Protein AF-0000000074027281 (afdb_homodimer)

Radius of gyration: 39.74 Å; Cα contacts (8 Å, |Δi|>4): 1555; chains: 2; bounding box: 111×137×104 Å

Solvent-accessible surface area (backbone atoms only — not comparable to full-atom values): 49560 Å² total; per-residue (Å²): 131,57,72,65,57,51,42,52,50,55,42,61,74,38,45,68,47,46,50,46,38,23,47,30,34,14,54,24,33,18,47,46,44,21,51,52,47,47,52,52,28,50,55,52,29,49,54,57,65,55,53,81,43,47,32,38,34,27,28,68,65,50,57,64,41,48,45,31,20,68,70,31,53,57,41,68,74,78,42,60,22,59,41,64,56,53,55,53,50,38,68,32,88,55,38,57,43,60,34,59,31,32,66,60,36,8,49,60,86,28,42,35,37,12,32,60,68,66,75,79,35,58,91,92,48,68,71,70,72,52,44,68,39,80,45,78,63,87,48,77,32,26,22,31,32,12,28,54,37,42,71,72,60,78,51,50,73,71,42,71,49,56,38,25,48,45,50,76,86,54,88,57,76,70,51,68,39,83,47,59,34,34,30,42,14,29,31,43,80,67,76,36,31,62,16,53,28,36,35,29,38,42,44,28,55,33,46,46,67,76,31,91,62,82,82,74,86,68,77,54,76,79,78,80,78,78,79,85,83,79,82,80,73,81,74,79,63,79,69,72,70,81,73,86,83,83,81,78,78,70,81,72,84,76,72,83,81,71,85,74,81,89,78,82,78,76,76,71,80,74,74,75,72,72,70,70,69,71,76,65,76,64,63,26,30,33,33,44,28,27,53,76,44,68,69,55,42,53,55,50,36,51,52,46,42,32,34,47,92,53,57,34,34,60,39,51,40,67,62,51,47,51,52,51,50,49,54,51,49,54,52,46,51,52,51,49,53,52,30,51,51,28,38,51,41,24,33,44,26,46,34,32,46,48,42,41,49,48,66,62,36,44,64,58,50,26,51,40,40,70,75,61,51,51,65,66,57,54,32,49,48,41,28,48,44,30,36,49,42,37,49,53,9,40,52,51,4,49,55,45,5,32,52,51,24,35,56,52,20,54,50,37,30,73,53,36,15,33,50,43,74,38,85,58,91,56,92,59,54,65,60,49,52,50,49,52,45,49,46,24,39,57,32,15,47,58,48,25,52,58,58,59,69,56,63,50,72,66,65,70,77,106,130,57,72,65,57,53,41,54,50,54,42,60,74,39,44,66,47,47,50,46,37,23,49,30,34,15,54,24,33,19,46,48,43,20,51,51,49,49,53,52,26,50,54,52,28,49,54,57,64,55,53,83,44,50,31,39,33,26,29,68,65,50,57,61,40,48,46,32,20,68,69,31,52,57,42,69,74,76,44,61,23,56,42,65,56,52,56,53,50,37,67,32,87,54,37,55,44,60,34,61,32,32,66,60,36,9,50,60,86,30,42,34,37,12,32,61,67,65,74,78,36,58,91,91,47,67,72,69,72,51,43,68,40,80,45,77,63,86,48,78,32,25,22,29,32,13,27,53,36,42,72,72,61,78,50,51,73,71,40,72,49,57,40,25,48,44,48,76,85,53,88,56,75,70,49,66,40,85,47,60,32,33,29,42,14,29,31,42,80,68,76,35,30,61,16,52,28,34,33,28,38,42,44,28,54,33,43,46,67,76,29,92,63,81,82,75,87,66,77,50,74,78,74,78,75,75,74,82,78,75,72,79,77,74,78,81,68,84,76,72,86,64,88,71,90,76,82,88,89,84,77,81,84,87,75,86,82,74,90,73,84,84,83,86,70,81,74,73,80,73,73,72,72,70,70,70,67,72,75,65,76,64,63,27,29,33,34,44,28,28,53,75,45,70,70,57,44,52,54,49,36,52,53,46,42,30,34,47,91,53,58,33,32,59,41,51,39,66,62,52,48,50,52,52,48,50,54,51,49,53,51,46,52,52,52,49,52,52,30,49,52,28,37,51,41,23,33,44,27,46,32,31,48,47,43,40,49,47,66,60,36,45,66,59,50,26,51,40,41,71,74,64,51,52,62,67,57,53,33,48,49,42,28,48,44,29,37,51,43,35,48,53,8,41,53,52,4,50,53,46,6,32,52,51,25,36,56,51,21,52,52,37,30,73,54,35,14,35,50,43,74,38,86,57,90,56,92,60,52,65,60,50,52,50,51,52,46,49,45,23,38,57,32,16,47,58,48,24,53,59,57,59,70,56,60,51,71,67,67,69,75,110

Sequence (924 aa):
MGILRVIISNLSNRKLSSLLTTLSVSIGVILLIAILIISAALQQGAIYQGGGYDMIVGAKGSSSQLILSTIFHYDVPIGNIDYGIYEGIAADERVVKAIPLALGDSYGNYRIVGTDNTYFVDIDEDITEVLSEGDFYNNIGEVVIGSKLAEEGALRVGDTFKGAHGVEGSNEDDHDHDLSYTVVGVLKPQHSADDYIIFTMIESVWEAHDIHNIHRPYYTYRDEDKDDEEDKQLDAEEYEDEYHYDEDGHHHDHEEDHDHDHEEADHHHDEDDYDHHHDVDPELTAILVKGQDIVALSSLKREIEGDLNHPAQAAFIVVVLRQLLKILGNGAAVANFLAYISIIIAALSILISLMSSMAERRKDVAVMRMLGASKTKILSIVVLEALVVTTIGSMIGFIGGHVVAHWIGKQLQETAGLYVNALQLWPGEMTTLATVLLLGLLSGLIPALTVYRTEPTKFIDNMGILRVIISNLSNRKLSSLLTTLSVSIGVILLIAILIISAALQQGAIYQGGGYDMIVGAKGSSSQLILSTIFHYDVPIGNIDYGIYEGIAADERVVKAIPLALGDSYGNYRIVGTDNTYFVDIDEDITEVLSEGDFYNNIGEVVIGSKLAEEGALRVGDTFKGAHGVEGSNEDDHDHDLSYTVVGVLKPQHSADDYIIFTMIESVWEAHDIHNIHRPYYTYRDEDKDDEEDKQLDAEEYEDEYHYDEDGHHHDHEEDHDHDHEEADHHHDEDDYDHHHDVDPELTAILVKGQDIVALSSLKREIEGDLNHPAQAAFIVVVLRQLLKILGNGAAVANFLAYISIIIAALSILISLMSSMAERRKDVAVMRMLGASKTKILSIVVLEALVVTTIGSMIGFIGGHVVAHWIGKQLQETAGLYVNALQLWPGEMTTLATVLLLGLLSGLIPALTVYRTEPTKFIDN

Organism: NCBI:txid312168

Nearest PDB structures (foldseek):
  5ws4-assembly1_B  TM=6.166E-01  e=7.153E-14  Acinetobacter baumannii
  5xu1-assembly1_M  TM=5.460E-01  e=5.938E-13  Streptococcus pneumoniae R6
  7v8l-assembly1_C  TM=4.452E-01  e=1.551E-13  Escherichia coli K-12
  7arh-assembly1_C  TM=4.288E-01  e=2.050E-12  Escherichia coli K-12
  8tzk-assembly1_C  TM=4.987E-01  e=1.469E-03  Vibrio cholerae

pLDDT: mean 78.69, std 23.73, range [14.92, 98.38]

Structure (mmCIF, N/CA/C/O backbone):
data_AF-0000000074027281-model_v1
#
loop_
_entity.id
_entity.type
_entity.pdbx_description
1 polymer 'Putative hemin transport system permease protein HrtB'
#
loop_
_atom_site.group_PDB
_atom_site.id
_atom_site.type_symbol
_atom_site.label_atom_id
_atom_site.label_alt_id
_atom_site.label_comp_id
_atom_site.label_asym_id
_atom_site.label_entity_id
_atom_site.label_seq_id
_atom_site.pdbx_PDB_ins_code
_atom_site.Cartn_x
_atom_site.Cartn_y
_atom_site.Cartn_z
_atom_site.occupancy
_atom_site.B_iso_or_equiv
_atom_site.auth_seq_id
_atom_site.auth_comp_id
_atom_site.auth_asym_id
_atom_site.auth_atom_id
_atom_site.pdbx_PDB_model_num
ATOM 1 N N . MET A 1 1 ? 21.359 -50 -5.266 1 55.75 1 MET A N 1
ATOM 2 C CA . MET A 1 1 ? 21.375 -48.594 -5.73 1 55.75 1 MET A CA 1
ATOM 3 C C . MET A 1 1 ? 20.672 -47.688 -4.73 1 55.75 1 MET A C 1
ATOM 5 O O . MET A 1 1 ? 19.609 -48.031 -4.211 1 55.75 1 MET A O 1
ATOM 9 N N . GLY A 1 2 ? 21.375 -46.781 -4.113 1 74.81 2 GLY A N 1
ATOM 10 C CA . GLY A 1 2 ? 20.859 -45.938 -3.041 1 74.81 2 GLY A CA 1
ATOM 11 C C . GLY A 1 2 ? 19.688 -45.062 -3.465 1 74.81 2 GLY A C 1
ATOM 12 O O . GLY A 1 2 ? 19.516 -44.781 -4.656 1 74.81 2 GLY A O 1
ATOM 13 N N . ILE A 1 3 ? 18.75 -44.906 -2.684 1 79.81 3 ILE A N 1
ATOM 14 C CA . ILE A 1 3 ? 17.516 -44.156 -2.896 1 79.81 3 ILE A CA 1
ATOM 15 C C . ILE A 1 3 ? 17.812 -42.844 -3.592 1 79.81 3 ILE A C 1
ATOM 17 O O . ILE A 1 3 ? 17.109 -42.438 -4.516 1 79.81 3 ILE A O 1
ATOM 21 N N . LEU A 1 4 ? 18.969 -42.219 -3.336 1 84.44 4 LEU A N 1
ATOM 22 C CA . LEU A 1 4 ? 19.328 -40.938 -3.9 1 84.44 4 LEU A CA 1
ATOM 23 C C . LEU A 1 4 ? 19.703 -41.062 -5.371 1 84.44 4 LEU A C 1
ATOM 25 O O . LEU A 1 4 ? 19.406 -40.188 -6.176 1 84.44 4 LEU A O 1
ATOM 29 N N . ARG A 1 5 ? 20.297 -42.125 -5.664 1 84.88 5 ARG A N 1
ATOM 30 C CA . ARG A 1 5 ? 20.672 -42.375 -7.055 1 84.88 5 ARG A CA 1
ATOM 31 C C . ARG A 1 5 ? 19.438 -42.562 -7.926 1 84.88 5 ARG A C 1
ATOM 33 O O . ARG A 1 5 ? 19.391 -42.094 -9.062 1 84.88 5 ARG A O 1
ATOM 40 N N . VAL A 1 6 ? 18.484 -43.219 -7.359 1 82.38 6 VAL A N 1
ATOM 41 C CA . VAL A 1 6 ? 17.234 -43.469 -8.078 1 82.38 6 VAL A CA 1
ATOM 42 C C . VAL A 1 6 ? 16.516 -42.125 -8.312 1 82.38 6 VAL A C 1
ATOM 44 O O . VAL A 1 6 ? 16.016 -41.875 -9.414 1 82.38 6 VAL A O 1
ATOM 47 N N . ILE A 1 7 ? 16.578 -41.312 -7.348 1 86.88 7 ILE A N 1
ATOM 48 C CA . ILE A 1 7 ? 15.898 -40.031 -7.402 1 86.88 7 ILE A CA 1
ATOM 49 C C . ILE A 1 7 ? 16.547 -39.125 -8.469 1 86.88 7 ILE A C 1
ATOM 51 O O . ILE A 1 7 ? 15.852 -38.531 -9.289 1 86.88 7 ILE A O 1
ATOM 55 N N . ILE A 1 8 ? 17.844 -39.062 -8.516 1 85.5 8 ILE A N 1
ATOM 56 C CA . ILE A 1 8 ? 18.562 -38.25 -9.469 1 85.5 8 ILE A CA 1
ATOM 57 C C . ILE A 1 8 ? 18.344 -38.781 -10.883 1 85.5 8 ILE A C 1
ATOM 59 O O . ILE A 1 8 ? 18.203 -38 -11.836 1 85.5 8 ILE A O 1
ATOM 63 N N . SER A 1 9 ? 18.297 -40.094 -10.945 1 84.5 9 SER A N 1
ATOM 64 C CA . SER A 1 9 ? 18.062 -40.719 -12.242 1 84.5 9 SER A CA 1
ATOM 65 C C . SER A 1 9 ? 16.656 -40.406 -12.75 1 84.5 9 SER A C 1
ATOM 67 O O . SER A 1 9 ? 16.469 -40.094 -13.938 1 84.5 9 SER A O 1
ATOM 69 N N . ASN A 1 10 ? 15.727 -40.438 -11.812 1 81.81 10 ASN A N 1
ATOM 70 C CA . ASN A 1 10 ? 14.344 -40.125 -12.18 1 81.81 10 ASN A CA 1
ATOM 71 C C . ASN A 1 10 ? 14.195 -38.656 -12.648 1 81.81 10 ASN A C 1
ATOM 73 O O . ASN A 1 10 ? 13.531 -38.406 -13.648 1 81.81 10 ASN A O 1
ATOM 77 N N . LEU A 1 11 ? 14.852 -37.844 -12 1 86.25 11 LEU A N 1
ATOM 78 C CA . LEU A 1 11 ? 14.758 -36.406 -12.32 1 86.25 11 LEU A CA 1
ATOM 79 C C . LEU A 1 11 ? 15.484 -36.094 -13.625 1 86.25 11 LEU A C 1
ATOM 81 O O . LEU A 1 11 ? 15.039 -35.25 -14.398 1 86.25 11 LEU A O 1
ATOM 85 N N . SER A 1 12 ? 16.547 -36.781 -13.859 1 86.38 12 SER A N 1
ATOM 86 C CA . SER A 1 12 ? 17.344 -36.562 -15.062 1 86.38 12 SER A CA 1
ATOM 87 C C . SER A 1 12 ? 16.641 -37.125 -16.297 1 86.38 12 SER A C 1
ATOM 89 O O . SER A 1 12 ? 16.891 -36.688 -17.422 1 86.38 12 SER A O 1
ATOM 91 N N . ASN A 1 13 ? 15.742 -38.094 -16.062 1 81.19 13 ASN A N 1
ATOM 92 C CA . ASN A 1 13 ? 14.984 -38.656 -17.172 1 81.19 13 ASN A CA 1
ATOM 93 C C . ASN A 1 13 ? 13.883 -37.719 -17.641 1 81.19 13 ASN A C 1
ATOM 95 O O . ASN A 1 13 ? 13.445 -37.781 -18.797 1 81.19 13 ASN A O 1
ATOM 99 N N . ARG A 1 14 ? 13.5 -36.844 -16.734 1 82.81 14 ARG A N 1
ATOM 100 C CA . ARG A 1 14 ? 12.516 -35.812 -17.047 1 82.81 14 ARG A CA 1
ATOM 101 C C . ARG A 1 14 ? 13.086 -34.406 -16.797 1 82.81 14 ARG A C 1
ATOM 103 O O . ARG A 1 14 ? 12.477 -33.625 -16.094 1 82.81 14 ARG A O 1
ATOM 110 N N . LYS A 1 15 ? 14.109 -34.125 -17.516 1 86.62 15 LYS A N 1
ATOM 111 C CA . LYS A 1 15 ? 14.93 -32.969 -17.234 1 86.62 15 LYS A CA 1
ATOM 112 C C . LYS A 1 15 ? 14.125 -31.672 -17.406 1 86.62 15 LYS A C 1
ATOM 114 O O . LYS A 1 15 ? 14.195 -30.781 -16.562 1 86.62 15 LYS A O 1
ATOM 119 N N . LEU A 1 16 ? 13.336 -31.656 -18.469 1 86.31 16 LEU A N 1
ATOM 120 C CA . LEU A 1 16 ? 12.625 -30.406 -18.766 1 86.31 16 LEU A CA 1
ATOM 121 C C . LEU A 1 16 ? 11.539 -30.156 -17.719 1 86.31 16 LEU A C 1
ATOM 123 O O . LEU A 1 16 ? 11.406 -29.031 -17.219 1 86.31 16 LEU A O 1
ATOM 127 N N . SER A 1 17 ? 10.781 -31.203 -17.344 1 87.81 17 SER A N 1
ATOM 128 C CA . SER A 1 17 ? 9.727 -31.062 -16.359 1 87.81 17 SER A CA 1
ATOM 129 C C . SER A 1 17 ? 10.297 -30.734 -14.984 1 87.81 17 SER A C 1
ATOM 131 O O . SER A 1 17 ? 9.742 -29.891 -14.266 1 87.81 17 SER A O 1
ATOM 133 N N . SER A 1 18 ? 11.391 -31.359 -14.664 1 91.12 18 SER A N 1
ATOM 134 C CA . SER A 1 18 ? 12.039 -31.094 -13.383 1 91.12 18 SER A CA 1
ATOM 135 C C . SER A 1 18 ? 12.562 -29.672 -13.305 1 91.12 18 SER A C 1
ATOM 137 O O . SER A 1 18 ? 12.414 -29 -12.281 1 91.12 18 SER A O 1
ATOM 139 N N . LEU A 1 19 ? 13.141 -29.234 -14.414 1 94 19 LEU A N 1
ATOM 140 C CA . LEU A 1 19 ? 13.664 -27.875 -14.461 1 94 19 LEU A CA 1
ATOM 141 C C . LEU A 1 19 ? 12.539 -26.859 -14.328 1 94 19 LEU A C 1
ATOM 143 O O . LEU A 1 19 ? 12.672 -25.875 -13.594 1 94 19 LEU A O 1
ATOM 147 N N . LEU A 1 20 ? 11.469 -27.094 -14.984 1 94.19 20 LEU A N 1
ATOM 148 C CA . LEU A 1 20 ? 10.336 -26.188 -14.969 1 94.19 20 LEU A CA 1
ATOM 149 C C . LEU A 1 20 ? 9.695 -26.125 -13.586 1 94.19 20 LEU A C 1
ATOM 151 O O . LEU A 1 20 ? 9.289 -25.062 -13.125 1 94.19 20 LEU A O 1
ATOM 155 N N . THR A 1 21 ? 9.602 -27.281 -12.969 1 94.31 21 THR A N 1
ATOM 156 C CA . THR A 1 21 ? 9.047 -27.328 -11.617 1 94.31 21 THR A CA 1
ATOM 157 C C . THR A 1 21 ? 9.945 -26.594 -10.641 1 94.31 21 THR A C 1
ATOM 159 O O . THR A 1 21 ? 9.469 -25.812 -9.805 1 94.31 21 THR A O 1
ATOM 162 N N . THR A 1 22 ? 11.242 -26.828 -10.789 1 96.38 22 THR A N 1
ATOM 163 C CA . THR A 1 22 ? 12.219 -26.141 -9.953 1 96.38 22 THR A CA 1
ATOM 164 C C . THR A 1 22 ? 12.125 -24.641 -10.156 1 96.38 22 THR A C 1
ATOM 166 O O . THR A 1 22 ? 12.188 -23.875 -9.188 1 96.38 22 THR A O 1
ATOM 169 N N . LEU A 1 23 ? 11.945 -24.219 -11.383 1 96.94 23 LEU A N 1
ATOM 170 C CA . LEU A 1 23 ? 11.812 -22.797 -11.703 1 96.94 23 LEU A CA 1
ATOM 171 C C . LEU A 1 23 ? 10.57 -22.203 -11.055 1 96.94 23 LEU A C 1
ATOM 173 O O . LEU A 1 23 ? 10.617 -21.094 -10.523 1 96.94 23 LEU A O 1
ATOM 177 N N . SER A 1 24 ? 9.5 -22.953 -11.133 1 96.19 24 SER A N 1
ATOM 178 C CA . SER A 1 24 ? 8.25 -22.5 -10.523 1 96.19 24 SER A CA 1
ATOM 179 C C . SER A 1 24 ? 8.422 -22.25 -9.023 1 96.19 24 SER A C 1
ATOM 181 O O . SER A 1 24 ? 8.039 -21.203 -8.516 1 96.19 24 SER A O 1
ATOM 183 N N . VAL A 1 25 ? 9.039 -23.172 -8.352 1 96.06 25 VAL A N 1
ATOM 184 C CA . VAL A 1 25 ? 9.273 -23.062 -6.914 1 96.06 25 VAL A CA 1
ATOM 185 C C . VAL A 1 25 ? 10.219 -21.891 -6.633 1 96.06 25 VAL A C 1
ATOM 187 O O . VAL A 1 25 ? 9.984 -21.109 -5.719 1 96.06 25 VAL A O 1
ATOM 190 N N . SER A 1 26 ? 11.234 -21.797 -7.484 1 98 26 SER A N 1
ATOM 191 C CA . SER A 1 26 ? 12.219 -20.734 -7.305 1 98 26 SER A CA 1
ATOM 192 C C . SER A 1 26 ? 11.57 -19.359 -7.387 1 98 26 SER A C 1
ATOM 194 O O . SER A 1 26 ? 11.844 -18.484 -6.566 1 98 26 SER A O 1
ATOM 196 N N . ILE A 1 27 ? 10.719 -19.172 -8.344 1 97.19 27 ILE A N 1
ATOM 197 C CA . ILE A 1 27 ? 10.055 -17.891 -8.531 1 97.19 27 ILE A CA 1
ATOM 198 C C . ILE A 1 27 ? 9.219 -17.562 -7.297 1 97.19 27 ILE A C 1
ATOM 200 O O . ILE A 1 27 ? 9.25 -16.438 -6.805 1 97.19 27 ILE A O 1
ATOM 204 N N . GLY A 1 28 ? 8.523 -18.531 -6.793 1 95.25 28 GLY A N 1
ATOM 205 C CA . GLY A 1 28 ? 7.742 -18.328 -5.586 1 95.25 28 GLY A CA 1
ATOM 206 C C . GLY A 1 28 ? 8.586 -17.938 -4.387 1 95.25 28 GLY A C 1
ATOM 207 O O . GLY A 1 28 ? 8.234 -17.016 -3.65 1 95.25 28 GLY A O 1
ATOM 208 N N . VAL A 1 29 ? 9.695 -18.578 -4.262 1 96.44 29 VAL A N 1
ATOM 209 C CA . VAL A 1 29 ? 10.57 -18.328 -3.119 1 96.44 29 VAL A CA 1
ATOM 210 C C . VAL A 1 29 ? 11.258 -16.969 -3.285 1 96.44 29 VAL A C 1
ATOM 212 O O . VAL A 1 29 ? 11.461 -16.25 -2.309 1 96.44 29 VAL A O 1
ATOM 215 N N . ILE A 1 30 ? 11.656 -16.641 -4.527 1 97.25 30 ILE A N 1
ATOM 216 C CA . ILE A 1 30 ? 12.234 -15.336 -4.801 1 97.25 30 ILE A CA 1
ATOM 217 C C . ILE A 1 30 ? 11.289 -14.242 -4.305 1 97.25 30 ILE A C 1
ATOM 219 O O . ILE A 1 30 ? 11.719 -13.305 -3.629 1 97.25 30 ILE A O 1
ATOM 223 N N . LEU A 1 31 ? 10.023 -14.406 -4.555 1 95.94 31 LEU A N 1
ATOM 224 C CA . LEU A 1 31 ? 9.031 -13.406 -4.164 1 95.94 31 LEU A CA 1
ATOM 225 C C . LEU A 1 31 ? 8.938 -13.297 -2.645 1 95.94 31 LEU A C 1
ATOM 227 O O . LEU A 1 31 ? 8.977 -12.195 -2.096 1 95.94 31 LEU A O 1
ATOM 231 N N . LEU A 1 32 ? 8.875 -14.414 -1.985 1 95.69 32 LEU A N 1
ATOM 232 C CA . LEU A 1 32 ? 8.711 -14.422 -0.536 1 95.69 32 LEU A CA 1
ATOM 233 C C . LEU A 1 32 ? 9.922 -13.805 0.151 1 95.69 32 LEU A C 1
ATOM 235 O O . LEU A 1 32 ? 9.781 -12.961 1.037 1 95.69 32 LEU A O 1
ATOM 239 N N . ILE A 1 33 ? 11.086 -14.172 -0.317 1 96.5 33 ILE A N 1
ATOM 240 C CA . ILE A 1 33 ? 12.32 -13.711 0.303 1 96.5 33 ILE A CA 1
ATOM 241 C C . ILE A 1 33 ? 12.531 -12.227 -0.002 1 96.5 33 ILE A C 1
ATOM 243 O O . ILE A 1 33 ? 12.891 -11.445 0.886 1 96.5 33 ILE A O 1
ATOM 247 N N . ALA A 1 34 ? 12.336 -11.836 -1.226 1 95.5 34 ALA A N 1
ATOM 248 C CA . ALA A 1 34 ? 12.5 -10.438 -1.612 1 95.5 34 ALA A CA 1
ATOM 249 C C . ALA A 1 34 ? 11.57 -9.539 -0.81 1 95.5 34 ALA A C 1
ATOM 251 O O . ALA A 1 34 ? 11.992 -8.5 -0.289 1 95.5 34 ALA A O 1
ATOM 252 N N . ILE A 1 35 ? 10.312 -9.922 -0.677 1 94.19 35 ILE A N 1
ATOM 253 C CA . ILE A 1 35 ? 9.328 -9.133 0.05 1 94.19 35 ILE A CA 1
ATOM 254 C C . ILE A 1 35 ? 9.734 -9.023 1.519 1 94.19 35 ILE A C 1
ATOM 256 O O . ILE A 1 35 ? 9.648 -7.949 2.115 1 94.19 35 ILE A O 1
ATOM 260 N N . LEU A 1 36 ? 10.172 -10.133 2.051 1 94.44 36 LEU A N 1
ATOM 261 C CA . LEU A 1 36 ? 10.594 -10.156 3.445 1 94.44 36 LEU A CA 1
ATOM 262 C C . LEU A 1 36 ? 11.758 -9.195 3.678 1 94.44 36 LEU A C 1
ATOM 264 O O . LEU A 1 36 ? 11.727 -8.391 4.605 1 94.44 36 LEU A O 1
ATOM 268 N N . ILE A 1 37 ? 12.727 -9.234 2.82 1 94.56 37 ILE A N 1
ATOM 269 C CA . ILE A 1 37 ? 13.93 -8.43 2.98 1 94.56 37 ILE A CA 1
ATOM 270 C C . ILE A 1 37 ? 13.586 -6.949 2.805 1 94.56 37 ILE A C 1
ATOM 272 O O . ILE A 1 37 ? 13.961 -6.117 3.631 1 94.56 37 ILE A O 1
ATOM 276 N N . ILE A 1 38 ? 12.883 -6.648 1.771 1 92.5 38 ILE A N 1
ATOM 277 C CA . ILE A 1 38 ? 12.555 -5.262 1.46 1 92.5 38 ILE A CA 1
ATOM 278 C C . ILE A 1 38 ? 11.703 -4.668 2.58 1 92.5 38 ILE A C 1
ATOM 280 O O . ILE A 1 38 ? 11.961 -3.555 3.041 1 92.5 38 ILE A O 1
ATOM 284 N N . SER A 1 39 ? 10.672 -5.375 3.002 1 92.44 39 SER A N 1
ATOM 285 C CA . SER A 1 39 ? 9.805 -4.895 4.07 1 92.44 39 SER A CA 1
ATOM 286 C C . SER A 1 39 ? 10.594 -4.645 5.352 1 92.44 39 SER A C 1
ATOM 288 O O . SER A 1 39 ? 10.453 -3.594 5.98 1 92.44 39 SER A O 1
ATOM 290 N N . ALA A 1 40 ? 11.461 -5.605 5.723 1 90.88 40 ALA A N 1
ATOM 291 C CA . ALA A 1 40 ? 12.258 -5.488 6.938 1 90.88 40 ALA A CA 1
ATOM 292 C C . ALA A 1 40 ? 13.258 -4.34 6.828 1 90.88 40 ALA A C 1
ATOM 294 O O . ALA A 1 40 ? 13.445 -3.574 7.773 1 90.88 40 ALA A O 1
ATOM 295 N N . ALA A 1 41 ? 13.852 -4.211 5.727 1 88.06 41 ALA A N 1
ATOM 296 C CA . ALA A 1 41 ? 14.852 -3.168 5.508 1 88.06 41 ALA A CA 1
ATOM 297 C C . ALA A 1 41 ? 14.211 -1.783 5.52 1 88.06 41 ALA A C 1
ATOM 299 O O . ALA A 1 41 ? 14.781 -0.831 6.055 1 88.06 41 ALA A O 1
ATOM 300 N N . LEU A 1 42 ? 13.055 -1.676 4.918 1 87.5 42 LEU A N 1
ATOM 301 C CA . LEU A 1 42 ? 12.344 -0.399 4.91 1 87.5 42 LEU A CA 1
ATOM 302 C C . LEU A 1 42 ? 11.969 0.024 6.328 1 87.5 42 LEU A C 1
ATOM 304 O O . LEU A 1 42 ? 12.102 1.196 6.684 1 87.5 42 LEU A O 1
ATOM 308 N N . GLN A 1 43 ? 11.492 -0.919 7.047 1 88.38 43 GLN A N 1
ATOM 309 C CA . GLN A 1 43 ? 11.117 -0.621 8.43 1 88.38 43 GLN A CA 1
ATOM 310 C C . GLN A 1 43 ? 12.328 -0.177 9.242 1 88.38 43 GLN A C 1
ATOM 312 O O . GLN A 1 43 ? 12.289 0.852 9.922 1 88.38 43 GLN A O 1
ATOM 317 N N . GLN A 1 44 ? 13.406 -0.866 9.109 1 85 44 GLN A N 1
ATOM 318 C CA . GLN A 1 44 ? 14.641 -0.536 9.828 1 85 44 GLN A CA 1
ATOM 319 C C . GLN A 1 44 ? 15.219 0.789 9.336 1 85 44 GLN A C 1
ATOM 321 O O . GLN A 1 44 ? 15.625 1.629 10.141 1 85 44 GLN A O 1
ATOM 326 N N . GLY A 1 45 ? 15.266 0.938 8.062 1 82.62 45 GLY A N 1
ATOM 327 C CA . GLY A 1 45 ? 15.797 2.164 7.484 1 82.62 45 GLY A CA 1
ATOM 328 C C . GLY A 1 45 ? 15.016 3.398 7.895 1 82.62 45 GLY A C 1
ATOM 329 O O . GLY A 1 45 ? 15.602 4.449 8.164 1 82.62 45 GLY A O 1
ATOM 330 N N . ALA A 1 46 ? 13.719 3.238 7.953 1 83.19 46 ALA A N 1
ATOM 331 C CA . ALA A 1 46 ? 12.867 4.367 8.336 1 83.19 46 ALA A CA 1
ATOM 332 C C . ALA A 1 46 ? 13.125 4.781 9.781 1 83.19 46 ALA A C 1
ATOM 334 O O . ALA A 1 46 ? 13.203 5.973 10.086 1 83.19 46 ALA A O 1
ATOM 335 N N . ILE A 1 47 ? 13.25 3.812 10.602 1 81.81 47 ILE A N 1
ATOM 336 C CA . ILE A 1 47 ? 13.492 4.09 12.008 1 81.81 47 ILE A CA 1
ATOM 337 C C . ILE A 1 47 ? 14.852 4.766 12.172 1 81.81 47 ILE A C 1
ATOM 339 O O . ILE A 1 47 ? 14.984 5.75 12.906 1 81.81 47 ILE A O 1
ATOM 343 N N . TYR A 1 48 ? 15.797 4.379 11.406 1 78.62 48 TYR A N 1
ATOM 344 C CA . TYR A 1 48 ? 17.141 4.93 11.5 1 78.62 48 TYR A CA 1
ATOM 345 C C . TYR A 1 48 ? 17.188 6.352 10.953 1 78.62 48 TYR A C 1
ATOM 347 O O . TYR A 1 48 ? 17.828 7.227 11.539 1 78.62 48 TYR A O 1
ATOM 355 N N . GLN A 1 49 ? 16.531 6.508 9.875 1 75.62 49 GLN A N 1
ATOM 356 C CA . GLN A 1 49 ? 16.562 7.812 9.219 1 75.62 49 GLN A CA 1
ATOM 357 C C . GLN A 1 49 ? 15.812 8.859 10.039 1 75.62 49 GLN A C 1
ATOM 359 O O . GLN A 1 49 ? 16.203 10.023 10.086 1 75.62 49 GLN A O 1
ATOM 364 N N . GLY A 1 50 ? 14.742 8.398 10.594 1 73.06 50 GLY A N 1
ATOM 365 C CA . GLY A 1 50 ? 13.914 9.328 11.344 1 73.06 50 GLY A CA 1
ATOM 366 C C . GLY A 1 50 ? 14.445 9.602 12.742 1 73.06 50 GLY A C 1
ATOM 367 O O . GLY A 1 50 ? 13.938 10.469 13.445 1 73.06 50 GLY A O 1
ATOM 368 N N . GLY A 1 51 ? 15.594 8.805 13.008 1 72.06 51 GLY A N 1
ATOM 369 C CA . GLY A 1 51 ? 16.125 8.844 14.359 1 72.06 51 GLY A CA 1
ATOM 370 C C . GLY A 1 51 ? 17.078 9.992 14.602 1 72.06 51 GLY A C 1
ATOM 371 O O . GLY A 1 51 ? 17.672 10.508 13.656 1 72.06 51 GLY A O 1
ATOM 372 N N . GLY A 1 52 ? 16.734 11.109 15.156 1 80.31 52 GLY A N 1
ATOM 373 C CA . GLY A 1 52 ? 17.672 12.141 15.586 1 80.31 52 GLY A CA 1
ATOM 374 C C . GLY A 1 52 ? 16.969 13.414 16.031 1 80.31 52 GLY A C 1
ATOM 375 O O . GLY A 1 52 ? 17.562 14.234 16.734 1 80.31 52 GLY A O 1
ATOM 376 N N . TYR A 1 53 ? 15.906 13.477 15.438 1 91.56 53 TYR A N 1
ATOM 377 C CA . TYR A 1 53 ? 15.148 14.68 15.773 1 91.56 53 TYR A CA 1
ATOM 378 C C . TYR A 1 53 ? 13.766 14.32 16.297 1 91.56 53 TYR A C 1
ATOM 380 O O . TYR A 1 53 ? 13.25 13.234 16.031 1 91.56 53 TYR A O 1
ATOM 388 N N . ASP A 1 54 ? 13.219 15.227 17.047 1 94.62 54 ASP A N 1
ATOM 389 C CA . ASP A 1 54 ? 11.945 14.938 17.719 1 94.62 54 ASP A CA 1
ATOM 390 C C . ASP A 1 54 ? 10.773 15.516 16.938 1 94.62 54 ASP A C 1
ATOM 392 O O . ASP A 1 54 ? 9.703 14.906 16.875 1 94.62 54 ASP A O 1
ATOM 396 N N . MET A 1 55 ? 11.039 16.688 16.328 1 95.75 55 MET A N 1
ATOM 397 C CA . MET A 1 55 ? 9.953 17.438 15.688 1 95.75 55 MET A CA 1
ATOM 398 C C . MET A 1 55 ? 10.43 18.094 14.406 1 95.75 55 MET A C 1
ATOM 400 O O . MET A 1 55 ? 11.609 18.422 14.266 1 95.75 55 MET A O 1
ATOM 404 N N . ILE A 1 56 ? 9.5 18.219 13.484 1 96.44 56 ILE A N 1
ATOM 405 C CA . ILE A 1 56 ? 9.766 18.938 12.242 1 96.44 56 ILE A CA 1
ATOM 406 C C . ILE A 1 56 ? 8.742 20.047 12.055 1 96.44 56 ILE A C 1
ATOM 408 O O . ILE A 1 56 ? 7.555 19.859 12.328 1 96.44 56 ILE A O 1
ATOM 412 N N . VAL A 1 57 ? 9.234 21.188 11.727 1 96.38 57 VAL A N 1
ATOM 413 C CA . VAL A 1 57 ? 8.375 22.344 11.469 1 96.38 57 VAL A CA 1
ATOM 414 C C . VAL A 1 57 ? 8.453 22.734 9.992 1 96.38 57 VAL A C 1
ATOM 416 O O . VAL A 1 57 ? 9.547 22.812 9.422 1 96.38 57 VAL A O 1
ATOM 419 N N . GLY A 1 58 ? 7.355 22.844 9.359 1 94.88 58 GLY A N 1
ATOM 420 C CA . GLY A 1 58 ? 7.281 23.234 7.957 1 94.88 58 GLY A CA 1
ATOM 421 C C . GLY A 1 58 ? 5.938 23.812 7.57 1 94.88 58 GLY A C 1
ATOM 422 O O . GLY A 1 58 ? 5.145 24.203 8.438 1 94.88 58 GLY A O 1
ATOM 423 N N . ALA A 1 59 ? 5.816 24 6.277 1 86.62 59 ALA A N 1
ATOM 424 C CA . ALA A 1 59 ? 4.57 24.578 5.777 1 86.62 59 ALA A CA 1
ATOM 425 C C . ALA A 1 59 ? 3.375 23.688 6.133 1 86.62 59 ALA A C 1
ATOM 427 O O . ALA A 1 59 ? 3.508 22.469 6.25 1 86.62 59 ALA A O 1
ATOM 428 N N . LYS A 1 60 ? 2.334 24.359 6.277 1 74 60 LYS A N 1
ATOM 429 C CA . LYS A 1 60 ? 1.104 23.625 6.543 1 74 60 LYS A CA 1
ATOM 430 C C . LYS A 1 60 ? 0.766 22.688 5.391 1 74 60 LYS A C 1
ATOM 432 O O . LYS A 1 60 ? 0.977 23.016 4.223 1 74 60 LYS A O 1
ATOM 437 N N . GLY A 1 61 ? 0.352 21.469 5.73 1 71.69 61 GLY A N 1
ATOM 438 C CA . GLY A 1 61 ? 0.036 20.406 4.773 1 71.69 61 GLY A CA 1
ATOM 439 C C . GLY A 1 61 ? 0.114 19.016 5.371 1 71.69 61 GLY A C 1
ATOM 440 O O . GLY A 1 61 ? -0.139 18.844 6.566 1 71.69 61 GLY A O 1
ATOM 441 N N . SER A 1 62 ? 0.355 18.078 4.57 1 73.69 62 SER A N 1
ATOM 442 C CA . SER A 1 62 ? 0.482 16.688 5.016 1 73.69 62 SER A CA 1
ATOM 443 C C . SER A 1 62 ? 1.758 16.484 5.828 1 73.69 62 SER A C 1
ATOM 445 O O . SER A 1 62 ? 2.859 16.719 5.328 1 73.69 62 SER A O 1
ATOM 447 N N . SER A 1 63 ? 1.508 15.984 7.031 1 83.25 63 SER A N 1
ATOM 448 C CA . SER A 1 63 ? 2.68 15.711 7.855 1 83.25 63 SER A CA 1
ATOM 449 C C . SER A 1 63 ? 3.547 14.617 7.242 1 83.25 63 SER A C 1
ATOM 451 O O . SER A 1 63 ? 4.773 14.648 7.363 1 83.25 63 SER A O 1
ATOM 453 N N . SER A 1 64 ? 2.871 13.68 6.59 1 84.31 64 SER A N 1
ATOM 454 C CA . SER A 1 64 ? 3.625 12.633 5.906 1 84.31 64 SER A CA 1
ATOM 455 C C . SER A 1 64 ? 4.473 13.211 4.781 1 84.31 64 SER A C 1
ATOM 457 O O . SER A 1 64 ? 5.637 12.836 4.617 1 84.31 64 SER A O 1
ATOM 459 N N . GLN A 1 65 ? 3.912 14.109 4.051 1 81.19 65 GLN A N 1
ATOM 460 C CA . GLN A 1 65 ? 4.656 14.75 2.973 1 81.19 65 GLN A CA 1
ATOM 461 C C . GLN A 1 65 ? 5.824 15.562 3.521 1 81.19 65 GLN A C 1
ATOM 463 O O . GLN A 1 65 ? 6.902 15.602 2.92 1 81.19 65 GLN A O 1
ATOM 468 N N . LEU A 1 66 ? 5.559 16.219 4.637 1 89.19 66 LEU A N 1
ATOM 469 C CA . LEU A 1 66 ? 6.613 17 5.277 1 89.19 66 LEU A CA 1
ATOM 470 C C . LEU A 1 66 ? 7.797 16.125 5.648 1 89.19 66 LEU A C 1
ATOM 472 O O . LEU A 1 66 ? 8.945 16.453 5.34 1 89.19 66 LEU A O 1
ATOM 476 N N . ILE A 1 67 ? 7.574 15.039 6.223 1 90.81 67 ILE A N 1
ATOM 477 C CA . ILE A 1 67 ? 8.625 14.117 6.652 1 90.81 67 ILE A CA 1
ATOM 478 C C . ILE A 1 67 ? 9.273 13.469 5.434 1 90.81 67 ILE A C 1
ATOM 480 O O . ILE A 1 67 ? 10.5 13.414 5.332 1 90.81 67 ILE A O 1
ATOM 484 N N . LEU A 1 68 ? 8.461 13.023 4.504 1 88.31 68 LEU A N 1
ATOM 485 C CA . LEU A 1 68 ? 8.977 12.312 3.336 1 88.31 68 LEU A CA 1
ATOM 486 C C . LEU A 1 68 ? 9.82 13.234 2.463 1 88.31 68 LEU A C 1
ATOM 488 O O . LEU A 1 68 ? 10.781 12.789 1.836 1 88.31 68 LEU A O 1
ATOM 492 N N . SER A 1 69 ? 9.516 14.461 2.445 1 88.56 69 SER A N 1
ATOM 493 C CA . SER A 1 69 ? 10.289 15.391 1.624 1 88.56 69 SER A CA 1
ATOM 494 C C . SER A 1 69 ? 11.562 15.836 2.336 1 88.56 69 SER A C 1
ATOM 496 O O . SER A 1 69 ? 12.609 15.992 1.705 1 88.56 69 SER A O 1
ATOM 498 N N . THR A 1 70 ? 11.461 16 3.623 1 92 70 THR A N 1
ATOM 499 C CA . THR A 1 70 ? 12.547 16.641 4.363 1 92 70 THR A CA 1
ATOM 500 C C . THR A 1 70 ? 13.555 15.594 4.848 1 92 70 THR A C 1
ATOM 502 O O . THR A 1 70 ? 14.766 15.766 4.668 1 92 70 THR A O 1
ATOM 505 N N . ILE A 1 71 ? 13.102 14.578 5.418 1 89.75 71 ILE A N 1
ATOM 506 C CA . ILE A 1 71 ? 13.969 13.594 6.047 1 89.75 71 ILE A CA 1
ATOM 507 C C . ILE A 1 71 ? 14.359 12.531 5.027 1 89.75 71 ILE A C 1
ATOM 509 O O . ILE A 1 71 ? 15.523 12.125 4.957 1 89.75 71 ILE A O 1
ATOM 513 N N . PHE A 1 72 ? 13.453 12.133 4.164 1 86.88 72 PHE A N 1
ATOM 514 C CA . PHE A 1 72 ? 13.703 11.031 3.252 1 86.88 72 PHE A CA 1
ATOM 515 C C . PHE A 1 72 ? 13.992 11.539 1.846 1 86.88 72 PHE A C 1
ATOM 517 O O . PHE A 1 72 ? 14.453 10.789 0.986 1 86.88 72 PHE A O 1
ATOM 524 N N . HIS A 1 73 ? 13.648 12.82 1.607 1 84.5 73 HIS A N 1
ATOM 525 C CA . HIS A 1 73 ? 13.836 13.445 0.301 1 84.5 73 HIS A CA 1
ATOM 526 C C . HIS A 1 73 ? 13.109 12.664 -0.79 1 84.5 73 HIS A C 1
ATOM 528 O O . HIS A 1 73 ? 13.633 12.492 -1.894 1 84.5 73 HIS A O 1
ATOM 534 N N . TYR A 1 74 ? 12.055 12.055 -0.475 1 81.56 74 TYR A N 1
ATOM 535 C CA . TYR A 1 74 ? 11.297 11.18 -1.37 1 81.56 74 TYR A CA 1
ATOM 536 C C . TYR A 1 74 ? 10.148 11.938 -2.018 1 81.56 74 TYR A C 1
ATOM 538 O O . TYR A 1 74 ? 9.773 11.656 -3.158 1 81.56 74 TYR A O 1
ATOM 546 N N . ASP A 1 75 ? 9.57 12.828 -1.258 1 82.31 75 ASP A N 1
ATOM 547 C CA . ASP A 1 75 ? 8.406 13.578 -1.732 1 82.31 75 ASP A CA 1
ATOM 548 C C . ASP A 1 75 ? 8.781 15.031 -2.029 1 82.31 75 ASP A C 1
ATOM 550 O O . ASP A 1 75 ? 9.883 15.477 -1.703 1 82.31 75 ASP A O 1
ATOM 554 N N . VAL A 1 76 ? 7.93 15.727 -2.711 1 80.81 76 VAL A N 1
ATOM 555 C CA . VAL A 1 76 ? 8.133 17.141 -2.996 1 80.81 76 VAL A CA 1
ATOM 556 C C . VAL A 1 76 ? 7.824 17.969 -1.75 1 80.81 76 VAL A C 1
ATOM 558 O O . VAL A 1 76 ? 6.906 17.641 -0.995 1 80.81 76 VAL A O 1
ATOM 561 N N . PRO A 1 77 ? 8.617 19.031 -1.534 1 86.69 77 PRO A N 1
ATOM 562 C CA . PRO A 1 77 ? 8.305 19.891 -0.393 1 86.69 77 PRO A CA 1
ATOM 563 C C . PRO A 1 77 ? 6.91 20.516 -0.483 1 86.69 77 PRO A C 1
ATOM 565 O O . PRO A 1 77 ? 6.418 20.781 -1.583 1 86.69 77 PRO A O 1
ATOM 568 N N . ILE A 1 78 ? 6.324 20.75 0.691 1 78.94 78 ILE A N 1
ATOM 569 C CA . ILE A 1 78 ? 4.996 21.344 0.746 1 78.94 78 ILE A CA 1
ATOM 570 C C . ILE A 1 78 ? 5.082 22.812 0.356 1 78.94 78 ILE A C 1
ATOM 572 O O . ILE A 1 78 ? 4.289 23.297 -0.454 1 78.94 78 ILE A O 1
ATOM 576 N N . GLY A 1 79 ? 5.965 23.516 0.923 1 86.06 79 GLY A N 1
ATOM 577 C CA . GLY A 1 79 ? 6.188 24.938 0.779 1 86.06 79 GLY A CA 1
ATOM 578 C C . GLY A 1 79 ? 7.203 25.484 1.763 1 86.06 79 GLY A C 1
ATOM 579 O O . GLY A 1 79 ? 7.949 24.734 2.381 1 86.06 79 GLY A O 1
ATOM 580 N N . ASN A 1 80 ? 7.254 26.875 1.798 1 90 80 ASN A N 1
ATOM 581 C CA . ASN A 1 80 ? 8.234 27.5 2.67 1 90 80 ASN A CA 1
ATOM 582 C C . ASN A 1 80 ? 7.57 28.203 3.85 1 90 80 ASN A C 1
ATOM 584 O O . ASN A 1 80 ? 6.355 28.406 3.85 1 90 80 ASN A O 1
ATOM 588 N N . ILE A 1 81 ? 8.359 28.422 4.836 1 92.5 81 ILE A N 1
ATOM 589 C CA . ILE A 1 81 ? 7.918 29.156 6.016 1 92.5 81 ILE A CA 1
ATOM 590 C C . ILE A 1 81 ? 8.844 30.328 6.27 1 92.5 81 ILE A C 1
ATOM 592 O O . ILE A 1 81 ? 9.977 30.359 5.773 1 92.5 81 ILE A O 1
ATOM 596 N N . ASP A 1 82 ? 8.305 31.203 7.078 1 92.12 82 ASP A N 1
ATOM 597 C CA . ASP A 1 82 ? 9.047 32.406 7.402 1 92.12 82 ASP A CA 1
ATOM 598 C C . ASP A 1 82 ? 10.297 32.094 8.227 1 92.12 82 ASP A C 1
ATOM 600 O O . ASP A 1 82 ? 10.242 31.281 9.148 1 92.12 82 ASP A O 1
ATOM 604 N N . TYR A 1 83 ? 11.414 32.812 7.875 1 93.5 83 TYR A N 1
ATOM 605 C CA . TYR A 1 83 ? 12.672 32.594 8.57 1 93.5 83 TYR A CA 1
ATOM 606 C C . TYR A 1 83 ? 12.555 32.969 10.047 1 93.5 83 TYR A C 1
ATOM 608 O O . TYR A 1 83 ? 13.258 32.438 10.891 1 93.5 83 TYR A O 1
ATOM 616 N N . GLY A 1 84 ? 11.68 33.844 10.328 1 91.88 84 GLY A N 1
ATOM 617 C CA . GLY A 1 84 ? 11.469 34.281 11.703 1 91.88 84 GLY A CA 1
ATOM 618 C C . GLY A 1 84 ? 11.055 33.156 12.625 1 91.88 84 GLY A C 1
ATOM 619 O O . GLY A 1 84 ? 11.367 33.156 13.82 1 91.88 84 GLY A O 1
ATOM 620 N N . ILE A 1 85 ? 10.414 32.188 12.07 1 94.12 85 ILE A N 1
ATOM 621 C CA . ILE A 1 85 ? 10.016 31.016 12.859 1 94.12 85 ILE A CA 1
ATOM 622 C C . ILE A 1 85 ? 11.258 30.297 13.367 1 94.12 85 ILE A C 1
ATOM 624 O O . ILE A 1 85 ? 11.312 29.891 14.531 1 94.12 85 ILE A O 1
ATOM 628 N N . TYR A 1 86 ? 12.195 30.172 12.531 1 95.25 86 TYR A N 1
ATOM 629 C CA . TYR A 1 86 ? 13.445 29.531 12.922 1 95.25 86 TYR A CA 1
ATOM 630 C C . TYR A 1 86 ? 14.125 30.297 14.055 1 95.25 86 TYR A C 1
ATOM 632 O O . TYR A 1 86 ? 14.578 29.703 15.031 1 95.25 86 TYR A O 1
ATOM 640 N N . GLU A 1 87 ? 14.195 31.578 13.891 1 92.69 87 GLU A N 1
ATOM 641 C CA . GLU A 1 87 ? 14.844 32.406 14.914 1 92.69 87 GLU A CA 1
ATOM 642 C C . GLU A 1 87 ? 14.172 32.219 16.281 1 92.69 87 GLU A C 1
ATOM 644 O O . GLU A 1 87 ? 14.852 32.094 17.297 1 92.69 87 GLU A O 1
ATOM 649 N N . GLY A 1 88 ? 12.859 32.188 16.219 1 93 88 GLY A N 1
ATOM 650 C CA . GLY A 1 88 ? 12.109 31.969 17.453 1 93 88 GLY A CA 1
ATOM 651 C C . GLY A 1 88 ? 12.367 30.609 18.062 1 93 88 GLY A C 1
ATOM 652 O O . GLY A 1 88 ? 12.539 30.5 19.281 1 93 88 GLY A O 1
ATOM 653 N N . ILE A 1 89 ? 12.43 29.625 17.25 1 95.19 89 ILE A N 1
ATOM 654 C CA . ILE A 1 89 ? 12.625 28.25 17.719 1 95.19 89 ILE A CA 1
ATOM 655 C C . ILE A 1 89 ? 14.047 28.078 18.234 1 95.19 89 ILE A C 1
ATOM 657 O O . ILE A 1 89 ? 14.258 27.484 19.297 1 95.19 89 ILE A O 1
ATOM 661 N N . ALA A 1 90 ? 14.984 28.609 17.562 1 93.44 90 ALA A N 1
ATOM 662 C CA . ALA A 1 90 ? 16.391 28.469 17.922 1 93.44 90 ALA A CA 1
ATOM 663 C C . ALA A 1 90 ? 16.688 29.141 19.25 1 93.44 90 ALA A C 1
ATOM 665 O O . ALA A 1 90 ? 17.578 28.719 19.984 1 93.44 90 ALA A O 1
ATOM 666 N N . ALA A 1 91 ? 15.93 30.156 19.562 1 92 91 ALA A N 1
ATOM 667 C CA . ALA A 1 91 ? 16.156 30.922 20.781 1 92 91 ALA A CA 1
ATOM 668 C C . ALA A 1 91 ? 15.375 30.344 21.953 1 92 91 ALA A C 1
ATOM 670 O O . ALA A 1 91 ? 15.586 30.75 23.109 1 92 91 ALA A O 1
ATOM 671 N N . ASP A 1 92 ? 14.523 29.438 21.672 1 94.12 92 ASP A N 1
ATOM 672 C CA . ASP A 1 92 ? 13.625 28.906 22.703 1 94.12 92 ASP A CA 1
ATOM 673 C C . ASP A 1 92 ? 14.367 27.969 23.656 1 94.12 92 ASP A C 1
ATOM 675 O O . ASP A 1 92 ? 15.078 27.062 23.219 1 94.12 92 ASP A O 1
ATOM 679 N N . GLU A 1 93 ? 14.148 28.141 24.969 1 92.19 93 GLU A N 1
ATOM 680 C CA . GLU A 1 93 ? 14.859 27.391 25.984 1 92.19 93 GLU A CA 1
ATOM 681 C C . GLU A 1 93 ? 14.492 25.906 25.938 1 92.19 93 GLU A C 1
ATOM 683 O O . GLU A 1 93 ? 15.234 25.062 26.438 1 92.19 93 GLU A O 1
ATOM 688 N N . ARG A 1 94 ? 13.398 25.547 25.375 1 94.06 94 ARG A N 1
ATOM 689 C CA . ARG A 1 94 ? 12.922 24.172 25.312 1 94.06 94 ARG A CA 1
ATOM 690 C C . ARG A 1 94 ? 13.617 23.406 24.188 1 94.06 94 ARG A C 1
ATOM 692 O O . ARG A 1 94 ? 13.523 22.172 24.109 1 94.06 94 ARG A O 1
ATOM 699 N N . VAL A 1 95 ? 14.344 24.109 23.422 1 94.62 95 VAL A N 1
ATOM 700 C CA . VAL A 1 95 ? 14.961 23.531 22.219 1 94.62 95 VAL A CA 1
ATOM 701 C C . VAL A 1 95 ? 16.453 23.344 22.453 1 94.62 95 VAL A C 1
ATOM 703 O O . VAL A 1 95 ? 17.141 24.25 22.922 1 94.62 95 VAL A O 1
ATOM 706 N N . VAL A 1 96 ? 16.906 22.156 22.203 1 91.19 96 VAL A N 1
ATOM 707 C CA . VAL A 1 96 ? 18.328 21.828 22.312 1 91.19 96 VAL A CA 1
ATOM 708 C C . VAL A 1 96 ? 19.031 22.172 21 1 91.19 96 VAL A C 1
ATOM 710 O O . VAL A 1 96 ? 20.125 22.75 21 1 91.19 96 VAL A O 1
ATOM 713 N N . LYS A 1 97 ? 18.406 21.812 19.906 1 91.81 97 LYS A N 1
ATOM 714 C CA . LYS A 1 97 ? 18.984 22.047 18.594 1 91.81 97 LYS A CA 1
ATOM 715 C C . LYS A 1 97 ? 17.906 22.328 17.547 1 91.81 97 LYS A C 1
ATOM 717 O O . LYS A 1 97 ? 16.859 21.672 17.562 1 91.81 97 LYS A O 1
ATOM 722 N N . ALA A 1 98 ? 18.109 23.328 16.75 1 94.5 98 ALA A N 1
ATOM 723 C CA . ALA A 1 98 ? 17.25 23.656 15.617 1 94.5 98 ALA A CA 1
ATOM 724 C C . ALA A 1 98 ? 18.047 23.766 14.32 1 94.5 98 ALA A C 1
ATOM 726 O O . ALA A 1 98 ? 19.031 24.516 14.242 1 94.5 98 ALA A O 1
ATOM 727 N N . ILE A 1 99 ? 17.625 23 13.359 1 95.31 99 ILE A N 1
ATOM 728 C CA . ILE A 1 99 ? 18.375 22.953 12.109 1 95.31 99 ILE A CA 1
ATOM 729 C C . ILE A 1 99 ? 17.5 23.469 10.961 1 95.31 99 ILE A C 1
ATOM 731 O O . ILE A 1 99 ? 16.469 22.875 10.641 1 95.31 99 ILE A O 1
ATOM 735 N N . PRO A 1 100 ? 17.906 24.547 10.359 1 96.19 100 PRO A N 1
ATOM 736 C CA . PRO A 1 100 ? 17.156 25.078 9.219 1 96.19 100 PRO A CA 1
ATOM 737 C C . PRO A 1 100 ? 17.453 24.344 7.918 1 96.19 100 PRO A C 1
ATOM 739 O O . PRO A 1 100 ? 18.594 23.969 7.672 1 96.19 100 PRO A O 1
ATOM 742 N N . LEU A 1 101 ? 16.391 24.109 7.137 1 96.88 101 LEU A N 1
ATOM 743 C CA . LEU A 1 101 ? 16.562 23.453 5.848 1 96.88 101 LEU A CA 1
ATOM 744 C C . LEU A 1 101 ? 15.844 24.219 4.742 1 96.88 101 LEU A C 1
ATOM 746 O O . LEU A 1 101 ? 14.719 24.672 4.93 1 96.88 101 LEU A O 1
ATOM 750 N N . ALA A 1 102 ? 16.531 24.438 3.686 1 95.5 102 ALA A N 1
ATOM 751 C CA . ALA A 1 102 ? 15.969 24.969 2.449 1 95.5 102 ALA A CA 1
ATOM 752 C C . ALA A 1 102 ? 16.047 23.938 1.322 1 95.5 102 ALA A C 1
ATOM 754 O O . ALA A 1 102 ? 17.141 23.531 0.923 1 95.5 102 ALA A O 1
ATOM 755 N N . LEU A 1 103 ? 14.891 23.516 0.881 1 92.69 103 LEU A N 1
ATOM 756 C CA . LEU A 1 103 ? 14.766 22.5 -0.156 1 92.69 103 LEU A CA 1
ATOM 757 C C . LEU A 1 103 ? 14.156 23.078 -1.425 1 92.69 103 LEU A C 1
ATOM 759 O O . LEU A 1 103 ? 13.766 24.25 -1.446 1 92.69 103 LEU A O 1
ATOM 763 N N . GLY A 1 104 ? 14.078 22.234 -2.574 1 81.44 104 GLY A N 1
ATOM 764 C CA . GLY A 1 104 ? 13.32 22.641 -3.752 1 81.44 104 GLY A CA 1
ATOM 765 C C . GLY A 1 104 ? 14.148 22.625 -5.023 1 81.44 104 GLY A C 1
ATOM 766 O O . GLY A 1 104 ? 13.602 22.625 -6.125 1 81.44 104 GLY A O 1
ATOM 767 N N . ASP A 1 105 ? 15.406 22.703 -4.871 1 87 105 ASP A N 1
ATOM 768 C CA . ASP A 1 105 ? 16.266 22.703 -6.055 1 87 105 ASP A CA 1
ATOM 769 C C . ASP A 1 105 ? 16.906 21.328 -6.273 1 87 105 ASP A C 1
ATOM 771 O O . ASP A 1 105 ? 16.953 20.516 -5.359 1 87 105 ASP A O 1
ATOM 775 N N . SER A 1 106 ? 17.266 21.203 -7.547 1 90.62 106 SER A N 1
ATOM 776 C CA . SER A 1 106 ? 17.875 19.922 -7.883 1 90.62 106 SER A CA 1
ATOM 777 C C . SER A 1 106 ? 18.875 20.062 -9.023 1 90.62 106 SER A C 1
ATOM 779 O O . SER A 1 106 ? 18.891 21.094 -9.711 1 90.62 106 SER A O 1
ATOM 781 N N . TYR A 1 107 ? 19.812 19.234 -9.078 1 91.06 107 TYR A N 1
ATOM 782 C CA . TYR A 1 107 ? 20.672 18.984 -10.219 1 91.06 107 TYR A CA 1
ATOM 783 C C . TYR A 1 107 ? 20.406 17.594 -10.805 1 91.06 107 TYR A C 1
ATOM 785 O O . TYR A 1 107 ? 20.812 16.578 -10.242 1 91.06 107 TYR A O 1
ATOM 793 N N . GLY A 1 108 ? 19.719 17.641 -12 1 83.19 108 GLY A N 1
ATOM 794 C CA . GLY A 1 108 ? 19.219 16.359 -12.461 1 83.19 108 GLY A CA 1
ATOM 795 C C . GLY A 1 108 ? 18.234 15.719 -11.508 1 83.19 108 GLY A C 1
ATOM 796 O O . GLY A 1 108 ? 17.219 16.328 -11.164 1 83.19 108 GLY A O 1
ATOM 797 N N . ASN A 1 109 ? 18.641 14.531 -11.008 1 81.88 109 ASN A N 1
ATOM 798 C CA . ASN A 1 109 ? 17.766 13.812 -10.07 1 81.88 109 ASN A CA 1
ATOM 799 C C . ASN A 1 109 ? 18.25 13.961 -8.633 1 81.88 109 ASN A C 1
ATOM 801 O O . ASN A 1 109 ? 17.672 13.383 -7.715 1 81.88 109 ASN A O 1
ATOM 805 N N . TYR A 1 110 ? 19.234 14.836 -8.445 1 89.44 110 TYR A N 1
ATOM 806 C CA . TYR A 1 110 ? 19.797 14.992 -7.113 1 89.44 110 TYR A CA 1
ATOM 807 C C . TYR A 1 110 ? 19.328 16.297 -6.469 1 89.44 110 TYR A C 1
ATOM 809 O O . TYR A 1 110 ? 19.469 17.359 -7.059 1 89.44 110 TYR A O 1
ATOM 817 N N . ARG A 1 111 ? 18.844 16.156 -5.336 1 92 111 ARG A N 1
ATOM 818 C CA . ARG A 1 111 ? 18.297 17.312 -4.641 1 92 111 ARG A CA 1
ATOM 819 C C . ARG A 1 111 ? 19.422 18.172 -4.043 1 92 111 ARG A C 1
ATOM 821 O O . ARG A 1 111 ? 20.406 17.641 -3.549 1 92 111 ARG A O 1
ATOM 828 N N . ILE A 1 112 ? 19.188 19.469 -4.047 1 94.94 112 ILE A N 1
ATOM 829 C CA . ILE A 1 112 ? 20.078 20.422 -3.396 1 94.94 112 ILE A CA 1
ATOM 830 C C . ILE A 1 112 ? 19.438 20.906 -2.098 1 94.94 112 ILE A C 1
ATOM 832 O O . ILE A 1 112 ? 18.312 21.406 -2.102 1 94.94 112 ILE A O 1
ATOM 836 N N . VAL A 1 113 ? 20.188 20.719 -1.025 1 96.38 113 VAL A N 1
ATOM 837 C CA . VAL A 1 113 ? 19.672 21.109 0.282 1 96.38 113 VAL A CA 1
ATOM 838 C C . VAL A 1 113 ? 20.547 22.188 0.895 1 96.38 113 VAL A C 1
ATOM 840 O O . VAL A 1 113 ? 21.766 21.984 1.051 1 96.38 113 VAL A O 1
ATOM 843 N N . GLY A 1 114 ? 19.922 23.297 1.159 1 96.5 114 GLY A N 1
ATOM 844 C CA . GLY A 1 114 ? 20.609 24.328 1.921 1 96.5 114 GLY A CA 1
ATOM 845 C C . GLY A 1 114 ? 20.469 24.156 3.422 1 96.5 114 GLY A C 1
ATOM 846 O O . GLY A 1 114 ? 19.344 24.031 3.93 1 96.5 114 GLY A O 1
ATOM 847 N N . THR A 1 115 ? 21.609 24.125 4.113 1 95.81 115 THR A N 1
ATOM 848 C CA . THR A 1 115 ? 21.594 24 5.566 1 95.81 115 THR A CA 1
ATOM 849 C C . THR A 1 115 ? 22.891 24.5 6.168 1 95.81 115 THR A C 1
ATOM 851 O O . THR A 1 115 ? 23.734 25.078 5.465 1 95.81 115 THR A O 1
ATOM 854 N N . ASP A 1 116 ? 23 24.438 7.504 1 92.06 116 ASP A N 1
ATOM 855 C CA . ASP A 1 116 ? 24.219 24.875 8.164 1 92.06 116 ASP A CA 1
ATOM 856 C C . ASP A 1 116 ? 24.922 23.703 8.844 1 92.06 116 ASP A C 1
ATOM 858 O O . ASP A 1 116 ? 24.547 22.547 8.648 1 92.06 116 ASP A O 1
ATOM 862 N N . ASN A 1 117 ? 25.984 23.953 9.562 1 90.25 117 ASN A N 1
ATOM 863 C CA . ASN A 1 117 ? 26.875 22.938 10.109 1 90.25 117 ASN A CA 1
ATOM 864 C C . ASN A 1 117 ? 26.156 22.062 11.141 1 90.25 117 ASN A C 1
ATOM 866 O O . ASN A 1 117 ? 26.531 20.906 11.352 1 90.25 117 ASN A O 1
ATOM 870 N N . THR A 1 118 ? 25.125 22.609 11.68 1 89.31 118 THR A N 1
ATOM 871 C CA . THR A 1 118 ? 24.453 21.906 12.773 1 89.31 118 THR A CA 1
ATOM 872 C C . THR A 1 118 ? 23.766 20.656 12.273 1 89.31 118 THR A C 1
ATOM 874 O O . THR A 1 118 ? 23.422 19.766 13.062 1 89.31 118 THR A O 1
ATOM 877 N N . TYR A 1 119 ? 23.562 20.625 11.023 1 92.5 119 TYR A N 1
ATOM 878 C CA . TYR A 1 119 ? 22.969 19.438 10.43 1 92.5 119 TYR A CA 1
ATOM 879 C C . TYR A 1 119 ? 23.922 18.234 10.531 1 92.5 119 TYR A C 1
ATOM 881 O O . TYR A 1 119 ? 23.469 17.094 10.648 1 92.5 119 TYR A O 1
ATOM 889 N N . PHE A 1 120 ? 25.219 18.562 10.594 1 91.88 120 PHE A N 1
ATOM 890 C CA . PHE A 1 120 ? 26.219 17.516 10.406 1 91.88 120 PHE A CA 1
ATOM 891 C C . PHE A 1 120 ? 26.906 17.188 11.727 1 91.88 120 PHE A C 1
ATOM 893 O O . PHE A 1 120 ? 27.297 16.031 11.953 1 91.88 120 PHE A O 1
ATOM 900 N N . VAL A 1 121 ? 27.094 18.234 12.469 1 88.88 121 VAL A N 1
ATOM 901 C CA . VAL A 1 121 ? 27.875 18.047 13.688 1 88.88 121 VAL A CA 1
ATOM 902 C C . VAL A 1 121 ? 27.25 18.828 14.836 1 88.88 121 VAL A C 1
ATOM 904 O O . VAL A 1 121 ? 26.438 19.734 14.609 1 88.88 121 VAL A O 1
ATOM 907 N N . ASP A 1 122 ? 27.703 18.312 15.969 1 82.69 122 ASP A N 1
ATOM 908 C CA . ASP A 1 122 ? 27.344 19.094 17.141 1 82.69 122 ASP A CA 1
ATOM 909 C C . ASP A 1 122 ? 28.281 20.281 17.312 1 82.69 122 ASP A C 1
ATOM 911 O O . ASP A 1 122 ? 29.312 20.375 16.641 1 82.69 122 ASP A O 1
ATOM 915 N N . ILE A 1 123 ? 28 21.234 18.125 1 71 123 ILE A N 1
ATOM 916 C CA . ILE A 1 123 ? 28.641 22.547 18.266 1 71 123 ILE A CA 1
ATOM 917 C C . ILE A 1 123 ? 30.141 22.359 18.531 1 71 123 ILE A C 1
ATOM 919 O O . ILE A 1 123 ? 30.969 23.109 18 1 71 123 ILE A O 1
ATOM 923 N N . ASP A 1 124 ? 30.547 21.422 19.219 1 76.5 124 ASP A N 1
ATOM 924 C CA . ASP A 1 124 ? 31.938 21.312 19.625 1 76.5 124 ASP A CA 1
ATOM 925 C C . ASP A 1 124 ? 32.688 20.297 18.766 1 76.5 124 ASP A C 1
ATOM 927 O O . ASP A 1 124 ? 33.844 19.969 19.047 1 76.5 124 ASP A O 1
ATOM 931 N N . GLU A 1 125 ? 32.062 20.078 17.688 1 84.81 125 GLU A N 1
ATOM 932 C CA . GLU A 1 125 ? 32.719 19.062 16.859 1 84.81 125 GLU A CA 1
ATOM 933 C C . GLU A 1 125 ? 33.312 19.672 15.594 1 84.81 125 GLU A C 1
ATOM 935 O O . GLU A 1 125 ? 32.812 20.688 15.094 1 84.81 125 GLU A O 1
ATOM 940 N N . ASP A 1 126 ? 34.25 19.062 15.203 1 90.19 126 ASP A N 1
ATOM 941 C CA . ASP A 1 126 ? 34.969 19.5 14 1 90.19 126 ASP A CA 1
ATOM 942 C C . ASP A 1 126 ? 34.219 19.062 12.742 1 90.19 126 ASP A C 1
ATOM 944 O O . ASP A 1 126 ? 34.031 17.875 12.5 1 90.19 126 ASP A O 1
ATOM 948 N N . ILE A 1 127 ? 33.844 20.031 11.891 1 90.69 127 ILE A N 1
ATOM 949 C CA . ILE A 1 127 ? 33.031 19.797 10.703 1 90.69 127 ILE A CA 1
ATOM 950 C C . ILE A 1 127 ? 33.844 19 9.68 1 90.69 127 ILE A C 1
ATOM 952 O O . ILE A 1 127 ? 33.25 18.312 8.828 1 90.69 127 ILE A O 1
ATOM 956 N N . THR A 1 128 ? 35.156 19.062 9.766 1 90.69 128 THR A N 1
ATOM 957 C CA . THR A 1 128 ? 36 18.375 8.789 1 90.69 128 THR A CA 1
ATOM 958 C C . THR A 1 128 ? 35.906 16.859 8.969 1 90.69 128 THR A C 1
ATOM 960 O O . THR A 1 128 ? 36.281 16.109 8.062 1 90.69 128 THR A O 1
ATOM 963 N N . GLU A 1 129 ? 35.406 16.469 10.078 1 92.56 129 GLU A N 1
ATOM 964 C CA . GLU A 1 129 ? 35.375 15.039 10.391 1 92.56 129 GLU A CA 1
ATOM 965 C C . GLU A 1 129 ? 34.312 14.328 9.555 1 92.56 129 GLU A C 1
ATOM 967 O O . GLU A 1 129 ? 34.312 13.102 9.422 1 92.56 129 GLU A O 1
ATOM 972 N N . VAL A 1 130 ? 33.438 15.055 9 1 94.62 130 VAL A N 1
ATOM 973 C CA . VAL A 1 130 ? 32.344 14.43 8.273 1 94.62 130 VAL A CA 1
ATOM 974 C C . VAL A 1 130 ? 32.75 14.234 6.812 1 94.62 130 VAL A C 1
ATOM 976 O O . VAL A 1 130 ? 32.031 13.57 6.055 1 94.62 130 VAL A O 1
ATOM 979 N N . LEU A 1 131 ? 33.906 14.711 6.434 1 96.38 131 LEU A N 1
ATOM 980 C CA . LEU A 1 131 ? 34.312 14.703 5.035 1 96.38 131 LEU A CA 1
ATOM 981 C C . LEU A 1 131 ? 35.188 13.484 4.738 1 96.38 131 LEU A C 1
ATOM 983 O O . LEU A 1 131 ? 36 13.078 5.578 1 96.38 131 LEU A O 1
ATOM 987 N N . SER A 1 132 ? 35 12.945 3.604 1 96.62 132 SER A N 1
ATOM 988 C CA . SER A 1 132 ? 35.906 11.922 3.08 1 96.62 132 SER A CA 1
ATOM 989 C C . SER A 1 132 ? 36.969 12.539 2.178 1 96.62 132 SER A C 1
ATOM 991 O O . SER A 1 132 ? 38.094 12.016 2.07 1 96.62 132 SER A O 1
ATOM 993 N N . GLU A 1 133 ? 36.594 13.602 1.554 1 96.12 133 GLU A N 1
ATOM 994 C CA . GLU A 1 133 ? 37.469 14.289 0.603 1 96.12 133 GLU A CA 1
ATOM 995 C C . GLU A 1 133 ? 37.156 15.781 0.538 1 96.12 133 GLU A C 1
ATOM 997 O O . GLU A 1 133 ? 36 16.172 0.662 1 96.12 133 GLU A O 1
ATOM 1002 N N . GLY A 1 134 ? 38.25 16.547 0.412 1 96.94 134 GLY A N 1
ATOM 1003 C CA . GLY A 1 134 ? 38.062 17.969 0.127 1 96.94 134 GLY A CA 1
ATOM 1004 C C . GLY A 1 134 ? 37.781 18.797 1.365 1 96.94 134 GLY A C 1
ATOM 1005 O O . GLY A 1 134 ? 38.312 18.531 2.438 1 96.94 134 GLY A O 1
ATOM 1006 N N . ASP A 1 135 ? 37.031 19.953 1.117 1 96.5 135 ASP A N 1
ATOM 1007 C CA . ASP A 1 135 ? 36.719 20.891 2.18 1 96.5 135 ASP A CA 1
ATOM 1008 C C . ASP A 1 135 ? 35.219 21.031 2.361 1 96.5 135 ASP A C 1
ATOM 1010 O O . ASP A 1 135 ? 34.438 20.594 1.515 1 96.5 135 ASP A O 1
ATOM 1014 N N . PHE A 1 136 ? 34.875 21.641 3.496 1 96.12 136 PHE A N 1
ATOM 1015 C CA . PHE A 1 136 ? 33.469 21.969 3.729 1 96.12 136 PHE A CA 1
ATOM 1016 C C . PHE A 1 136 ? 33.125 23.328 3.104 1 96.12 136 PHE A C 1
ATOM 1018 O O . PHE A 1 136 ? 34 24.156 2.908 1 96.12 136 PHE A O 1
ATOM 1025 N N . TYR A 1 137 ? 31.859 23.5 2.748 1 95.25 137 TYR A N 1
ATOM 1026 C CA . TYR A 1 137 ? 31.484 24.766 2.113 1 95.25 137 TYR A CA 1
ATOM 1027 C C . TYR A 1 137 ? 31.531 25.906 3.113 1 95.25 137 TYR A C 1
ATOM 1029 O O . TYR A 1 137 ? 31.172 25.734 4.281 1 95.25 137 TYR A O 1
ATOM 1037 N N . ASN A 1 138 ? 32.031 27.109 2.645 1 92.5 138 ASN A N 1
ATOM 1038 C CA . ASN A 1 138 ? 32.125 28.312 3.461 1 92.5 138 ASN A CA 1
ATOM 1039 C C . ASN A 1 138 ? 31.641 29.547 2.697 1 92.5 138 ASN A C 1
ATOM 1041 O O . ASN A 1 138 ? 31.469 30.609 3.285 1 92.5 138 ASN A O 1
ATOM 1045 N N . ASN A 1 139 ? 31.484 29.328 1.412 1 93.25 139 ASN A N 1
ATOM 1046 C CA . ASN A 1 139 ? 31.062 30.438 0.562 1 93.25 139 ASN A CA 1
ATOM 1047 C C . ASN A 1 139 ? 29.812 30.094 -0.238 1 93.25 139 ASN A C 1
ATOM 1049 O O . ASN A 1 139 ? 29.531 28.906 -0.487 1 93.25 139 ASN A O 1
ATOM 1053 N N . ILE A 1 140 ? 29.141 31.141 -0.595 1 94 140 ILE A N 1
ATOM 1054 C CA . ILE A 1 140 ? 27.969 30.984 -1.447 1 94 140 ILE A CA 1
ATOM 1055 C C . ILE A 1 140 ? 28.359 30.281 -2.748 1 94 140 ILE A C 1
ATOM 1057 O O . ILE A 1 140 ? 29.391 30.609 -3.35 1 94 140 ILE A O 1
ATOM 1061 N N . GLY A 1 141 ? 27.656 29.234 -3.082 1 94.69 141 GLY A N 1
ATOM 1062 C CA . GLY A 1 141 ? 27.906 28.531 -4.328 1 94.69 141 GLY A CA 1
ATOM 1063 C C . GLY A 1 141 ? 28.734 27.281 -4.148 1 94.69 141 GLY A C 1
ATOM 1064 O O . GLY A 1 141 ? 28.875 26.484 -5.078 1 94.69 141 GLY A O 1
ATOM 1065 N N . GLU A 1 142 ? 29.281 27.141 -2.988 1 97.06 142 GLU A N 1
ATOM 1066 C CA . GLU A 1 142 ? 30.016 25.906 -2.705 1 97.06 142 GLU A CA 1
ATOM 1067 C C . GLU A 1 142 ? 29.094 24.797 -2.219 1 97.06 142 GLU A C 1
ATOM 1069 O O . GLU A 1 142 ? 28.125 25.062 -1.507 1 97.06 142 GLU A O 1
ATOM 1074 N N . VAL A 1 143 ? 29.375 23.562 -2.664 1 98 143 VAL A N 1
ATOM 1075 C CA . VAL A 1 143 ? 28.531 22.453 -2.244 1 98 143 VAL A CA 1
ATOM 1076 C C . VAL A 1 143 ? 29.406 21.281 -1.788 1 98 143 VAL A C 1
ATOM 1078 O O . VAL A 1 143 ? 30.531 21.141 -2.236 1 98 143 VAL A O 1
ATOM 1081 N N . VAL A 1 144 ? 28.906 20.562 -0.856 1 98.19 144 VAL A N 1
ATOM 1082 C CA . VAL A 1 144 ? 29.422 19.25 -0.49 1 98.19 144 VAL A CA 1
ATOM 1083 C C . VAL A 1 144 ? 28.438 18.172 -0.93 1 98.19 144 VAL A C 1
ATOM 1085 O O . VAL A 1 144 ? 27.219 18.344 -0.788 1 98.19 144 VAL A O 1
ATOM 1088 N N . ILE A 1 145 ? 28.969 17.094 -1.503 1 97.69 145 ILE A N 1
ATOM 1089 C CA . ILE A 1 145 ? 28.078 16.094 -2.068 1 97.69 145 ILE A CA 1
ATOM 1090 C C . ILE A 1 145 ? 28.141 14.812 -1.229 1 97.69 145 ILE A C 1
ATOM 1092 O O . ILE A 1 145 ? 29.141 14.539 -0.576 1 97.69 145 ILE A O 1
ATOM 1096 N N . GLY A 1 146 ? 27.078 14.086 -1.229 1 95.38 146 GLY A N 1
ATOM 1097 C CA . GLY A 1 146 ? 27.031 12.812 -0.539 1 95.38 146 GLY A CA 1
ATOM 1098 C C . GLY A 1 146 ? 27.969 11.773 -1.133 1 95.38 146 GLY A C 1
ATOM 1099 O O . GLY A 1 146 ? 28.344 11.867 -2.303 1 95.38 146 GLY A O 1
ATOM 1100 N N . SER A 1 147 ? 28.234 10.805 -0.385 1 94.81 147 SER A N 1
ATOM 1101 C CA . SER A 1 147 ? 29.234 9.812 -0.732 1 94.81 147 SER A CA 1
ATOM 1102 C C . SER A 1 147 ? 28.828 9.016 -1.966 1 94.81 147 SER A C 1
ATOM 1104 O O . SER A 1 147 ? 29.656 8.711 -2.822 1 94.81 147 SER A O 1
ATOM 1106 N N . LYS A 1 148 ? 27.625 8.688 -2.07 1 90.5 148 LYS A N 1
ATOM 1107 C CA . LYS A 1 148 ? 27.188 7.84 -3.178 1 90.5 148 LYS A CA 1
ATOM 1108 C C . LYS A 1 148 ? 27.156 8.617 -4.488 1 90.5 148 LYS A C 1
ATOM 1110 O O . LYS A 1 148 ? 27.391 8.055 -5.559 1 90.5 148 LYS A O 1
ATOM 1115 N N . LEU A 1 149 ? 26.812 9.898 -4.387 1 91.19 149 LEU A N 1
ATOM 1116 C CA . LEU A 1 149 ? 26.891 10.75 -5.566 1 91.19 149 LEU A CA 1
ATOM 1117 C C . LEU A 1 149 ? 28.297 10.773 -6.145 1 91.19 149 LEU A C 1
ATOM 1119 O O . LEU A 1 149 ? 28.469 10.727 -7.363 1 91.19 149 LEU A O 1
ATOM 1123 N N . ALA A 1 150 ? 29.281 10.828 -5.297 1 93.62 150 ALA A N 1
ATOM 1124 C CA . ALA A 1 150 ? 30.672 10.836 -5.707 1 93.62 150 ALA A CA 1
ATOM 1125 C C . ALA A 1 150 ? 31.094 9.469 -6.254 1 93.62 150 ALA A C 1
ATOM 1127 O O . ALA A 1 150 ? 31.766 9.391 -7.285 1 93.62 150 ALA A O 1
ATOM 1128 N N . GLU A 1 151 ? 30.703 8.5 -5.621 1 91.69 151 GLU A N 1
ATOM 1129 C CA . GLU A 1 151 ? 31.047 7.133 -6.008 1 91.69 151 GLU A CA 1
ATOM 1130 C C . GLU A 1 151 ? 30.516 6.793 -7.391 1 91.69 151 GLU A C 1
ATOM 1132 O O . GLU A 1 151 ? 31.172 6.117 -8.18 1 91.69 151 GLU A O 1
ATOM 1137 N N . GLU A 1 152 ? 29.359 7.246 -7.664 1 88.44 152 GLU A N 1
ATOM 1138 C CA . GLU A 1 152 ? 28.719 6.949 -8.945 1 88.44 152 GLU A CA 1
ATOM 1139 C C . GLU A 1 152 ? 29.281 7.836 -10.055 1 88.44 152 GLU A C 1
ATOM 1141 O O . GLU A 1 152 ? 28.969 7.637 -11.234 1 88.44 152 GLU A O 1
ATOM 1146 N N . GLY A 1 153 ? 30 8.789 -9.711 1 87.75 153 GLY A N 1
ATOM 1147 C CA . GLY A 1 153 ? 30.656 9.641 -10.688 1 87.75 153 GLY A CA 1
ATOM 1148 C C . GLY A 1 153 ? 29.766 10.742 -11.211 1 87.75 153 GLY A C 1
ATOM 1149 O O . GLY A 1 153 ? 30.016 11.305 -12.281 1 87.75 153 GLY A O 1
ATOM 1150 N N . ALA A 1 154 ? 28.688 10.977 -10.539 1 88.75 154 ALA A N 1
ATOM 1151 C CA . ALA A 1 154 ? 27.797 12.039 -10.977 1 88.75 154 ALA A CA 1
ATOM 1152 C C . ALA A 1 154 ? 28.453 13.406 -10.852 1 88.75 154 ALA A C 1
ATOM 1154 O O . ALA A 1 154 ? 28.281 14.266 -11.719 1 88.75 154 ALA A O 1
ATOM 1155 N N . LEU A 1 155 ? 29.203 13.609 -9.719 1 93.94 155 LEU A N 1
ATOM 1156 C CA . LEU A 1 155 ? 29.953 14.828 -9.438 1 93.94 155 LEU A CA 1
ATOM 1157 C C . LEU A 1 155 ? 31.266 14.508 -8.727 1 93.94 155 LEU A C 1
ATOM 1159 O O . LEU A 1 155 ? 31.359 13.516 -8.008 1 93.94 155 LEU A O 1
ATOM 1163 N N . ARG A 1 156 ? 32.281 15.352 -9.023 1 95.06 156 ARG A N 1
ATOM 1164 C CA . ARG A 1 156 ? 33.562 15.25 -8.359 1 95.06 156 ARG A CA 1
ATOM 1165 C C . ARG A 1 156 ? 34 16.609 -7.824 1 95.06 156 ARG A C 1
ATOM 1167 O O . ARG A 1 156 ? 33.531 17.656 -8.281 1 95.06 156 ARG A O 1
ATOM 1174 N N . VAL A 1 157 ? 34.906 16.484 -6.875 1 97.31 157 VAL A N 1
ATOM 1175 C CA . VAL A 1 157 ? 35.438 17.719 -6.328 1 97.31 157 VAL A CA 1
ATOM 1176 C C . VAL A 1 157 ? 36.031 18.562 -7.453 1 97.31 157 VAL A C 1
ATOM 1178 O O . VAL A 1 157 ? 36.781 18.062 -8.289 1 97.31 157 VAL A O 1
ATOM 1181 N N . GLY A 1 158 ? 35.625 19.781 -7.523 1 96.5 158 GLY A N 1
ATOM 1182 C CA . GLY A 1 158 ? 36.094 20.688 -8.562 1 96.5 158 GLY A CA 1
ATOM 1183 C C . GLY A 1 158 ? 35.062 20.922 -9.656 1 96.5 158 GLY A C 1
ATOM 1184 O O . GLY A 1 158 ? 35.156 21.906 -10.398 1 96.5 158 GLY A O 1
ATOM 1185 N N . ASP A 1 159 ? 34.125 20.078 -9.781 1 96.94 159 ASP A N 1
ATOM 1186 C CA . ASP A 1 159 ? 33.094 20.219 -10.805 1 96.94 159 ASP A CA 1
ATOM 1187 C C . ASP A 1 159 ? 32.219 21.422 -10.523 1 96.94 159 ASP A C 1
ATOM 1189 O O . ASP A 1 159 ? 32.031 21.812 -9.367 1 96.94 159 ASP A O 1
ATOM 1193 N N . THR A 1 160 ? 31.703 22.078 -11.625 1 96.31 160 THR A N 1
ATOM 1194 C CA . THR A 1 160 ? 30.734 23.156 -11.516 1 96.31 160 THR A CA 1
ATOM 1195 C C . THR A 1 160 ? 29.422 22.781 -12.219 1 96.31 160 THR A C 1
ATOM 1197 O O . THR A 1 160 ? 29.438 22.047 -13.211 1 96.31 160 THR A O 1
ATOM 1200 N N . PHE A 1 161 ? 28.328 23.188 -11.602 1 94.69 161 PHE A N 1
ATOM 1201 C CA . PHE A 1 161 ? 27.031 22.906 -12.203 1 94.69 161 PHE A CA 1
ATOM 1202 C C . PHE A 1 161 ? 26 23.969 -11.805 1 94.69 161 PHE A C 1
ATOM 1204 O O . PHE A 1 161 ? 26.25 24.781 -10.914 1 94.69 161 PHE A O 1
ATOM 1211 N N . LYS A 1 162 ? 24.875 24 -12.57 1 92.12 162 LYS A N 1
ATOM 1212 C CA . LYS A 1 162 ? 23.75 24.859 -12.242 1 92.12 162 LYS A CA 1
ATOM 1213 C C . LYS A 1 162 ? 22.531 24.047 -11.812 1 92.12 162 LYS A C 1
ATOM 1215 O O . LYS A 1 162 ? 22.25 23 -12.375 1 92.12 162 LYS A O 1
ATOM 1220 N N . GLY A 1 163 ? 21.891 24.516 -10.805 1 89.06 163 GLY A N 1
ATOM 1221 C CA . GLY A 1 163 ? 20.688 23.859 -10.328 1 89.06 163 GLY A CA 1
ATOM 1222 C C . GLY A 1 163 ? 19.438 24.281 -11.07 1 89.06 163 GLY A C 1
ATOM 1223 O O . GLY A 1 163 ? 19.469 25.25 -11.852 1 89.06 163 GLY A O 1
ATOM 1224 N N . ALA A 1 164 ? 18.328 23.5 -10.953 1 83 164 ALA A N 1
ATOM 1225 C CA . ALA A 1 164 ? 17 23.812 -11.477 1 83 164 ALA A CA 1
ATOM 1226 C C . ALA A 1 164 ? 15.922 23.594 -10.414 1 83 164 ALA A C 1
ATOM 1228 O O . ALA A 1 164 ? 16.156 22.953 -9.398 1 83 164 ALA A O 1
ATOM 1229 N N . HIS A 1 165 ? 14.75 24.391 -10.648 1 75.88 165 HIS A N 1
ATOM 1230 C CA . HIS A 1 165 ? 13.633 24.109 -9.758 1 75.88 165 HIS A CA 1
ATOM 1231 C C . HIS A 1 165 ? 13.047 22.734 -10.008 1 75.88 165 HIS A C 1
ATOM 1233 O O . HIS A 1 165 ? 12.891 22.312 -11.156 1 75.88 165 HIS A O 1
ATOM 1239 N N . GLY A 1 166 ? 12.758 22.109 -8.969 1 62.94 166 GLY A N 1
ATOM 1240 C CA . GLY A 1 166 ? 12.086 20.812 -9.07 1 62.94 166 GLY A CA 1
ATOM 1241 C C . GLY A 1 166 ? 13 19.703 -9.547 1 62.94 166 GLY A C 1
ATOM 1242 O O . GLY A 1 166 ? 14.195 19.922 -9.742 1 62.94 166 GLY A O 1
ATOM 1243 N N . VAL A 1 167 ? 12.672 18.438 -9.375 1 56.06 167 VAL A N 1
ATOM 1244 C CA . VAL A 1 167 ? 13.43 17.297 -9.883 1 56.06 167 VAL A CA 1
ATOM 1245 C C . VAL A 1 167 ? 13.062 17.047 -11.344 1 56.06 167 VAL A C 1
ATOM 1247 O O . VAL A 1 167 ? 11.961 17.375 -11.781 1 56.06 167 VAL A O 1
ATOM 1250 N N . GLU A 1 168 ? 14.062 16.688 -12.164 1 48.91 168 GLU A N 1
ATOM 1251 C CA . GLU A 1 168 ? 13.852 16.344 -13.57 1 48.91 168 GLU A CA 1
ATOM 1252 C C . GLU A 1 168 ? 12.711 15.344 -13.719 1 48.91 168 GLU A C 1
ATOM 1254 O O . GLU A 1 168 ? 12.641 14.352 -12.992 1 48.91 168 GLU A O 1
ATOM 1259 N N . GLY A 1 169 ? 11.531 15.695 -14.492 1 46.78 169 GLY A N 1
ATOM 1260 C CA . GLY A 1 169 ? 10.305 14.969 -14.781 1 46.78 169 GLY A CA 1
ATOM 1261 C C . GLY A 1 169 ? 9.07 15.625 -14.188 1 46.78 169 GLY A C 1
ATOM 1262 O O . GLY A 1 169 ? 7.945 15.195 -14.445 1 46.78 169 GLY A O 1
ATOM 1263 N N . SER A 1 170 ? 9.281 16.484 -13.258 1 45.56 170 SER A N 1
ATOM 1264 C CA . SER A 1 170 ? 8.133 17.25 -12.789 1 45.56 170 SER A CA 1
ATOM 1265 C C . SER A 1 170 ? 7.84 18.422 -13.719 1 45.56 170 SER A C 1
ATOM 1267 O O . SER A 1 170 ? 8.734 18.906 -14.406 1 45.56 170 SER A O 1
ATOM 1269 N N . ASN A 1 171 ? 6.793 18.391 -14.398 1 43.03 171 ASN A N 1
ATOM 1270 C CA . ASN A 1 171 ? 6.332 19.406 -15.336 1 43.03 171 ASN A CA 1
ATOM 1271 C C . ASN A 1 171 ? 6.629 20.812 -14.828 1 43.03 171 ASN A C 1
ATOM 1273 O O . ASN A 1 171 ? 6.062 21.797 -15.328 1 43.03 171 ASN A O 1
ATOM 1277 N N . GLU A 1 172 ? 7.266 20.969 -13.852 1 45.53 172 GLU A N 1
ATOM 1278 C CA . GLU A 1 172 ? 7.41 22.359 -13.445 1 45.53 172 GLU A CA 1
ATOM 1279 C C . GLU A 1 172 ? 8.469 23.078 -14.281 1 45.53 172 GLU A C 1
ATOM 1281 O O . GLU A 1 172 ? 9.367 22.438 -14.836 1 45.53 172 GLU A O 1
ATOM 1286 N N . ASP A 1 173 ? 8.227 24.312 -14.641 1 45.66 173 ASP A N 1
ATOM 1287 C CA . ASP A 1 173 ? 9.039 25.219 -15.445 1 45.66 173 ASP A CA 1
ATOM 1288 C C . ASP A 1 173 ? 10.508 25.141 -15.039 1 45.66 173 ASP A C 1
ATOM 1290 O O . ASP A 1 173 ? 10.859 25.391 -13.883 1 45.66 173 ASP A O 1
ATOM 1294 N N . ASP A 1 174 ? 11.281 24.359 -15.734 1 50.09 174 ASP A N 1
ATOM 1295 C CA . ASP A 1 174 ? 12.734 24.172 -15.68 1 50.09 174 ASP A CA 1
ATOM 1296 C C . ASP A 1 174 ? 13.453 25.531 -15.734 1 50.09 174 ASP A C 1
ATOM 1298 O O . ASP A 1 174 ? 13.805 26 -16.812 1 50.09 174 ASP A O 1
ATOM 1302 N N . HIS A 1 175 ? 13.188 26.438 -14.953 1 55.88 175 HIS A N 1
ATOM 1303 C CA . HIS A 1 175 ? 14.07 27.609 -15.023 1 55.88 175 HIS A CA 1
ATOM 1304 C C . HIS A 1 175 ? 15.391 27.344 -14.305 1 55.88 175 HIS A C 1
ATOM 1306 O O . HIS A 1 175 ? 15.398 26.938 -13.141 1 55.88 175 HIS A O 1
ATOM 1312 N N . ASP A 1 176 ? 16.438 27.234 -15.094 1 63.75 176 ASP A N 1
ATOM 1313 C CA . ASP A 1 176 ? 17.812 27.188 -14.594 1 63.75 176 ASP A CA 1
ATOM 1314 C C . ASP A 1 176 ? 18.141 28.422 -13.75 1 63.75 176 ASP A C 1
ATOM 1316 O O . ASP A 1 176 ? 17.781 29.531 -14.117 1 63.75 176 ASP A O 1
ATOM 1320 N N . HIS A 1 177 ? 18.625 28.062 -12.562 1 72.75 177 HIS A N 1
ATOM 1321 C CA . HIS A 1 177 ? 19.078 29.172 -11.719 1 72.75 177 HIS A CA 1
ATOM 1322 C C . HIS A 1 177 ? 20.375 29.781 -12.266 1 72.75 177 HIS A C 1
ATOM 1324 O O . HIS A 1 177 ? 21.109 29.141 -13.008 1 72.75 177 HIS A O 1
ATOM 1330 N N . ASP A 1 178 ? 20.625 31.016 -11.992 1 77.88 178 ASP A N 1
ATOM 1331 C CA . ASP A 1 178 ? 21.828 31.719 -12.453 1 77.88 178 ASP A CA 1
ATOM 1332 C C . ASP A 1 178 ? 23.031 31.375 -11.594 1 77.88 178 ASP A C 1
ATOM 1334 O O . ASP A 1 178 ? 24.172 31.469 -12.047 1 77.88 178 ASP A O 1
ATOM 1338 N N . LEU A 1 179 ? 22.812 30.938 -10.453 1 87.38 179 LEU A N 1
ATOM 1339 C CA . LEU A 1 179 ? 23.906 30.625 -9.555 1 87.38 179 LEU A CA 1
ATOM 1340 C C . LEU A 1 179 ? 24.609 29.328 -9.969 1 87.38 179 LEU A C 1
ATOM 1342 O O . LEU A 1 179 ? 23.938 28.312 -10.195 1 87.38 179 LEU A O 1
ATOM 1346 N N . SER A 1 180 ? 25.938 29.453 -10.109 1 93.06 180 SER A N 1
ATOM 1347 C CA . SER A 1 180 ? 26.75 28.281 -10.383 1 93.06 180 SER A CA 1
ATOM 1348 C C . SER A 1 180 ? 27.312 27.688 -9.102 1 93.06 180 SER A C 1
ATOM 1350 O O . SER A 1 180 ? 27.859 28.406 -8.258 1 93.06 180 SER A O 1
ATOM 1352 N N . TYR A 1 181 ? 27.156 26.391 -9.016 1 96.38 181 TYR A N 1
ATOM 1353 C CA . TYR A 1 181 ? 27.656 25.672 -7.848 1 96.38 181 TYR A CA 1
ATOM 1354 C C . TYR A 1 181 ? 29.016 25.031 -8.148 1 96.38 181 TYR A C 1
ATOM 1356 O O . TYR A 1 181 ? 29.266 24.594 -9.273 1 96.38 181 TYR A O 1
ATOM 1364 N N . THR A 1 182 ? 29.875 24.984 -7.094 1 97.81 182 THR A N 1
ATOM 1365 C CA . THR A 1 182 ? 31.156 24.297 -7.176 1 97.81 182 THR A CA 1
ATOM 1366 C C . THR A 1 182 ? 31.266 23.234 -6.086 1 97.81 182 THR A C 1
ATOM 1368 O O . THR A 1 182 ? 31.047 23.516 -4.906 1 97.81 182 THR A O 1
ATOM 1371 N N . VAL A 1 183 ? 31.641 22.078 -6.508 1 98.38 183 VAL A N 1
ATOM 1372 C CA . VAL A 1 183 ? 31.797 20.984 -5.551 1 98.38 183 VAL A CA 1
ATOM 1373 C C . VAL A 1 183 ? 33.156 21.125 -4.832 1 98.38 183 VAL A C 1
ATOM 1375 O O . VAL A 1 183 ? 34.188 21.094 -5.469 1 98.38 183 VAL A O 1
ATOM 1378 N N . VAL A 1 184 ? 33.094 21.203 -3.498 1 98.25 184 VAL A N 1
ATOM 1379 C CA . VAL A 1 184 ? 34.344 21.453 -2.781 1 98.25 184 VAL A CA 1
ATOM 1380 C C . VAL A 1 184 ? 34.688 20.266 -1.895 1 98.25 184 VAL A C 1
ATOM 1382 O O . VAL A 1 184 ? 35.812 20.156 -1.399 1 98.25 184 VAL A O 1
ATOM 1385 N N . GLY A 1 185 ? 33.719 19.375 -1.698 1 98.19 185 GLY A N 1
ATOM 1386 C CA . GLY A 1 185 ? 34 18.234 -0.828 1 98.19 185 GLY A CA 1
ATOM 1387 C C . GLY A 1 185 ? 33 17.109 -0.984 1 98.19 185 GLY A C 1
ATOM 1388 O O . GLY A 1 185 ? 31.984 17.25 -1.675 1 98.19 185 GLY A O 1
ATOM 1389 N N . VAL A 1 186 ? 33.406 15.938 -0.403 1 98.25 186 VAL A N 1
ATOM 1390 C CA . VAL A 1 186 ? 32.562 14.742 -0.396 1 98.25 186 VAL A CA 1
ATOM 1391 C C . VAL A 1 186 ? 32.375 14.25 1.037 1 98.25 186 VAL A C 1
ATOM 1393 O O . VAL A 1 186 ? 33.344 14.141 1.788 1 98.25 186 VAL A O 1
ATOM 1396 N N . LEU A 1 187 ? 31.156 13.992 1.421 1 97.31 187 LEU A N 1
ATOM 1397 C CA . LEU A 1 187 ? 30.859 13.484 2.756 1 97.31 187 LEU A CA 1
ATOM 1398 C C . LEU A 1 187 ? 31.25 12.016 2.883 1 97.31 187 LEU A C 1
ATOM 1400 O O . LEU A 1 187 ? 31.25 11.281 1.894 1 97.31 187 LEU A O 1
ATOM 1404 N N . LYS A 1 188 ? 31.594 11.664 4.133 1 96.62 188 LYS A N 1
ATOM 1405 C CA . LYS A 1 188 ? 31.719 10.242 4.434 1 96.62 188 LYS A CA 1
ATOM 1406 C C . LYS A 1 188 ? 30.375 9.531 4.266 1 96.62 188 LYS A C 1
ATOM 1408 O O . LYS A 1 188 ? 29.312 10.164 4.363 1 96.62 188 LYS A O 1
ATOM 1413 N N . PRO A 1 189 ? 30.406 8.234 3.984 1 92.62 189 PRO A N 1
ATOM 1414 C CA . PRO A 1 189 ? 29.141 7.504 3.877 1 92.62 189 PRO A CA 1
ATOM 1415 C C . PRO A 1 189 ? 28.281 7.609 5.141 1 92.62 189 PRO A C 1
ATOM 1417 O O . PRO A 1 189 ? 28.766 7.328 6.238 1 92.62 189 PRO A O 1
ATOM 1420 N N . GLN A 1 190 ? 27.078 8.039 4.906 1 86.56 190 GLN A N 1
ATOM 1421 C CA . GLN A 1 190 ? 26.141 8.18 6.023 1 86.56 190 GLN A CA 1
ATOM 1422 C C . GLN A 1 190 ? 25.156 7.012 6.07 1 86.56 190 GLN A C 1
ATOM 1424 O O . GLN A 1 190 ? 24.469 6.82 7.07 1 86.56 190 GLN A O 1
ATOM 1429 N N . HIS A 1 191 ? 25.047 6.266 5.035 1 81.69 191 HIS A N 1
ATOM 1430 C CA . HIS A 1 191 ? 24.109 5.152 4.902 1 81.69 191 HIS A CA 1
ATOM 1431 C C . HIS A 1 191 ? 22.672 5.613 5.074 1 81.69 191 HIS A C 1
ATOM 1433 O O . HIS A 1 191 ? 21.891 4.98 5.793 1 81.69 191 HIS A O 1
ATOM 1439 N N . SER A 1 192 ? 22.422 6.734 4.516 1 81.88 192 SER A N 1
ATOM 1440 C CA . SER A 1 192 ? 21.094 7.348 4.504 1 81.88 192 SER A CA 1
ATOM 1441 C C . SER A 1 192 ? 20.844 8.094 3.195 1 81.88 192 SER A C 1
ATOM 1443 O O . SER A 1 192 ? 21.672 8.055 2.285 1 81.88 192 SER A O 1
ATOM 1445 N N . ALA A 1 193 ? 19.703 8.711 3.172 1 83 193 ALA A N 1
ATOM 1446 C CA . ALA A 1 193 ? 19.359 9.477 1.982 1 83 193 ALA A CA 1
ATOM 1447 C C . ALA A 1 193 ? 20.359 10.586 1.723 1 83 193 ALA A C 1
ATOM 1449 O O . ALA A 1 193 ? 20.531 11.031 0.583 1 83 193 ALA A O 1
ATOM 1450 N N . ASP A 1 194 ? 21.016 10.961 2.734 1 88.69 194 ASP A N 1
ATOM 1451 C CA . ASP A 1 194 ? 21.984 12.055 2.645 1 88.69 194 ASP A CA 1
ATOM 1452 C C . ASP A 1 194 ? 23.109 11.719 1.678 1 88.69 194 ASP A C 1
ATOM 1454 O O . ASP A 1 194 ? 23.781 12.617 1.153 1 88.69 194 ASP A O 1
ATOM 1458 N N . ASP A 1 195 ? 23.359 10.477 1.435 1 90.81 195 ASP A N 1
ATOM 1459 C CA . ASP A 1 195 ? 24.438 10.047 0.561 1 90.81 195 ASP A CA 1
ATOM 1460 C C . ASP A 1 195 ? 24.156 10.414 -0.894 1 90.81 195 ASP A C 1
ATOM 1462 O O . ASP A 1 195 ? 25.062 10.375 -1.737 1 90.81 195 ASP A O 1
ATOM 1466 N N . TYR A 1 196 ? 22.953 10.844 -1.177 1 90.12 196 TYR A N 1
ATOM 1467 C CA . TYR A 1 196 ? 22.578 11.18 -2.543 1 90.12 196 TYR A CA 1
ATOM 1468 C C . TYR A 1 196 ? 22.188 12.656 -2.648 1 90.12 196 TYR A C 1
ATOM 1470 O O . TYR A 1 196 ? 21.516 13.055 -3.6 1 90.12 196 TYR A O 1
ATOM 1478 N N . ILE A 1 197 ? 22.609 13.391 -1.714 1 93.75 197 ILE A N 1
ATOM 1479 C CA . ILE A 1 197 ? 22.172 14.781 -1.653 1 93.75 197 ILE A CA 1
ATOM 1480 C C . ILE A 1 197 ? 23.359 15.703 -1.92 1 93.75 197 ILE A C 1
ATOM 1482 O O . ILE A 1 197 ? 24.516 15.344 -1.656 1 93.75 197 ILE A O 1
ATOM 1486 N N . ILE A 1 198 ? 23.047 16.859 -2.5 1 96.5 198 ILE A N 1
ATOM 1487 C CA . ILE A 1 198 ? 23.984 17.969 -2.623 1 96.5 198 ILE A CA 1
ATOM 1488 C C . ILE A 1 198 ? 23.672 19.016 -1.546 1 96.5 198 ILE A C 1
ATOM 1490 O O . ILE A 1 198 ? 22.594 19.609 -1.529 1 96.5 198 ILE A O 1
ATOM 1494 N N . PHE A 1 199 ? 24.656 19.234 -0.666 1 97.25 199 PHE A N 1
ATOM 1495 C CA . PHE A 1 199 ? 24.438 20.172 0.427 1 97.25 199 PHE A CA 1
ATOM 1496 C C . PHE A 1 199 ? 25.156 21.484 0.162 1 97.25 199 PHE A C 1
ATOM 1498 O O . PHE A 1 199 ? 26.25 21.5 -0.401 1 97.25 199 PHE A O 1
ATOM 1505 N N . THR A 1 200 ? 24.547 22.531 0.597 1 97 200 THR A N 1
ATOM 1506 C CA . THR A 1 200 ? 25.125 23.859 0.479 1 97 200 THR A CA 1
ATOM 1507 C C . THR A 1 200 ? 24.641 24.766 1.614 1 97 200 THR A C 1
ATOM 1509 O O . THR A 1 200 ? 23.891 24.328 2.49 1 97 200 THR A O 1
ATOM 1512 N N . MET A 1 201 ? 25.172 26 1.542 1 94.81 201 MET A N 1
ATOM 1513 C CA . MET A 1 201 ? 24.703 27 2.504 1 94.81 201 MET A CA 1
ATOM 1514 C C . MET A 1 201 ? 23.266 27.406 2.201 1 94.81 201 MET A C 1
ATOM 1516 O O . MET A 1 201 ? 22.891 27.516 1.036 1 94.81 201 MET A O 1
ATOM 1520 N N . ILE A 1 202 ? 22.594 27.656 3.27 1 94.62 202 ILE A N 1
ATOM 1521 C CA . ILE A 1 202 ? 21.234 28.172 3.092 1 94.62 202 ILE A CA 1
ATOM 1522 C C . ILE A 1 202 ? 21.266 29.422 2.211 1 94.62 202 ILE A C 1
ATOM 1524 O O . ILE A 1 202 ? 20.406 29.609 1.353 1 94.62 202 ILE A O 1
ATOM 1528 N N . GLU A 1 203 ? 22.266 30.234 2.398 1 92.5 203 GLU A N 1
ATOM 1529 C CA . GLU A 1 203 ? 22.422 31.484 1.661 1 92.5 203 GLU A CA 1
ATOM 1530 C C . GLU A 1 203 ? 22.578 31.234 0.165 1 92.5 203 GLU A C 1
ATOM 1532 O O . GLU A 1 203 ? 22.141 32.031 -0.659 1 92.5 203 GLU A O 1
ATOM 1537 N N . SER A 1 204 ? 23.172 30.125 -0.119 1 93.38 204 SER A N 1
ATOM 1538 C CA . SER A 1 204 ? 23.312 29.766 -1.527 1 93.38 204 SER A CA 1
ATOM 1539 C C . SER A 1 204 ? 21.953 29.531 -2.172 1 93.38 204 SER A C 1
ATOM 1541 O O . SER A 1 204 ? 21.703 30 -3.287 1 93.38 204 SER A O 1
ATOM 1543 N N . VAL A 1 205 ? 21.141 28.844 -1.474 1 92.12 205 VAL A N 1
ATOM 1544 C CA . VAL A 1 205 ? 19.797 28.578 -1.983 1 92.12 205 VAL A CA 1
ATOM 1545 C C . VAL A 1 205 ? 19.016 29.891 -2.102 1 92.12 205 VAL A C 1
ATOM 1547 O O . VAL A 1 205 ? 18.297 30.109 -3.08 1 92.12 205 VAL A O 1
ATOM 1550 N N . TRP A 1 206 ? 19.203 30.766 -1.135 1 90.19 206 TRP A N 1
ATOM 1551 C CA . TRP A 1 206 ? 18.547 32.062 -1.163 1 90.19 206 TRP A CA 1
ATOM 1552 C C . TRP A 1 206 ? 19.062 32.906 -2.33 1 90.19 206 TRP A C 1
ATOM 1554 O O . TRP A 1 206 ? 18.266 33.531 -3.055 1 90.19 206 TRP A O 1
ATOM 1564 N N . GLU A 1 207 ? 20.281 32.875 -2.5 1 86.44 207 GLU A N 1
ATOM 1565 C CA . GLU A 1 207 ? 20.891 33.625 -3.592 1 86.44 207 GLU A CA 1
ATOM 1566 C C . GLU A 1 207 ? 20.406 33.125 -4.949 1 86.44 207 GLU A C 1
ATOM 1568 O O . GLU A 1 207 ? 20.141 33.938 -5.852 1 86.44 207 GLU A O 1
ATOM 1573 N N . ALA A 1 208 ? 20.312 31.891 -5.055 1 85.94 208 ALA A N 1
ATOM 1574 C CA . ALA A 1 208 ? 19.812 31.312 -6.293 1 85.94 208 ALA A CA 1
ATOM 1575 C C . ALA A 1 208 ? 18.391 31.797 -6.59 1 85.94 208 ALA A C 1
ATOM 1577 O O . ALA A 1 208 ? 17.938 31.734 -7.734 1 85.94 208 ALA A O 1
ATOM 1578 N N . HIS A 1 209 ? 17.688 32.219 -5.633 1 82.5 209 HIS A N 1
ATOM 1579 C CA . HIS A 1 209 ? 16.312 32.688 -5.781 1 82.5 209 HIS A CA 1
ATOM 1580 C C . HIS A 1 209 ? 16.234 34.219 -5.621 1 82.5 209 HIS A C 1
ATOM 1582 O O . HIS A 1 209 ? 15.172 34.75 -5.297 1 82.5 209 HIS A O 1
ATOM 1588 N N . ASP A 1 210 ? 17.344 34.875 -5.668 1 77.94 210 ASP A N 1
ATOM 1589 C CA . ASP A 1 210 ? 17.484 36.312 -5.668 1 77.94 210 ASP A CA 1
ATOM 1590 C C . ASP A 1 210 ? 17.078 36.906 -4.316 1 77.94 210 ASP A C 1
ATOM 1592 O O . ASP A 1 210 ? 16.438 37.969 -4.258 1 77.94 210 ASP A O 1
ATOM 1596 N N . ILE A 1 211 ? 17.312 36.094 -3.348 1 79.31 211 ILE A N 1
ATOM 1597 C CA . ILE A 1 211 ? 17.156 36.562 -1.973 1 79.31 211 ILE A CA 1
ATOM 1598 C C . ILE A 1 211 ? 18.547 36.781 -1.347 1 79.31 211 ILE A C 1
ATOM 1600 O O . ILE A 1 211 ? 19.312 35.812 -1.204 1 79.31 211 ILE A O 1
ATOM 1604 N N . HIS A 1 212 ? 18.812 38.062 -1.042 1 76.38 212 HIS A N 1
ATOM 1605 C CA . HIS A 1 212 ? 20.109 38.375 -0.457 1 76.38 212 HIS A CA 1
ATOM 1606 C C . HIS A 1 212 ? 20 38.562 1.053 1 76.38 212 HIS A C 1
ATOM 1608 O O . HIS A 1 212 ? 19.531 39.594 1.522 1 76.38 212 HIS A O 1
ATOM 1614 N N . ASN A 1 213 ? 20.219 37.5 1.729 1 79.88 213 ASN A N 1
ATOM 1615 C CA . ASN A 1 213 ? 20.172 37.5 3.188 1 79.88 213 ASN A CA 1
ATOM 1616 C C . ASN A 1 213 ? 21.25 36.594 3.791 1 79.88 213 ASN A C 1
ATOM 1618 O O . ASN A 1 213 ? 21.875 35.844 3.076 1 79.88 213 ASN A O 1
ATOM 1622 N N . ILE A 1 214 ? 21.547 36.906 5.016 1 76.12 214 ILE A N 1
ATOM 1623 C CA . ILE A 1 214 ? 22.562 36.125 5.703 1 76.12 214 ILE A CA 1
ATOM 1624 C C . ILE A 1 214 ? 21.922 35.344 6.852 1 76.12 214 ILE A C 1
ATOM 1626 O O . ILE A 1 214 ? 21.109 35.875 7.602 1 76.12 214 ILE A O 1
ATOM 1630 N N . HIS A 1 215 ? 22.156 34.031 6.793 1 80.31 215 HIS A N 1
ATOM 1631 C CA . HIS A 1 215 ? 21.75 33.156 7.887 1 80.31 215 HIS A CA 1
ATOM 1632 C C . HIS A 1 215 ? 22.812 33.125 8.984 1 80.31 215 HIS A C 1
ATOM 1634 O O . HIS A 1 215 ? 24 33.062 8.695 1 80.31 215 HIS A O 1
ATOM 1640 N N . ARG A 1 216 ? 22.484 33.469 10.266 1 62.75 216 ARG A N 1
ATOM 1641 C CA . ARG A 1 216 ? 23.359 33.281 11.414 1 62.75 216 ARG A CA 1
ATOM 1642 C C . ARG A 1 216 ? 22.922 32.094 12.25 1 62.75 216 ARG A C 1
ATOM 1644 O O . ARG A 1 216 ? 21.797 32.062 12.773 1 62.75 216 ARG A O 1
ATOM 1651 N N . PRO A 1 217 ? 23.719 31.016 12.234 1 61.62 217 PRO A N 1
ATOM 1652 C CA . PRO A 1 217 ? 23.344 29.859 13.047 1 61.62 217 PRO A CA 1
ATOM 1653 C C . PRO A 1 217 ? 23.172 30.203 14.531 1 61.62 217 PRO A C 1
ATOM 1655 O O . PRO A 1 217 ? 23.891 31.062 15.047 1 61.62 217 PRO A O 1
ATOM 1658 N N . TYR A 1 218 ? 22.031 30.047 15.203 1 53.81 218 TYR A N 1
ATOM 1659 C CA . TYR A 1 218 ? 21.844 30.203 16.641 1 53.81 218 TYR A CA 1
ATOM 1660 C C . TYR A 1 218 ? 22.375 28.984 17.391 1 53.81 218 TYR A C 1
ATOM 1662 O O . TYR A 1 218 ? 21.938 27.859 17.172 1 53.81 218 TYR A O 1
ATOM 1670 N N . TYR A 1 219 ? 23.703 28.922 17.734 1 47.41 219 TYR A N 1
ATOM 1671 C CA . TYR A 1 219 ? 24.203 27.812 18.547 1 47.41 219 TYR A CA 1
ATOM 1672 C C . TYR A 1 219 ? 23.781 27.984 20 1 47.41 219 TYR A C 1
ATOM 1674 O O . TYR A 1 219 ? 24.25 28.891 20.688 1 47.41 219 TYR A O 1
ATOM 1682 N N . THR A 1 220 ? 22.734 28.094 20.641 1 42.44 220 THR A N 1
ATOM 1683 C CA . THR A 1 220 ? 22.688 28.094 22.094 1 42.44 220 THR A CA 1
ATOM 1684 C C . THR A 1 220 ? 22.906 26.688 22.641 1 42.44 220 THR A C 1
ATOM 1686 O O . THR A 1 220 ? 22.047 25.812 22.516 1 42.44 220 THR A O 1
ATOM 1689 N N . TYR A 1 221 ? 24.078 26.125 22.625 1 38.25 221 TYR A N 1
ATOM 1690 C CA . TYR A 1 221 ? 24.297 24.906 23.406 1 38.25 221 TYR A CA 1
ATOM 1691 C C . TYR A 1 221 ? 23.953 25.141 24.875 1 38.25 221 TYR A C 1
ATOM 1693 O O . TYR A 1 221 ? 24.516 26.031 25.516 1 38.25 221 TYR A O 1
ATOM 1701 N N . ARG A 1 222 ? 22.859 25.016 25.547 1 38.56 222 ARG A N 1
ATOM 1702 C CA . ARG A 1 222 ? 22.766 25 27 1 38.56 222 ARG A CA 1
ATOM 1703 C C . ARG A 1 222 ? 23.453 23.781 27.578 1 38.56 222 ARG A C 1
ATOM 1705 O O . ARG A 1 222 ? 23.109 22.641 27.25 1 38.56 222 ARG A O 1
ATOM 1712 N N . ASP A 1 223 ? 24.781 23.734 28.047 1 36.44 223 ASP A N 1
ATOM 1713 C CA . ASP A 1 223 ? 25.547 22.781 28.844 1 36.44 223 ASP A CA 1
ATOM 1714 C C . ASP A 1 223 ? 24.703 22.219 29.984 1 36.44 223 ASP A C 1
ATOM 1716 O O . ASP A 1 223 ? 24.141 22.969 30.781 1 36.44 223 ASP A O 1
ATOM 1720 N N . GLU A 1 224 ? 24.281 21.062 30.016 1 37.91 224 GLU A N 1
ATOM 1721 C CA . GLU A 1 224 ? 23.719 20.406 31.188 1 37.91 224 GLU A CA 1
ATOM 1722 C C . GLU A 1 224 ? 24.672 20.5 32.375 1 37.91 224 GLU A C 1
ATOM 1724 O O . GLU A 1 224 ? 24.297 20.219 33.5 1 37.91 224 GLU A O 1
ATOM 1729 N N . ASP A 1 225 ? 26.047 20.328 32.406 1 32.34 225 ASP A N 1
ATOM 1730 C CA . ASP A 1 225 ? 26.781 19.938 33.594 1 32.34 225 ASP A CA 1
ATOM 1731 C C . ASP A 1 225 ? 26.984 21.141 34.531 1 32.34 225 ASP A C 1
ATOM 1733 O O . ASP A 1 225 ? 28.109 21.641 34.688 1 32.34 225 ASP A O 1
ATOM 1737 N N . LYS A 1 226 ? 26.391 22.203 34.75 1 32.22 226 LYS A N 1
ATOM 1738 C CA . LYS A 1 226 ? 26.797 23.078 35.844 1 32.22 226 LYS A CA 1
ATOM 1739 C C . LYS A 1 226 ? 26.672 22.359 37.188 1 32.22 226 LYS A C 1
ATOM 1741 O O . LYS A 1 226 ? 25.578 22.156 37.688 1 32.22 226 LYS A O 1
ATOM 1746 N N . ASP A 1 227 ? 27.734 21.516 37.75 1 30.83 227 ASP A N 1
ATOM 1747 C CA . ASP A 1 227 ? 28.078 21.375 39.156 1 30.83 227 ASP A CA 1
ATOM 1748 C C . ASP A 1 227 ? 28.328 22.734 39.781 1 30.83 227 ASP A C 1
ATOM 1750 O O . ASP A 1 227 ? 29 23.594 39.219 1 30.83 227 ASP A O 1
ATOM 1754 N N . ASP A 1 228 ? 27.688 23.188 40.875 1 28.56 228 ASP A N 1
ATOM 1755 C CA . ASP A 1 228 ? 27.766 24.25 41.875 1 28.56 228 ASP A CA 1
ATOM 1756 C C . ASP A 1 228 ? 29.062 24.172 42.688 1 28.56 228 ASP A C 1
ATOM 1758 O O . ASP A 1 228 ? 29.078 23.688 43.812 1 28.56 228 ASP A O 1
ATOM 1762 N N . GLU A 1 229 ? 30.359 23.797 42.469 1 27.16 229 GLU A N 1
ATOM 1763 C CA . GLU A 1 229 ? 31.453 24.094 43.406 1 27.16 229 GLU A CA 1
ATOM 1764 C C . GLU A 1 229 ? 31.656 25.594 43.531 1 27.16 229 GLU A C 1
ATOM 1766 O O . GLU A 1 229 ? 32.219 26.25 42.656 1 27.16 229 GLU A O 1
ATOM 1771 N N . GLU A 1 230 ? 30.875 26.422 44.281 1 27.06 230 GLU A N 1
ATOM 1772 C CA . GLU A 1 230 ? 31.094 27.719 44.875 1 27.06 230 GLU A CA 1
ATOM 1773 C C . GLU A 1 230 ? 32.281 27.672 45.875 1 27.06 230 GLU A C 1
ATOM 1775 O O . GLU A 1 230 ? 32.125 27.266 47 1 27.06 230 GLU A O 1
ATOM 1780 N N . ASP A 1 231 ? 33.531 27.109 45.844 1 25.19 231 ASP A N 1
ATOM 1781 C CA . ASP A 1 231 ? 34.625 27.672 46.656 1 25.19 231 ASP A CA 1
ATOM 1782 C C . ASP A 1 231 ? 34.688 29.188 46.5 1 25.19 231 ASP A C 1
ATOM 1784 O O . ASP A 1 231 ? 34.438 29.719 45.406 1 25.19 231 ASP A O 1
ATOM 1788 N N . LYS A 1 232 ? 34.844 30.016 47.688 1 26.31 232 LYS A N 1
ATOM 1789 C CA . LYS A 1 232 ? 34.906 31.359 48.219 1 26.31 232 LYS A CA 1
ATOM 1790 C C . LYS A 1 232 ? 36 32.188 47.594 1 26.31 232 LYS A C 1
ATOM 1792 O O . LYS A 1 232 ? 35.875 33.406 47.438 1 26.31 232 LYS A O 1
ATOM 1797 N N . GLN A 1 233 ? 37.281 31.859 47.594 1 22.94 233 GLN A N 1
ATOM 1798 C CA . GLN A 1 233 ? 38.281 32.875 47.969 1 22.94 233 GLN A CA 1
ATOM 1799 C C . GLN A 1 233 ? 38.344 33.969 46.906 1 22.94 233 GLN A C 1
ATOM 1801 O O . GLN A 1 233 ? 38.875 35.062 47.188 1 22.94 233 GLN A O 1
ATOM 1806 N N . LEU A 1 234 ? 38.094 33.719 45.656 1 21.36 234 LEU A N 1
ATOM 1807 C CA . LEU A 1 234 ? 39.031 34.438 44.781 1 21.36 234 LEU A CA 1
ATOM 1808 C C . LEU A 1 234 ? 38.812 35.938 44.844 1 21.36 234 LEU A C 1
ATOM 1810 O O . LEU A 1 234 ? 37.75 36.438 44.469 1 21.36 234 LEU A O 1
ATOM 1814 N N . ASP A 1 235 ? 39.406 36.594 45.875 1 21.22 235 ASP A N 1
ATOM 1815 C CA . ASP A 1 235 ? 39.5 38.062 45.969 1 21.22 235 ASP A CA 1
ATOM 1816 C C . ASP A 1 235 ? 39.875 38.688 44.625 1 21.22 235 ASP A C 1
ATOM 1818 O O . ASP A 1 235 ? 40.844 38.219 43.969 1 21.22 235 ASP A O 1
ATOM 1822 N N . ALA A 1 236 ? 39 39.375 44.031 1 20.53 236 ALA A N 1
ATOM 1823 C CA . ALA A 1 236 ? 38.875 40.062 42.75 1 20.53 236 ALA A CA 1
ATOM 1824 C C . ALA A 1 236 ? 39.844 41.25 42.688 1 20.53 236 ALA A C 1
ATOM 1826 O O . ALA A 1 236 ? 39.562 42.312 43.219 1 20.53 236 ALA A O 1
ATOM 1827 N N . GLU A 1 237 ? 41 41.125 43.219 1 19.17 237 GLU A N 1
ATOM 1828 C CA . GLU A 1 237 ? 41.719 42.406 43.25 1 19.17 237 GLU A CA 1
ATOM 1829 C C . GLU A 1 237 ? 41.781 43.031 41.875 1 19.17 237 GLU A C 1
ATOM 1831 O O . GLU A 1 237 ? 42.25 44.156 41.688 1 19.17 237 GLU A O 1
ATOM 1836 N N . GLU A 1 238 ? 41.531 42.312 40.781 1 18.34 238 GLU A N 1
ATOM 1837 C CA . GLU A 1 238 ? 42.375 42.938 39.75 1 18.34 238 GLU A CA 1
ATOM 1838 C C . GLU A 1 238 ? 41.875 44.312 39.406 1 18.34 238 GLU A C 1
ATOM 1840 O O . GLU A 1 238 ? 40.781 44.5 38.875 1 18.34 238 GLU A O 1
ATOM 1845 N N . TYR A 1 239 ? 42.031 45.312 40.188 1 18.72 239 TYR A N 1
ATOM 1846 C CA . TYR A 1 239 ? 41.531 46.656 39.875 1 18.72 239 TYR A CA 1
ATOM 1847 C C . TYR A 1 239 ? 42.156 47.156 38.562 1 18.72 239 TYR A C 1
ATOM 1849 O O . TYR A 1 239 ? 43.312 47.625 38.562 1 18.72 239 TYR A O 1
ATOM 1857 N N . GLU A 1 240 ? 42.438 46.281 37.594 1 16.17 240 GLU A N 1
ATOM 1858 C CA . GLU A 1 240 ? 43.312 47.031 36.688 1 16.17 240 GLU A CA 1
ATOM 1859 C C . GLU A 1 240 ? 42.781 48.438 36.438 1 16.17 240 GLU A C 1
ATOM 1861 O O . GLU A 1 240 ? 41.625 48.75 36.781 1 16.17 240 GLU A O 1
ATOM 1866 N N . ASP A 1 241 ? 42.812 48.781 35.156 1 16.25 241 ASP A N 1
ATOM 1867 C CA . ASP A 1 241 ? 43.594 49.719 34.344 1 16.25 241 ASP A CA 1
ATOM 1868 C C . ASP A 1 241 ? 42.688 50.875 33.844 1 16.25 241 ASP A C 1
ATOM 1870 O O . ASP A 1 241 ? 43.156 51.719 33.094 1 16.25 241 ASP A O 1
ATOM 1874 N N . GLU A 1 242 ? 41.469 50.906 33.906 1 18.05 242 GLU A N 1
ATOM 1875 C CA . GLU A 1 242 ? 40.969 51.531 32.688 1 18.05 242 GLU A CA 1
ATOM 1876 C C . GLU A 1 242 ? 41.188 53.031 32.719 1 18.05 242 GLU A C 1
ATOM 1878 O O . GLU A 1 242 ? 40.469 53.781 33.438 1 18.05 242 GLU A O 1
ATOM 1883 N N . TYR A 1 243 ? 42.469 53.344 32.781 1 16.75 243 TYR A N 1
ATOM 1884 C CA . TYR A 1 243 ? 42.5 54.781 32.906 1 16.75 243 TYR A CA 1
ATOM 1885 C C . TYR A 1 243 ? 41.594 55.438 31.891 1 16.75 243 TYR A C 1
ATOM 1887 O O . TYR A 1 243 ? 41.219 54.812 30.891 1 16.75 243 TYR A O 1
ATOM 1895 N N . HIS A 1 244 ? 41.844 56.719 31.766 1 16.06 244 HIS A N 1
ATOM 1896 C CA . HIS A 1 244 ? 41.219 58.031 31.766 1 16.06 244 HIS A CA 1
ATOM 1897 C C . HIS A 1 244 ? 40.844 58.469 30.359 1 16.06 244 HIS A C 1
ATOM 1899 O O . HIS A 1 244 ? 41.344 57.906 29.375 1 16.06 244 HIS A O 1
ATOM 1905 N N . TYR A 1 245 ? 40.562 59.75 30.156 1 16.28 245 TYR A N 1
ATOM 1906 C CA . TYR A 1 245 ? 39.5 60.625 29.656 1 16.28 245 TYR A CA 1
ATOM 1907 C C . TYR A 1 245 ? 39.781 61 28.203 1 16.28 245 TYR A C 1
ATOM 1909 O O . TYR A 1 245 ? 38.906 60.844 27.344 1 16.28 245 TYR A O 1
ATOM 1917 N N . ASP A 1 246 ? 40.75 61.906 27.797 1 16.06 246 ASP A N 1
ATOM 1918 C CA . ASP A 1 246 ? 40.188 63.219 27.484 1 16.06 246 ASP A CA 1
ATOM 1919 C C . ASP A 1 246 ? 40 63.375 25.969 1 16.06 246 ASP A C 1
ATOM 1921 O O . ASP A 1 246 ? 40.531 62.594 25.188 1 16.06 246 ASP A O 1
ATOM 1925 N N . GLU A 1 247 ? 39.812 64.75 25.5 1 17.52 247 GLU A N 1
ATOM 1926 C CA . GLU A 1 247 ? 39 65.562 24.641 1 17.52 247 GLU A CA 1
ATOM 1927 C C . GLU A 1 247 ? 39.656 65.75 23.266 1 17.52 247 GLU A C 1
ATOM 1929 O O . GLU A 1 247 ? 40.375 66.75 23.031 1 17.52 247 GLU A O 1
ATOM 1934 N N . ASP A 1 248 ? 40.094 64.625 22.734 1 17.31 248 ASP A N 1
ATOM 1935 C CA . ASP A 1 248 ? 41.031 65.125 21.703 1 17.31 248 ASP A CA 1
ATOM 1936 C C . ASP A 1 248 ? 40.344 66 20.703 1 17.31 248 ASP A C 1
ATOM 1938 O O . ASP A 1 248 ? 39.125 65.875 20.453 1 17.31 248 ASP A O 1
ATOM 1942 N N . GLY A 1 249 ? 41.156 67.062 20.375 1 17.61 249 GLY A N 1
ATOM 1943 C CA . GLY A 1 249 ? 41.156 68.25 19.609 1 17.61 249 GLY A CA 1
ATOM 1944 C C . GLY A 1 249 ? 40.812 68.062 18.141 1 17.61 249 GLY A C 1
ATOM 1945 O O . GLY A 1 249 ? 41.562 67.438 17.422 1 17.61 249 GLY A O 1
ATOM 1946 N N . HIS A 1 250 ? 39.531 68 17.891 1 20.27 250 HIS A N 1
ATOM 1947 C CA . HIS A 1 250 ? 38.969 67.688 16.594 1 20.27 250 HIS A CA 1
ATOM 1948 C C . HIS A 1 250 ? 39.344 68.688 15.523 1 20.27 250 HIS A C 1
ATOM 1950 O O . HIS A 1 250 ? 38.844 68.625 14.406 1 20.27 250 HIS A O 1
ATOM 1956 N N . HIS A 1 251 ? 40.438 69.375 15.719 1 17.69 251 HIS A N 1
ATOM 1957 C CA . HIS A 1 251 ? 40.188 70.562 14.891 1 17.69 251 HIS A CA 1
ATOM 1958 C C . HIS A 1 251 ? 39.906 70.188 13.445 1 17.69 251 HIS A C 1
ATOM 1960 O O . HIS A 1 251 ? 40.312 69.125 13 1 17.69 251 HIS A O 1
ATOM 1966 N N . HIS A 1 252 ? 39.188 71.125 12.836 1 17.22 252 HIS A N 1
ATOM 1967 C CA . HIS A 1 252 ? 38.25 71.438 11.766 1 17.22 252 HIS A CA 1
ATOM 1968 C C . HIS A 1 252 ? 38.938 71.375 10.406 1 17.22 252 HIS A C 1
ATOM 1970 O O . HIS A 1 252 ? 38.469 70.75 9.469 1 17.22 252 HIS A O 1
ATOM 1976 N N . ASP A 1 253 ? 39.906 72.25 10.117 1 17.58 253 ASP A N 1
ATOM 1977 C CA . ASP A 1 253 ? 39.469 73.188 9.078 1 17.58 253 ASP A CA 1
ATOM 1978 C C . ASP A 1 253 ? 39.938 72.688 7.695 1 17.58 253 ASP A C 1
ATOM 1980 O O . ASP A 1 253 ? 41.125 72.5 7.457 1 17.58 253 ASP A O 1
ATOM 1984 N N . HIS A 1 254 ? 39.344 71.75 7.242 1 17.98 254 HIS A N 1
ATOM 1985 C CA . HIS A 1 254 ? 39.625 71.188 5.91 1 17.98 254 HIS A CA 1
ATOM 1986 C C . HIS A 1 254 ? 39.625 72.312 4.867 1 17.98 254 HIS A C 1
ATOM 1988 O O . HIS A 1 254 ? 38.781 73.25 4.91 1 17.98 254 HIS A O 1
ATOM 1994 N N . GLU A 1 255 ? 40.688 72.688 4.223 1 17.62 255 GLU A N 1
ATOM 1995 C CA . GLU A 1 255 ? 41.188 73.688 3.279 1 17.62 255 GLU A CA 1
ATOM 1996 C C . GLU A 1 255 ? 40.438 73.625 1.947 1 17.62 255 GLU A C 1
ATOM 1998 O O . GLU A 1 255 ? 40.688 74.438 1.042 1 17.62 255 GLU A O 1
ATOM 2003 N N . GLU A 1 256 ? 39.656 72.562 1.776 1 17.84 256 GLU A N 1
ATOM 2004 C CA . GLU A 1 256 ? 39.812 72.312 0.346 1 17.84 256 GLU A CA 1
ATOM 2005 C C . GLU A 1 256 ? 39.312 73.5 -0.476 1 17.84 256 GLU A C 1
ATOM 2007 O O . GLU A 1 256 ? 38.438 74.25 -0.039 1 17.84 256 GLU A O 1
ATOM 2012 N N . ASP A 1 257 ? 40.031 73.875 -1.488 1 18.31 257 ASP A N 1
ATOM 2013 C CA . ASP A 1 257 ? 40.188 74.875 -2.557 1 18.31 257 ASP A CA 1
ATOM 2014 C C . ASP A 1 257 ? 38.906 74.938 -3.398 1 18.31 257 ASP A C 1
ATOM 2016 O O . ASP A 1 257 ? 38.125 74 -3.461 1 18.31 257 ASP A O 1
ATOM 2020 N N . HIS A 1 258 ? 38.438 76.062 -3.836 1 17.56 258 HIS A N 1
ATOM 2021 C CA . HIS A 1 258 ? 37.406 77 -4.324 1 17.56 258 HIS A CA 1
ATOM 2022 C C . HIS A 1 258 ? 36.906 76.562 -5.707 1 17.56 258 HIS A C 1
ATOM 2024 O O . HIS A 1 258 ? 35.906 77.062 -6.207 1 17.56 258 HIS A O 1
ATOM 2030 N N . ASP A 1 259 ? 37.406 75.625 -6.473 1 19.41 259 ASP A N 1
ATOM 2031 C CA . ASP A 1 259 ? 37.312 76.188 -7.801 1 19.41 259 ASP A CA 1
ATOM 2032 C C . ASP A 1 259 ? 35.844 76.312 -8.234 1 19.41 259 ASP A C 1
ATOM 2034 O O . ASP A 1 259 ? 35 75.5 -7.836 1 19.41 259 ASP A O 1
ATOM 2038 N N . HIS A 1 260 ? 35.219 77.375 -8.797 1 17.88 260 HIS A N 1
ATOM 2039 C CA . HIS A 1 260 ? 34.031 78.125 -9.133 1 17.88 260 HIS A CA 1
ATOM 2040 C C . HIS A 1 260 ? 33.219 77.438 -10.188 1 17.88 260 HIS A C 1
ATOM 2042 O O . HIS A 1 260 ? 32.094 77.875 -10.523 1 17.88 260 HIS A O 1
ATOM 2048 N N . ASP A 1 261 ? 33.5 76.312 -10.852 1 19.5 261 ASP A N 1
ATOM 2049 C CA . ASP A 1 261 ? 33 76.562 -12.188 1 19.5 261 ASP A CA 1
ATOM 2050 C C . ASP A 1 261 ? 31.469 76.625 -12.195 1 19.5 261 ASP A C 1
ATOM 2052 O O . ASP A 1 261 ? 30.812 76.125 -11.281 1 19.5 261 ASP A O 1
ATOM 2056 N N . HIS A 1 262 ? 30.797 76.875 -13.352 1 21.19 262 HIS A N 1
ATOM 2057 C CA . HIS A 1 262 ? 29.578 77.5 -13.867 1 21.19 262 HIS A CA 1
ATOM 2058 C C . HIS A 1 262 ? 28.359 76.625 -13.594 1 21.19 262 HIS A C 1
ATOM 2060 O O . HIS A 1 262 ? 28.484 75.375 -13.367 1 21.19 262 HIS A O 1
ATOM 2066 N N . GLU A 1 263 ? 27.016 77.062 -13.594 1 19.31 263 GLU A N 1
ATOM 2067 C CA . GLU A 1 263 ? 25.703 77.25 -12.977 1 19.31 263 GLU A CA 1
ATOM 2068 C C . GLU A 1 263 ? 24.734 76.188 -13.469 1 19.31 263 GLU A C 1
ATOM 2070 O O . GLU A 1 263 ? 23.797 75.812 -12.758 1 19.31 263 GLU A O 1
ATOM 2075 N N . GLU A 1 264 ? 24.688 75.562 -14.664 1 24.89 264 GLU A N 1
ATOM 2076 C CA . GLU A 1 264 ? 23.375 75.625 -15.312 1 24.89 264 GLU A CA 1
ATOM 2077 C C . GLU A 1 264 ? 22.406 74.625 -14.688 1 24.89 264 GLU A C 1
ATOM 2079 O O . GLU A 1 264 ? 22.797 73.562 -14.289 1 24.89 264 GLU A O 1
ATOM 2084 N N . ALA A 1 265 ? 21.078 75 -14.18 1 21.2 265 ALA A N 1
ATOM 2085 C CA . ALA A 1 265 ? 20.078 74.438 -13.305 1 21.2 265 ALA A CA 1
ATOM 2086 C C . ALA A 1 265 ? 19.359 73.25 -13.984 1 21.2 265 ALA A C 1
ATOM 2088 O O . ALA A 1 265 ? 18.438 73.438 -14.773 1 21.2 265 ALA A O 1
ATOM 2089 N N . ASP A 1 266 ? 19.984 72.375 -14.781 1 22.62 266 ASP A N 1
ATOM 2090 C CA . ASP A 1 266 ? 18.984 71.562 -15.477 1 22.62 266 ASP A CA 1
ATOM 2091 C C . ASP A 1 266 ? 18.141 70.75 -14.484 1 22.62 266 ASP A C 1
ATOM 2093 O O . ASP A 1 266 ? 18.672 70.188 -13.555 1 22.62 266 ASP A O 1
ATOM 2097 N N . HIS A 1 267 ? 16.906 71.125 -14.148 1 23.64 267 HIS A N 1
ATOM 2098 C CA . HIS A 1 267 ? 15.883 70.625 -13.227 1 23.64 267 HIS A CA 1
ATOM 2099 C C . HIS A 1 267 ? 15.586 69.188 -13.445 1 23.64 267 HIS A C 1
ATOM 2101 O O . HIS A 1 267 ? 14.953 68.812 -14.438 1 23.64 267 HIS A O 1
ATOM 2107 N N . HIS A 1 268 ? 16.562 68.312 -13.641 1 23.25 268 HIS A N 1
ATOM 2108 C CA . HIS A 1 268 ? 16.016 67 -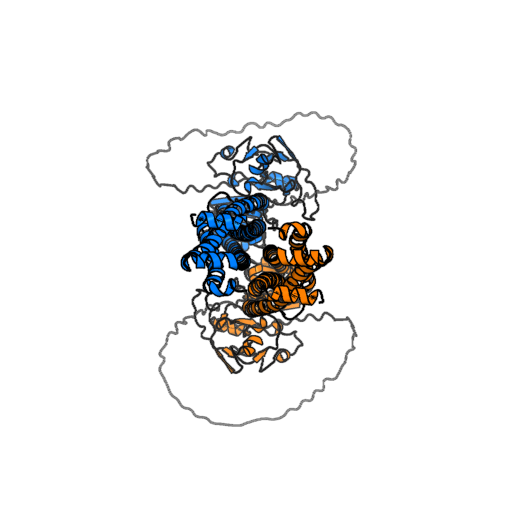13.914 1 23.25 268 HIS A CA 1
ATOM 2109 C C . HIS A 1 268 ? 15.211 66.5 -12.727 1 23.25 268 HIS A C 1
ATOM 2111 O O . HIS A 1 268 ? 15.641 66.625 -11.578 1 23.25 268 HIS A O 1
ATOM 2117 N N . HIS A 1 269 ? 13.891 66.562 -12.727 1 25.33 269 HIS A N 1
ATOM 2118 C CA . HIS A 1 269 ? 12.992 65.875 -11.781 1 25.33 269 HIS A CA 1
ATOM 2119 C C . HIS A 1 269 ? 13.352 64.438 -11.602 1 25.33 269 HIS A C 1
ATOM 2121 O O . HIS A 1 269 ? 13.398 63.656 -12.57 1 25.33 269 HIS A O 1
ATOM 2127 N N . ASP A 1 270 ? 14.281 64.062 -10.836 1 24.19 270 ASP A N 1
ATOM 2128 C CA . ASP A 1 270 ? 14.602 62.688 -10.523 1 24.19 270 ASP A CA 1
ATOM 2129 C C . ASP A 1 270 ? 13.422 62 -9.852 1 24.19 270 ASP A C 1
ATOM 2131 O O . ASP A 1 270 ? 12.984 62.406 -8.773 1 24.19 270 ASP A O 1
ATOM 2135 N N . GLU A 1 271 ? 12.391 61.688 -10.578 1 29.7 271 GLU A N 1
ATOM 2136 C CA . GLU A 1 271 ? 11.453 60.719 -10 1 29.7 271 GLU A CA 1
ATOM 2137 C C . GLU A 1 271 ? 12.188 59.531 -9.398 1 29.7 271 GLU A C 1
ATOM 2139 O O . GLU A 1 271 ? 12.992 58.875 -10.078 1 29.7 271 GLU A O 1
ATOM 2144 N N . ASP A 1 272 ? 12.609 59.656 -8.203 1 28.52 272 ASP A N 1
ATOM 2145 C CA . ASP A 1 272 ? 13.141 58.562 -7.387 1 28.52 272 ASP A CA 1
ATOM 2146 C C . ASP A 1 272 ? 12.312 57.281 -7.559 1 28.52 272 ASP A C 1
ATOM 2148 O O . ASP A 1 272 ? 11.125 57.25 -7.23 1 28.52 272 ASP A O 1
ATOM 2152 N N . ASP A 1 273 ? 12.477 56.688 -8.68 1 29.38 273 ASP A N 1
ATOM 2153 C CA . ASP A 1 273 ? 12.023 55.281 -8.695 1 29.38 273 ASP A CA 1
ATOM 2154 C C . ASP A 1 273 ? 12.516 54.531 -7.469 1 29.38 273 ASP A C 1
ATOM 2156 O O . ASP A 1 273 ? 13.719 54.281 -7.328 1 29.38 273 ASP A O 1
ATOM 2160 N N . TYR A 1 274 ? 12.078 54.875 -6.273 1 31.2 274 TYR A N 1
ATOM 2161 C CA . TYR A 1 274 ? 12.148 53.906 -5.176 1 31.2 274 TYR A CA 1
ATOM 2162 C C . TYR A 1 274 ? 11.984 52.5 -5.684 1 31.2 274 TYR A C 1
ATOM 2164 O O . TYR A 1 274 ? 10.891 52.094 -6.094 1 31.2 274 TYR A O 1
ATOM 2172 N N . ASP A 1 275 ? 12.891 52.062 -6.449 1 31.34 275 ASP A N 1
ATOM 2173 C CA . ASP A 1 275 ? 12.984 50.625 -6.602 1 31.34 275 ASP A CA 1
ATOM 2174 C C . ASP A 1 275 ? 12.773 49.906 -5.262 1 31.34 275 ASP A C 1
ATOM 2176 O O . ASP A 1 275 ? 13.648 49.938 -4.395 1 31.34 275 ASP A O 1
ATOM 2180 N N . HIS A 1 276 ? 11.711 50.062 -4.574 1 32.69 276 HIS A N 1
ATOM 2181 C CA . HIS A 1 276 ? 11.281 49.094 -3.594 1 32.69 276 HIS A CA 1
ATOM 2182 C C . HIS A 1 276 ? 11.711 47.688 -3.994 1 32.69 276 HIS A C 1
ATOM 2184 O O . HIS A 1 276 ? 11.031 47 -4.781 1 32.69 276 HIS A O 1
ATOM 2190 N N . HIS A 1 277 ? 12.961 47.5 -4.273 1 36.09 277 HIS A N 1
ATOM 2191 C CA . HIS A 1 277 ? 13.328 46.094 -4.137 1 36.09 277 HIS A CA 1
ATOM 2192 C C . HIS A 1 277 ? 12.602 45.469 -2.963 1 36.09 277 HIS A C 1
ATOM 2194 O O . HIS A 1 277 ? 12.789 45.844 -1.812 1 36.09 277 HIS A O 1
ATOM 2200 N N . HIS A 1 278 ? 11.453 45.25 -2.943 1 38.59 278 HIS A N 1
ATOM 2201 C CA . HIS A 1 278 ? 10.734 44.375 -2.02 1 38.59 278 HIS A CA 1
ATOM 2202 C C . HIS A 1 278 ? 11.648 43.281 -1.472 1 38.59 278 HIS A C 1
ATOM 2204 O O . HIS A 1 278 ? 12.031 42.375 -2.203 1 38.59 278 HIS A O 1
ATOM 2210 N N . ASP A 1 279 ? 12.68 43.531 -0.667 1 46.22 279 ASP A N 1
ATOM 2211 C CA . ASP A 1 279 ? 13.438 42.594 0.137 1 46.22 279 ASP A CA 1
ATOM 2212 C C . ASP A 1 279 ? 12.586 41.375 0.509 1 46.22 279 ASP A C 1
ATOM 2214 O O . ASP A 1 279 ? 11.633 41.5 1.282 1 46.22 279 ASP A O 1
ATOM 2218 N N . VAL A 1 280 ? 12.352 40.531 -0.316 1 60.28 280 VAL A N 1
ATOM 2219 C CA . VAL A 1 280 ? 11.633 39.312 -0.05 1 60.28 280 VAL A CA 1
ATOM 2220 C C . VAL A 1 280 ? 12.219 38.625 1.191 1 60.28 280 VAL A C 1
ATOM 2222 O O . VAL A 1 280 ? 13.438 38.531 1.335 1 60.28 280 VAL A O 1
ATOM 2225 N N . ASP A 1 281 ? 11.523 38.531 2.305 1 75.06 281 ASP A N 1
ATOM 2226 C CA . ASP A 1 281 ? 11.859 37.875 3.559 1 75.06 281 ASP A CA 1
ATOM 2227 C C . ASP A 1 281 ? 12.336 36.438 3.309 1 75.06 281 ASP A C 1
ATOM 2229 O O . ASP A 1 281 ? 11.773 35.719 2.479 1 75.06 281 ASP A O 1
ATOM 2233 N N . PRO A 1 282 ? 13.609 36.188 3.945 1 88.06 282 PRO A N 1
ATOM 2234 C CA . PRO A 1 282 ? 14.109 34.812 3.752 1 88.06 282 PRO A CA 1
ATOM 2235 C C . PRO A 1 282 ? 13.148 33.75 4.266 1 88.06 282 PRO A C 1
ATOM 2237 O O . PRO A 1 282 ? 12.398 34 5.215 1 88.06 282 PRO A O 1
ATOM 2240 N N . GLU A 1 283 ? 13.102 32.719 3.537 1 92.5 283 GLU A N 1
ATOM 2241 C CA . GLU A 1 283 ? 12.203 31.609 3.877 1 92.5 283 GLU A CA 1
ATOM 2242 C C . GLU A 1 283 ? 12.969 30.297 4.008 1 92.5 283 GLU A C 1
ATOM 2244 O O . GLU A 1 283 ? 14.102 30.188 3.535 1 92.5 283 GLU A O 1
ATOM 2249 N N . LEU A 1 284 ? 12.398 29.438 4.762 1 95.81 284 LEU A N 1
ATOM 2250 C CA . LEU A 1 284 ? 12.891 28.078 4.922 1 95.81 284 LEU A CA 1
ATOM 2251 C C . LEU A 1 284 ? 11.82 27.062 4.547 1 95.81 284 LEU A C 1
ATOM 2253 O O . LEU A 1 284 ? 10.625 27.391 4.555 1 95.81 284 LEU A O 1
ATOM 2257 N N . THR A 1 285 ? 12.305 25.922 4.203 1 95.31 285 THR A N 1
ATOM 2258 C CA . THR A 1 285 ? 11.352 24.859 3.879 1 95.31 285 THR A CA 1
ATOM 2259 C C . THR A 1 285 ? 10.961 24.078 5.133 1 95.31 285 THR A C 1
ATOM 2261 O O . THR A 1 285 ? 9.797 23.703 5.293 1 95.31 285 THR A O 1
ATOM 2264 N N . ALA A 1 286 ? 11.953 23.875 5.969 1 97.19 286 ALA A N 1
ATOM 2265 C CA . ALA A 1 286 ? 11.672 23.109 7.18 1 97.19 286 ALA A CA 1
ATOM 2266 C C . ALA A 1 286 ? 12.703 23.406 8.266 1 97.19 286 ALA A C 1
ATOM 2268 O O . ALA A 1 286 ? 13.773 23.953 7.98 1 97.19 286 ALA A O 1
ATOM 2269 N N . ILE A 1 287 ? 12.32 23.078 9.484 1 97.06 287 ILE A N 1
ATOM 2270 C CA . ILE A 1 287 ? 13.211 23.141 10.641 1 97.06 287 ILE A CA 1
ATOM 2271 C C . ILE A 1 287 ? 13.164 21.812 11.398 1 97.06 287 ILE A C 1
ATOM 2273 O O . ILE A 1 287 ? 12.102 21.375 11.828 1 97.06 287 ILE A O 1
ATOM 2277 N N . LEU A 1 288 ? 14.281 21.203 11.484 1 96.25 288 LEU A N 1
ATOM 2278 C CA . LEU A 1 288 ? 14.391 20.031 12.352 1 96.25 288 LEU A CA 1
ATOM 2279 C C . LEU A 1 288 ? 14.688 20.453 13.789 1 96.25 288 LEU A C 1
ATOM 2281 O O . LEU A 1 288 ? 15.57 21.281 14.031 1 96.25 288 LEU A O 1
ATOM 2285 N N . VAL A 1 289 ? 13.977 19.828 14.758 1 96.19 289 VAL A N 1
ATOM 2286 C CA . VAL A 1 289 ? 14.078 20.312 16.125 1 96.19 289 VAL A CA 1
ATOM 2287 C C . VAL A 1 289 ? 14.375 19.141 17.062 1 96.19 289 VAL A C 1
ATOM 2289 O O . VAL A 1 289 ? 13.727 18.078 16.969 1 96.19 289 VAL A O 1
ATOM 2292 N N . LYS A 1 290 ? 15.352 19.281 17.812 1 93.44 290 LYS A N 1
ATOM 2293 C CA . LYS A 1 290 ? 15.594 18.438 18.984 1 93.44 290 LYS A CA 1
ATOM 2294 C C . LYS A 1 290 ? 15.281 19.172 20.281 1 93.44 290 LYS A C 1
ATOM 2296 O O . LYS A 1 290 ? 15.797 20.266 20.5 1 93.44 290 LYS A O 1
ATOM 2301 N N . GLY A 1 291 ? 14.422 18.594 21.094 1 92.69 291 GLY A N 1
ATOM 2302 C CA . GLY A 1 291 ? 14.016 19.266 22.312 1 92.69 291 GLY A CA 1
ATOM 2303 C C . GLY A 1 291 ? 14.523 18.594 23.578 1 92.69 291 GLY A C 1
ATOM 2304 O O . GLY A 1 291 ? 15.188 17.562 23.5 1 92.69 291 GLY A O 1
ATOM 2305 N N . GLN A 1 292 ? 14.219 19.312 24.672 1 90.75 292 GLN A N 1
ATOM 2306 C CA . GLN A 1 292 ? 14.594 18.797 25.984 1 90.75 292 GLN A CA 1
ATOM 2307 C C . GLN A 1 292 ? 13.727 17.594 26.375 1 90.75 292 GLN A C 1
ATOM 2309 O O . GLN A 1 292 ? 14.234 16.578 26.844 1 90.75 292 GLN A O 1
ATOM 2314 N N . ASP A 1 293 ? 12.453 17.781 26.203 1 89.94 293 ASP A N 1
ATOM 2315 C CA . ASP A 1 293 ? 11.508 16.688 26.422 1 89.94 293 ASP A CA 1
ATOM 2316 C C . ASP A 1 293 ? 10.242 16.875 25.594 1 89.94 293 ASP A C 1
ATOM 2318 O O . ASP A 1 293 ? 9.992 17.969 25.062 1 89.94 293 ASP A O 1
ATOM 2322 N N . ILE A 1 294 ? 9.547 15.867 25.516 1 86.69 294 ILE A N 1
ATOM 2323 C CA . ILE A 1 294 ? 8.414 15.805 24.594 1 86.69 294 ILE A CA 1
ATOM 2324 C C . ILE A 1 294 ? 7.301 16.719 25.094 1 86.69 294 ILE A C 1
ATOM 2326 O O . ILE A 1 294 ? 6.57 17.312 24.297 1 86.69 294 ILE A O 1
ATOM 2330 N N . VAL A 1 295 ? 7.137 16.828 26.391 1 85.38 295 VAL A N 1
ATOM 2331 C CA . VAL A 1 295 ? 6.09 17.672 26.953 1 85.38 295 VAL A CA 1
ATOM 2332 C C . VAL A 1 295 ? 6.371 19.141 26.625 1 85.38 295 VAL A C 1
ATOM 2334 O O . VAL A 1 295 ? 5.477 19.859 26.172 1 85.38 295 VAL A O 1
ATOM 2337 N N . ALA A 1 296 ? 7.586 19.547 26.781 1 89.88 296 ALA A N 1
ATOM 2338 C CA . ALA A 1 296 ? 8.016 20.891 26.422 1 89.88 296 ALA A CA 1
ATOM 2339 C C . ALA A 1 296 ? 7.777 21.172 24.938 1 89.88 296 ALA A C 1
ATOM 2341 O O . ALA A 1 296 ? 7.281 22.234 24.562 1 89.88 296 ALA A O 1
ATOM 2342 N N . LEU A 1 297 ? 8.008 20.219 24.141 1 93.31 297 LEU A N 1
ATOM 2343 C CA . LEU A 1 297 ? 7.863 20.391 22.688 1 93.31 297 LEU A CA 1
ATOM 2344 C C . LEU A 1 297 ? 6.395 20.438 22.297 1 93.31 297 LEU A C 1
ATOM 2346 O O . LEU A 1 297 ? 6.035 21.094 21.312 1 93.31 297 LEU A O 1
ATOM 2350 N N . SER A 1 298 ? 5.598 19.766 23.078 1 88.88 298 SER A N 1
ATOM 2351 C CA . SER A 1 298 ? 4.168 19.812 22.781 1 88.88 298 SER A CA 1
ATOM 2352 C C . SER A 1 298 ? 3.611 21.219 22.953 1 88.88 298 SER A C 1
ATOM 2354 O O . SER A 1 298 ? 2.775 21.672 22.156 1 88.88 298 SER A O 1
ATOM 2356 N N . SER A 1 299 ? 4.086 21.906 23.953 1 89.94 299 SER A N 1
ATOM 2357 C CA . SER A 1 299 ? 3.684 23.297 24.156 1 89.94 299 SER A CA 1
ATOM 2358 C C . SER A 1 299 ? 4.203 24.188 23.047 1 89.94 299 SER A C 1
ATOM 23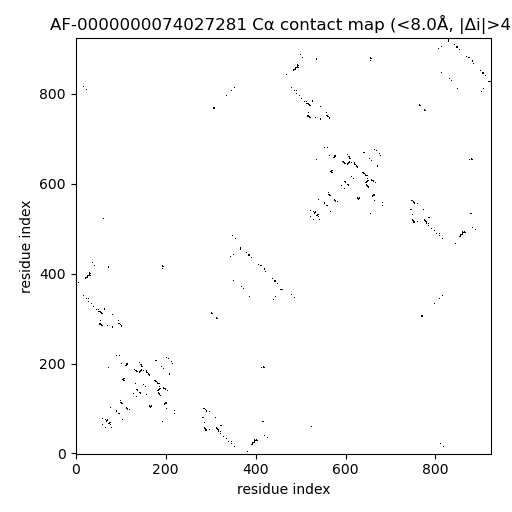60 O O . SER A 1 299 ? 3.484 25.062 22.547 1 89.94 299 SER A O 1
ATOM 2362 N N . LEU A 1 300 ? 5.387 23.938 22.688 1 93.44 300 LEU A N 1
ATOM 2363 C CA . LEU A 1 300 ? 5.98 24.719 21.609 1 93.44 300 LEU A CA 1
ATOM 2364 C C . LEU A 1 300 ? 5.223 24.484 20.297 1 93.44 300 LEU A C 1
ATOM 2366 O O . LEU A 1 300 ? 5 25.422 19.531 1 93.44 300 LEU A O 1
ATOM 2370 N N . LYS A 1 301 ? 4.91 23.25 20.062 1 90.75 301 LYS A N 1
ATOM 2371 C CA . LYS A 1 301 ? 4.137 22.906 18.875 1 90.75 301 LYS A CA 1
ATOM 2372 C C . LYS A 1 301 ? 2.846 23.719 18.797 1 90.75 301 LYS A C 1
ATOM 2374 O O . LYS A 1 301 ? 2.506 24.266 17.75 1 90.75 301 LYS A O 1
ATOM 2379 N N . ARG A 1 302 ? 2.209 23.828 19.875 1 83.12 302 ARG A N 1
ATOM 2380 C CA . ARG A 1 302 ? 0.955 24.562 19.922 1 83.12 302 ARG A CA 1
ATOM 2381 C C . ARG A 1 302 ? 1.186 26.047 19.625 1 83.12 302 ARG A C 1
ATOM 2383 O O . ARG A 1 302 ? 0.396 26.672 18.922 1 83.12 302 ARG A O 1
ATOM 2390 N N . GLU A 1 303 ? 2.197 26.547 20.141 1 87.94 303 GLU A N 1
ATOM 2391 C CA . GLU A 1 303 ? 2.539 27.938 19.938 1 87.94 303 GLU A CA 1
ATOM 2392 C C . GLU A 1 303 ? 2.869 28.219 18.484 1 87.94 303 GLU A C 1
ATOM 2394 O O . GLU A 1 303 ? 2.43 29.234 17.922 1 87.94 303 GLU A O 1
ATOM 2399 N N . ILE A 1 304 ? 3.574 27.344 17.875 1 91 304 ILE A N 1
ATOM 2400 C CA . ILE A 1 304 ? 3.975 27.5 16.469 1 91 304 ILE A CA 1
ATOM 2401 C C . ILE A 1 304 ? 2.744 27.438 15.578 1 91 304 ILE A C 1
ATOM 2403 O O . ILE A 1 304 ? 2.568 28.266 14.688 1 91 304 ILE A O 1
ATOM 2407 N N . GLU A 1 305 ? 1.987 26.5 15.828 1 83.12 305 GLU A N 1
ATOM 2408 C CA . GLU A 1 305 ? 0.817 26.281 14.984 1 83.12 305 GLU A CA 1
ATOM 2409 C C . GLU A 1 305 ? -0.24 27.359 15.211 1 83.12 305 GLU A C 1
ATOM 2411 O O . GLU A 1 305 ? -1.073 27.609 14.336 1 83.12 305 GLU A O 1
ATOM 2416 N N . GLY A 1 306 ? -0.13 27.984 16.328 1 76.44 306 GLY A N 1
ATOM 2417 C CA . GLY A 1 306 ? -1.107 28.984 16.703 1 76.44 306 GLY A CA 1
ATOM 2418 C C . GLY A 1 306 ? -0.766 30.375 16.172 1 76.44 306 GLY A C 1
ATOM 2419 O O . GLY A 1 306 ? -1.609 31.266 16.172 1 76.44 306 GLY A O 1
ATOM 2420 N N . ASP A 1 307 ? 0.479 30.547 15.734 1 80.75 307 ASP A N 1
ATOM 2421 C CA . ASP A 1 307 ? 0.896 31.844 15.211 1 80.75 307 ASP A CA 1
ATOM 2422 C C . ASP A 1 307 ? 0.308 32.094 13.82 1 80.75 307 ASP A C 1
ATOM 2424 O O . ASP A 1 307 ? 0.784 31.516 12.836 1 80.75 307 ASP A O 1
ATOM 2428 N N . LEU A 1 308 ? -0.572 33 13.68 1 67.88 308 LEU A N 1
ATOM 2429 C CA . LEU A 1 308 ? -1.289 33.25 12.43 1 67.88 308 LEU A CA 1
ATOM 2430 C C . LEU A 1 308 ? -0.48 34.156 11.508 1 67.88 308 LEU A C 1
ATOM 2432 O O . LEU A 1 308 ? -0.736 34.188 10.305 1 67.88 308 LEU A O 1
ATOM 2436 N N . ASN A 1 309 ? 0.351 34.906 12.109 1 78.25 309 ASN A N 1
ATOM 2437 C CA . ASN A 1 309 ? 1.17 35.812 11.312 1 78.25 309 ASN A CA 1
ATOM 2438 C C . ASN A 1 309 ? 2.234 35.031 10.516 1 78.25 309 ASN A C 1
ATOM 2440 O O . ASN A 1 309 ? 2.658 35.5 9.453 1 78.25 309 ASN A O 1
ATOM 2444 N N . HIS A 1 310 ? 2.551 33.938 11.078 1 85.94 310 HIS A N 1
ATOM 2445 C CA . HIS A 1 310 ? 3.541 33.062 10.438 1 85.94 310 HIS A CA 1
ATOM 2446 C C . HIS A 1 310 ? 3.076 31.625 10.398 1 85.94 310 HIS A C 1
ATOM 2448 O O . HIS A 1 310 ? 3.561 30.797 11.164 1 85.94 310 HIS A O 1
ATOM 2454 N N . PRO A 1 311 ? 2.311 31.312 9.43 1 81.56 311 PRO A N 1
ATOM 2455 C CA . PRO A 1 311 ? 1.696 29.984 9.398 1 81.56 311 PRO A CA 1
ATOM 2456 C C . PRO A 1 311 ? 2.719 28.875 9.188 1 81.56 311 PRO A C 1
ATOM 2458 O O . PRO A 1 311 ? 3.58 28.969 8.312 1 81.56 311 PRO A O 1
ATOM 2461 N N . ALA A 1 312 ? 2.621 27.844 10.062 1 88.31 312 ALA A N 1
ATOM 2462 C CA . ALA A 1 312 ? 3.492 26.672 9.992 1 88.31 312 ALA A CA 1
ATOM 2463 C C . ALA A 1 312 ? 2.873 25.484 10.711 1 88.31 312 ALA A C 1
ATOM 2465 O O . ALA A 1 312 ? 1.897 25.641 11.453 1 88.31 312 ALA A O 1
ATOM 2466 N N . GLN A 1 313 ? 3.316 24.344 10.375 1 86.06 313 GLN A N 1
ATOM 2467 C CA . GLN A 1 313 ? 2.955 23.141 11.117 1 86.06 313 GLN A CA 1
ATOM 2468 C C . GLN A 1 313 ? 4.168 22.547 11.828 1 86.06 313 GLN A C 1
ATOM 2470 O O . GLN A 1 313 ? 5.305 22.734 11.391 1 86.06 313 GLN A O 1
ATOM 2475 N N . ALA A 1 314 ? 3.846 21.953 12.922 1 91.62 314 ALA A N 1
ATOM 2476 C CA . ALA A 1 314 ? 4.84 21.172 13.656 1 91.62 314 ALA A CA 1
ATOM 2477 C C . ALA A 1 314 ? 4.371 19.734 13.844 1 91.62 314 ALA A C 1
ATOM 2479 O O . ALA A 1 314 ? 3.242 19.484 14.281 1 91.62 314 ALA A O 1
ATOM 2480 N N . ALA A 1 315 ? 5.246 18.797 13.484 1 90.06 315 ALA A N 1
ATOM 2481 C CA . ALA A 1 315 ? 4.879 17.391 13.586 1 90.06 315 ALA A CA 1
ATOM 2482 C C . ALA A 1 315 ? 5.953 16.594 14.32 1 90.06 315 ALA A C 1
ATOM 2484 O O . ALA A 1 315 ? 7.148 16.781 14.078 1 90.06 315 ALA A O 1
ATOM 2485 N N . PHE A 1 316 ? 5.453 15.758 15.227 1 90.62 316 PHE A N 1
ATOM 2486 C CA . PHE A 1 316 ? 6.383 14.836 15.867 1 90.62 316 PHE A CA 1
ATOM 2487 C C . PHE A 1 316 ? 6.809 13.734 14.906 1 90.62 316 PHE A C 1
ATOM 2489 O O . PHE A 1 316 ? 5.969 13 14.391 1 90.62 316 PHE A O 1
ATOM 2496 N N . ILE A 1 317 ? 8.039 13.57 14.789 1 92.81 317 ILE A N 1
ATOM 2497 C CA . ILE A 1 317 ? 8.578 12.703 13.742 1 92.81 317 ILE A CA 1
ATOM 2498 C C . ILE A 1 317 ? 8.219 11.25 14.031 1 92.81 317 ILE A C 1
ATOM 2500 O O . ILE A 1 317 ? 7.75 10.531 13.148 1 92.81 317 ILE A O 1
ATOM 2504 N N . VAL A 1 318 ? 8.352 10.828 15.258 1 89.5 318 VAL A N 1
ATOM 2505 C CA . VAL A 1 318 ? 8.117 9.438 15.633 1 89.5 318 VAL A CA 1
ATOM 2506 C C . VAL A 1 318 ? 6.656 9.07 15.375 1 89.5 318 VAL A C 1
ATOM 2508 O O . VAL A 1 318 ? 6.355 7.961 14.938 1 89.5 318 VAL A O 1
ATOM 2511 N N . VAL A 1 319 ? 5.746 9.969 15.625 1 83.69 319 VAL A N 1
ATOM 2512 C CA . VAL A 1 319 ? 4.32 9.719 15.461 1 83.69 319 VAL A CA 1
ATOM 2513 C C . VAL A 1 319 ? 3.994 9.539 13.977 1 83.69 319 VAL A C 1
ATOM 2515 O O . VAL A 1 319 ? 3.314 8.586 13.594 1 83.69 319 VAL A O 1
ATOM 2518 N N . VAL A 1 320 ? 4.504 10.438 13.18 1 85.56 320 VAL A N 1
ATOM 2519 C CA . VAL A 1 320 ? 4.23 10.391 11.742 1 85.56 320 VAL A CA 1
ATOM 2520 C C . VAL A 1 320 ? 4.891 9.156 11.133 1 85.56 320 VAL A C 1
ATOM 2522 O O . VAL A 1 320 ? 4.293 8.477 10.297 1 85.56 320 VAL A O 1
ATOM 2525 N N . LEU A 1 321 ? 6.047 8.859 11.617 1 89.5 321 LEU A N 1
ATOM 2526 C CA . LEU A 1 321 ? 6.77 7.699 11.102 1 89.5 321 LEU A CA 1
ATOM 2527 C C . LEU A 1 321 ? 6.031 6.406 11.438 1 89.5 321 LEU A C 1
ATOM 2529 O O . LEU A 1 321 ? 5.949 5.5 10.609 1 89.5 321 LEU A O 1
ATOM 2533 N N . ARG A 1 322 ? 5.555 6.328 12.602 1 84.38 322 ARG A N 1
ATOM 2534 C CA . ARG A 1 322 ? 4.801 5.145 13 1 84.38 322 ARG A CA 1
ATOM 2535 C C . ARG A 1 322 ? 3.582 4.945 12.109 1 84.38 322 ARG A C 1
ATOM 2537 O O . ARG A 1 322 ? 3.256 3.814 11.734 1 84.38 322 ARG A O 1
ATOM 2544 N N . GLN A 1 323 ? 3 5.98 11.812 1 80.06 323 GLN A N 1
ATOM 2545 C CA . GLN A 1 323 ? 1.849 5.906 10.914 1 80.06 323 GLN A CA 1
ATOM 2546 C C . GLN A 1 323 ? 2.256 5.41 9.531 1 80.06 323 GLN A C 1
ATOM 2548 O O . GLN A 1 323 ? 1.58 4.562 8.945 1 80.06 323 GLN A O 1
ATOM 2553 N N . LEU A 1 324 ? 3.285 5.969 9.07 1 84.94 324 LEU A N 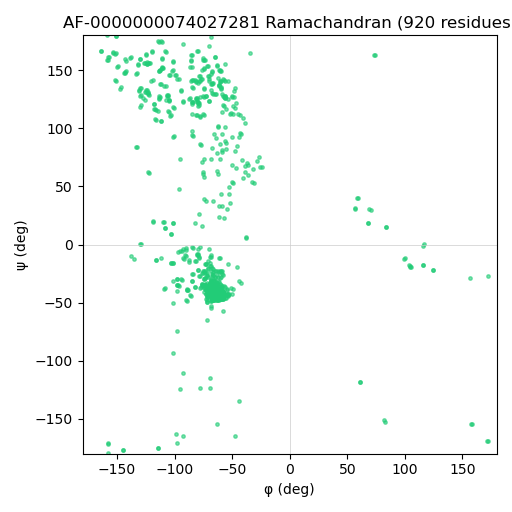1
ATOM 2554 C CA . LEU A 1 324 ? 3.789 5.566 7.762 1 84.94 324 LEU A CA 1
ATOM 2555 C C . LEU A 1 324 ? 4.195 4.094 7.762 1 84.94 324 LEU A C 1
ATOM 2557 O O . LEU A 1 324 ? 3.902 3.365 6.812 1 84.94 324 LEU A O 1
ATOM 2561 N N . LEU A 1 325 ? 4.824 3.668 8.844 1 88 325 LEU A N 1
ATOM 2562 C CA . LEU A 1 325 ? 5.289 2.291 8.953 1 88 325 LEU A CA 1
ATOM 2563 C C . LEU A 1 325 ? 4.113 1.328 9.078 1 88 325 LEU A C 1
ATOM 2565 O O . LEU A 1 325 ? 4.18 0.195 8.594 1 88 325 LEU A O 1
ATOM 2569 N N . LYS A 1 326 ? 3.098 1.787 9.711 1 83.56 326 LYS A N 1
ATOM 2570 C CA . LYS A 1 326 ? 1.887 0.975 9.758 1 83.56 326 LYS A CA 1
ATOM 2571 C C . LYS A 1 326 ? 1.312 0.754 8.359 1 83.56 326 LYS A C 1
ATOM 2573 O O . LYS A 1 326 ? 0.936 -0.365 8.008 1 83.56 326 LYS A O 1
ATOM 2578 N N . ILE A 1 327 ? 1.22 1.767 7.594 1 79.81 327 ILE A N 1
ATOM 2579 C CA . ILE A 1 327 ? 0.738 1.665 6.219 1 79.81 327 ILE A CA 1
ATOM 2580 C C . ILE A 1 327 ? 1.63 0.71 5.43 1 79.81 327 ILE A C 1
ATOM 2582 O O . ILE A 1 327 ? 1.134 -0.165 4.715 1 79.81 327 ILE A O 1
ATOM 2586 N N . LEU A 1 328 ? 2.908 0.894 5.582 1 85.81 328 LEU A N 1
ATOM 2587 C CA . LEU A 1 328 ? 3.873 0.019 4.922 1 85.81 328 LEU A CA 1
ATOM 2588 C C . LEU A 1 328 ? 3.672 -1.431 5.352 1 85.81 328 LEU A C 1
ATOM 2590 O O . LEU A 1 328 ? 3.721 -2.34 4.52 1 85.81 328 LEU A O 1
ATOM 2594 N N . GLY A 1 329 ? 3.525 -1.62 6.637 1 87 329 GLY A N 1
ATOM 2595 C CA . GLY A 1 329 ? 3.289 -2.957 7.156 1 87 329 GLY A CA 1
ATOM 2596 C C . GLY A 1 329 ? 2.047 -3.609 6.578 1 87 329 GLY A C 1
ATOM 2597 O O . GLY A 1 329 ? 2.064 -4.793 6.23 1 87 329 GLY A O 1
ATOM 2598 N N . ASN A 1 330 ? 0.983 -2.9 6.504 1 83.81 330 ASN A N 1
ATOM 2599 C CA . ASN A 1 330 ? -0.237 -3.404 5.883 1 83.81 330 ASN A CA 1
ATOM 2600 C C . ASN A 1 330 ? -0.006 -3.787 4.426 1 83.81 330 ASN A C 1
ATOM 2602 O O . ASN A 1 330 ? -0.489 -4.824 3.965 1 83.81 330 ASN A O 1
ATOM 2606 N N . GLY A 1 331 ? 0.693 -2.939 3.717 1 86.44 331 GLY A N 1
ATOM 2607 C CA . GLY A 1 331 ? 1.046 -3.256 2.342 1 86.44 331 GLY A CA 1
ATOM 2608 C C . GLY A 1 331 ? 1.878 -4.516 2.215 1 86.44 331 GLY A C 1
ATOM 2609 O O . GLY A 1 331 ? 1.638 -5.34 1.327 1 86.44 331 GLY A O 1
ATOM 2610 N N . ALA A 1 332 ? 2.799 -4.621 3.107 1 89.31 332 ALA A N 1
ATOM 2611 C CA . ALA A 1 332 ? 3.641 -5.816 3.115 1 89.31 332 ALA A CA 1
ATOM 2612 C C . ALA A 1 332 ? 2.812 -7.07 3.391 1 89.31 332 ALA A C 1
ATOM 2614 O O . ALA A 1 332 ? 3.08 -8.133 2.828 1 89.31 332 ALA A O 1
ATOM 2615 N N . ALA A 1 333 ? 1.844 -6.973 4.246 1 89.5 333 ALA A N 1
ATOM 2616 C CA . ALA A 1 333 ? 0.977 -8.109 4.562 1 89.5 333 ALA A CA 1
ATOM 2617 C C . ALA A 1 333 ? 0.206 -8.57 3.326 1 89.5 333 ALA A C 1
ATOM 2619 O O . ALA A 1 333 ? 0.073 -9.766 3.084 1 89.5 333 ALA A O 1
ATOM 2620 N N . VAL A 1 334 ? -0.247 -7.633 2.586 1 87.62 334 VAL A N 1
ATOM 2621 C CA . VAL A 1 334 ? -0.963 -7.957 1.356 1 87.62 334 VAL A CA 1
ATOM 2622 C C . VAL A 1 334 ? -0.014 -8.633 0.37 1 87.62 334 VAL A C 1
ATOM 2624 O O . VAL A 1 334 ? -0.352 -9.664 -0.216 1 87.62 334 VAL A O 1
ATOM 2627 N N . ALA A 1 335 ? 1.141 -8.031 0.214 1 91.5 335 ALA A N 1
ATOM 2628 C CA . ALA A 1 335 ? 2.133 -8.602 -0.691 1 91.5 335 ALA A CA 1
ATOM 2629 C C . ALA A 1 335 ? 2.494 -10.031 -0.279 1 91.5 335 ALA A C 1
ATOM 2631 O O . ALA A 1 335 ? 2.594 -10.922 -1.125 1 91.5 335 ALA A O 1
ATOM 2632 N N . ASN A 1 336 ? 2.678 -10.227 0.997 1 90.88 336 ASN A N 1
ATOM 2633 C CA . ASN A 1 336 ? 2.998 -11.555 1.518 1 90.88 336 ASN A CA 1
ATOM 2634 C C . ASN A 1 336 ? 1.871 -12.547 1.25 1 90.88 336 ASN A C 1
ATOM 2636 O O . ASN A 1 336 ? 2.125 -13.695 0.892 1 90.88 336 ASN A O 1
ATOM 2640 N N . PHE A 1 337 ? 0.692 -12.164 1.463 1 92.12 337 PHE A N 1
ATOM 2641 C CA . PHE A 1 337 ? -0.46 -13.016 1.179 1 92.12 337 PHE A CA 1
ATOM 2642 C C . PHE A 1 337 ? -0.454 -13.469 -0.277 1 92.12 337 PHE A C 1
ATOM 2644 O O . PHE A 1 337 ? -0.63 -14.648 -0.565 1 92.12 337 PHE A O 1
ATOM 2651 N N . LEU A 1 338 ? -0.217 -12.523 -1.131 1 92 338 LEU A N 1
ATOM 2652 C CA . LEU A 1 338 ? -0.175 -12.828 -2.557 1 92 338 LEU A CA 1
ATOM 2653 C C . LEU A 1 338 ? 0.996 -13.75 -2.879 1 92 338 LEU A C 1
ATOM 2655 O O . LEU A 1 338 ? 0.871 -14.648 -3.709 1 92 338 LEU A O 1
ATOM 2659 N N . ALA A 1 339 ? 2.109 -13.469 -2.266 1 92.81 339 ALA A N 1
ATOM 2660 C CA . ALA A 1 339 ? 3.277 -14.328 -2.467 1 92.81 339 ALA A CA 1
ATOM 2661 C C . ALA A 1 339 ? 2.994 -15.758 -2.008 1 92.81 339 ALA A C 1
ATOM 2663 O O . ALA A 1 339 ? 3.422 -16.719 -2.65 1 92.81 339 ALA A O 1
ATOM 2664 N N . TYR A 1 340 ? 2.264 -15.961 -0.925 1 93.06 340 TYR A N 1
ATOM 2665 C CA . TYR A 1 340 ? 1.909 -17.297 -0.451 1 93.06 340 TYR A CA 1
ATOM 2666 C C . TYR A 1 340 ? 1.001 -18 -1.448 1 93.06 340 TYR A C 1
ATOM 2668 O O . TYR A 1 340 ? 1.1 -19.219 -1.631 1 93.06 340 TYR A O 1
ATOM 2676 N N . ILE A 1 341 ? 0.115 -17.266 -2.025 1 93.94 341 ILE A N 1
ATOM 2677 C CA . ILE A 1 341 ? -0.72 -17.859 -3.064 1 93.94 341 ILE A CA 1
ATOM 2678 C C . ILE A 1 341 ? 0.159 -18.359 -4.203 1 93.94 341 ILE A C 1
ATOM 2680 O O . ILE A 1 341 ? -0.08 -19.453 -4.742 1 93.94 341 ILE A O 1
ATOM 2684 N N . SER A 1 342 ? 1.163 -17.594 -4.574 1 93.5 342 SER A N 1
ATOM 2685 C CA . SER A 1 342 ? 2.09 -18 -5.621 1 93.5 342 SER A CA 1
ATOM 2686 C C . SER A 1 342 ? 2.797 -19.312 -5.254 1 93.5 342 SER A C 1
ATOM 2688 O O . SER A 1 342 ? 3.002 -20.172 -6.109 1 93.5 342 SER A O 1
ATOM 2690 N N . ILE A 1 343 ? 3.123 -19.422 -3.973 1 93.06 343 ILE A N 1
ATOM 2691 C CA . ILE A 1 343 ? 3.793 -20.641 -3.537 1 93.06 343 ILE A CA 1
ATOM 2692 C C . ILE A 1 343 ? 2.82 -21.812 -3.602 1 93.06 343 ILE A C 1
ATOM 2694 O O . ILE A 1 343 ? 3.221 -22.953 -3.887 1 93.06 343 ILE A O 1
ATOM 2698 N N . ILE A 1 344 ? 1.607 -21.594 -3.334 1 95 344 ILE A N 1
ATOM 2699 C CA . ILE A 1 344 ? 0.593 -22.641 -3.461 1 95 344 ILE A CA 1
ATOM 2700 C C . ILE A 1 344 ? 0.502 -23.094 -4.914 1 95 344 ILE A C 1
ATOM 2702 O O . ILE A 1 344 ? 0.44 -24.297 -5.191 1 95 344 ILE A O 1
ATOM 2706 N N . ILE A 1 345 ? 0.529 -22.156 -5.824 1 94.38 345 ILE A N 1
ATOM 2707 C CA . ILE A 1 345 ? 0.514 -22.5 -7.242 1 94.38 345 ILE A CA 1
ATOM 2708 C C . ILE A 1 345 ? 1.764 -23.297 -7.594 1 94.38 345 ILE A C 1
ATOM 2710 O O . ILE A 1 345 ? 1.691 -24.281 -8.336 1 94.38 345 ILE A O 1
ATOM 2714 N N . ALA A 1 346 ? 2.871 -22.891 -7.027 1 94 346 ALA A N 1
ATOM 2715 C CA . ALA A 1 346 ? 4.109 -23.625 -7.238 1 94 346 ALA A CA 1
ATOM 2716 C C . ALA A 1 346 ? 4 -25.047 -6.688 1 94 346 ALA A C 1
ATOM 2718 O O . ALA A 1 346 ? 4.488 -26 -7.301 1 94 346 ALA A O 1
ATOM 2719 N N . ALA A 1 347 ? 3.391 -25.156 -5.555 1 94.44 347 ALA A N 1
ATOM 2720 C CA . ALA A 1 347 ? 3.166 -26.469 -4.961 1 94.44 347 ALA A CA 1
ATOM 2721 C C . ALA A 1 347 ? 2.303 -27.344 -5.875 1 94.44 347 ALA A C 1
ATOM 2723 O O . ALA A 1 347 ? 2.541 -28.547 -6 1 94.44 347 ALA A O 1
ATOM 2724 N N . LEU A 1 348 ? 1.361 -26.75 -6.48 1 94.94 348 LEU A N 1
ATOM 2725 C CA . LEU A 1 348 ? 0.538 -27.469 -7.445 1 94.94 348 LEU A CA 1
ATOM 2726 C C . LEU A 1 348 ? 1.38 -27.953 -8.617 1 94.94 348 LEU A C 1
ATOM 2728 O O . LEU A 1 348 ? 1.134 -29.031 -9.156 1 94.94 348 LEU A O 1
ATOM 2732 N N . SER A 1 349 ? 2.354 -27.156 -8.992 1 93.88 349 SER A N 1
ATOM 2733 C CA . SER A 1 349 ? 3.248 -27.562 -10.07 1 93.88 349 SER A CA 1
ATOM 2734 C C . SER A 1 349 ? 4.043 -28.812 -9.703 1 93.88 349 SER A C 1
ATOM 2736 O O . SER A 1 349 ? 4.277 -29.672 -10.547 1 93.88 349 SER A O 1
ATOM 2738 N N . ILE A 1 350 ? 4.398 -28.891 -8.477 1 92.69 350 ILE A N 1
ATOM 2739 C CA . ILE A 1 350 ? 5.094 -30.078 -7.988 1 92.69 350 ILE A CA 1
ATOM 2740 C C . ILE A 1 350 ? 4.168 -31.281 -8.07 1 92.69 350 ILE A C 1
ATOM 2742 O O . ILE A 1 350 ? 4.562 -32.344 -8.578 1 92.69 350 ILE A O 1
ATOM 2746 N N . LEU A 1 351 ? 3 -31.094 -7.625 1 93.31 351 LEU A N 1
ATOM 2747 C CA . LEU A 1 351 ? 1.998 -32.156 -7.656 1 93.31 351 LEU A CA 1
ATOM 2748 C C . LEU A 1 351 ? 1.771 -32.656 -9.078 1 93.31 351 LEU A C 1
ATOM 2750 O O . LEU A 1 351 ? 1.762 -33.875 -9.328 1 93.31 351 LEU A O 1
ATOM 2754 N N . ILE A 1 352 ? 1.657 -31.719 -9.977 1 92.19 352 ILE A N 1
ATOM 2755 C CA . ILE A 1 352 ? 1.416 -32.031 -11.375 1 92.19 352 ILE A CA 1
ATOM 2756 C C . ILE A 1 352 ? 2.6 -32.812 -11.938 1 92.19 352 ILE A C 1
ATOM 2758 O O . ILE A 1 352 ? 2.416 -33.875 -12.586 1 92.19 352 ILE A O 1
ATOM 2762 N N . SER A 1 353 ? 3.752 -32.375 -11.656 1 90.81 353 SER A N 1
ATOM 2763 C CA . SER A 1 353 ? 4.973 -33 -12.148 1 90.81 353 SER A CA 1
ATOM 2764 C C . SER A 1 353 ? 5.105 -34.438 -11.633 1 90.81 353 SER A C 1
ATOM 2766 O O . SER A 1 353 ? 5.387 -35.375 -12.398 1 90.81 353 SER A O 1
ATOM 2768 N N . LEU A 1 354 ? 4.793 -34.625 -10.391 1 88.94 354 LEU A N 1
ATOM 2769 C CA . LEU A 1 354 ? 4.969 -35.938 -9.766 1 88.94 354 LEU A CA 1
ATOM 2770 C C . LEU A 1 354 ? 3.854 -36.906 -10.172 1 88.94 354 LEU A C 1
ATOM 2772 O O . LEU A 1 354 ? 4.094 -38.094 -10.391 1 88.94 354 LEU A O 1
ATOM 2776 N N . MET A 1 355 ? 2.695 -36.375 -10.297 1 87.19 355 MET A N 1
ATOM 2777 C CA . MET A 1 355 ? 1.581 -37.219 -10.75 1 87.19 355 MET A CA 1
ATOM 2778 C C . MET A 1 355 ? 1.819 -37.719 -12.164 1 87.19 355 MET A C 1
ATOM 2780 O O . MET A 1 355 ? 1.578 -38.906 -12.461 1 87.19 355 MET A O 1
ATOM 2784 N N . SER A 1 356 ? 2.32 -36.844 -12.93 1 82.75 356 SER A N 1
ATOM 2785 C CA . SER A 1 356 ? 2.594 -37.219 -14.312 1 82.75 356 SER A CA 1
ATOM 2786 C C . SER A 1 356 ? 3.766 -38.188 -14.406 1 82.75 356 SER A C 1
ATOM 2788 O O . SER A 1 356 ? 3.742 -39.125 -15.211 1 82.75 356 SER A O 1
ATOM 2790 N N . SER A 1 357 ? 4.738 -37.969 -13.586 1 81.62 357 SER A N 1
ATOM 2791 C CA . SER A 1 357 ? 5.895 -38.875 -13.555 1 81.62 357 SER A CA 1
ATOM 2792 C C . SER A 1 357 ? 5.496 -40.281 -13.109 1 81.62 357 SER A C 1
ATOM 2794 O O . SER A 1 357 ? 5.992 -41.25 -13.648 1 81.62 357 SER A O 1
ATOM 2796 N N . MET A 1 358 ? 4.641 -40.344 -12.227 1 80.94 358 MET A N 1
ATOM 2797 C CA . MET A 1 358 ? 4.184 -41.625 -11.719 1 80.94 358 MET A CA 1
ATOM 2798 C C . MET A 1 358 ? 3.379 -42.375 -12.781 1 80.94 358 MET A C 1
ATOM 2800 O O . MET A 1 358 ? 3.461 -43.594 -12.883 1 80.94 358 MET A O 1
ATOM 2804 N N . ALA A 1 359 ? 2.643 -41.625 -13.523 1 77.38 359 ALA A N 1
ATOM 2805 C CA . ALA A 1 359 ? 1.879 -42.25 -14.602 1 77.38 359 ALA A CA 1
ATOM 2806 C C . ALA A 1 359 ? 2.805 -42.812 -15.664 1 77.38 359 ALA A C 1
ATOM 2808 O O . ALA A 1 359 ? 2.516 -43.875 -16.234 1 77.38 359 ALA A O 1
ATOM 2809 N N . GLU A 1 360 ? 3.922 -42.188 -15.836 1 75.31 360 GLU A N 1
ATOM 2810 C CA . GLU A 1 360 ? 4.902 -42.656 -16.828 1 75.31 360 GLU A CA 1
ATOM 2811 C C . GLU A 1 360 ? 5.641 -43.906 -16.344 1 75.31 360 GLU A C 1
ATOM 2813 O O . GLU A 1 360 ? 6.043 -44.719 -17.156 1 75.31 360 GLU A O 1
ATOM 2818 N N . ARG A 1 361 ? 5.734 -43.938 -15.023 1 77.19 361 ARG A N 1
ATOM 2819 C CA . ARG A 1 361 ? 6.578 -45.031 -14.523 1 77.19 361 ARG A CA 1
ATOM 2820 C C . ARG A 1 361 ? 5.742 -46.094 -13.844 1 77.19 361 ARG A C 1
ATOM 2822 O O . ARG A 1 361 ? 6.254 -46.875 -13.016 1 77.19 361 ARG A O 1
ATOM 2829 N N . ARG A 1 362 ? 4.578 -46.094 -14.117 1 77.44 362 ARG A N 1
ATOM 2830 C CA . ARG A 1 362 ? 3.678 -47.062 -13.484 1 77.44 362 ARG A CA 1
ATOM 2831 C C . ARG A 1 362 ? 4.168 -48.5 -13.68 1 77.44 362 ARG A C 1
ATOM 2833 O O . ARG A 1 362 ? 4.141 -49.281 -12.742 1 77.44 362 ARG A O 1
ATOM 2840 N N . LYS A 1 363 ? 4.617 -48.781 -14.891 1 76.06 363 LYS A N 1
ATOM 2841 C CA . LYS A 1 363 ? 5.102 -50.125 -15.18 1 76.06 363 LYS A CA 1
ATOM 2842 C C . LYS A 1 363 ? 6.395 -50.406 -14.43 1 76.06 363 LYS A C 1
ATOM 2844 O O . LYS A 1 363 ? 6.582 -51.5 -13.914 1 76.06 363 LYS A O 1
ATOM 2849 N N . ASP A 1 364 ? 7.18 -49.406 -14.375 1 78.19 364 ASP A N 1
ATOM 2850 C CA . ASP A 1 364 ? 8.438 -49.562 -13.648 1 78.19 364 ASP A CA 1
ATOM 2851 C C . ASP A 1 364 ? 8.188 -49.812 -12.172 1 78.19 364 ASP A C 1
ATOM 2853 O O . ASP A 1 364 ? 8.867 -50.656 -11.562 1 78.19 364 ASP A O 1
ATOM 2857 N N . VAL A 1 365 ? 7.227 -49.188 -11.617 1 79.56 365 VAL A N 1
ATOM 2858 C CA . VAL A 1 365 ? 6.887 -49.312 -10.203 1 79.56 365 VAL A CA 1
ATOM 2859 C C . VAL A 1 365 ? 6.305 -50.719 -9.953 1 79.56 365 VAL A C 1
ATOM 2861 O O . VAL A 1 365 ? 6.625 -51.344 -8.953 1 79.56 365 VAL A O 1
ATOM 2864 N N . ALA A 1 366 ? 5.516 -51.125 -10.922 1 79.44 366 ALA A N 1
ATOM 2865 C CA . ALA A 1 366 ? 4.949 -52.469 -10.812 1 79.44 366 ALA A CA 1
ATOM 2866 C C . ALA A 1 366 ? 6.043 -53.531 -10.812 1 79.44 366 ALA A C 1
ATOM 2868 O O . ALA A 1 366 ? 5.996 -54.469 -10.023 1 79.44 366 ALA A O 1
ATOM 2869 N N . VAL A 1 367 ? 6.977 -53.281 -11.711 1 82.5 367 VAL A N 1
ATOM 2870 C CA . VAL A 1 367 ? 8.094 -54.219 -11.797 1 82.5 367 VAL A CA 1
ATOM 2871 C C . VAL A 1 367 ? 8.898 -54.188 -10.5 1 82.5 367 VAL A C 1
ATOM 2873 O O . VAL A 1 367 ? 9.289 -55.219 -9.984 1 82.5 367 VAL A O 1
ATOM 2876 N N . MET A 1 368 ? 9.109 -53.062 -9.922 1 83 368 MET A N 1
ATOM 2877 C CA . MET A 1 368 ? 9.844 -52.938 -8.672 1 83 368 MET A CA 1
ATOM 2878 C C . MET A 1 368 ? 9.109 -53.625 -7.531 1 83 368 MET A C 1
ATOM 2880 O O . MET A 1 368 ? 9.734 -54.281 -6.684 1 83 368 MET A O 1
ATOM 2884 N N . ARG A 1 369 ? 7.828 -53.469 -7.559 1 84.19 369 ARG A N 1
ATOM 2885 C CA . ARG A 1 369 ? 7.016 -54.125 -6.527 1 84.19 369 ARG A CA 1
ATOM 2886 C C . ARG A 1 369 ? 7.051 -55.625 -6.664 1 84.19 369 ARG A C 1
ATOM 2888 O O . ARG A 1 369 ? 7.094 -56.344 -5.664 1 84.19 369 ARG A O 1
ATOM 2895 N N . MET A 1 370 ? 7.074 -56.031 -7.879 1 85.12 370 MET A N 1
ATOM 2896 C CA . MET A 1 370 ? 7.148 -57.469 -8.133 1 85.12 370 MET A CA 1
ATOM 2897 C C . MET A 1 370 ? 8.5 -58.031 -7.715 1 85.12 370 MET A C 1
ATOM 2899 O O . MET A 1 370 ? 8.594 -59.156 -7.289 1 85.12 370 MET A O 1
ATOM 2903 N N . LEU A 1 371 ? 9.492 -57.219 -7.793 1 87.31 371 LEU A N 1
ATOM 2904 C CA . LEU A 1 371 ? 10.852 -57.625 -7.434 1 87.31 371 LEU A CA 1
ATOM 2905 C C . LEU A 1 371 ? 11.078 -57.469 -5.934 1 87.31 371 LEU A C 1
ATOM 2907 O O . LEU A 1 371 ? 12.172 -57.75 -5.438 1 87.31 371 LEU A O 1
ATOM 2911 N N . GLY A 1 372 ? 10.078 -56.969 -5.164 1 84.31 372 GLY A N 1
ATOM 2912 C CA . GLY A 1 372 ? 10.164 -57 -3.711 1 84.31 372 GLY A CA 1
ATOM 2913 C C . GLY A 1 372 ? 10.211 -55.625 -3.078 1 84.31 372 GLY A C 1
ATOM 2914 O O . GLY A 1 372 ? 10.367 -55.5 -1.86 1 84.31 372 GLY A O 1
ATOM 2915 N N . ALA A 1 373 ? 10.188 -54.656 -3.914 1 84.94 373 ALA A N 1
ATOM 2916 C CA . ALA A 1 373 ? 10.188 -53.312 -3.332 1 84.94 373 ALA A CA 1
ATOM 2917 C C . ALA A 1 373 ? 8.922 -53.062 -2.508 1 84.94 373 ALA A C 1
ATOM 2919 O O . ALA A 1 373 ? 7.812 -53.375 -2.961 1 84.94 373 ALA A O 1
ATOM 2920 N N . SER A 1 374 ? 9.094 -52.562 -1.182 1 86.81 374 SER A N 1
ATOM 2921 C CA . SER A 1 374 ? 7.953 -52.312 -0.31 1 86.81 374 SER A CA 1
ATOM 2922 C C . SER A 1 374 ? 7.215 -51.031 -0.729 1 86.81 374 SER A C 1
ATOM 2924 O O . SER A 1 374 ? 7.777 -50.188 -1.422 1 86.81 374 SER A O 1
ATOM 2926 N N . LYS A 1 375 ? 6.027 -50.969 -0.334 1 85.69 375 LYS A N 1
ATOM 2927 C CA . LYS A 1 375 ? 5.219 -49.75 -0.579 1 85.69 375 LYS A CA 1
ATOM 2928 C C . LYS A 1 375 ? 5.863 -48.531 0.043 1 85.69 375 LYS A C 1
ATOM 2930 O O . LYS A 1 375 ? 5.832 -47.438 -0.544 1 85.69 375 LYS A O 1
ATOM 2935 N N . THR A 1 376 ? 6.477 -48.75 1.199 1 87.44 376 THR A N 1
ATOM 2936 C CA . THR A 1 376 ? 7.105 -47.656 1.918 1 87.44 376 THR A CA 1
ATOM 2937 C C . THR A 1 376 ? 8.312 -47.125 1.146 1 87.44 376 THR A C 1
ATOM 2939 O O . THR A 1 376 ? 8.594 -45.906 1.176 1 87.44 376 THR A O 1
ATOM 2942 N N . LYS A 1 377 ? 8.969 -47.969 0.518 1 87.06 377 LYS A N 1
ATOM 2943 C CA . LYS A 1 377 ? 10.133 -47.562 -0.266 1 87.06 377 LYS A CA 1
ATOM 2944 C C . LYS A 1 377 ? 9.711 -46.688 -1.446 1 87.06 377 LYS A C 1
ATOM 2946 O O . LYS A 1 377 ? 10.352 -45.688 -1.735 1 87.06 377 LYS A O 1
ATOM 2951 N N . ILE A 1 378 ? 8.656 -47.094 -2.084 1 84.25 378 ILE A N 1
ATOM 2952 C CA . ILE A 1 378 ? 8.156 -46.312 -3.223 1 84.25 378 ILE A CA 1
ATOM 2953 C C . ILE A 1 378 ? 7.668 -44.969 -2.756 1 84.25 378 ILE A C 1
ATOM 2955 O O . ILE A 1 378 ? 7.965 -43.938 -3.383 1 84.25 378 ILE A O 1
ATOM 2959 N N . LEU A 1 379 ? 6.953 -45 -1.642 1 88 379 LEU A N 1
ATOM 2960 C CA . LEU A 1 379 ? 6.473 -43.75 -1.051 1 88 379 LEU A CA 1
ATOM 2961 C C . LEU A 1 379 ? 7.633 -42.812 -0.724 1 88 379 LEU A C 1
ATOM 2963 O O . LEU A 1 379 ? 7.566 -41.625 -0.996 1 88 379 LEU A O 1
ATOM 2967 N N . SER A 1 380 ? 8.633 -43.344 -0.191 1 89.19 380 SER A N 1
ATOM 2968 C CA . SER A 1 380 ? 9.797 -42.562 0.201 1 89.19 380 SER A CA 1
ATOM 2969 C C . SER A 1 380 ? 10.484 -41.938 -1.016 1 89.19 380 SER A C 1
ATOM 2971 O O . SER A 1 380 ? 10.977 -40.812 -0.957 1 89.19 380 SER A O 1
ATOM 2973 N N . ILE A 1 381 ? 10.508 -42.656 -2.068 1 87.81 381 ILE A N 1
ATOM 2974 C CA . ILE A 1 381 ? 11.156 -42.156 -3.285 1 87.81 381 ILE A CA 1
ATOM 2975 C C . ILE A 1 381 ? 10.406 -40.938 -3.818 1 87.81 381 ILE A C 1
ATOM 2977 O O . ILE A 1 381 ? 11.016 -39.938 -4.145 1 87.81 381 ILE A O 1
ATOM 2981 N N . VAL A 1 382 ? 9.102 -41.031 -3.865 1 88.31 382 VAL A N 1
ATOM 2982 C CA . VAL A 1 382 ? 8.273 -39.969 -4.414 1 88.31 382 VAL A CA 1
ATOM 2983 C C . VAL A 1 382 ? 8.375 -38.719 -3.521 1 88.31 382 VAL A C 1
ATOM 2985 O O . VAL A 1 382 ? 8.562 -37.625 -4.012 1 88.31 382 VAL A O 1
ATOM 2988 N N . VAL A 1 383 ? 8.312 -38.938 -2.256 1 91.25 383 VAL A N 1
ATOM 2989 C CA . VAL A 1 383 ? 8.359 -37.844 -1.295 1 91.25 383 VAL A CA 1
ATOM 2990 C C . VAL A 1 383 ? 9.734 -37.188 -1.326 1 91.25 383 VAL A C 1
ATOM 2992 O O . VAL A 1 383 ? 9.844 -35.938 -1.276 1 91.25 383 VAL A O 1
ATOM 2995 N N . LEU A 1 384 ? 10.734 -37.969 -1.397 1 91.94 384 LEU A N 1
ATOM 2996 C CA . LEU A 1 384 ? 12.094 -37.438 -1.433 1 91.94 384 LEU A CA 1
ATOM 2997 C C . LEU A 1 384 ? 12.352 -36.688 -2.738 1 91.94 384 LEU A C 1
ATOM 2999 O O . LEU A 1 384 ? 13.109 -35.719 -2.762 1 91.94 384 LEU A O 1
ATOM 3003 N N . GLU A 1 385 ? 11.773 -37.125 -3.811 1 92.31 385 GLU A N 1
ATOM 3004 C CA . GLU A 1 385 ? 11.875 -36.406 -5.074 1 92.31 385 GLU A CA 1
ATOM 3005 C C . GLU A 1 385 ? 11.281 -35 -4.949 1 92.31 385 GLU A C 1
ATOM 3007 O O . GLU A 1 385 ? 11.875 -34.031 -5.426 1 92.31 385 GLU A O 1
ATOM 3012 N N . ALA A 1 386 ? 10.133 -35 -4.344 1 93.75 386 ALA A N 1
ATOM 3013 C CA . ALA A 1 386 ? 9.5 -33.688 -4.102 1 93.75 386 ALA A CA 1
ATOM 3014 C C . ALA A 1 386 ? 10.391 -32.812 -3.248 1 93.75 386 ALA A C 1
ATOM 3016 O O . ALA A 1 386 ? 10.531 -31.609 -3.523 1 93.75 386 ALA A O 1
ATOM 3017 N N . LEU A 1 387 ? 10.984 -33.375 -2.264 1 94.19 387 LEU A N 1
ATOM 3018 C CA . LEU A 1 387 ? 11.836 -32.625 -1.348 1 94.19 387 LEU A CA 1
ATOM 3019 C C . LEU A 1 387 ? 13.086 -32.125 -2.064 1 94.19 387 LEU A C 1
ATOM 3021 O O . LEU A 1 387 ? 13.531 -31 -1.811 1 94.19 387 LEU A O 1
ATOM 3025 N N . VAL A 1 388 ? 13.648 -32.938 -2.908 1 94.5 388 VAL A N 1
ATOM 3026 C CA . VAL A 1 388 ? 14.852 -32.531 -3.633 1 94.5 388 VAL A CA 1
ATOM 3027 C C . VAL A 1 388 ? 14.539 -31.359 -4.559 1 94.5 388 VAL A C 1
ATOM 3029 O O . VAL A 1 388 ? 15.258 -30.359 -4.566 1 94.5 388 VAL A O 1
ATOM 3032 N N . VAL A 1 389 ? 13.469 -31.453 -5.289 1 94.88 389 VAL A N 1
ATOM 3033 C CA . VAL A 1 389 ? 13.086 -30.406 -6.219 1 94.88 389 VAL A CA 1
ATOM 3034 C C . VAL A 1 389 ? 12.789 -29.109 -5.449 1 94.88 389 VAL A C 1
ATOM 3036 O O . VAL A 1 389 ? 13.227 -28.031 -5.848 1 94.88 389 VAL A O 1
ATOM 3039 N N . THR A 1 390 ? 12.078 -29.266 -4.367 1 96.56 390 THR A N 1
ATOM 3040 C CA . THR A 1 390 ? 11.727 -28.109 -3.557 1 96.56 390 THR A CA 1
ATOM 3041 C C . THR A 1 390 ? 12.969 -27.5 -2.922 1 96.56 390 THR A C 1
ATOM 3043 O O . THR A 1 390 ? 13.094 -26.266 -2.836 1 96.56 390 THR A O 1
ATOM 3046 N N . THR A 1 391 ? 13.891 -28.328 -2.461 1 96.94 391 THR A N 1
ATOM 3047 C CA . THR A 1 391 ? 15.117 -27.844 -1.842 1 96.94 391 THR A CA 1
ATOM 3048 C C . THR A 1 391 ? 15.961 -27.078 -2.852 1 96.94 391 THR A C 1
ATOM 3050 O O . THR A 1 391 ? 16.438 -25.969 -2.566 1 96.94 391 THR A O 1
ATOM 3053 N N . ILE A 1 392 ? 16.125 -27.625 -4.016 1 96.94 392 ILE A N 1
ATOM 3054 C CA . ILE A 1 392 ? 16.891 -26.953 -5.055 1 96.94 392 ILE A CA 1
ATOM 3055 C C . ILE A 1 392 ? 16.203 -25.656 -5.449 1 96.94 392 ILE A C 1
ATOM 3057 O O . ILE A 1 392 ? 16.859 -24.609 -5.551 1 96.94 392 ILE A O 1
ATOM 3061 N N . GLY A 1 393 ? 14.883 -25.719 -5.676 1 97.5 393 GLY A N 1
ATOM 3062 C CA . GLY A 1 393 ? 14.133 -24.516 -6 1 97.5 393 GLY A CA 1
ATOM 3063 C C . GLY A 1 393 ? 14.219 -23.453 -4.922 1 97.5 393 GLY A C 1
ATOM 3064 O O . GLY A 1 393 ? 14.336 -22.266 -5.223 1 97.5 393 GLY A O 1
ATOM 3065 N N . SER A 1 394 ? 14.18 -23.922 -3.678 1 97.81 394 SER A N 1
ATOM 3066 C CA . SER A 1 394 ? 14.242 -22.984 -2.553 1 97.81 394 SER A CA 1
ATOM 3067 C C . SER A 1 394 ? 15.625 -22.344 -2.441 1 97.81 394 SER A C 1
ATOM 3069 O O . SER A 1 394 ? 15.734 -21.156 -2.113 1 97.81 394 SER A O 1
ATOM 3071 N N . MET A 1 395 ? 16.672 -23.094 -2.701 1 97.75 395 MET A N 1
ATOM 3072 C CA . MET A 1 395 ? 18.016 -22.547 -2.648 1 97.75 395 MET A CA 1
ATOM 3073 C C . MET A 1 395 ? 18.234 -21.516 -3.744 1 97.75 395 MET A C 1
ATOM 3075 O O . MET A 1 395 ? 18.766 -20.422 -3.484 1 97.75 395 MET A O 1
ATOM 3079 N N . ILE A 1 396 ? 17.797 -21.828 -4.906 1 97.94 396 ILE A N 1
ATOM 3080 C CA . ILE A 1 396 ? 17.875 -20.891 -6.016 1 97.94 396 ILE A CA 1
ATOM 3081 C C . ILE A 1 396 ? 17.031 -19.656 -5.703 1 97.94 396 ILE A C 1
ATOM 3083 O O . ILE A 1 396 ? 17.453 -18.531 -5.941 1 97.94 396 ILE A O 1
ATOM 3087 N N . GLY A 1 397 ? 15.852 -19.906 -5.207 1 97.94 397 GLY A N 1
ATOM 3088 C CA . GLY A 1 397 ? 14.977 -18.812 -4.828 1 97.94 397 GLY A CA 1
ATOM 3089 C C . GLY A 1 397 ? 15.555 -17.938 -3.732 1 97.94 397 GLY A C 1
ATOM 3090 O O . GLY A 1 397 ? 15.383 -16.719 -3.75 1 97.94 397 GLY A O 1
ATOM 3091 N N . PHE A 1 398 ? 16.219 -18.625 -2.783 1 97.44 398 PHE A N 1
ATOM 3092 C CA . PHE A 1 398 ? 16.844 -17.891 -1.688 1 97.44 398 PHE A CA 1
ATOM 3093 C C . PHE A 1 398 ? 17.922 -16.953 -2.215 1 97.44 398 PHE A C 1
ATOM 3095 O O . PHE A 1 398 ? 17.922 -15.758 -1.886 1 97.44 398 PHE A O 1
ATOM 3102 N N . ILE A 1 399 ? 18.75 -17.438 -3.072 1 97.44 399 ILE A N 1
ATOM 3103 C CA . ILE A 1 399 ? 19.812 -16.625 -3.67 1 97.44 399 ILE A CA 1
ATOM 3104 C C . ILE A 1 399 ? 19.188 -15.562 -4.586 1 97.44 399 ILE A C 1
ATOM 3106 O O . ILE A 1 399 ? 19.562 -14.391 -4.523 1 97.44 399 ILE A O 1
ATOM 3110 N N . GLY A 1 400 ? 18.266 -15.945 -5.387 1 97.62 400 GLY A N 1
ATOM 3111 C CA . GLY A 1 400 ? 17.578 -15.016 -6.27 1 97.62 400 GLY A CA 1
ATOM 3112 C C . GLY A 1 400 ? 16.844 -13.914 -5.527 1 97.62 400 GLY A C 1
ATOM 3113 O O . GLY A 1 400 ? 16.828 -12.766 -5.973 1 97.62 400 GLY A O 1
ATOM 3114 N N . GLY A 1 401 ? 16.172 -14.312 -4.406 1 97.25 401 GLY A N 1
ATOM 3115 C CA . GLY A 1 401 ? 15.5 -13.328 -3.582 1 97.25 401 GLY A CA 1
ATOM 3116 C C . GLY A 1 401 ? 16.422 -12.242 -3.062 1 97.25 401 GLY A C 1
ATOM 3117 O O . GLY A 1 401 ? 16.078 -11.062 -3.082 1 97.25 401 GLY A O 1
ATOM 3118 N N . HIS A 1 402 ? 17.609 -12.641 -2.666 1 96.94 402 HIS A N 1
ATOM 3119 C CA . HIS A 1 402 ? 18.594 -11.68 -2.203 1 96.94 402 HIS A CA 1
ATOM 3120 C C . HIS A 1 402 ? 19.094 -10.797 -3.35 1 96.94 402 HIS A C 1
ATOM 3122 O O . HIS A 1 402 ? 19.297 -9.602 -3.166 1 96.94 402 HIS A O 1
ATOM 3128 N N . VAL A 1 403 ? 19.234 -11.398 -4.496 1 96.56 403 VAL A N 1
ATOM 3129 C CA . VAL A 1 403 ? 19.703 -10.648 -5.66 1 96.56 403 VAL A CA 1
ATOM 3130 C C . VAL A 1 403 ? 18.641 -9.609 -6.051 1 96.56 403 VAL A C 1
ATOM 3132 O O . VAL A 1 403 ? 18.969 -8.438 -6.277 1 96.56 403 VAL A O 1
ATOM 3135 N N . VAL A 1 404 ? 17.438 -10.055 -6.086 1 95.62 404 VAL A N 1
ATOM 3136 C CA . VAL A 1 404 ? 16.359 -9.148 -6.43 1 95.62 404 VAL A CA 1
ATOM 3137 C C . VAL A 1 404 ? 16.25 -8.047 -5.375 1 95.62 404 VAL A C 1
ATOM 3139 O O . VAL A 1 404 ? 16.109 -6.867 -5.711 1 95.62 404 VAL A O 1
ATOM 3142 N N . ALA A 1 405 ? 16.328 -8.398 -4.117 1 95 405 ALA A N 1
ATOM 3143 C CA . ALA A 1 405 ? 16.266 -7.43 -3.023 1 95 405 ALA A CA 1
ATOM 3144 C C . ALA A 1 405 ? 17.406 -6.422 -3.119 1 95 405 ALA A C 1
ATOM 3146 O O . ALA A 1 405 ? 17.219 -5.238 -2.812 1 95 405 ALA A O 1
ATOM 3147 N N . HIS A 1 406 ? 18.547 -6.883 -3.516 1 92.94 406 HIS A N 1
ATOM 3148 C CA . HIS A 1 406 ? 19.703 -6 -3.676 1 92.94 406 HIS A CA 1
ATOM 3149 C C . HIS A 1 406 ? 19.438 -4.953 -4.754 1 92.94 406 HIS A C 1
ATOM 3151 O O . HIS A 1 406 ? 19.703 -3.766 -4.551 1 92.94 406 HIS A O 1
ATOM 3157 N N . TRP A 1 407 ? 18.906 -5.41 -5.812 1 92.12 407 TRP A N 1
ATOM 3158 C CA . TRP A 1 407 ? 18.641 -4.488 -6.914 1 92.12 407 TRP A CA 1
ATOM 3159 C C . TRP A 1 407 ? 17.547 -3.498 -6.543 1 92.12 407 TRP A C 1
ATOM 3161 O O . TRP A 1 407 ? 17.672 -2.301 -6.809 1 92.12 407 TRP A O 1
ATOM 3171 N N . ILE A 1 408 ? 16.516 -3.979 -5.898 1 90.44 408 ILE A N 1
ATOM 3172 C CA . ILE A 1 408 ? 15.445 -3.092 -5.449 1 90.44 408 ILE A CA 1
ATOM 3173 C C . ILE A 1 408 ? 15.977 -2.143 -4.379 1 90.44 408 ILE A C 1
ATOM 3175 O O . ILE A 1 408 ? 15.617 -0.963 -4.352 1 90.44 408 ILE A O 1
ATOM 3179 N N . GLY A 1 409 ? 16.75 -2.654 -3.52 1 87.25 409 GLY A N 1
ATOM 3180 C CA . GLY A 1 409 ? 17.375 -1.845 -2.486 1 87.25 409 GLY A CA 1
ATOM 3181 C C . GLY A 1 409 ? 18.203 -0.694 -3.041 1 87.25 409 GLY A C 1
ATOM 3182 O O . GLY A 1 409 ? 18.156 0.416 -2.506 1 87.25 409 GLY A O 1
ATOM 3183 N N . LYS A 1 410 ? 18.938 -0.958 -4.086 1 83.88 410 LYS A N 1
ATOM 3184 C CA . LYS A 1 410 ? 19.719 0.092 -4.73 1 83.88 410 LYS A CA 1
ATOM 3185 C C . LYS A 1 410 ? 18.828 1.207 -5.254 1 83.88 410 LYS A C 1
ATOM 3187 O O . LYS A 1 410 ? 19.141 2.389 -5.102 1 83.88 410 LYS A O 1
ATOM 3192 N N . GLN A 1 411 ? 17.766 0.774 -5.812 1 83.5 411 GLN A N 1
ATOM 3193 C CA . GLN A 1 411 ? 16.828 1.765 -6.32 1 83.5 411 GLN A CA 1
ATOM 3194 C C . GLN A 1 411 ? 16.219 2.58 -5.184 1 83.5 411 GLN A C 1
ATOM 3196 O O . GLN A 1 411 ? 16.031 3.793 -5.309 1 83.5 411 GLN A O 1
ATOM 3201 N N . LEU A 1 412 ? 15.875 1.945 -4.109 1 83.44 412 LEU A N 1
ATOM 3202 C CA . LEU A 1 412 ? 15.289 2.615 -2.951 1 83.44 412 LEU A CA 1
ATOM 3203 C C . LEU A 1 412 ? 16.297 3.586 -2.328 1 83.44 412 LEU A C 1
ATOM 3205 O O . LEU A 1 412 ? 15.906 4.656 -1.851 1 83.44 412 LEU A O 1
ATOM 3209 N N . GLN A 1 413 ? 17.484 3.18 -2.287 1 79.5 413 GLN A N 1
ATOM 3210 C CA . GLN A 1 413 ? 18.516 4.06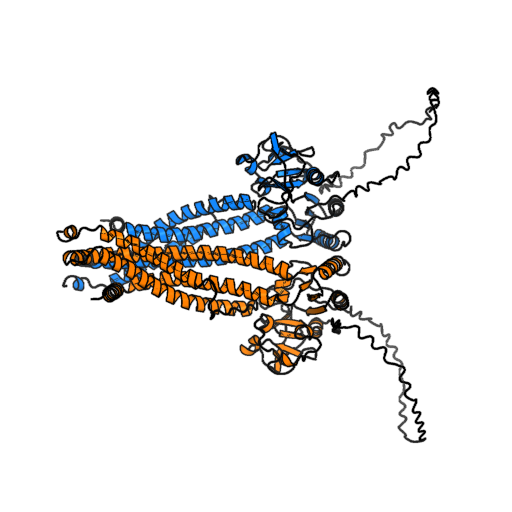6 -1.769 1 79.5 413 GLN A CA 1
ATOM 3211 C C . GLN A 1 413 ? 18.641 5.324 -2.623 1 79.5 413 GLN A C 1
ATOM 3213 O O . GLN A 1 413 ? 18.75 6.434 -2.094 1 79.5 413 GLN A O 1
ATOM 3218 N N . GLU A 1 414 ? 18.562 5.145 -3.865 1 75.69 414 GLU A N 1
ATOM 3219 C CA . GLU A 1 414 ? 18.703 6.25 -4.805 1 75.69 414 GLU A CA 1
ATOM 3220 C C . GLU A 1 414 ? 17.5 7.184 -4.75 1 75.69 414 GLU A C 1
ATOM 3222 O O . GLU A 1 414 ? 17.656 8.406 -4.828 1 75.69 414 GLU A O 1
ATOM 3227 N N . THR A 1 415 ? 16.359 6.559 -4.547 1 75.31 415 THR A N 1
ATOM 3228 C CA . THR A 1 415 ? 15.141 7.352 -4.684 1 75.31 415 THR A CA 1
ATOM 3229 C C . THR A 1 415 ? 14.648 7.824 -3.32 1 75.31 415 THR A C 1
ATOM 3231 O O . THR A 1 415 ? 14.039 8.891 -3.211 1 75.31 415 THR A O 1
ATOM 3234 N N . ALA A 1 416 ? 14.898 7.074 -2.264 1 74.75 416 ALA A N 1
ATOM 3235 C CA . ALA A 1 416 ? 14.32 7.398 -0.963 1 74.75 416 ALA A CA 1
ATOM 3236 C C . ALA A 1 416 ? 15.391 7.422 0.125 1 74.75 416 ALA A C 1
ATOM 3238 O O . ALA A 1 416 ? 15.086 7.641 1.3 1 74.75 416 ALA A O 1
ATOM 3239 N N . GLY A 1 417 ? 16.609 7.172 -0.256 1 73.19 417 GLY A N 1
ATOM 3240 C CA . GLY A 1 417 ? 17.703 7.211 0.702 1 73.19 417 GLY A CA 1
ATOM 3241 C C . GLY A 1 417 ? 17.641 6.098 1.728 1 73.19 417 GLY A C 1
ATOM 3242 O O . GLY A 1 417 ? 18.188 6.223 2.824 1 73.19 417 GLY A O 1
ATOM 3243 N N . LEU A 1 418 ? 16.922 5.117 1.439 1 78.56 418 LEU A N 1
ATOM 3244 C CA . LEU A 1 418 ? 16.797 4.012 2.381 1 78.56 418 LEU A CA 1
ATOM 3245 C C . LEU A 1 418 ? 17.828 2.928 2.094 1 78.56 418 LEU A C 1
ATOM 3247 O O . LEU A 1 418 ? 17.953 2.471 0.955 1 78.56 418 LEU A O 1
ATOM 3251 N N . TYR A 1 419 ? 18.578 2.656 3.102 1 77.31 419 TYR A N 1
ATOM 3252 C CA . TYR A 1 419 ? 19.625 1.645 2.949 1 77.31 419 TYR A CA 1
ATOM 3253 C C . TYR A 1 419 ? 19.062 0.247 3.174 1 77.31 419 TYR A C 1
ATOM 3255 O O . TYR A 1 419 ? 18.453 -0.026 4.215 1 77.31 419 TYR A O 1
ATOM 3263 N N . VAL A 1 420 ? 19.219 -0.562 2.191 1 80.88 420 VAL A N 1
ATOM 3264 C CA . VAL A 1 420 ? 18.797 -1.958 2.25 1 80.88 420 VAL A CA 1
ATOM 3265 C C . VAL A 1 420 ? 20.016 -2.871 2.125 1 80.88 420 VAL A C 1
ATOM 3267 O O . VAL A 1 420 ? 20.656 -2.924 1.071 1 80.88 420 VAL A O 1
ATOM 3270 N N . ASN A 1 421 ? 20.391 -3.506 3.232 1 84.75 421 ASN A N 1
ATOM 3271 C CA . ASN A 1 421 ? 21.422 -4.535 3.139 1 84.75 421 ASN A CA 1
ATOM 3272 C C . ASN A 1 421 ? 20.828 -5.891 2.764 1 84.75 421 ASN A C 1
ATOM 3274 O O . ASN A 1 421 ? 20.438 -6.668 3.639 1 84.75 421 ASN A O 1
ATOM 3278 N N . ALA A 1 422 ? 20.844 -6.148 1.537 1 88.31 422 ALA A N 1
ATOM 3279 C CA . ALA A 1 422 ? 20.188 -7.348 1.029 1 88.31 422 ALA A CA 1
ATOM 3280 C C . ALA A 1 422 ? 21.078 -8.578 1.22 1 88.31 422 ALA A C 1
ATOM 3282 O O . ALA A 1 422 ? 20.625 -9.711 1.015 1 88.31 422 ALA A O 1
ATOM 3283 N N . LEU A 1 423 ? 22.328 -8.422 1.613 1 87.25 423 LEU A N 1
ATOM 3284 C CA . LEU A 1 423 ? 23.266 -9.531 1.712 1 87.25 423 LEU A CA 1
ATOM 3285 C C . LEU A 1 423 ? 23.266 -10.125 3.113 1 87.25 423 LEU A C 1
ATOM 3287 O O . LEU A 1 423 ? 23.797 -11.219 3.332 1 87.25 423 LEU A O 1
ATOM 3291 N N . GLN A 1 424 ? 22.641 -9.414 4.008 1 88.25 424 GLN A N 1
ATOM 3292 C CA . GLN A 1 424 ? 22.531 -9.953 5.359 1 88.25 424 GLN A CA 1
ATOM 3293 C C . GLN A 1 424 ? 21.312 -10.867 5.488 1 88.25 424 GLN A C 1
ATOM 3295 O O . GLN A 1 424 ? 20.375 -10.789 4.688 1 88.25 424 GLN A O 1
ATOM 3300 N N . LEU A 1 425 ? 21.359 -11.766 6.527 1 91.5 425 LEU A N 1
ATOM 3301 C CA . LEU A 1 425 ? 20.203 -12.594 6.84 1 91.5 425 LEU A CA 1
ATOM 3302 C C . LEU A 1 425 ? 19.203 -11.82 7.676 1 91.5 425 LEU A C 1
ATOM 3304 O O . LEU A 1 425 ? 19.562 -11.164 8.656 1 91.5 425 LEU A O 1
ATOM 3308 N N . TRP A 1 426 ? 18.062 -11.82 7.188 1 90.81 426 TRP A N 1
ATOM 3309 C CA . TRP A 1 426 ? 16.984 -11.125 7.895 1 90.81 426 TRP A CA 1
ATOM 3310 C C . TRP A 1 426 ? 16.094 -12.109 8.648 1 90.81 426 TRP A C 1
ATOM 3312 O O . TRP A 1 426 ? 15.969 -13.273 8.242 1 90.81 426 TRP A O 1
ATOM 3322 N N . PRO A 1 427 ? 15.523 -11.641 9.758 1 89.88 427 PRO A N 1
ATOM 3323 C CA . PRO A 1 427 ? 14.633 -12.523 10.516 1 89.88 427 PRO A CA 1
ATOM 3324 C C . PRO A 1 427 ? 13.438 -13 9.695 1 89.88 427 PRO A C 1
ATOM 3326 O O . PRO A 1 427 ? 12.852 -12.219 8.945 1 89.88 427 PRO A O 1
ATOM 3329 N N . GLY A 1 428 ? 13.125 -14.281 9.766 1 93.12 428 GLY A N 1
ATOM 3330 C CA . GLY A 1 428 ? 11.977 -14.852 9.078 1 93.12 428 GLY A CA 1
ATOM 3331 C C . GLY A 1 428 ? 12.344 -15.633 7.836 1 93.12 428 GLY A C 1
ATOM 3332 O O . GLY A 1 428 ? 11.539 -16.406 7.32 1 93.12 428 GLY A O 1
ATOM 3333 N N . GLU A 1 429 ? 13.586 -15.391 7.34 1 95.06 429 GLU A N 1
ATOM 3334 C CA . GLU A 1 429 ? 14 -16.062 6.113 1 95.06 429 GLU A CA 1
ATOM 3335 C C . GLU A 1 429 ? 14 -17.578 6.297 1 95.06 429 GLU A C 1
ATOM 3337 O O . GLU A 1 429 ? 13.5 -18.312 5.441 1 95.06 429 GLU A O 1
ATOM 3342 N N . MET A 1 430 ? 14.508 -18.031 7.422 1 94.94 430 MET A N 1
ATOM 3343 C CA . MET A 1 430 ? 14.594 -19.469 7.672 1 94.94 430 MET A CA 1
ATOM 3344 C C . MET A 1 430 ? 13.203 -20.078 7.855 1 94.94 430 MET A C 1
ATOM 3346 O O . MET A 1 430 ? 12.945 -21.188 7.398 1 94.94 430 MET A O 1
ATOM 3350 N N . THR A 1 431 ? 12.391 -19.391 8.562 1 94.62 431 THR A N 1
ATOM 3351 C CA . THR A 1 431 ? 11.023 -19.859 8.734 1 94.62 431 THR A CA 1
ATOM 3352 C C . THR A 1 431 ? 10.305 -19.938 7.387 1 94.62 431 THR A C 1
ATOM 3354 O O . THR A 1 431 ? 9.516 -20.859 7.152 1 94.62 431 THR A O 1
ATOM 3357 N N . THR A 1 432 ? 10.562 -18.938 6.574 1 94.62 432 THR A N 1
ATOM 3358 C CA . THR A 1 432 ? 9.977 -18.938 5.238 1 94.62 432 THR A CA 1
ATOM 3359 C C . THR A 1 432 ? 10.445 -20.156 4.445 1 94.62 432 THR A C 1
ATOM 3361 O O . THR A 1 432 ? 9.633 -20.859 3.844 1 94.62 432 THR A O 1
ATOM 3364 N N . LEU A 1 433 ? 11.695 -20.469 4.445 1 96.06 433 LEU A N 1
ATOM 3365 C CA . LEU A 1 433 ? 12.25 -21.625 3.748 1 96.06 433 LEU A CA 1
ATOM 3366 C C . LEU A 1 433 ? 11.672 -22.922 4.305 1 96.06 433 LEU A C 1
ATOM 3368 O O . LEU A 1 433 ? 11.328 -23.828 3.547 1 96.06 433 LEU A O 1
ATOM 3372 N N . ALA A 1 434 ? 11.547 -22.969 5.605 1 96.38 434 ALA A N 1
ATOM 3373 C CA . ALA A 1 434 ? 10.977 -24.156 6.246 1 96.38 434 ALA A CA 1
ATOM 3374 C C . ALA A 1 434 ? 9.539 -24.375 5.805 1 96.38 434 ALA A C 1
ATOM 3376 O O . ALA A 1 434 ? 9.125 -25.516 5.562 1 96.38 434 ALA A O 1
ATOM 3377 N N . THR A 1 435 ? 8.82 -23.359 5.711 1 94.94 435 THR A N 1
ATOM 3378 C CA . THR A 1 435 ? 7.426 -23.438 5.297 1 94.94 435 THR A CA 1
ATOM 3379 C C . THR A 1 435 ? 7.316 -23.953 3.859 1 94.94 435 THR A C 1
ATOM 3381 O O . THR A 1 435 ? 6.465 -24.781 3.553 1 94.94 435 THR A O 1
ATOM 3384 N N . VAL A 1 436 ? 8.148 -23.422 2.975 1 95.88 436 VAL A N 1
ATOM 3385 C CA . VAL A 1 436 ? 8.141 -23.844 1.58 1 95.88 436 VAL A CA 1
ATOM 3386 C C . VAL A 1 436 ? 8.516 -25.328 1.489 1 95.88 436 VAL A C 1
ATOM 3388 O O . VAL A 1 436 ? 7.887 -26.078 0.746 1 95.88 436 VAL A O 1
ATOM 3391 N N . LEU A 1 437 ? 9.484 -25.75 2.236 1 96.06 437 LEU A N 1
ATOM 3392 C CA . LEU A 1 437 ? 9.898 -27.141 2.238 1 96.06 437 LEU A CA 1
ATOM 3393 C C . LEU A 1 437 ? 8.789 -28.047 2.76 1 96.06 437 LEU A C 1
ATOM 3395 O O . LEU A 1 437 ? 8.57 -29.141 2.232 1 96.06 437 LEU A O 1
ATOM 3399 N N . LEU A 1 438 ? 8.109 -27.562 3.75 1 95.31 438 LEU A N 1
ATOM 3400 C CA . LEU A 1 438 ? 6.977 -28.312 4.277 1 95.31 438 LEU A CA 1
ATOM 3401 C C . LEU A 1 438 ? 5.883 -28.453 3.223 1 95.31 438 LEU A C 1
ATOM 3403 O O . LEU A 1 438 ? 5.289 -29.531 3.076 1 95.31 438 LEU A O 1
ATOM 3407 N N . LEU A 1 439 ? 5.648 -27.422 2.502 1 93.19 439 LEU A N 1
ATOM 3408 C CA . LEU A 1 439 ? 4.648 -27.469 1.438 1 93.19 439 LEU A CA 1
ATOM 3409 C C . LEU A 1 439 ? 5.082 -28.406 0.326 1 93.19 439 LEU A C 1
ATOM 3411 O O . LEU A 1 439 ? 4.254 -29.125 -0.253 1 93.19 439 LEU A O 1
ATOM 3415 N N . GLY A 1 440 ? 6.348 -28.328 0.031 1 92.25 440 GLY A N 1
ATOM 3416 C CA . GLY A 1 440 ? 6.883 -29.281 -0.927 1 92.25 440 GLY A CA 1
ATOM 3417 C C . GLY A 1 440 ? 6.711 -30.719 -0.492 1 92.25 440 GLY A C 1
ATOM 3418 O O . GLY A 1 440 ? 6.312 -31.578 -1.291 1 92.25 440 GLY A O 1
ATOM 3419 N N . LEU A 1 441 ? 6.934 -30.984 0.759 1 92.25 441 LEU A N 1
ATOM 3420 C CA . LEU A 1 441 ? 6.762 -32.312 1.322 1 92.25 441 LEU A CA 1
ATOM 3421 C C . LEU A 1 441 ? 5.305 -32.75 1.237 1 92.25 441 LEU A C 1
ATOM 3423 O O . LEU A 1 441 ? 5.016 -33.875 0.848 1 92.25 441 LEU A O 1
ATOM 3427 N N . LEU A 1 442 ? 4.441 -31.891 1.533 1 92.62 442 LEU A N 1
ATOM 3428 C CA . LEU A 1 442 ? 3.016 -32.188 1.491 1 92.62 442 LEU A CA 1
ATOM 3429 C C . LEU A 1 442 ? 2.555 -32.438 0.06 1 92.62 442 LEU A C 1
ATOM 3431 O O . LEU A 1 442 ? 1.698 -33.312 -0.179 1 92.62 442 LEU A O 1
ATOM 3435 N N . SER A 1 443 ? 3.152 -31.703 -0.85 1 92.44 443 SER A N 1
ATOM 3436 C CA . SER A 1 443 ? 2.803 -31.859 -2.258 1 92.44 443 SER A CA 1
ATOM 3437 C C . SER A 1 443 ? 3.234 -33.219 -2.785 1 92.44 443 SER A C 1
ATOM 3439 O O . SER A 1 443 ? 2.621 -33.75 -3.711 1 92.44 443 SER A O 1
ATOM 3441 N N . GLY A 1 444 ? 4.234 -33.781 -2.197 1 90.44 444 GLY A N 1
ATOM 3442 C CA . GLY A 1 444 ? 4.719 -35.094 -2.613 1 90.44 444 GLY A CA 1
ATOM 3443 C C . GLY A 1 444 ? 3.908 -36.25 -2.037 1 90.44 444 GLY A C 1
ATOM 3444 O O . GLY A 1 444 ? 3.943 -37.344 -2.561 1 90.44 444 GLY A O 1
ATOM 3445 N N . LEU A 1 445 ? 3.08 -35.969 -1.043 1 89.56 445 LEU A N 1
ATOM 3446 C CA . LEU A 1 445 ? 2.344 -37.031 -0.35 1 89.56 445 LEU A CA 1
ATOM 3447 C C . LEU A 1 445 ? 1.172 -37.531 -1.193 1 89.56 445 LEU A C 1
ATOM 3449 O O . LEU A 1 445 ? 0.888 -38.719 -1.231 1 89.56 445 LEU A O 1
ATOM 3453 N N . ILE A 1 446 ? 0.56 -36.719 -1.915 1 85.81 446 ILE A N 1
ATOM 3454 C CA . ILE A 1 446 ? -0.633 -37.094 -2.674 1 85.81 446 ILE A CA 1
ATOM 3455 C C . ILE A 1 446 ? -0.258 -38.062 -3.799 1 85.81 446 ILE A C 1
ATOM 3457 O O . ILE A 1 446 ? -0.792 -39.156 -3.879 1 85.81 446 ILE A O 1
ATOM 3461 N N . PRO A 1 447 ? 0.701 -37.688 -4.617 1 85.88 447 PRO A N 1
ATOM 3462 C CA . PRO A 1 447 ? 1.111 -38.656 -5.645 1 85.88 447 PRO A CA 1
ATOM 3463 C C . PRO A 1 447 ? 1.646 -39.938 -5.059 1 85.88 447 PRO A C 1
ATOM 3465 O O . PRO A 1 447 ? 1.437 -41.031 -5.633 1 85.88 447 PRO A O 1
ATOM 3468 N N . ALA A 1 448 ? 2.311 -39.875 -3.955 1 83.5 448 ALA A N 1
ATOM 3469 C CA . ALA A 1 448 ? 2.859 -41.062 -3.311 1 83.5 448 ALA A CA 1
ATOM 3470 C C . ALA A 1 448 ? 1.748 -42.031 -2.883 1 83.5 448 ALA A C 1
ATOM 3472 O O . ALA A 1 448 ? 1.879 -43.25 -3.02 1 83.5 448 ALA A O 1
ATOM 3473 N N . LEU A 1 449 ? 0.646 -41.5 -2.523 1 83.06 449 LEU A N 1
ATOM 3474 C CA . LEU A 1 449 ? -0.469 -42.312 -2.049 1 83.06 449 LEU A CA 1
ATOM 3475 C C . LEU A 1 449 ? -1.208 -42.969 -3.217 1 83.06 449 LEU A C 1
ATOM 3477 O O . LEU A 1 449 ? -1.789 -44.031 -3.068 1 83.06 449 LEU A O 1
ATOM 3481 N N . THR A 1 450 ? -1.164 -42.375 -4.375 1 77.94 450 THR A N 1
ATOM 3482 C CA . THR A 1 450 ? -1.826 -42.938 -5.547 1 77.94 450 THR A CA 1
ATOM 3483 C C . THR A 1 450 ? -1.104 -44.188 -6.027 1 77.94 450 THR A C 1
ATOM 3485 O O . THR A 1 450 ? -1.736 -45.125 -6.52 1 77.94 450 THR A O 1
ATOM 3488 N N . VAL A 1 451 ? 0.159 -44.219 -5.926 1 71.94 451 VAL A N 1
ATOM 3489 C CA . VAL A 1 451 ? 0.956 -45.375 -6.352 1 71.94 451 VAL A CA 1
ATOM 3490 C C . VAL A 1 451 ? 0.842 -46.5 -5.32 1 71.94 451 VAL A C 1
ATOM 3492 O O . VAL A 1 451 ? 0.865 -47.688 -5.672 1 71.94 451 VAL A O 1
ATOM 3495 N N . TYR A 1 452 ? 0.734 -46 -4.141 1 71.56 452 TYR A N 1
ATOM 3496 C CA . TYR A 1 452 ? 0.632 -46.969 -3.041 1 71.56 452 TYR A CA 1
ATOM 3497 C C . TYR A 1 452 ? -0.571 -47.875 -3.225 1 71.56 452 TYR A C 1
ATOM 3499 O O . TYR A 1 452 ? -0.517 -49.062 -2.879 1 71.56 452 TYR A O 1
ATOM 3507 N N . ARG A 1 453 ? -1.527 -47.375 -3.918 1 69.5 453 ARG A N 1
ATOM 3508 C CA . ARG A 1 453 ? -2.775 -48.125 -4.047 1 69.5 453 ARG A CA 1
ATOM 3509 C C . ARG A 1 453 ? -2.771 -49 -5.301 1 69.5 453 ARG A C 1
ATOM 3511 O O . ARG A 1 453 ? -3.672 -49.812 -5.504 1 69.5 453 ARG A O 1
ATOM 3518 N N . THR A 1 454 ? -1.741 -48.906 -6.094 1 64 454 THR A N 1
ATOM 3519 C CA . THR A 1 454 ? -1.711 -49.656 -7.34 1 64 454 THR A CA 1
ATOM 3520 C C . THR A 1 454 ? -1.273 -51.094 -7.086 1 64 454 THR A C 1
ATOM 3522 O O . THR A 1 454 ? -0.309 -51.344 -6.355 1 64 454 THR A O 1
ATOM 3525 N N . GLU A 1 455 ? -2.121 -52.062 -7.535 1 64.44 455 GLU A N 1
ATOM 3526 C CA . GLU A 1 455 ? -1.825 -53.469 -7.426 1 64.44 455 GLU A CA 1
ATOM 3527 C C . GLU A 1 455 ? -0.865 -53.938 -8.523 1 64.44 455 GLU A C 1
ATOM 3529 O O . GLU A 1 455 ? -1.098 -53.656 -9.703 1 64.44 455 GLU A O 1
ATOM 3534 N N . PRO A 1 456 ? 0.344 -54.469 -8.148 1 62.91 456 PRO A N 1
ATOM 3535 C CA . PRO A 1 456 ? 1.38 -54.844 -9.109 1 62.91 456 PRO A CA 1
ATOM 3536 C C . PRO A 1 456 ? 0.841 -55.75 -10.227 1 62.91 456 PRO A C 1
ATOM 3538 O O . PRO A 1 456 ? 1.311 -55.656 -11.367 1 62.91 456 PRO A O 1
ATOM 3541 N N . THR A 1 457 ? -0.087 -56.688 -9.984 1 58.66 457 THR A N 1
ATOM 3542 C CA . THR A 1 457 ? -0.494 -57.688 -10.953 1 58.66 457 THR A CA 1
ATOM 3543 C C . THR A 1 457 ? -1.397 -57.062 -12.023 1 58.66 457 THR A C 1
ATOM 3545 O O . THR A 1 457 ? -1.546 -57.625 -13.109 1 58.66 457 THR A O 1
ATOM 3548 N N . LYS A 1 458 ? -1.98 -56.094 -11.742 1 55.19 458 LYS A N 1
ATOM 3549 C CA . LYS A 1 458 ? -2.979 -55.562 -12.672 1 55.19 458 LYS A CA 1
ATOM 3550 C C . LYS A 1 458 ? -2.316 -54.969 -13.922 1 55.19 458 LYS A C 1
ATOM 3552 O O . LYS A 1 458 ? -2.898 -55.031 -15.008 1 55.19 458 LYS A O 1
ATOM 3557 N N . PHE A 1 459 ? -1.146 -54.5 -13.844 1 53.62 459 PHE A N 1
ATOM 3558 C CA . PHE A 1 459 ? -0.595 -53.781 -14.977 1 53.62 459 PHE A CA 1
ATOM 3559 C C . PHE A 1 459 ? 0.273 -54.688 -15.836 1 53.62 459 PHE A C 1
ATOM 3561 O O . PHE A 1 459 ? 0.687 -54.312 -16.938 1 53.62 459 PHE A O 1
ATOM 3568 N N . ILE A 1 460 ? 0.534 -55.938 -15.422 1 52.38 460 ILE A N 1
ATOM 3569 C CA . ILE A 1 460 ? 1.323 -56.844 -16.266 1 52.38 460 ILE A CA 1
ATOM 3570 C C . ILE A 1 460 ? 0.412 -57.531 -17.266 1 52.38 460 ILE A C 1
ATOM 3572 O O . ILE A 1 460 ? 0.859 -57.969 -18.328 1 52.38 460 ILE A O 1
ATOM 3576 N N . ASP A 1 461 ? -0.788 -57.781 -16.969 1 46.34 461 ASP A N 1
ATOM 3577 C CA . ASP A 1 461 ? -1.572 -58.625 -17.891 1 46.34 461 ASP A CA 1
ATOM 3578 C C . ASP A 1 461 ? -1.912 -57.844 -19.172 1 46.34 461 ASP A C 1
ATOM 3580 O O . ASP A 1 461 ? -2.238 -58.438 -20.203 1 46.34 461 ASP A O 1
ATOM 3584 N N . ASN A 1 462 ? -2.211 -56.594 -19.047 1 40.97 462 ASN A N 1
ATOM 3585 C CA . ASN A 1 462 ? -2.727 -56 -20.281 1 40.97 462 ASN A CA 1
ATOM 3586 C C . ASN A 1 462 ? -1.612 -55.375 -21.109 1 40.97 462 ASN A C 1
ATOM 3588 O O . ASN A 1 462 ? -0.716 -54.719 -20.562 1 40.97 462 ASN A O 1
ATOM 3592 N N . MET B 1 1 ? -12.227 -39.188 -36.062 1 55.81 1 MET B N 1
ATOM 3593 C CA . MET B 1 1 ? -12.414 -38.656 -34.719 1 55.81 1 MET B CA 1
ATOM 3594 C C . MET B 1 1 ? -11.953 -37.188 -34.625 1 55.81 1 MET B C 1
ATOM 3596 O O . MET B 1 1 ? -10.883 -36.844 -35.125 1 55.81 1 MET B O 1
ATOM 3600 N N . GLY B 1 2 ? -12.844 -36.281 -34.406 1 74.62 2 GLY B N 1
ATOM 3601 C CA . GLY B 1 2 ? -12.562 -34.844 -34.438 1 74.62 2 GLY B CA 1
ATOM 3602 C C . GLY B 1 2 ? -11.523 -34.406 -33.406 1 74.62 2 GLY B C 1
ATOM 3603 O O . GLY B 1 2 ? -11.297 -35.125 -32.406 1 74.62 2 GLY B O 1
ATOM 3604 N N . ILE B 1 3 ? -10.695 -33.562 -33.719 1 79.75 3 ILE B N 1
ATOM 3605 C CA . ILE B 1 3 ? -9.586 -33.062 -32.938 1 79.75 3 ILE B CA 1
ATOM 3606 C C . ILE B 1 3 ? -10.047 -32.781 -31.5 1 79.75 3 ILE B C 1
ATOM 3608 O O . ILE B 1 3 ? -9.344 -33.125 -30.547 1 79.75 3 ILE B O 1
ATOM 3612 N N . LEU B 1 4 ? -11.297 -32.406 -31.297 1 84.31 4 LEU B N 1
ATOM 3613 C CA . LEU B 1 4 ? -11.82 -32.062 -29.984 1 84.31 4 LEU B CA 1
ATOM 3614 C C . LEU B 1 4 ? -12.047 -33.312 -29.156 1 84.31 4 LEU B C 1
ATOM 3616 O O . LEU B 1 4 ? -11.852 -33.312 -27.938 1 84.31 4 LEU B O 1
ATOM 3620 N N . ARG B 1 5 ? -12.43 -34.312 -29.812 1 84.75 5 ARG B N 1
ATOM 3621 C CA . ARG B 1 5 ? -12.656 -35.562 -29.109 1 84.75 5 ARG B CA 1
ATOM 3622 C C . ARG B 1 5 ? -11.336 -36.156 -28.594 1 84.75 5 ARG B C 1
ATOM 3624 O O . ARG B 1 5 ? -11.281 -36.688 -27.484 1 84.75 5 ARG B O 1
ATOM 3631 N N . VAL B 1 6 ? -10.336 -36 -29.391 1 82.44 6 VAL B N 1
ATOM 3632 C CA . VAL B 1 6 ? -9.016 -36.469 -29 1 82.44 6 VAL B CA 1
ATOM 3633 C C . VAL B 1 6 ? -8.508 -35.688 -27.797 1 82.44 6 VAL B C 1
ATOM 3635 O O . VAL B 1 6 ? -7.973 -36.25 -26.844 1 82.44 6 VAL B O 1
ATOM 3638 N N . ILE B 1 7 ? -8.789 -34.438 -27.812 1 86.94 7 ILE B N 1
ATOM 3639 C CA . ILE B 1 7 ? -8.328 -33.562 -26.75 1 86.94 7 ILE B CA 1
ATOM 3640 C C . ILE B 1 7 ? -9.023 -33.906 -25.438 1 86.94 7 ILE B C 1
ATOM 3642 O O . ILE B 1 7 ? -8.383 -34.031 -24.391 1 86.94 7 ILE B O 1
ATOM 3646 N N . ILE B 1 8 ? -10.305 -34.094 -25.453 1 85.5 8 ILE B N 1
ATOM 3647 C CA . ILE B 1 8 ? -11.078 -34.406 -24.266 1 85.5 8 ILE B CA 1
ATOM 3648 C C . ILE B 1 8 ? -10.664 -35.781 -23.719 1 85.5 8 ILE B C 1
ATOM 3650 O O . ILE B 1 8 ? -10.586 -36 -22.516 1 85.5 8 ILE B O 1
ATOM 3654 N N . SER B 1 9 ? -10.406 -36.656 -24.672 1 84.69 9 SER B N 1
ATOM 3655 C CA . SER B 1 9 ? -9.961 -38 -24.281 1 84.69 9 SER B CA 1
ATOM 3656 C C . SER B 1 9 ? -8.594 -37.938 -23.609 1 84.69 9 SER B C 1
ATOM 3658 O O . SER B 1 9 ? -8.375 -38.625 -22.594 1 84.69 9 SER B O 1
ATOM 3660 N N . ASN B 1 10 ? -7.742 -37.094 -24.172 1 81.94 10 ASN B N 1
ATOM 3661 C CA . ASN B 1 10 ? -6.41 -36.969 -23.594 1 81.94 10 ASN B CA 1
ATOM 3662 C C . ASN B 1 10 ? -6.465 -36.375 -22.188 1 81.94 10 ASN B C 1
ATOM 3664 O O . ASN B 1 10 ? -5.781 -36.844 -21.281 1 81.94 10 ASN B O 1
ATOM 3668 N N . LEU B 1 11 ? -7.293 -35.438 -22.016 1 86.38 11 LEU B N 1
ATOM 3669 C CA . LEU B 1 11 ? -7.414 -34.781 -20.734 1 86.38 11 LEU B CA 1
ATOM 3670 C C . LEU B 1 11 ? -8.078 -35.656 -19.703 1 86.38 11 LEU B C 1
ATOM 3672 O O . LEU B 1 11 ? -7.719 -35.625 -18.516 1 86.38 11 LEU B O 1
ATOM 3676 N N . SER B 1 12 ? -8.992 -36.469 -20.156 1 86.62 12 SER B N 1
ATOM 3677 C CA . SER B 1 12 ? -9.719 -37.375 -19.266 1 86.62 12 SER B CA 1
ATOM 3678 C C . SER B 1 12 ? -8.836 -38.531 -18.828 1 86.62 12 SER B C 1
ATOM 3680 O O . SER B 1 12 ? -9.078 -39.156 -17.781 1 86.62 12 SER B O 1
ATOM 3682 N N . ASN B 1 13 ? -7.824 -38.844 -19.641 1 81.38 13 ASN B N 1
ATOM 3683 C CA . ASN B 1 13 ? -6.898 -39.906 -19.297 1 81.38 13 ASN B CA 1
ATOM 3684 C C . ASN B 1 13 ? -5.941 -39.469 -18.188 1 81.38 13 ASN B C 1
ATOM 3686 O O . ASN B 1 13 ? -5.406 -40.312 -17.453 1 81.38 13 ASN B O 1
ATOM 3690 N N . ARG B 1 14 ? -5.777 -38.156 -18.078 1 83.19 14 ARG B N 1
ATOM 3691 C CA . ARG B 1 14 ? -4.961 -37.594 -17.016 1 83.19 14 ARG B CA 1
ATOM 3692 C C . ARG B 1 14 ? -5.766 -36.594 -16.172 1 83.19 14 ARG B C 1
ATOM 3694 O O . ARG B 1 14 ? -5.359 -35.438 -15.992 1 83.19 14 ARG B O 1
ATOM 3701 N N . LYS B 1 15 ? -6.762 -37.125 -15.57 1 86.75 15 LYS B N 1
ATOM 3702 C CA . LYS B 1 15 ? -7.781 -36.312 -14.93 1 86.75 15 LYS B CA 1
ATOM 3703 C C . LYS B 1 15 ? -7.191 -35.5 -13.797 1 86.75 15 LYS B C 1
ATOM 3705 O O . LYS B 1 15 ? -7.473 -34.281 -13.672 1 86.75 15 LYS B O 1
ATOM 3710 N N . LEU B 1 16 ? -6.34 -36.125 -13.016 1 86.38 16 LEU B N 1
ATOM 3711 C CA . LEU B 1 16 ? -5.824 -35.438 -11.836 1 86.38 16 LEU B CA 1
ATOM 3712 C C . LEU B 1 16 ? -4.879 -34.312 -12.242 1 86.38 16 LEU B C 1
ATOM 3714 O O . LEU B 1 16 ? -4.969 -33.219 -11.711 1 86.38 16 LEU B O 1
ATOM 3718 N N . SER B 1 17 ? -3.988 -34.594 -13.219 1 87.88 17 SER B N 1
ATOM 3719 C CA . SER B 1 17 ? -3.047 -33.594 -13.68 1 87.88 17 SER B CA 1
ATOM 3720 C C . SER B 1 17 ? -3.771 -32.438 -14.359 1 87.88 17 SER B C 1
ATOM 3722 O O . SER B 1 17 ? -3.422 -31.266 -14.164 1 87.88 17 SER B O 1
ATOM 3724 N N . SER B 1 18 ? -4.766 -32.75 -15.133 1 91.19 18 SER B N 1
ATOM 3725 C CA . SER B 1 18 ? -5.543 -31.75 -15.828 1 91.19 18 SER B CA 1
ATOM 3726 C C . SER B 1 18 ? -6.305 -30.859 -14.844 1 91.19 18 SER B C 1
ATOM 3728 O O . SER B 1 18 ? -6.348 -29.641 -15 1 91.19 18 SER B O 1
ATOM 3730 N N . LEU B 1 19 ? -6.859 -31.516 -13.836 1 94.06 19 LEU B N 1
ATOM 3731 C CA . LEU B 1 19 ? -7.598 -30.781 -12.812 1 94.06 19 LEU B CA 1
ATOM 3732 C C . LEU B 1 19 ? -6.668 -29.844 -12.047 1 94.06 19 LEU B C 1
ATOM 3734 O O . LEU B 1 19 ? -7.016 -28.688 -11.797 1 94.06 19 LEU B O 1
ATOM 3738 N N . LEU B 1 20 ? -5.523 -30.312 -11.711 1 94.25 20 LEU B N 1
ATOM 3739 C CA . LEU B 1 20 ? -4.566 -29.531 -10.945 1 94.25 20 LEU B CA 1
ATOM 3740 C C . LEU B 1 20 ? -4.051 -28.359 -11.758 1 94.25 20 LEU B C 1
ATOM 3742 O O . LEU B 1 20 ? -3.867 -27.25 -11.227 1 94.25 20 LEU B O 1
ATOM 3746 N N . THR B 1 21 ? -3.811 -28.609 -13.023 1 94.44 21 THR B N 1
ATOM 3747 C CA . THR B 1 21 ? -3.359 -27.531 -13.906 1 94.44 21 THR B CA 1
ATOM 3748 C C . THR B 1 21 ? -4.441 -26.469 -14.062 1 94.44 21 THR B C 1
ATOM 3750 O O . THR B 1 21 ? -4.16 -25.266 -13.992 1 94.44 21 THR B O 1
ATOM 3753 N N . THR B 1 22 ? -5.664 -26.953 -14.242 1 96.44 22 THR B N 1
ATOM 3754 C CA . THR B 1 22 ? -6.801 -26.047 -14.344 1 96.44 22 THR B CA 1
ATOM 3755 C C . THR B 1 22 ? -6.945 -25.219 -13.07 1 96.44 22 THR B C 1
ATOM 3757 O O . THR B 1 22 ? -7.203 -24.016 -13.125 1 96.44 22 THR B O 1
ATOM 3760 N N . LEU B 1 23 ? -6.742 -25.844 -11.922 1 97 23 LEU B N 1
ATOM 3761 C CA . LEU B 1 23 ? -6.824 -25.156 -10.633 1 97 23 LEU B CA 1
ATOM 3762 C C . LEU B 1 23 ? -5.75 -24.078 -10.523 1 97 23 LEU B C 1
ATOM 3764 O O . LEU B 1 23 ? -6.02 -22.984 -10.031 1 97 23 LEU B O 1
ATOM 3768 N N . SER B 1 24 ? -4.562 -24.453 -10.953 1 96.25 24 SER B N 1
ATOM 3769 C CA . SER B 1 24 ? -3.461 -23.5 -10.914 1 96.25 24 SER B CA 1
ATOM 3770 C C . SER B 1 24 ? -3.787 -22.234 -11.727 1 96.25 24 SER B C 1
ATOM 3772 O O . SER B 1 24 ? -3.615 -21.125 -11.242 1 96.25 24 SER B O 1
ATOM 3774 N N . VAL B 1 25 ? -4.293 -22.422 -12.906 1 96.12 25 VAL B N 1
ATOM 3775 C CA . VAL B 1 25 ? -4.652 -21.297 -13.781 1 96.12 25 VAL B CA 1
ATOM 3776 C C . VAL B 1 25 ? -5.797 -20.5 -13.156 1 96.12 25 VAL B C 1
ATOM 3778 O O . VAL B 1 25 ? -5.77 -19.266 -13.133 1 96.12 25 VAL B O 1
ATOM 3781 N N . SER B 1 26 ? -6.746 -21.25 -12.602 1 98.06 26 SER B N 1
ATOM 3782 C CA . SER B 1 26 ? -7.906 -20.609 -11.984 1 98.06 26 SER B CA 1
ATOM 3783 C C . SER B 1 26 ? -7.484 -19.688 -10.844 1 98.06 26 SER B C 1
ATOM 3785 O O . SER B 1 26 ? -7.965 -18.562 -10.75 1 98.06 26 SER B O 1
ATOM 3787 N N . ILE B 1 27 ? -6.605 -20.156 -10.023 1 97.19 27 ILE B N 1
ATOM 3788 C CA . ILE B 1 27 ? -6.152 -19.359 -8.875 1 97.19 27 ILE B CA 1
ATOM 3789 C C . ILE B 1 27 ? -5.477 -18.078 -9.367 1 97.19 27 ILE B C 1
ATOM 3791 O O . ILE B 1 27 ? -5.73 -17 -8.844 1 97.19 27 ILE B O 1
ATOM 3795 N N . GLY B 1 28 ? -4.668 -18.219 -10.375 1 95.31 28 GLY B N 1
ATOM 3796 C CA . GLY B 1 28 ? -4.027 -17.047 -10.953 1 95.31 28 GLY B CA 1
ATOM 3797 C C . GLY B 1 28 ? -5.012 -16.031 -11.5 1 95.31 28 GLY B C 1
ATOM 3798 O O . GLY B 1 28 ? -4.879 -14.828 -11.258 1 95.31 28 GLY B O 1
ATOM 3799 N N . VAL B 1 29 ? -6.016 -16.531 -12.156 1 96.5 29 VAL B N 1
ATOM 3800 C CA . VAL B 1 29 ? -7 -15.648 -12.773 1 96.5 29 VAL B CA 1
ATOM 3801 C C . VAL B 1 29 ? -7.891 -15.023 -11.703 1 96.5 29 VAL B C 1
ATOM 3803 O O . VAL B 1 29 ? -8.281 -13.859 -11.805 1 96.5 29 VAL B O 1
ATOM 3806 N N . ILE B 1 30 ? -8.242 -15.82 -10.672 1 97.31 30 ILE B N 1
ATOM 3807 C CA . ILE B 1 30 ? -9.008 -15.289 -9.547 1 97.31 30 ILE B CA 1
ATOM 3808 C C . ILE B 1 30 ? -8.305 -14.062 -8.977 1 97.31 30 ILE B C 1
ATOM 3810 O O . ILE B 1 30 ? -8.93 -13.023 -8.742 1 97.31 30 ILE B O 1
ATOM 3814 N N . LEU B 1 31 ? -7.004 -14.141 -8.844 1 95.94 31 LEU B N 1
ATOM 3815 C CA . LEU B 1 31 ? -6.227 -13.039 -8.273 1 95.94 31 LEU B CA 1
ATOM 3816 C C . LEU B 1 31 ? -6.273 -11.812 -9.172 1 95.94 31 LEU B C 1
ATOM 3818 O O . LEU B 1 31 ? -6.535 -10.703 -8.703 1 95.94 31 LEU B O 1
ATOM 3822 N N . LEU B 1 32 ? -6.074 -12.016 -10.438 1 95.75 32 LEU B N 1
ATOM 3823 C CA . LEU B 1 32 ? -6.023 -10.906 -11.383 1 95.75 32 LEU B CA 1
ATOM 3824 C C . LEU B 1 32 ? -7.375 -10.203 -11.461 1 95.75 32 LEU B C 1
ATOM 3826 O O . LEU B 1 32 ? -7.441 -8.969 -11.391 1 95.75 32 LEU B O 1
ATOM 3830 N N . ILE B 1 33 ? -8.422 -10.977 -11.516 1 96.5 33 ILE B N 1
ATOM 3831 C CA . ILE B 1 33 ? -9.758 -10.422 -11.664 1 96.5 33 ILE B CA 1
ATOM 3832 C C . ILE B 1 33 ? -10.188 -9.75 -10.367 1 96.5 33 ILE B C 1
ATOM 3834 O O . ILE B 1 33 ? -10.734 -8.641 -10.383 1 96.5 33 ILE B O 1
ATOM 3838 N N . ALA B 1 34 ? -9.961 -10.383 -9.258 1 95.5 34 ALA B N 1
ATOM 3839 C CA . ALA B 1 34 ? -10.328 -9.812 -7.961 1 95.5 34 ALA B CA 1
ATOM 3840 C C . ALA B 1 34 ? -9.617 -8.477 -7.734 1 95.5 34 ALA B C 1
ATOM 3842 O O . ALA B 1 34 ? -10.25 -7.496 -7.324 1 95.5 34 ALA B O 1
ATOM 3843 N N . ILE B 1 35 ? -8.336 -8.414 -8.016 1 94.25 35 ILE B N 1
ATOM 3844 C CA . ILE B 1 35 ? -7.547 -7.199 -7.82 1 94.25 35 ILE B CA 1
ATOM 3845 C C . ILE B 1 35 ? -8.078 -6.09 -8.727 1 94.25 35 ILE B C 1
ATOM 3847 O O . ILE B 1 35 ? -8.219 -4.945 -8.297 1 94.25 35 ILE B O 1
ATOM 3851 N N . LEU B 1 36 ? -8.375 -6.469 -9.953 1 94.44 36 LEU B N 1
ATOM 3852 C CA . LEU B 1 36 ? -8.891 -5.5 -10.914 1 94.44 36 LEU B CA 1
ATOM 3853 C C . LEU B 1 36 ? -10.211 -4.91 -10.43 1 94.44 36 LEU B C 1
ATOM 3855 O O . LEU B 1 36 ? -10.383 -3.689 -10.422 1 94.44 36 LEU B O 1
ATOM 3859 N N . ILE B 1 37 ? -11.094 -5.746 -9.969 1 94.56 37 ILE B N 1
ATOM 3860 C CA . ILE B 1 37 ? -12.422 -5.309 -9.555 1 94.56 37 ILE B CA 1
ATOM 3861 C C . ILE B 1 37 ? -12.312 -4.449 -8.297 1 94.56 37 ILE B C 1
ATOM 3863 O O . ILE B 1 37 ? -12.883 -3.355 -8.234 1 94.56 37 ILE B O 1
ATOM 3867 N N . ILE B 1 38 ? -11.594 -4.918 -7.336 1 92.56 38 ILE B N 1
ATOM 3868 C CA . ILE B 1 38 ? -11.484 -4.219 -6.062 1 92.56 38 ILE B CA 1
ATOM 3869 C C . ILE B 1 38 ? -10.828 -2.854 -6.277 1 92.56 38 ILE B C 1
ATOM 3871 O O . ILE B 1 38 ? -11.305 -1.841 -5.762 1 92.56 38 ILE B O 1
ATOM 3875 N N . SER B 1 39 ? -9.727 -2.812 -7 1 92.44 39 SER B N 1
ATOM 3876 C CA . SER B 1 39 ? -9.039 -1.556 -7.273 1 92.44 39 SER B CA 1
ATOM 3877 C C . SER B 1 39 ? -9.953 -0.561 -7.977 1 92.44 39 SER B C 1
ATOM 3879 O O . SER B 1 39 ? -10.039 0.604 -7.582 1 92.44 39 SER B O 1
ATOM 3881 N N . ALA B 1 40 ? -10.672 -1.03 -9.016 1 90.75 40 ALA B N 1
ATOM 3882 C CA . ALA B 1 40 ? -11.578 -0.172 -9.781 1 90.75 40 ALA B CA 1
ATOM 3883 C C . ALA B 1 40 ? -12.742 0.306 -8.914 1 90.75 40 ALA B C 1
ATOM 3885 O O . ALA B 1 40 ? -13.117 1.479 -8.961 1 90.75 40 ALA B O 1
ATOM 3886 N N . ALA B 1 41 ? -13.25 -0.541 -8.148 1 88 41 ALA B N 1
ATOM 3887 C CA . ALA B 1 41 ? -14.391 -0.211 -7.293 1 88 41 ALA B CA 1
ATOM 3888 C C . ALA B 1 41 ? -13.992 0.784 -6.207 1 88 41 ALA B C 1
ATOM 3890 O O . ALA B 1 41 ? -14.758 1.697 -5.883 1 88 41 ALA B O 1
ATOM 3891 N N . LEU B 1 42 ? -12.828 0.594 -5.648 1 87.5 42 LEU B N 1
ATOM 3892 C CA . LEU B 1 42 ? -12.344 1.517 -4.625 1 87.5 42 LEU B CA 1
ATOM 3893 C C . LEU B 1 42 ? -12.148 2.914 -5.203 1 87.5 42 LEU B C 1
ATOM 3895 O O . LEU B 1 42 ? -12.5 3.908 -4.562 1 87.5 42 LEU B O 1
ATOM 3899 N N . GLN B 1 43 ? -11.586 2.934 -6.352 1 88.25 43 GLN B N 1
ATOM 3900 C CA . GLN B 1 43 ? -11.375 4.227 -6.996 1 88.25 43 GLN B CA 1
ATOM 3901 C C . GLN B 1 43 ? -12.695 4.922 -7.285 1 88.25 43 GLN B C 1
ATOM 3903 O O . GLN B 1 43 ? -12.875 6.094 -6.945 1 88.25 43 GLN B O 1
ATOM 3908 N N . GLN B 1 44 ? -13.641 4.207 -7.801 1 84.88 44 GLN B N 1
ATOM 3909 C CA . GLN B 1 44 ? -14.961 4.754 -8.109 1 84.88 44 GLN B CA 1
ATOM 3910 C C . GLN B 1 44 ? -15.711 5.129 -6.84 1 84.88 44 GLN B C 1
ATOM 3912 O O . GLN B 1 44 ? -16.312 6.203 -6.762 1 84.88 44 GLN B O 1
ATOM 3917 N N . GLY B 1 45 ? -15.68 4.258 -5.902 1 82.5 45 GLY B N 1
ATOM 3918 C CA . GLY B 1 45 ? -16.344 4.508 -4.641 1 82.5 45 GLY B CA 1
ATOM 3919 C C . GLY B 1 45 ? -15.82 5.734 -3.916 1 82.5 45 GLY B C 1
ATOM 3920 O O . GLY B 1 45 ? -16.594 6.508 -3.35 1 82.5 45 GLY B O 1
ATOM 3921 N N . ALA B 1 46 ? -14.531 5.887 -3.973 1 83.12 46 ALA B N 1
ATOM 3922 C CA . ALA B 1 46 ? -13.914 7.031 -3.305 1 83.12 46 ALA B CA 1
ATOM 3923 C C . ALA B 1 46 ? -14.344 8.344 -3.955 1 83.12 46 ALA B C 1
ATOM 3925 O O . ALA B 1 46 ? -14.641 9.32 -3.26 1 83.12 46 ALA B O 1
ATOM 3926 N N . ILE B 1 47 ? -14.359 8.328 -5.23 1 81.75 47 ILE B N 1
ATOM 3927 C CA . ILE B 1 47 ? -14.758 9.523 -5.957 1 81.75 47 ILE B CA 1
ATOM 3928 C C . ILE B 1 47 ? -16.219 9.852 -5.66 1 81.75 47 ILE B C 1
ATOM 3930 O O . ILE B 1 47 ? -16.562 11.008 -5.406 1 81.75 47 ILE B O 1
ATOM 3934 N N . TYR B 1 48 ? -17.016 8.883 -5.527 1 78.69 48 TYR B N 1
ATOM 3935 C CA . TYR B 1 48 ? -18.438 9.078 -5.277 1 78.69 48 TYR B CA 1
ATOM 3936 C C . TYR B 1 48 ? -18.672 9.562 -3.854 1 78.69 48 TYR B C 1
ATOM 3938 O O . TYR B 1 48 ? -19.5 10.461 -3.625 1 78.69 48 TYR B O 1
ATOM 3946 N N . GLN B 1 49 ? -17.969 8.953 -2.971 1 75.5 49 GLN B N 1
ATOM 3947 C CA . GLN B 1 49 ? -18.172 9.281 -1.562 1 75.5 49 GLN B CA 1
ATOM 3948 C C . GLN B 1 49 ? -17.672 10.688 -1.249 1 75.5 49 GLN B C 1
ATOM 3950 O O . GLN B 1 49 ? -18.25 11.398 -0.428 1 75.5 49 GLN B O 1
ATOM 3955 N N . GLY B 1 50 ? -16.562 10.977 -1.849 1 72.69 50 GLY B N 1
ATOM 3956 C CA . GLY B 1 50 ? -15.969 12.273 -1.579 1 72.69 50 GLY B CA 1
ATOM 3957 C C . GLY B 1 50 ? -16.641 13.414 -2.322 1 72.69 50 GLY B C 1
ATOM 3958 O O . GLY B 1 50 ? -16.328 14.586 -2.09 1 72.69 50 GLY B O 1
ATOM 3959 N N . GLY B 1 51 ? -17.656 12.914 -3.145 1 71.62 51 GLY B N 1
ATOM 3960 C CA . GLY B 1 51 ? -18.297 13.883 -4.02 1 71.62 51 GLY B CA 1
ATOM 3961 C C . GLY B 1 51 ? -19.422 14.641 -3.348 1 71.62 51 GLY B C 1
ATOM 3962 O O . GLY B 1 51 ? -20.016 14.156 -2.383 1 71.62 51 GLY B O 1
ATOM 3963 N N . GLY B 1 52 ? -19.344 15.906 -3.094 1 80.56 52 GLY B N 1
ATOM 3964 C CA . GLY B 1 52 ? -20.453 16.734 -2.646 1 80.56 52 GLY B CA 1
ATOM 3965 C C . GLY B 1 52 ? -20.016 17.969 -1.897 1 80.56 52 GLY B C 1
ATOM 3966 O O . GLY B 1 52 ? -20.781 18.938 -1.774 1 80.56 52 GLY B O 1
ATOM 3967 N N . TYR B 1 53 ? -18.922 17.703 -1.349 1 91.62 53 TYR B N 1
ATOM 3968 C CA . TYR B 1 53 ? -18.406 18.844 -0.602 1 91.62 53 TYR B CA 1
ATOM 3969 C C . TYR B 1 53 ? -17.031 19.25 -1.103 1 91.62 53 TYR B C 1
ATOM 3971 O O . TYR B 1 53 ? -16.328 18.438 -1.714 1 91.62 53 TYR B O 1
ATOM 3979 N N . ASP B 1 54 ? -16.703 20.469 -0.865 1 94.62 54 ASP B N 1
ATOM 3980 C CA . ASP B 1 54 ? -15.453 20.984 -1.419 1 94.62 54 ASP B CA 1
ATOM 3981 C C . ASP B 1 54 ? -14.328 20.953 -0.381 1 94.62 54 ASP B C 1
ATOM 3983 O O . ASP B 1 54 ? -13.172 20.703 -0.718 1 94.62 54 ASP B O 1
ATOM 3987 N N . MET B 1 55 ? -14.742 21.203 0.883 1 95.81 55 MET B N 1
ATOM 3988 C CA . MET B 1 55 ? -13.75 21.375 1.938 1 95.81 55 MET B CA 1
ATOM 3989 C C . MET B 1 55 ? -14.227 20.766 3.248 1 95.81 55 MET B C 1
ATOM 3991 O O . MET B 1 55 ? -15.438 20.672 3.49 1 95.81 55 MET B O 1
ATOM 3995 N N . ILE B 1 56 ? -13.266 20.297 4.012 1 96.5 56 ILE B N 1
ATOM 3996 C CA . ILE B 1 56 ? -13.555 19.766 5.34 1 96.5 56 ILE B CA 1
ATOM 3997 C C . ILE B 1 56 ? -12.719 20.516 6.383 1 96.5 56 ILE B C 1
ATOM 3999 O O . ILE B 1 56 ? -11.539 20.781 6.152 1 96.5 56 ILE B O 1
ATOM 4003 N N . VAL B 1 57 ? -13.359 20.906 7.414 1 96.5 57 VAL B N 1
ATOM 4004 C CA . VAL B 1 57 ? -12.688 21.594 8.516 1 96.5 57 VAL B CA 1
ATOM 4005 C C . VAL B 1 57 ? -12.727 20.719 9.766 1 96.5 57 VAL B C 1
ATOM 4007 O O . VAL B 1 57 ? -13.766 20.156 10.109 1 96.5 57 VAL B O 1
ATOM 4010 N N . GLY B 1 58 ? -11.602 20.5 10.359 1 94.88 58 GLY B N 1
ATOM 4011 C CA . GLY B 1 58 ? -11.492 19.703 11.57 1 94.88 58 GLY B CA 1
ATOM 4012 C C . GLY B 1 58 ? -10.234 20 12.367 1 94.88 58 GLY B C 1
ATOM 4013 O O . GLY B 1 58 ? -9.586 21.016 12.141 1 94.88 58 GLY B O 1
ATOM 4014 N N . ALA B 1 59 ? -10.039 19.141 13.352 1 86.69 59 ALA B N 1
ATOM 4015 C CA . ALA B 1 59 ? -8.875 19.344 14.211 1 86.69 59 ALA B CA 1
ATOM 4016 C C . ALA B 1 59 ? -7.582 19.25 13.406 1 86.69 59 ALA B C 1
ATOM 4018 O O . ALA B 1 59 ? -7.52 18.531 12.398 1 86.69 59 ALA B O 1
ATOM 4019 N N . LYS B 1 60 ? -6.68 19.953 13.891 1 74.06 60 LYS B N 1
ATOM 4020 C CA . LYS B 1 60 ? -5.367 19.875 13.258 1 74.06 60 LYS B CA 1
ATOM 4021 C C . LYS B 1 60 ? -4.793 18.469 13.328 1 74.06 60 LYS B C 1
ATOM 4023 O O . LYS B 1 60 ? -4.965 17.781 14.336 1 74.06 60 LYS B O 1
ATOM 4028 N N . GLY B 1 61 ? -4.219 18.016 12.219 1 71.81 61 GLY B N 1
ATOM 4029 C CA . GLY B 1 61 ? -3.668 16.672 12.078 1 71.81 61 GLY B CA 1
ATOM 4030 C C . GLY B 1 61 ? -3.559 16.234 10.633 1 71.81 61 GLY B C 1
ATOM 4031 O O . GLY B 1 61 ? -3.367 17.047 9.734 1 71.81 61 GLY B O 1
ATOM 4032 N N . SER B 1 62 ? -3.582 14.984 10.43 1 73.69 62 SER B N 1
ATOM 4033 C CA . SER B 1 62 ? -3.512 14.414 9.086 1 73.69 62 SER B CA 1
ATOM 4034 C C . SER B 1 62 ? -4.793 14.688 8.297 1 73.69 62 SER B C 1
ATOM 4036 O O . SER B 1 62 ? -5.879 14.281 8.719 1 73.69 62 SER B O 1
ATOM 4038 N N . SER B 1 63 ? -4.551 15.32 7.16 1 83.31 63 SER B N 1
ATOM 4039 C CA . SER B 1 63 ? -5.719 15.578 6.324 1 83.31 63 SER B CA 1
ATOM 4040 C C . SER B 1 63 ? -6.348 14.281 5.84 1 83.31 63 SER B C 1
ATOM 4042 O O . SER B 1 63 ? -7.566 14.188 5.684 1 83.31 63 SER B O 1
ATOM 4044 N N . SER B 1 64 ? -5.488 13.297 5.605 1 84.38 64 SER B N 1
ATOM 4045 C CA . SER B 1 64 ? -6.008 11.992 5.211 1 84.38 64 SER B CA 1
ATOM 4046 C C . SER B 1 64 ? -6.855 11.375 6.316 1 84.38 64 SER B C 1
ATOM 4048 O O . SER B 1 64 ? -7.926 10.82 6.055 1 84.38 64 SER B O 1
ATOM 4050 N N . GLN B 1 65 ? -6.398 11.484 7.512 1 81.12 65 GLN B N 1
ATOM 4051 C CA . GLN B 1 65 ? -7.156 10.961 8.641 1 81.12 65 GLN B CA 1
ATOM 4052 C C . GLN B 1 65 ? -8.477 11.703 8.805 1 81.12 65 GLN B C 1
ATOM 4054 O O . GLN B 1 65 ? -9.5 11.102 9.148 1 81.12 65 GLN B O 1
ATOM 4059 N N . LEU B 1 66 ? -8.414 13.008 8.594 1 89.25 66 LEU B N 1
ATOM 4060 C CA . LEU B 1 66 ? -9.625 13.82 8.68 1 89.25 66 LEU B CA 1
ATOM 4061 C C . LEU B 1 66 ? -10.672 13.336 7.68 1 89.25 66 LEU B C 1
ATOM 4063 O O . LEU B 1 66 ? -11.828 13.125 8.039 1 89.25 66 LEU B O 1
ATOM 4067 N N . ILE B 1 67 ? -10.312 13.109 6.504 1 90.81 67 ILE B N 1
ATOM 4068 C CA . ILE B 1 67 ? -11.227 12.68 5.453 1 90.81 67 ILE B CA 1
ATOM 4069 C C . ILE B 1 67 ? -11.664 11.242 5.711 1 90.81 67 ILE B C 1
ATOM 4071 O O . ILE B 1 67 ? -12.852 10.922 5.637 1 90.81 67 ILE B O 1
ATOM 4075 N N . LEU B 1 68 ? -10.719 10.383 6.043 1 88.31 68 LEU B N 1
ATOM 4076 C CA . LEU B 1 68 ? -11.016 8.969 6.234 1 88.31 68 LEU B CA 1
ATOM 4077 C C . LEU B 1 68 ? -11.938 8.766 7.434 1 88.31 68 LEU B C 1
ATOM 4079 O O . LEU B 1 68 ? -12.766 7.848 7.441 1 88.31 68 LEU B O 1
ATOM 4083 N N . SER B 1 69 ? -11.844 9.586 8.398 1 88.56 69 SER B N 1
ATOM 4084 C CA . SER B 1 69 ? -12.695 9.43 9.578 1 88.56 69 SER B CA 1
ATOM 4085 C C . SER B 1 69 ? -14.07 10.039 9.344 1 88.56 69 SER B C 1
ATOM 4087 O O . SER B 1 69 ? -15.078 9.492 9.797 1 88.56 69 SER B O 1
ATOM 4089 N N . THR B 1 70 ? -14.102 11.133 8.633 1 92.12 70 THR B N 1
ATOM 4090 C CA . THR B 1 70 ? -15.328 11.922 8.539 1 92.12 70 THR B CA 1
ATOM 4091 C C . THR B 1 70 ? -16.188 11.453 7.367 1 92.12 70 THR B C 1
ATOM 4093 O O . THR B 1 70 ? -17.391 11.234 7.52 1 92.12 70 THR B O 1
ATOM 4096 N N . ILE B 1 71 ? -15.609 11.305 6.266 1 89.81 71 ILE B N 1
ATOM 4097 C CA . ILE B 1 71 ? -16.344 11 5.043 1 89.81 71 ILE B CA 1
ATOM 4098 C C . ILE B 1 71 ? -16.484 9.484 4.883 1 89.81 71 ILE B C 1
ATOM 4100 O O . ILE B 1 71 ? -17.547 8.984 4.543 1 89.81 71 ILE B O 1
ATOM 4104 N N . PHE B 1 72 ? -15.445 8.75 5.215 1 86.88 72 PHE B N 1
ATOM 4105 C CA . PHE B 1 72 ? -15.445 7.316 4.957 1 86.88 72 PHE B CA 1
ATOM 4106 C C . PHE B 1 72 ? -15.703 6.535 6.238 1 86.88 72 PHE B C 1
ATOM 4108 O O . PHE B 1 72 ? -15.961 5.332 6.199 1 86.88 72 PHE B O 1
ATOM 4115 N N . HIS B 1 73 ? -15.555 7.23 7.387 1 84.75 73 HIS B N 1
ATOM 4116 C CA . HIS B 1 73 ? -15.742 6.609 8.695 1 84.75 73 HIS B CA 1
ATOM 4117 C C . HIS B 1 73 ? -14.828 5.41 8.875 1 84.75 73 HIS B C 1
ATOM 4119 O O . HIS B 1 73 ? -15.234 4.387 9.43 1 84.75 73 HIS B O 1
ATOM 4125 N N . TYR B 1 74 ? -13.711 5.441 8.297 1 81.88 74 TYR B N 1
ATOM 4126 C CA . TYR B 1 74 ? -12.766 4.336 8.281 1 81.88 74 TYR B CA 1
ATOM 4127 C C . TYR B 1 74 ? -11.703 4.512 9.359 1 81.88 74 TYR B C 1
ATOM 4129 O O . TYR B 1 74 ? -11.203 3.531 9.914 1 81.88 74 TYR B O 1
ATOM 4137 N N . ASP B 1 75 ? -11.344 5.75 9.586 1 82.38 75 ASP B N 1
ATOM 4138 C CA . ASP B 1 75 ? -10.289 6.055 10.547 1 82.38 75 ASP B CA 1
ATOM 4139 C C . ASP B 1 75 ? -10.875 6.695 11.805 1 82.38 75 ASP B C 1
ATOM 4141 O O . ASP B 1 75 ? -12.055 7.043 11.844 1 82.38 75 ASP B O 1
ATOM 4145 N N . VAL B 1 76 ? -10.102 6.77 12.836 1 80.94 76 VAL B N 1
ATOM 4146 C CA . VAL B 1 76 ? -10.508 7.426 14.078 1 80.94 76 VAL B CA 1
ATOM 4147 C C . VAL B 1 76 ? -10.43 8.945 13.906 1 80.94 76 VAL B C 1
ATOM 4149 O O . VAL B 1 76 ? -9.523 9.453 13.242 1 80.94 76 VAL B O 1
ATOM 4152 N N . PRO B 1 77 ? -11.398 9.641 14.5 1 86.69 77 PRO B N 1
ATOM 4153 C CA . PRO B 1 77 ? -11.32 11.102 14.43 1 86.69 77 PRO B CA 1
ATOM 4154 C C . PRO B 1 77 ? -10.047 11.664 15.062 1 86.69 77 PRO B C 1
ATOM 4156 O O . PRO B 1 77 ? -9.523 11.078 16.016 1 86.69 77 PRO B O 1
ATOM 4159 N N . ILE B 1 78 ? -9.594 12.789 14.516 1 78.81 78 ILE B N 1
ATOM 4160 C CA . ILE B 1 78 ? -8.391 13.43 15.031 1 78.81 78 ILE B CA 1
ATOM 4161 C C . ILE B 1 78 ? -8.688 14.062 16.391 1 78.81 78 ILE B C 1
ATOM 4163 O O . ILE B 1 78 ? -7.93 13.891 17.344 1 78.81 78 ILE B O 1
ATOM 4167 N N . GLY B 1 79 ? -9.719 14.797 16.469 1 86 79 GLY B N 1
ATOM 4168 C CA . GLY B 1 79 ? -10.156 15.562 17.625 1 86 79 GLY B CA 1
ATOM 4169 C C . GLY B 1 79 ? -11.328 16.484 17.312 1 86 79 GLY B C 1
ATOM 4170 O O . GLY B 1 79 ? -11.977 16.344 16.281 1 86 79 GLY B O 1
ATOM 4171 N N . ASN B 1 80 ? -11.602 17.391 18.328 1 89.94 80 ASN B N 1
ATOM 4172 C CA . ASN B 1 80 ? -12.742 18.281 18.172 1 89.94 80 ASN B CA 1
ATOM 4173 C C . ASN B 1 80 ? -12.289 19.734 17.969 1 89.94 80 ASN B C 1
ATOM 4175 O O . ASN B 1 80 ? -11.125 20.062 18.219 1 89.94 80 ASN B O 1
ATOM 4179 N N . ILE B 1 81 ? -13.18 20.469 17.422 1 92.62 81 ILE B N 1
ATOM 4180 C CA . ILE B 1 81 ? -12.953 21.906 17.25 1 92.62 81 ILE B CA 1
ATOM 4181 C C . ILE B 1 81 ? -14.086 22.688 17.891 1 92.62 81 ILE B C 1
ATOM 4183 O O . ILE B 1 81 ? -15.164 22.156 18.156 1 92.62 81 ILE B O 1
ATOM 4187 N N . ASP B 1 82 ? -13.766 23.938 18.062 1 92.31 82 ASP B N 1
ATOM 4188 C CA . ASP B 1 82 ? -14.727 24.828 18.703 1 92.31 82 ASP B CA 1
ATOM 4189 C C . ASP B 1 82 ? -15.953 25.047 17.828 1 92.31 82 ASP B C 1
ATOM 4191 O O . ASP B 1 82 ? -15.836 25.219 16.609 1 92.31 82 ASP B O 1
ATOM 4195 N N . TYR B 1 83 ? -17.125 25.047 18.5 1 93.56 83 TYR B N 1
ATOM 4196 C CA . TYR B 1 83 ? -18.391 25.234 17.797 1 93.56 83 TYR B CA 1
ATOM 4197 C C . TYR B 1 83 ? -18.453 26.594 17.125 1 93.56 83 TYR B C 1
ATOM 4199 O O . TYR B 1 83 ? -19.109 26.766 16.094 1 93.56 83 TYR B O 1
ATOM 4207 N N . GLY B 1 84 ? -17.766 27.516 17.672 1 92 84 GLY B N 1
ATOM 4208 C CA . GLY B 1 84 ? -17.734 28.859 17.109 1 92 84 GLY B CA 1
ATOM 4209 C C . GLY B 1 84 ? -17.203 28.906 15.688 1 92 84 GLY B C 1
ATOM 4210 O O . GLY B 1 84 ? -17.609 29.766 14.898 1 92 84 GLY B O 1
ATOM 4211 N N . ILE B 1 85 ? -16.375 27.969 15.375 1 94.19 85 ILE B N 1
ATOM 4212 C CA . ILE B 1 85 ? -15.852 27.891 14.016 1 94.19 85 ILE B CA 1
ATOM 4213 C C . ILE B 1 85 ? -16.984 27.609 13.039 1 94.19 85 ILE B C 1
ATOM 4215 O O . ILE B 1 85 ? -17.062 28.219 11.969 1 94.19 85 ILE B O 1
ATOM 4219 N N . TYR B 1 86 ? -17.828 26.75 13.414 1 95.31 86 TYR B N 1
ATOM 4220 C CA . TYR B 1 86 ? -18.984 26.422 12.578 1 95.31 86 TYR B CA 1
ATOM 4221 C C . TYR B 1 86 ? -19.859 27.656 12.367 1 95.31 86 TYR B C 1
ATOM 4223 O O . TYR B 1 86 ? -20.281 27.938 11.242 1 95.31 86 TYR B O 1
ATOM 4231 N N . GLU B 1 87 ? -20.125 28.344 13.43 1 92.75 87 GLU B N 1
ATOM 4232 C CA . GLU B 1 87 ? -20.984 29.531 13.32 1 92.75 87 GLU B CA 1
ATOM 4233 C C . GLU B 1 87 ? -20.391 30.547 12.352 1 92.75 87 GLU B C 1
ATOM 4235 O O . GLU B 1 87 ? -21.109 31.125 11.539 1 92.75 87 GLU B O 1
ATOM 4240 N N . GLY B 1 88 ? -19.094 30.703 12.469 1 93.12 88 GLY B N 1
ATOM 4241 C CA . GLY B 1 88 ? -18.406 31.609 11.555 1 93.12 88 GLY B CA 1
ATOM 4242 C C . GLY B 1 88 ? -18.484 31.172 10.109 1 93.12 88 GLY B C 1
ATOM 4243 O O . GLY B 1 88 ? -18.719 31.984 9.219 1 93.12 88 GLY B O 1
ATOM 4244 N N . ILE B 1 89 ? -18.328 29.906 9.898 1 95.25 89 ILE B N 1
ATOM 4245 C CA . ILE B 1 89 ? -18.312 29.344 8.547 1 95.25 89 ILE B CA 1
ATOM 4246 C C . ILE B 1 89 ? -19.734 29.406 7.969 1 95.25 89 ILE B C 1
ATOM 4248 O O . ILE B 1 89 ? -19.922 29.781 6.809 1 95.25 89 ILE B O 1
ATOM 4252 N N . ALA B 1 90 ? -20.688 29.078 8.727 1 93.5 90 ALA B N 1
ATOM 4253 C CA . ALA B 1 90 ? -22.078 29.031 8.281 1 93.5 90 ALA B CA 1
ATOM 4254 C C . ALA B 1 90 ? -22.578 30.422 7.895 1 93.5 90 ALA B C 1
ATOM 4256 O O . ALA B 1 90 ? -23.438 30.547 7.027 1 93.5 90 ALA B O 1
ATOM 4257 N N . ALA B 1 91 ? -22.016 31.422 8.508 1 92.12 91 ALA B N 1
ATOM 4258 C CA . ALA B 1 91 ? -22.469 32.781 8.273 1 92.12 91 ALA B CA 1
ATOM 4259 C C . ALA B 1 91 ? -21.688 33.438 7.133 1 92.12 91 ALA B C 1
ATOM 4261 O O . ALA B 1 91 ? -22.047 34.531 6.656 1 92.12 91 ALA B O 1
ATOM 4262 N N . ASP B 1 92 ? -20.672 32.781 6.703 1 94.12 92 ASP B N 1
ATOM 4263 C CA . ASP B 1 92 ? -19.781 33.375 5.703 1 94.12 92 ASP B CA 1
ATOM 4264 C C . ASP B 1 92 ? -20.422 33.375 4.32 1 94.12 92 ASP B C 1
ATOM 4266 O O . ASP B 1 92 ? -20.953 32.344 3.871 1 94.12 92 ASP B O 1
ATOM 4270 N N . GLU B 1 93 ? -20.328 34.5 3.6 1 92.19 93 GLU B N 1
ATOM 4271 C CA . GLU B 1 93 ? -20.984 34.656 2.303 1 92.19 93 GLU B CA 1
ATOM 4272 C C . GLU B 1 93 ? -20.375 33.75 1.252 1 92.19 93 GLU B C 1
ATOM 4274 O O . GLU B 1 93 ? -21 33.469 0.232 1 92.19 93 GLU B O 1
ATOM 4279 N N . ARG B 1 94 ? -19.203 33.281 1.438 1 94.06 94 ARG B N 1
ATOM 4280 C CA . ARG B 1 94 ? -18.5 32.406 0.482 1 94.06 94 ARG B CA 1
ATOM 4281 C C . ARG B 1 94 ? -18.969 30.969 0.585 1 94.06 94 ARG B C 1
ATOM 4283 O O . ARG B 1 94 ? -18.672 30.156 -0.284 1 94.06 94 ARG B O 1
ATOM 4290 N N . VAL B 1 95 ? -19.75 30.734 1.571 1 94.62 95 VAL B N 1
ATOM 4291 C CA . VAL B 1 95 ? -20.172 29.359 1.87 1 94.62 95 VAL B CA 1
ATOM 4292 C C . VAL B 1 95 ? -21.625 29.172 1.457 1 94.62 95 VAL B C 1
ATOM 4294 O O . VAL B 1 95 ? -22.484 29.984 1.784 1 94.62 95 VAL B O 1
ATOM 4297 N N . VAL B 1 96 ? -21.844 28.141 0.695 1 91.19 96 VAL B N 1
ATOM 4298 C CA . VAL B 1 96 ? -23.203 27.781 0.276 1 91.19 96 VAL B CA 1
ATOM 4299 C C . VAL B 1 96 ? -23.844 26.891 1.339 1 91.19 96 VAL B C 1
ATOM 4301 O O . VAL B 1 96 ? -25.016 27.094 1.691 1 91.19 96 VAL B O 1
ATOM 4304 N N . LYS B 1 97 ? -23.094 25.953 1.823 1 91.81 97 LYS B N 1
ATOM 4305 C CA . LYS B 1 97 ? -23.594 25.016 2.811 1 91.81 97 LYS B CA 1
ATOM 4306 C C . LYS B 1 97 ? -22.5 24.594 3.781 1 91.81 97 LYS B C 1
ATOM 4308 O O . LYS B 1 97 ? -21.359 24.359 3.373 1 91.81 97 LYS B O 1
ATOM 4313 N N . ALA B 1 98 ? -22.828 24.578 5.051 1 94.5 98 ALA B N 1
ATOM 4314 C CA . ALA B 1 98 ? -21.938 24.078 6.105 1 94.5 98 ALA B CA 1
ATOM 4315 C C . ALA B 1 98 ? -22.656 23.047 6.965 1 94.5 98 ALA B C 1
ATOM 4317 O O . ALA B 1 98 ? -23.719 23.297 7.508 1 94.5 98 ALA B O 1
ATOM 4318 N N . ILE B 1 99 ? -22.031 21.906 7.062 1 95.31 99 ILE B N 1
ATOM 4319 C CA . ILE B 1 99 ? -22.656 20.812 7.777 1 95.31 99 ILE B CA 1
ATOM 4320 C C . ILE B 1 99 ? -21.812 20.422 8.984 1 95.31 99 ILE B C 1
ATOM 4322 O O . ILE B 1 99 ? -20.672 19.969 8.828 1 95.31 99 ILE B O 1
ATOM 4326 N N . PRO B 1 100 ? -22.344 20.578 10.164 1 96.19 100 PRO B N 1
ATOM 4327 C CA . PRO B 1 100 ? -21.594 20.188 11.359 1 96.19 100 PRO B CA 1
ATOM 4328 C C . PRO B 1 100 ? -21.688 18.688 11.641 1 96.19 100 PRO B C 1
ATOM 4330 O O . PRO B 1 100 ? -22.734 18.078 11.43 1 96.19 100 PRO B O 1
ATOM 4333 N N . LEU B 1 101 ? -20.547 18.125 12.062 1 96.88 101 LEU B N 1
ATOM 4334 C CA . LEU B 1 101 ? -20.5 16.719 12.398 1 96.88 101 LEU B CA 1
ATOM 4335 C C . LEU B 1 101 ? -19.844 16.5 13.758 1 96.88 101 LEU B C 1
ATOM 4337 O O . LEU B 1 101 ? -18.828 17.109 14.062 1 96.88 101 LEU B O 1
ATOM 4341 N N . ALA B 1 102 ? -20.469 15.703 14.547 1 95.5 102 ALA B N 1
ATOM 4342 C CA . ALA B 1 102 ? -19.906 15.211 15.805 1 95.5 102 ALA B CA 1
ATOM 4343 C C . ALA B 1 102 ? -19.734 13.695 15.758 1 95.5 102 ALA B C 1
ATOM 4345 O O . ALA B 1 102 ? -20.703 12.953 15.625 1 95.5 102 ALA B O 1
ATOM 4346 N N . LEU B 1 103 ? -18.484 13.289 15.828 1 92.81 103 LEU B N 1
ATOM 4347 C CA . LEU B 1 103 ? -18.125 11.875 15.742 1 92.81 103 LEU B CA 1
ATOM 4348 C C . LEU B 1 103 ? -17.531 11.391 17.062 1 92.81 103 LEU B C 1
ATOM 4350 O O . LEU B 1 103 ? -17.328 12.188 17.984 1 92.81 103 LEU B O 1
ATOM 4354 N N . GLY B 1 104 ? -17.219 9.992 17.188 1 81.38 104 GLY B N 1
ATOM 4355 C CA . GLY B 1 104 ? -16.453 9.484 18.312 1 81.38 104 GLY B CA 1
ATOM 4356 C C . GLY B 1 104 ? -17.188 8.383 19.062 1 81.38 104 GLY B C 1
ATOM 4357 O O . GLY B 1 104 ? -16.562 7.645 19.828 1 81.38 104 GLY B O 1
ATOM 4358 N N . ASP B 1 105 ? -18.438 8.344 18.922 1 86.94 105 ASP B N 1
ATOM 4359 C CA . ASP B 1 105 ? -19.203 7.312 19.625 1 86.94 105 ASP B CA 1
ATOM 4360 C C . ASP B 1 105 ? -19.578 6.168 18.688 1 86.94 105 ASP B C 1
ATOM 4362 O O . ASP B 1 105 ? -19.547 6.324 17.469 1 86.94 105 ASP B O 1
ATOM 4366 N N . SER B 1 106 ? -19.812 5.062 19.391 1 90.56 106 SER B N 1
ATOM 4367 C CA . SER B 1 106 ? -20.188 3.895 18.609 1 90.56 106 SER B CA 1
ATOM 4368 C C . SER B 1 106 ? -21.109 2.965 19.375 1 90.56 106 SER B C 1
ATOM 4370 O O . SER B 1 106 ? -21.25 3.094 20.594 1 90.56 106 SER B O 1
ATOM 4372 N N . TYR B 1 107 ? -21.875 2.252 18.719 1 91 107 TYR B N 1
ATOM 4373 C CA . TYR B 1 107 ? -22.609 1.084 19.203 1 91 107 TYR B CA 1
ATOM 4374 C C . TYR B 1 107 ? -22.062 -0.193 18.562 1 91 107 TYR B C 1
ATOM 4376 O O . TYR B 1 107 ? -22.359 -0.481 17.406 1 91 107 TYR B O 1
ATOM 4384 N N . GLY B 1 108 ? -21.312 -0.951 19.438 1 83.19 108 GLY B N 1
ATOM 4385 C CA . GLY B 1 108 ? -20.578 -2.041 18.812 1 83.19 108 GLY B CA 1
ATOM 4386 C C . GLY B 1 108 ? -19.562 -1.567 17.781 1 83.19 108 GLY B C 1
ATOM 4387 O O . GLY B 1 108 ? -18.688 -0.764 18.094 1 83.19 108 GLY B O 1
ATOM 4388 N N . ASN B 1 109 ? -19.812 -2.018 16.531 1 81.75 109 ASN B N 1
ATOM 4389 C CA . ASN B 1 109 ? -18.906 -1.63 15.445 1 81.75 109 ASN B CA 1
ATOM 4390 C C . ASN B 1 109 ? -19.516 -0.528 14.578 1 81.75 109 ASN B C 1
ATOM 4392 O O . ASN B 1 109 ? -18.906 -0.115 13.586 1 81.75 109 ASN B O 1
ATOM 4396 N N . TYR B 1 110 ? -20.641 0.014 15.039 1 89.44 110 TYR B N 1
ATOM 4397 C CA . TYR B 1 110 ? -21.312 1.027 14.242 1 89.44 110 TYR B CA 1
ATOM 4398 C C . TYR B 1 110 ? -21.109 2.416 14.836 1 89.44 110 TYR B C 1
ATOM 4400 O O . TYR B 1 110 ? -21.375 2.631 16.016 1 89.44 110 TYR B O 1
ATOM 4408 N N . ARG B 1 111 ? -20.703 3.27 14.031 1 92 111 ARG B N 1
ATOM 4409 C CA . ARG B 1 111 ? -20.406 4.621 14.492 1 92 111 ARG B CA 1
ATOM 4410 C C . ARG B 1 111 ? -21.688 5.43 14.664 1 92 111 ARG B C 1
ATOM 4412 O O . ARG B 1 111 ? -22.625 5.301 13.859 1 92 111 ARG B O 1
ATOM 4419 N N . ILE B 1 112 ? -21.688 6.289 15.648 1 94.88 112 ILE B N 1
ATOM 4420 C CA . ILE B 1 112 ? -22.766 7.242 15.875 1 94.88 112 ILE B CA 1
ATOM 4421 C C . ILE B 1 112 ? -22.312 8.641 15.445 1 94.88 112 ILE B C 1
ATOM 4423 O O . ILE B 1 112 ? -21.281 9.141 15.906 1 94.88 112 ILE B O 1
ATOM 4427 N N . VAL B 1 113 ? -23.094 9.203 14.539 1 96.38 113 VAL B N 1
ATOM 4428 C CA . VAL B 1 113 ? -22.75 10.523 14.016 1 96.38 113 VAL B CA 1
ATOM 4429 C C . VAL B 1 113 ? -23.844 11.523 14.367 1 96.38 113 VAL B C 1
ATOM 4431 O O . VAL B 1 113 ? -25 11.32 14.023 1 96.38 113 VAL B O 1
ATOM 4434 N N . GLY B 1 114 ? -23.422 12.531 15.078 1 96.44 114 GLY B N 1
ATOM 4435 C CA . GLY B 1 114 ? -24.328 13.656 15.305 1 96.44 114 GLY B CA 1
ATOM 4436 C C . GLY B 1 114 ? -24.266 14.703 14.203 1 96.44 114 GLY B C 1
ATOM 4437 O O . GLY B 1 114 ? -23.188 15.18 13.859 1 96.44 114 GLY B O 1
ATOM 4438 N N . THR B 1 115 ? -25.438 15 13.641 1 95.81 115 THR B N 1
ATOM 4439 C CA . THR B 1 115 ? -25.516 16.031 12.602 1 95.81 115 THR B CA 1
ATOM 4440 C C . THR B 1 115 ? -26.922 16.578 12.492 1 95.81 115 THR B C 1
ATOM 4442 O O . THR B 1 115 ? -27.797 16.281 13.32 1 95.81 115 THR B O 1
ATOM 4445 N N . ASP B 1 116 ? -27.109 17.531 11.562 1 92.06 116 ASP B N 1
ATOM 4446 C CA . ASP B 1 116 ? -28.438 18.109 11.367 1 92.06 116 ASP B CA 1
ATOM 4447 C C . ASP B 1 116 ? -28.984 17.75 9.984 1 92.06 116 ASP B C 1
ATOM 4449 O O . ASP B 1 116 ? -28.406 16.938 9.266 1 92.06 116 ASP B O 1
ATOM 4453 N N . ASN B 1 117 ? -30.125 18.281 9.625 1 90.25 117 ASN B N 1
ATOM 4454 C CA . ASN B 1 117 ? -30.859 17.906 8.422 1 90.25 117 ASN B CA 1
ATOM 4455 C C . ASN B 1 117 ? -30.094 18.234 7.156 1 90.25 117 ASN B C 1
ATOM 4457 O O . ASN B 1 117 ? -30.281 17.609 6.117 1 90.25 117 ASN B O 1
ATOM 4461 N N . THR B 1 118 ? -29.203 19.156 7.289 1 89.38 118 THR B N 1
ATOM 4462 C CA . THR B 1 118 ? -28.516 19.656 6.105 1 89.38 118 THR B CA 1
ATOM 4463 C C . THR B 1 118 ? -27.578 18.578 5.535 1 89.38 118 THR B C 1
ATOM 4465 O O . THR B 1 118 ? -27.172 18.656 4.379 1 89.38 118 THR B O 1
ATOM 4468 N N . TYR B 1 119 ? -27.297 17.656 6.352 1 92.56 119 TYR B N 1
ATOM 4469 C CA . TYR B 1 119 ? -26.469 16.547 5.887 1 92.56 119 TYR B CA 1
ATOM 4470 C C . TYR B 1 119 ? -27.203 15.711 4.848 1 92.56 119 TYR B C 1
ATOM 4472 O O . TYR B 1 119 ? -26.594 15.141 3.947 1 92.56 119 TYR B O 1
ATOM 4480 N N . PHE B 1 120 ? -28.531 15.758 4.93 1 91.81 120 PHE B N 1
ATOM 4481 C CA . PHE B 1 120 ? -29.328 14.789 4.184 1 91.81 120 PHE B CA 1
ATOM 4482 C C . PHE B 1 120 ? -30.047 15.461 3.023 1 91.81 120 PHE B C 1
ATOM 4484 O O . PHE B 1 120 ? -30.266 14.844 1.979 1 91.81 120 PHE B O 1
ATOM 4491 N N . VAL B 1 121 ? -30.484 16.656 3.322 1 88.75 121 VAL B N 1
ATOM 4492 C CA . VAL B 1 121 ? -31.297 17.328 2.316 1 88.75 121 VAL B CA 1
ATOM 4493 C C . VAL B 1 121 ? -30.906 18.797 2.213 1 88.75 121 VAL B C 1
ATOM 4495 O O . VAL B 1 121 ? -30.25 19.344 3.111 1 88.75 121 VAL B O 1
ATOM 4498 N N . ASP B 1 122 ? -31.359 19.25 1.06 1 82.75 122 ASP B N 1
ATOM 4499 C CA . ASP B 1 122 ? -31.234 20.688 0.92 1 82.75 122 ASP B CA 1
ATOM 4500 C C . ASP B 1 122 ? -32.344 21.422 1.646 1 82.75 122 ASP B C 1
ATOM 4502 O O . ASP B 1 122 ? -33.344 20.797 2.072 1 82.75 122 ASP B O 1
ATOM 4506 N N . ILE B 1 123 ? -32.312 22.672 1.874 1 71.25 123 ILE B N 1
ATOM 4507 C CA . ILE B 1 123 ? -33.156 23.484 2.732 1 71.25 123 ILE B CA 1
ATOM 4508 C C . ILE B 1 123 ? -34.625 23.328 2.307 1 71.25 123 ILE B C 1
ATOM 4510 O O . ILE B 1 123 ? -35.5 23.25 3.152 1 71.25 123 ILE B O 1
ATOM 4514 N N . ASP B 1 124 ? -34.906 23.203 1.116 1 76.81 124 ASP B N 1
ATOM 4515 C CA . ASP B 1 124 ? -36.312 23.219 0.667 1 76.81 124 ASP B CA 1
ATOM 4516 C C . ASP B 1 124 ? -36.812 21.797 0.385 1 76.81 124 ASP B C 1
ATOM 4518 O O . ASP B 1 124 ? -37.906 21.625 -0.129 1 76.81 124 ASP B O 1
ATOM 4522 N N . GLU B 1 125 ? -36.062 20.953 0.956 1 85 125 GLU B N 1
ATOM 4523 C CA . GLU B 1 125 ? -36.469 19.594 0.668 1 85 125 GLU B CA 1
ATOM 4524 C C . GLU B 1 125 ? -37.062 18.922 1.906 1 85 125 GLU B C 1
ATOM 4526 O O . GLU B 1 125 ? -36.719 19.266 3.035 1 85 125 GLU B O 1
ATOM 4531 N N . ASP B 1 126 ? -37.875 18.062 1.623 1 90.25 126 ASP B N 1
ATOM 4532 C CA . ASP B 1 126 ? -38.531 17.312 2.684 1 90.25 126 ASP B CA 1
ATOM 4533 C C . ASP B 1 126 ? -37.625 16.219 3.229 1 90.25 126 ASP B C 1
ATOM 4535 O O . ASP B 1 126 ? -37.25 15.297 2.498 1 90.25 126 ASP B O 1
ATOM 4539 N N . ILE B 1 127 ? -37.344 16.266 4.539 1 90.81 127 ILE B N 1
ATOM 4540 C CA . ILE B 1 127 ? -36.438 15.352 5.195 1 90.81 127 ILE B CA 1
ATOM 4541 C C . ILE B 1 127 ? -37 13.938 5.203 1 90.81 127 ILE B C 1
ATOM 4543 O O . ILE B 1 127 ? -36.281 12.953 5.289 1 90.81 127 ILE B O 1
ATOM 4547 N N . THR B 1 128 ? -38.312 13.82 5.102 1 90.94 128 THR B N 1
ATOM 4548 C CA . THR B 1 128 ? -38.938 12.508 5.168 1 90.94 128 THR B CA 1
ATOM 4549 C C . THR B 1 128 ? -38.656 11.695 3.914 1 90.94 128 THR B C 1
ATOM 4551 O O . THR B 1 128 ? -38.812 10.469 3.908 1 90.94 128 THR B O 1
ATOM 4554 N N . GLU B 1 129 ? -38.188 12.359 2.922 1 92.62 129 GLU B N 1
ATOM 4555 C CA . GLU B 1 129 ? -37.938 11.688 1.648 1 92.62 129 GLU B CA 1
ATOM 4556 C C . GLU B 1 129 ? -36.719 10.781 1.738 1 92.62 129 GLU B C 1
ATOM 4558 O O . GLU B 1 129 ? -36.531 9.898 0.9 1 92.62 129 GLU B O 1
ATOM 4563 N N . VAL B 1 130 ? -35.938 10.977 2.715 1 94.69 130 VAL B N 1
ATOM 4564 C CA . VAL B 1 130 ? -34.719 10.203 2.799 1 94.69 130 VAL B CA 1
ATOM 4565 C C . VAL B 1 130 ? -34.938 8.914 3.578 1 94.69 130 VAL B C 1
ATOM 4567 O O . VAL B 1 130 ? -34.094 8.031 3.619 1 94.69 130 VAL B O 1
ATOM 4570 N N . LEU B 1 131 ? -36.156 8.75 4.09 1 96.44 131 LEU B N 1
ATOM 4571 C CA . LEU B 1 131 ? -36.438 7.621 4.965 1 96.44 131 LEU B CA 1
ATOM 4572 C C . LEU B 1 131 ? -37.094 6.477 4.176 1 96.44 131 LEU B C 1
ATOM 4574 O O . LEU B 1 131 ? -37.875 6.715 3.256 1 96.44 131 LEU B O 1
ATOM 4578 N N . SER B 1 132 ? -36.719 5.312 4.527 1 96.62 132 SER B N 1
ATOM 4579 C CA . SER B 1 132 ? -37.406 4.121 4.031 1 96.62 132 SER B CA 1
ATOM 4580 C C . SER B 1 132 ? -38.5 3.66 5 1 96.62 132 SER B C 1
ATOM 4582 O O . SER B 1 132 ? -39.469 3.061 4.586 1 96.62 132 SER B O 1
ATOM 4584 N N . GLU B 1 133 ? -38.25 3.932 6.23 1 96.19 133 GLU B N 1
ATOM 4585 C CA . GLU B 1 133 ? -39.125 3.508 7.301 1 96.19 133 GLU B CA 1
ATOM 4586 C C . GLU B 1 133 ? -39.062 4.461 8.492 1 96.19 133 GLU B C 1
ATOM 4588 O O . GLU B 1 133 ? -38 4.996 8.797 1 96.19 133 GLU B O 1
ATOM 4593 N N . GLY B 1 134 ? -40.25 4.676 9.07 1 97 134 GLY B N 1
ATOM 4594 C CA . GLY B 1 134 ? -40.312 5.391 10.336 1 97 134 GLY B CA 1
ATOM 4595 C C . GLY B 1 134 ? -40.25 6.898 10.172 1 97 134 GLY B C 1
ATOM 4596 O O . GLY B 1 134 ? -40.812 7.449 9.234 1 97 134 GLY B O 1
ATOM 4597 N N . ASP B 1 135 ? -39.688 7.566 11.266 1 96.5 135 ASP B N 1
ATOM 4598 C CA . ASP B 1 135 ? -39.625 9.023 11.312 1 96.5 135 ASP B CA 1
ATOM 4599 C C . ASP B 1 135 ? -38.156 9.5 11.414 1 96.5 135 ASP B C 1
ATOM 4601 O O . ASP B 1 135 ? -37.25 8.703 11.688 1 96.5 135 ASP B O 1
ATOM 4605 N N . PHE B 1 136 ? -38.031 10.781 11.148 1 96.06 136 PHE B N 1
ATOM 4606 C CA . PHE B 1 136 ? -36.719 11.406 11.359 1 96.06 136 PHE B CA 1
ATOM 4607 C C . PHE B 1 136 ? -36.562 11.844 12.805 1 96.06 136 PHE B C 1
ATOM 4609 O O . PHE B 1 136 ? -37.562 12.094 13.5 1 96.06 136 PHE B O 1
ATOM 4616 N N . TYR B 1 137 ? -35.312 11.898 13.273 1 95.25 137 TYR B N 1
ATOM 4617 C CA . TYR B 1 137 ? -35.125 12.289 14.664 1 95.25 137 TYR B CA 1
ATOM 4618 C C . TYR B 1 137 ? -35.438 13.766 14.875 1 95.25 137 TYR B C 1
ATOM 4620 O O . TYR B 1 137 ? -35.125 14.594 14.008 1 95.25 137 TYR B O 1
ATOM 4628 N N . ASN B 1 138 ? -36.062 14.086 16.047 1 92.44 138 ASN B N 1
ATOM 4629 C CA . ASN B 1 138 ? -36.406 15.453 16.406 1 92.44 138 ASN B CA 1
ATOM 4630 C C . ASN B 1 138 ? -36.094 15.742 17.875 1 92.44 138 ASN B C 1
ATOM 4632 O O . ASN B 1 138 ? -36.125 16.891 18.312 1 92.44 138 ASN B O 1
ATOM 4636 N N . ASN B 1 139 ? -35.781 14.664 18.562 1 93.12 139 ASN B N 1
ATOM 4637 C CA . ASN B 1 139 ? -35.5 14.797 19.984 1 93.12 139 ASN B CA 1
ATOM 4638 C C . ASN B 1 139 ? -34.156 14.18 20.344 1 93.12 139 ASN B C 1
ATOM 4640 O O . ASN B 1 139 ? -33.656 13.289 19.641 1 93.12 139 ASN B O 1
ATOM 4644 N N . ILE B 1 140 ? -33.656 14.688 21.422 1 93.94 140 ILE B N 1
ATOM 4645 C CA . ILE B 1 140 ? -32.406 14.133 21.938 1 93.94 140 ILE B CA 1
ATOM 4646 C C . ILE B 1 140 ? -32.594 12.648 22.234 1 93.94 140 ILE B C 1
ATOM 4648 O O . ILE B 1 140 ? -33.594 12.234 22.797 1 93.94 140 ILE B O 1
ATOM 4652 N N . GLY B 1 141 ? -31.688 11.852 21.719 1 94.62 141 GLY B N 1
ATOM 4653 C CA . GLY B 1 141 ? -31.719 10.422 21.984 1 94.62 141 GLY B CA 1
ATOM 4654 C C . GLY B 1 141 ? -32.344 9.625 20.859 1 94.62 141 GLY B C 1
ATOM 4655 O O . GLY B 1 141 ? -32.281 8.391 20.859 1 94.62 141 GLY B O 1
ATOM 4656 N N . GLU B 1 142 ? -32.969 10.312 19.969 1 97 142 GLU B N 1
ATOM 4657 C CA . GLU B 1 142 ? -33.5 9.625 18.797 1 97 142 GLU B CA 1
ATOM 4658 C C . GLU B 1 142 ? -32.438 9.445 17.719 1 97 142 GLU B C 1
ATOM 4660 O O . GLU B 1 142 ? -31.578 10.312 17.531 1 97 142 GLU B O 1
ATOM 4665 N N . VAL B 1 143 ? -32.5 8.266 17.062 1 98 143 VAL B N 1
ATOM 4666 C CA . VAL B 1 143 ? -31.5 8.016 16.016 1 98 143 VAL B CA 1
ATOM 4667 C C . VAL B 1 143 ? -32.188 7.469 14.766 1 98 143 VAL B C 1
ATOM 4669 O O . VAL B 1 143 ? -33.25 6.852 14.859 1 98 143 VAL B O 1
ATOM 4672 N N . VAL B 1 144 ? -31.672 7.801 13.648 1 98.19 144 VAL B N 1
ATOM 4673 C CA . VAL B 1 144 ? -31.984 7.152 12.383 1 98.19 144 VAL B CA 1
ATOM 4674 C C . VAL B 1 144 ? -30.797 6.297 11.93 1 98.19 144 VAL B C 1
ATOM 4676 O O . VAL B 1 144 ? -29.641 6.707 12.055 1 98.19 144 VAL B O 1
ATOM 4679 N N . ILE B 1 145 ? -31.094 5.09 11.453 1 97.69 145 ILE B N 1
ATOM 4680 C CA . ILE B 1 145 ? -30 4.172 11.141 1 97.69 145 ILE B CA 1
ATOM 4681 C C . ILE B 1 145 ? -29.906 3.98 9.625 1 97.69 145 ILE B C 1
ATOM 4683 O O . ILE B 1 145 ? -30.906 4.133 8.914 1 97.69 145 ILE B O 1
ATOM 4687 N N . GLY B 1 146 ? -28.766 3.691 9.156 1 95.38 146 GLY B N 1
ATOM 4688 C CA . GLY B 1 146 ? -28.547 3.402 7.746 1 95.38 146 GLY B CA 1
ATOM 4689 C C . GLY B 1 146 ? -29.266 2.145 7.281 1 95.38 146 GLY B C 1
ATOM 4690 O O . GLY B 1 146 ? -29.547 1.259 8.086 1 95.38 146 GLY B O 1
ATOM 4691 N N . SER B 1 147 ? -29.422 2.049 6.043 1 94.75 147 SER B N 1
ATOM 4692 C CA . SER B 1 147 ? -30.219 0.99 5.441 1 94.75 147 SER B CA 1
ATOM 4693 C C . SER B 1 147 ? -29.594 -0.38 5.676 1 94.75 147 SER B C 1
ATOM 4695 O O . SER B 1 147 ? -30.297 -1.354 5.945 1 94.75 147 SER B O 1
ATOM 4697 N N . LYS B 1 148 ? -28.344 -0.47 5.602 1 90.44 148 LYS B N 1
ATOM 4698 C CA . LYS B 1 148 ? -27.688 -1.771 5.723 1 90.44 148 LYS B CA 1
ATOM 4699 C C . LYS B 1 148 ? -27.703 -2.256 7.168 1 90.44 148 LYS B C 1
ATOM 4701 O O . LYS B 1 148 ? -27.766 -3.461 7.426 1 90.44 148 LYS B O 1
ATOM 4706 N N . LEU B 1 149 ? -27.578 -1.311 8.094 1 91.19 149 LEU B N 1
ATOM 4707 C CA . LEU B 1 149 ? -27.703 -1.668 9.5 1 91.19 149 LEU B CA 1
ATOM 4708 C C . LEU B 1 149 ? -29.047 -2.322 9.789 1 91.19 149 LEU B C 1
ATOM 4710 O O . LEU B 1 149 ? -29.125 -3.299 10.531 1 91.19 149 LEU B O 1
ATOM 4714 N N . ALA B 1 150 ? -30.078 -1.81 9.195 1 93.5 150 ALA B N 1
ATOM 4715 C CA . ALA B 1 150 ? -31.438 -2.344 9.359 1 93.5 150 ALA B CA 1
ATOM 4716 C C . ALA B 1 150 ? -31.578 -3.691 8.656 1 93.5 150 ALA B C 1
ATOM 4718 O O . ALA B 1 150 ? -32.156 -4.633 9.219 1 93.5 150 ALA B O 1
ATOM 4719 N N . GLU B 1 151 ? -31.078 -3.771 7.531 1 91.56 151 GLU B N 1
ATOM 4720 C CA . GLU B 1 151 ? -31.172 -4.988 6.727 1 91.56 151 GLU B CA 1
ATOM 4721 C C . GLU B 1 151 ? -30.484 -6.16 7.418 1 91.56 151 GLU B C 1
ATOM 4723 O O . GLU B 1 151 ? -30.969 -7.289 7.375 1 91.56 151 GLU B O 1
ATOM 4728 N N . GLU B 1 152 ? -29.391 -5.879 8.031 1 88.38 152 GLU B N 1
ATOM 4729 C CA . GLU B 1 152 ? -28.625 -6.926 8.688 1 88.38 152 GLU B CA 1
ATOM 4730 C C . GLU B 1 152 ? -29.234 -7.289 10.039 1 88.38 152 GLU B C 1
ATOM 4732 O O . GLU B 1 152 ? -28.797 -8.25 10.688 1 88.38 152 GLU B O 1
ATOM 4737 N N . GLY B 1 153 ? -30.125 -6.551 10.477 1 87.5 153 GLY B N 1
ATOM 4738 C CA . GLY B 1 153 ? -30.844 -6.852 11.711 1 87.5 153 GLY B CA 1
ATOM 4739 C C . GLY B 1 153 ? -30.109 -6.398 12.953 1 87.5 153 GLY B C 1
ATOM 4740 O O . GLY B 1 153 ? -30.375 -6.891 14.055 1 87.5 153 GLY B O 1
ATOM 4741 N N . ALA B 1 154 ? -29.141 -5.562 12.773 1 88.5 154 ALA B N 1
ATOM 4742 C CA . ALA B 1 154 ? -28.406 -5.07 13.93 1 88.5 154 ALA B CA 1
ATOM 4743 C C . ALA B 1 154 ? -29.297 -4.215 14.828 1 88.5 154 ALA B C 1
ATOM 4745 O O . ALA B 1 154 ? -29.203 -4.293 16.047 1 88.5 154 ALA B O 1
ATOM 4746 N N . LEU B 1 155 ? -30.141 -3.354 14.188 1 93.88 155 LEU B N 1
ATOM 4747 C CA . LEU B 1 155 ? -31.109 -2.482 14.859 1 93.88 155 LEU B CA 1
ATOM 4748 C C . LEU B 1 155 ? -32.406 -2.367 14.055 1 93.88 155 LEU B C 1
ATOM 4750 O O . LEU B 1 155 ? -32.375 -2.479 12.828 1 93.88 155 LEU B O 1
ATOM 4754 N N . ARG B 1 156 ? -33.5 -2.213 14.789 1 95.12 156 ARG B N 1
ATOM 4755 C CA . ARG B 1 156 ? -34.812 -1.985 14.188 1 95.12 156 ARG B CA 1
ATOM 4756 C C . ARG B 1 156 ? -35.5 -0.792 14.828 1 95.12 156 ARG B C 1
ATOM 4758 O O . ARG B 1 156 ? -35.156 -0.396 15.945 1 95.12 156 ARG B O 1
ATOM 4765 N N . VAL B 1 157 ? -36.438 -0.31 14.055 1 97.31 157 VAL B N 1
ATOM 4766 C CA . VAL B 1 157 ? -37.219 0.804 14.594 1 97.31 157 VAL B CA 1
ATOM 4767 C C . VAL B 1 157 ? -37.844 0.397 15.922 1 97.31 157 VAL B C 1
ATOM 4769 O O . VAL B 1 157 ? -38.438 -0.68 16.031 1 97.31 157 VAL B O 1
ATOM 4772 N N . GLY B 1 158 ? -37.625 1.173 16.891 1 96.5 158 GLY B N 1
ATOM 4773 C CA . GLY B 1 158 ? -38.188 0.887 18.219 1 96.5 158 GLY B CA 1
ATOM 4774 C C . GLY B 1 158 ? -37.125 0.379 19.188 1 96.5 158 GLY B C 1
ATOM 4775 O O . GLY B 1 158 ? -37.312 0.428 20.406 1 96.5 158 GLY B O 1
ATOM 4776 N N . ASP B 1 159 ? -36.062 -0.088 18.703 1 96.88 159 ASP B N 1
ATOM 4777 C CA . ASP B 1 159 ? -35 -0.597 19.562 1 96.88 159 ASP B CA 1
ATOM 4778 C C . ASP B 1 159 ? -34.344 0.531 20.359 1 96.88 159 ASP B C 1
ATOM 4780 O O . ASP B 1 159 ? -34.312 1.678 19.906 1 96.88 159 ASP B O 1
ATOM 4784 N N . THR B 1 160 ? -33.844 0.191 21.594 1 96.31 160 THR B N 1
ATOM 4785 C CA . THR B 1 160 ? -33.094 1.119 22.422 1 96.31 160 THR B CA 1
ATOM 4786 C C . THR B 1 160 ? -31.688 0.568 22.703 1 96.31 160 THR B C 1
ATOM 4788 O O . THR B 1 160 ? -31.5 -0.646 22.797 1 96.31 160 THR B O 1
ATOM 4791 N N . PHE B 1 161 ? -30.719 1.468 22.688 1 94.56 161 PHE B N 1
ATOM 4792 C CA . PHE B 1 161 ? -29.359 1.049 22.969 1 94.56 161 PHE B CA 1
ATOM 4793 C C . PHE B 1 161 ? -28.547 2.189 23.594 1 94.56 161 PHE B C 1
ATOM 4795 O O . PHE B 1 161 ? -29 3.338 23.594 1 94.56 161 PHE B O 1
ATOM 4802 N N . LYS B 1 162 ? -27.391 1.823 24.188 1 92.06 162 LYS B N 1
ATOM 4803 C CA . LYS B 1 162 ? -26.453 2.812 24.719 1 92.06 162 LYS B CA 1
ATOM 4804 C C . LYS B 1 162 ? -25.156 2.82 23.922 1 92.06 162 LYS B C 1
ATOM 4806 O O . LYS B 1 162 ? -24.656 1.766 23.531 1 92.06 162 LYS B O 1
ATOM 4811 N N . GLY B 1 163 ? -24.672 3.979 23.672 1 89 163 GLY B N 1
ATOM 4812 C CA . GLY B 1 163 ? -23.406 4.113 22.953 1 89 163 GLY B CA 1
ATOM 4813 C C . GLY B 1 163 ? -22.188 4.035 23.859 1 89 163 GLY B C 1
ATOM 4814 O O . GLY B 1 163 ? -22.328 4.062 25.094 1 89 163 GLY B O 1
ATOM 4815 N N . ALA B 1 164 ? -20.984 3.803 23.281 1 82.75 164 ALA B N 1
ATOM 4816 C CA . ALA B 1 164 ? -19.688 3.826 23.969 1 82.75 164 ALA B CA 1
ATOM 4817 C C . ALA B 1 164 ? -18.672 4.668 23.188 1 82.75 164 ALA B C 1
ATOM 4819 O O . ALA B 1 164 ? -18.891 4.973 22.016 1 82.75 164 ALA B O 1
ATOM 4820 N N . HIS B 1 165 ? -17.641 5.195 24.016 1 75.5 165 HIS B N 1
ATOM 4821 C CA . HIS B 1 165 ? -16.562 5.879 23.312 1 75.5 165 HIS B CA 1
ATOM 4822 C C . HIS B 1 165 ? -15.734 4.898 22.484 1 75.5 165 HIS B C 1
ATOM 4824 O O . HIS B 1 165 ? -15.438 3.791 22.938 1 75.5 165 HIS B O 1
ATOM 4830 N N . GLY B 1 166 ? -15.43 5.312 21.359 1 62.72 166 GLY B N 1
ATOM 4831 C CA . GLY B 1 166 ? -14.547 4.531 20.5 1 62.72 166 GLY B CA 1
ATOM 4832 C C . GLY B 1 166 ? -15.219 3.312 19.906 1 62.72 166 GLY B C 1
ATOM 4833 O O . GLY B 1 166 ? -16.422 3.102 20.094 1 62.72 166 GLY B O 1
ATOM 4834 N N . VAL B 1 167 ? -14.695 2.688 18.859 1 55.69 167 VAL B N 1
ATOM 4835 C CA . VAL B 1 167 ? -15.211 1.454 18.281 1 55.69 167 VAL B CA 1
ATOM 4836 C C . VAL B 1 167 ? -14.719 0.254 19.078 1 55.69 167 VAL B C 1
ATOM 4838 O O . VAL B 1 167 ? -13.656 0.315 19.703 1 55.69 167 VAL B O 1
ATOM 4841 N N . GLU B 1 168 ? -15.578 -0.752 19.281 1 48.62 168 GLU B N 1
ATOM 4842 C CA . GLU B 1 168 ? -15.219 -1.995 19.953 1 48.62 168 GLU B CA 1
ATOM 4843 C C . GLU B 1 168 ? -13.922 -2.568 19.406 1 48.62 168 GLU B C 1
ATOM 4845 O O . GLU B 1 168 ? -13.734 -2.645 18.188 1 48.62 168 GLU B O 1
ATOM 4850 N N . GLY B 1 169 ? -12.758 -2.715 20.281 1 46.84 169 GLY B N 1
ATOM 4851 C CA . GLY B 1 169 ? -11.406 -3.197 20.031 1 46.84 169 GLY B CA 1
ATOM 4852 C C . GLY B 1 169 ? -10.344 -2.131 20.219 1 46.84 169 GLY B C 1
ATOM 4853 O O . GLY B 1 169 ? -9.148 -2.42 20.172 1 46.84 169 GLY B O 1
ATOM 4854 N N . SER B 1 170 ? -10.766 -0.913 20.219 1 45.28 170 SER B N 1
ATOM 4855 C CA . SER B 1 170 ? -9.789 0.115 20.578 1 45.28 170 SER B CA 1
ATOM 4856 C C . SER B 1 170 ? -9.625 0.22 22.078 1 45.28 170 SER B C 1
ATOM 4858 O O . SER B 1 170 ? -10.539 -0.121 22.844 1 45.28 170 SER B O 1
ATOM 4860 N N . ASN B 1 171 ? -8.547 -0.145 22.594 1 42.81 171 ASN B N 1
ATOM 4861 C CA . ASN B 1 171 ? -8.203 -0.125 24.016 1 42.81 171 ASN B CA 1
ATOM 4862 C C . ASN B 1 171 ? -8.766 1.111 24.703 1 42.81 171 ASN B C 1
ATOM 4864 O O . ASN B 1 171 ? -8.32 1.469 25.797 1 42.81 171 ASN B O 1
ATOM 4868 N N . GLU B 1 172 ? -9.477 1.844 24.109 1 45.66 172 GLU B N 1
ATOM 4869 C CA . GLU B 1 172 ? -9.883 3.02 24.891 1 45.66 172 GLU B CA 1
ATOM 4870 C C . GLU B 1 172 ? -10.984 2.678 25.875 1 45.66 172 GLU B C 1
ATOM 4872 O O . GLU B 1 172 ? -11.719 1.706 25.688 1 45.66 172 GLU B O 1
ATOM 4877 N N . ASP B 1 173 ? -10.93 3.23 27.062 1 45.62 173 ASP B N 1
ATOM 4878 C CA . ASP B 1 173 ? -11.828 3.076 28.203 1 45.62 173 ASP B CA 1
ATOM 4879 C C . ASP B 1 173 ? -13.289 3.09 27.766 1 45.62 173 ASP B C 1
ATOM 4881 O O . ASP B 1 173 ? -13.75 4.059 27.172 1 45.62 173 ASP B O 1
ATOM 4885 N N . ASP B 1 174 ? -13.852 1.949 27.562 1 49.81 174 ASP B N 1
ATOM 4886 C CA . ASP B 1 174 ? -15.25 1.639 27.281 1 49.81 174 ASP B CA 1
ATOM 4887 C C . ASP B 1 174 ? -16.172 2.324 28.281 1 49.81 174 ASP B C 1
ATOM 4889 O O . ASP B 1 174 ? -16.531 1.74 29.312 1 49.81 174 ASP B O 1
ATOM 4893 N N . HIS B 1 175 ? -16.125 3.537 28.5 1 55.78 175 HIS B N 1
ATOM 4894 C CA . HIS B 1 175 ? -17.188 4.074 29.359 1 55.78 175 HIS B CA 1
ATOM 4895 C C . HIS B 1 175 ? -18.484 4.23 28.594 1 55.78 175 HIS B C 1
ATOM 4897 O O . HIS B 1 175 ? -18.531 4.871 27.547 1 55.78 175 HIS B O 1
ATOM 4903 N N . ASP B 1 176 ? -19.453 3.395 28.938 1 63.56 176 ASP B N 1
ATOM 4904 C CA . ASP B 1 176 ? -20.828 3.516 28.469 1 63.56 176 ASP B CA 1
ATOM 4905 C C . ASP B 1 176 ? -21.406 4.883 28.812 1 63.56 176 ASP B C 1
ATOM 4907 O O . ASP B 1 176 ? -21.219 5.379 29.922 1 63.56 176 ASP B O 1
ATOM 4911 N N . HIS B 1 177 ? -21.922 5.465 27.75 1 72.31 177 HIS B N 1
ATOM 4912 C CA . HIS B 1 177 ? -22.609 6.727 27.984 1 72.31 177 HIS B CA 1
ATOM 4913 C C . HIS B 1 177 ? -23.938 6.5 28.719 1 72.31 177 HIS B C 1
ATOM 4915 O O . HIS B 1 177 ? -24.5 5.406 28.656 1 72.31 177 HIS B O 1
ATOM 4921 N N . ASP B 1 178 ? -24.422 7.438 29.438 1 77.75 178 ASP B N 1
ATOM 4922 C CA . ASP B 1 178 ? -25.688 7.348 30.172 1 77.75 178 ASP B CA 1
ATOM 4923 C C . ASP B 1 178 ? -26.875 7.578 29.25 1 77.75 178 ASP B C 1
ATOM 4925 O O . ASP B 1 178 ? -27.984 7.113 29.531 1 77.75 178 ASP B O 1
ATOM 4929 N N . LEU B 1 179 ? -26.672 8.188 28.188 1 87.44 179 LEU B N 1
ATOM 4930 C CA . LEU B 1 179 ? -27.766 8.484 27.281 1 87.44 179 LEU B CA 1
ATOM 4931 C C . LEU B 1 179 ? -28.203 7.238 26.516 1 87.44 179 LEU B C 1
ATOM 4933 O O . LEU B 1 179 ? -27.375 6.523 25.969 1 87.44 179 LEU B O 1
ATOM 4937 N N . SER B 1 180 ? -29.516 6.992 26.594 1 93 180 SER B N 1
ATOM 4938 C CA . SER B 1 180 ? -30.109 5.902 25.828 1 93 180 SER B CA 1
ATOM 4939 C C . SER B 1 180 ? -30.656 6.398 24.5 1 93 180 SER B C 1
ATOM 4941 O O . SER B 1 180 ? -31.375 7.402 24.453 1 93 180 SER B O 1
ATOM 4943 N N . TYR B 1 181 ? -30.312 5.652 23.484 1 96.38 181 TYR B N 1
ATOM 4944 C CA . TYR B 1 181 ? -30.766 5.996 22.156 1 96.38 181 TYR B CA 1
ATOM 4945 C C . TYR B 1 181 ? -31.969 5.141 21.75 1 96.38 181 TYR B C 1
ATOM 4947 O O . TYR B 1 181 ? -32.062 3.973 22.141 1 96.38 181 TYR B O 1
ATOM 4955 N N . THR B 1 182 ? -32.875 5.762 20.969 1 97.81 182 THR B N 1
ATOM 4956 C CA . THR B 1 182 ? -34.031 5.051 20.406 1 97.81 182 THR B CA 1
ATOM 4957 C C . THR B 1 182 ? -34.031 5.172 18.891 1 97.81 182 THR B C 1
ATOM 4959 O O . THR B 1 182 ? -33.969 6.281 18.344 1 97.81 182 THR B O 1
ATOM 4962 N N . VAL B 1 183 ? -34.188 4.062 18.25 1 98.38 183 VAL B N 1
ATOM 4963 C CA . VAL B 1 183 ? -34.25 4.062 16.797 1 98.38 183 VAL B CA 1
ATOM 4964 C C . VAL B 1 183 ? -35.625 4.473 16.328 1 98.38 183 VAL B C 1
ATOM 4966 O O . VAL B 1 183 ? -36.625 3.799 16.625 1 98.38 183 VAL B O 1
ATOM 4969 N N . VAL B 1 184 ? -35.688 5.535 15.523 1 98.25 184 VAL B N 1
ATOM 4970 C CA . VAL B 1 184 ? -37 6.035 15.156 1 98.25 184 VAL B CA 1
ATOM 4971 C C . VAL B 1 184 ? -37.188 5.887 13.648 1 98.25 184 VAL B C 1
ATOM 4973 O O . VAL B 1 184 ? -38.312 6.008 13.156 1 98.25 184 VAL B O 1
ATOM 4976 N N . GLY B 1 185 ? -36.125 5.629 12.922 1 98.19 185 GLY B N 1
ATOM 4977 C CA . GLY B 1 185 ? -36.281 5.516 11.477 1 98.19 185 GLY B CA 1
ATOM 4978 C C . GLY B 1 185 ? -35.094 4.84 10.805 1 98.19 185 GLY B C 1
ATOM 4979 O O . GLY B 1 185 ? -34.062 4.582 11.445 1 98.19 185 GLY B O 1
ATOM 4980 N N . VAL B 1 186 ? -35.344 4.473 9.531 1 98.25 186 VAL B N 1
ATOM 4981 C CA . VAL B 1 186 ? -34.312 3.855 8.688 1 98.25 186 VAL B CA 1
ATOM 4982 C C . VAL B 1 186 ? -34.156 4.645 7.391 1 98.25 186 VAL B C 1
ATOM 4984 O O . VAL B 1 186 ? -35.156 4.98 6.742 1 98.25 186 VAL B O 1
ATOM 4987 N N . LEU B 1 187 ? -32.969 4.961 7.035 1 97.31 187 LEU B N 1
ATOM 4988 C CA . LEU B 1 187 ? -32.688 5.695 5.809 1 97.31 187 LEU B CA 1
ATOM 4989 C C . LEU B 1 187 ? -32.812 4.789 4.586 1 97.31 187 LEU B C 1
ATOM 4991 O O . LEU B 1 187 ? -32.625 3.576 4.68 1 97.31 187 LEU B O 1
ATOM 4995 N N . LYS B 1 188 ? -33.188 5.449 3.475 1 96.56 188 LYS B N 1
ATOM 4996 C CA . LYS B 1 188 ? -33.094 4.75 2.197 1 96.56 188 LYS B CA 1
ATOM 4997 C C . LYS B 1 188 ? -31.656 4.395 1.874 1 96.56 188 LYS B C 1
ATOM 4999 O O . LYS B 1 188 ? -30.719 5.043 2.365 1 96.56 188 LYS B O 1
ATOM 5004 N N . PRO B 1 189 ? -31.453 3.35 1.083 1 92.56 189 PRO B N 1
ATOM 5005 C CA . PRO B 1 189 ? -30.078 3.01 0.698 1 92.56 189 PRO B CA 1
ATOM 5006 C C . PRO B 1 189 ? -29.359 4.168 0.018 1 92.56 189 PRO B C 1
ATOM 5008 O O . PRO B 1 189 ? -29.859 4.738 -0.95 1 92.56 189 PRO B O 1
ATOM 5011 N N . GLN B 1 190 ? -28.203 4.477 0.582 1 86.38 190 GLN B N 1
ATOM 5012 C CA . GLN B 1 190 ? -27.391 5.559 0.027 1 86.38 190 GLN B CA 1
ATOM 5013 C C . GLN B 1 190 ? -26.234 5.012 -0.806 1 86.38 190 GLN B C 1
ATOM 5015 O O . GLN B 1 190 ? -25.594 5.754 -1.548 1 86.38 190 GLN B O 1
ATOM 5020 N N . HIS B 1 191 ? -25.922 3.771 -0.671 1 81.69 191 HIS B N 1
ATOM 5021 C CA . HIS B 1 191 ? -24.812 3.113 -1.352 1 81.69 191 HIS B CA 1
ATOM 5022 C C . HIS B 1 191 ? -23.484 3.773 -1.004 1 81.69 191 HIS B C 1
ATOM 5024 O O . HIS B 1 191 ? -22.672 4.039 -1.889 1 81.69 191 HIS B O 1
ATOM 5030 N N . SER B 1 192 ? -23.391 4.105 0.226 1 81.69 192 SER B N 1
ATOM 5031 C CA . SER B 1 192 ? -22.188 4.707 0.797 1 81.69 192 SER B CA 1
ATOM 5032 C C . SER B 1 192 ? -21.969 4.238 2.232 1 81.69 192 SER B C 1
ATOM 5034 O O . SER B 1 192 ? -22.703 3.391 2.736 1 81.69 192 SER B O 1
ATOM 5036 N N . ALA B 1 193 ? -20.953 4.789 2.797 1 82.88 193 ALA B N 1
ATOM 5037 C CA . ALA B 1 193 ? -20.641 4.445 4.184 1 82.88 193 ALA B CA 1
ATOM 5038 C C . ALA B 1 193 ? -21.797 4.789 5.109 1 82.88 193 ALA B C 1
ATOM 5040 O O . ALA B 1 193 ? -21.953 4.18 6.172 1 82.88 193 ALA B O 1
ATOM 5041 N N . ASP B 1 194 ? -22.578 5.676 4.688 1 88.62 194 ASP B N 1
ATOM 5042 C CA . ASP B 1 194 ? -23.688 6.152 5.5 1 88.62 194 ASP B CA 1
ATOM 5043 C C . ASP B 1 194 ? -24.688 5.023 5.789 1 88.62 194 ASP B C 1
ATOM 5045 O O . ASP B 1 194 ? -25.438 5.09 6.762 1 88.62 194 ASP B O 1
ATOM 5049 N N . ASP B 1 195 ? -24.703 4.016 4.988 1 90.75 195 ASP B N 1
ATOM 5050 C CA . ASP B 1 195 ? -25.641 2.904 5.145 1 90.75 195 ASP B CA 1
ATOM 5051 C C . ASP B 1 195 ? -25.312 2.088 6.395 1 90.75 195 ASP B C 1
ATOM 5053 O O . ASP B 1 195 ? -26.125 1.282 6.848 1 90.75 195 ASP B O 1
ATOM 5057 N N . TYR B 1 196 ? -24.172 2.342 6.992 1 90 196 TYR B N 1
ATOM 5058 C CA . TYR B 1 196 ? -23.766 1.593 8.172 1 90 196 TYR B CA 1
ATOM 5059 C C . TYR B 1 196 ? -23.609 2.514 9.383 1 90 196 TYR B C 1
ATOM 5061 O O . TYR B 1 196 ? -22.953 2.162 10.359 1 90 196 TYR B O 1
ATOM 5069 N N . ILE B 1 197 ? -24.219 3.619 9.289 1 93.69 197 ILE B N 1
ATOM 5070 C CA . ILE B 1 197 ? -24.016 4.621 10.328 1 93.69 197 ILE B CA 1
ATOM 5071 C C . ILE B 1 197 ? -25.328 4.812 11.109 1 93.69 197 ILE B C 1
ATOM 5073 O O . ILE B 1 197 ? -26.406 4.594 10.57 1 93.69 197 ILE B O 1
ATOM 5077 N N . ILE B 1 198 ? -25.156 5.16 12.375 1 96.44 198 ILE B N 1
ATOM 5078 C CA . ILE B 1 198 ? -26.234 5.629 13.227 1 96.44 198 ILE B CA 1
ATOM 5079 C C . ILE B 1 198 ? -26.203 7.152 13.336 1 96.44 198 ILE B C 1
ATOM 5081 O O . ILE B 1 198 ? -25.234 7.719 13.852 1 96.44 198 ILE B O 1
ATOM 5085 N N . PHE B 1 199 ? -27.266 7.793 12.859 1 97.25 199 PHE B N 1
ATOM 5086 C CA . PHE B 1 199 ? -27.281 9.25 12.867 1 97.25 199 PHE B CA 1
ATOM 5087 C C . PHE B 1 199 ? -28.188 9.773 13.977 1 97.25 199 PHE B C 1
ATOM 5089 O O . PHE B 1 199 ? -29.219 9.172 14.273 1 97.25 199 PHE B O 1
ATOM 5096 N N . THR B 1 200 ? -27.797 10.867 14.516 1 96.94 200 THR B N 1
ATOM 5097 C CA . THR B 1 200 ? -28.578 11.539 15.555 1 96.94 200 THR B CA 1
ATOM 5098 C C . THR B 1 200 ? -28.344 13.039 15.523 1 96.94 200 THR B C 1
ATOM 5100 O O . THR B 1 200 ? -27.594 13.547 14.688 1 96.94 200 THR B O 1
ATOM 5103 N N . MET B 1 201 ? -29.062 13.688 16.469 1 94.81 201 MET B N 1
ATOM 5104 C CA . MET B 1 201 ? -28.844 15.117 16.625 1 94.81 201 MET B CA 1
ATOM 5105 C C . MET B 1 201 ? -27.469 15.391 17.25 1 94.81 201 MET B C 1
ATOM 5107 O O . MET B 1 201 ? -27.016 14.648 18.125 1 94.81 201 MET B O 1
ATOM 5111 N N . ILE B 1 202 ? -26.922 16.453 16.797 1 94.56 202 ILE B N 1
ATOM 5112 C CA . ILE B 1 202 ? -25.656 16.875 17.391 1 94.56 202 ILE B CA 1
ATOM 5113 C C . ILE B 1 202 ? -25.828 17 18.906 1 94.56 202 ILE B C 1
ATOM 5115 O O . ILE B 1 202 ? -24.953 16.609 19.672 1 94.56 202 ILE B O 1
ATOM 5119 N N . GLU B 1 203 ? -26.953 17.5 19.328 1 92.44 203 GLU B N 1
ATOM 5120 C CA . GLU B 1 203 ? -27.266 17.719 20.734 1 92.44 203 GLU B CA 1
ATOM 5121 C C . GLU B 1 203 ? -27.266 16.406 21.5 1 92.44 203 GLU B C 1
ATOM 5123 O O . GLU B 1 203 ? -26.906 16.359 22.688 1 92.44 203 GLU B O 1
ATOM 5128 N N . SER B 1 204 ? -27.641 15.383 20.812 1 93.19 204 SER B N 1
ATOM 5129 C CA . SER B 1 204 ? -27.625 14.07 21.453 1 93.19 204 SER B CA 1
ATOM 5130 C C . SER B 1 204 ? -26.188 13.664 21.797 1 93.19 204 SER B C 1
ATOM 5132 O O . SER B 1 204 ? -25.938 13.156 22.891 1 93.19 204 SER B O 1
ATOM 5134 N N . VAL B 1 205 ? -25.328 13.883 20.891 1 92.06 205 VAL B N 1
ATOM 5135 C CA . VAL B 1 205 ? -23.938 13.547 21.125 1 92.06 205 VAL B CA 1
ATOM 5136 C C . VAL B 1 205 ? -23.375 14.422 22.25 1 92.06 205 VAL B C 1
ATOM 5138 O O . VAL B 1 205 ? -22.641 13.938 23.109 1 92.06 205 VAL B O 1
ATOM 5141 N N . TRP B 1 206 ? -23.766 15.672 22.266 1 90.06 206 TRP B N 1
ATOM 5142 C CA . TRP B 1 206 ? -23.344 16.594 23.312 1 90.06 206 TRP B CA 1
ATOM 5143 C C . TRP B 1 206 ? -23.891 16.156 24.672 1 90.06 206 TRP B C 1
ATOM 5145 O O . TRP B 1 206 ? -23.156 16.125 25.656 1 90.06 206 TRP B O 1
ATOM 5155 N N . GLU B 1 207 ? -25.078 15.805 24.656 1 86.25 207 GLU B N 1
ATOM 5156 C CA . GLU B 1 207 ? -25.719 15.359 25.891 1 86.25 207 GLU B CA 1
ATOM 5157 C C . GLU B 1 207 ? -25.062 14.102 26.438 1 86.25 207 GLU B C 1
ATOM 5159 O O . GLU B 1 207 ? -24.875 13.969 27.656 1 86.25 207 GLU B O 1
ATOM 5164 N N . ALA B 1 208 ? -24.766 13.258 25.594 1 85.94 208 ALA B N 1
ATOM 5165 C CA . ALA B 1 208 ? -24.078 12.031 26 1 85.94 208 ALA B CA 1
ATOM 5166 C C . ALA B 1 208 ? -22.75 12.344 26.672 1 85.94 208 ALA B C 1
ATOM 5168 O O . ALA B 1 208 ? -22.203 11.523 27.406 1 85.94 208 ALA B O 1
ATOM 5169 N N . HIS B 1 209 ? -22.188 13.461 26.422 1 82.19 209 HIS B N 1
ATOM 5170 C CA . HIS B 1 209 ? -20.906 13.867 26.984 1 82.19 209 HIS B CA 1
ATOM 5171 C C . HIS B 1 209 ? -21.094 14.969 28.016 1 82.19 209 HIS B C 1
ATOM 5173 O O . HIS B 1 209 ? -20.156 15.727 28.297 1 82.19 209 HIS B O 1
ATOM 5179 N N . ASP B 1 210 ? -22.281 15.188 28.453 1 77.94 210 ASP B N 1
ATOM 5180 C CA . ASP B 1 210 ? -22.656 16.094 29.547 1 77.94 210 ASP B CA 1
ATOM 5181 C C . ASP B 1 210 ? -22.469 17.547 29.125 1 77.94 210 ASP B C 1
ATOM 5183 O O . ASP B 1 210 ? -22.031 18.375 29.938 1 77.94 210 ASP B O 1
ATOM 5187 N N . ILE B 1 211 ? -22.625 17.719 27.859 1 79.25 211 ILE B N 1
ATOM 5188 C CA . ILE B 1 211 ? -22.656 19.062 27.328 1 79.25 211 ILE B CA 1
ATOM 5189 C C . ILE B 1 211 ? -24.094 19.453 26.969 1 79.25 211 ILE B C 1
ATOM 5191 O O . ILE B 1 211 ? -24.703 18.828 26.094 1 79.25 211 ILE B O 1
ATOM 5195 N N . HIS B 1 212 ? -24.594 20.438 27.703 1 76.38 212 HIS B N 1
ATOM 5196 C CA . HIS B 1 212 ? -25.969 20.875 27.453 1 76.38 212 HIS B CA 1
ATOM 5197 C C . HIS B 1 212 ? -26 22.141 26.625 1 76.38 212 HIS B C 1
ATOM 5199 O O . HIS B 1 212 ? -25.734 23.234 27.141 1 76.38 212 HIS B O 1
ATOM 5205 N N . ASN B 1 213 ? -26.094 21.969 25.391 1 80.81 213 ASN B N 1
ATOM 5206 C CA . ASN B 1 213 ? -26.172 23.078 24.453 1 80.81 213 ASN B CA 1
ATOM 5207 C C . ASN B 1 213 ? -27.109 22.781 23.297 1 80.81 213 ASN B C 1
ATOM 5209 O O . ASN B 1 213 ? -27.562 21.641 23.125 1 80.81 213 ASN B O 1
ATOM 5213 N N . ILE B 1 214 ? -27.531 23.859 22.688 1 76.12 214 ILE B N 1
ATOM 5214 C CA . ILE B 1 214 ? -28.453 23.703 21.562 1 76.12 214 ILE B CA 1
ATOM 5215 C C . ILE B 1 214 ? -27.766 24.156 20.281 1 76.12 214 ILE B C 1
ATOM 5217 O O . ILE B 1 214 ? -27.109 25.203 20.25 1 76.12 214 ILE B O 1
ATOM 5221 N N . HIS B 1 215 ? -27.797 23.25 19.328 1 80.62 215 HIS B N 1
ATOM 5222 C CA . HIS B 1 215 ? -27.344 23.562 17.984 1 80.62 215 HIS B CA 1
ATOM 5223 C C . HIS B 1 215 ? -28.453 24.203 17.156 1 80.62 215 HIS B C 1
ATOM 5225 O O . HIS B 1 215 ? -29.594 23.734 17.188 1 80.62 215 HIS B O 1
ATOM 5231 N N . ARG B 1 216 ? -28.281 25.453 16.609 1 62.88 216 ARG B N 1
ATOM 5232 C CA . ARG B 1 216 ? -29.203 26.062 15.656 1 62.88 216 ARG B CA 1
ATOM 5233 C C . ARG B 1 216 ? -28.641 25.984 14.242 1 62.88 216 ARG B C 1
ATOM 5235 O O . ARG B 1 216 ? -27.594 26.562 13.953 1 62.88 216 ARG B O 1
ATOM 5242 N N . PRO B 1 217 ? -29.266 25.172 13.383 1 62 217 PRO B N 1
ATOM 5243 C CA . PRO B 1 217 ? -28.766 25.109 12 1 62 217 PRO B CA 1
ATOM 5244 C C . PRO B 1 217 ? -28.766 26.469 11.312 1 62 217 PRO B C 1
ATOM 5246 O O . PRO B 1 217 ? -29.641 27.297 11.57 1 62 217 PRO B O 1
ATOM 5249 N N . TYR B 1 218 ? -27.641 27.047 10.836 1 53.69 218 TYR B N 1
ATOM 5250 C CA . TYR B 1 218 ? -27.578 28.266 10.016 1 53.69 218 TYR B CA 1
ATOM 5251 C C . TYR B 1 218 ? -27.938 27.953 8.57 1 53.69 218 TYR B C 1
ATOM 5253 O O . TYR B 1 218 ? -27.328 27.094 7.934 1 53.69 218 TYR B O 1
ATOM 5261 N N . TYR B 1 219 ? -29.25 27.969 8.195 1 47.75 219 TYR B N 1
ATOM 5262 C CA . TYR B 1 219 ? -29.609 27.781 6.797 1 47.75 219 TYR B CA 1
ATOM 5263 C C . TYR B 1 219 ? -29.328 29.047 5.988 1 47.75 219 TYR B C 1
ATOM 5265 O O . TYR B 1 219 ? -29.953 30.078 6.207 1 47.75 219 TYR B O 1
ATOM 5273 N N . THR B 1 220 ? -28.312 29.734 5.719 1 42.38 220 THR B N 1
ATOM 5274 C CA . THR B 1 220 ? -28.359 30.844 4.762 1 42.38 220 THR B CA 1
ATOM 5275 C C . THR B 1 220 ? -28.391 30.312 3.33 1 42.38 220 THR B C 1
ATOM 5277 O O . THR B 1 220 ? -27.391 29.781 2.84 1 42.38 220 THR B O 1
ATOM 5280 N N . TYR B 1 221 ? -29.391 29.734 2.82 1 38.28 221 TYR B N 1
ATOM 5281 C CA . TYR B 1 221 ? -29.438 29.5 1.379 1 38.28 221 TYR B CA 1
ATOM 5282 C C . TYR B 1 221 ? -29.25 30.797 0.615 1 38.28 221 TYR B C 1
ATOM 5284 O O . TYR B 1 221 ? -30.016 31.75 0.792 1 38.28 221 TYR B O 1
ATOM 5292 N N . ARG B 1 222 ? -28.156 31.406 0.223 1 38.47 222 ARG B N 1
ATOM 5293 C CA . ARG B 1 222 ? -28.141 32.5 -0.737 1 38.47 222 ARG B CA 1
ATOM 5294 C C . ARG B 1 222 ? -28.641 32.031 -2.105 1 38.47 222 ARG B C 1
ATOM 5296 O O . ARG B 1 222 ? -28.047 31.125 -2.699 1 38.47 222 ARG B O 1
ATOM 5303 N N . ASP B 1 223 ? -29.922 32.094 -2.531 1 36.16 223 ASP B N 1
ATOM 5304 C CA . ASP B 1 223 ? -30.531 31.969 -3.854 1 36.16 223 ASP B CA 1
ATOM 5305 C C . ASP B 1 223 ? -29.672 32.656 -4.918 1 36.16 223 ASP B C 1
ATOM 5307 O O . ASP B 1 223 ? -29.328 33.812 -4.801 1 36.16 223 ASP B O 1
ATOM 5311 N N . GLU B 1 224 ? -28.969 31.984 -5.719 1 37.44 224 GLU B N 1
ATOM 5312 C CA . GLU B 1 224 ? -28.375 32.594 -6.91 1 37.44 224 GLU B CA 1
ATOM 5313 C C . GLU B 1 224 ? -29.406 33.375 -7.703 1 37.44 224 GLU B C 1
ATOM 5315 O O . GLU B 1 224 ? -29.047 34.094 -8.641 1 37.44 224 GLU B O 1
ATOM 5320 N N . ASP B 1 225 ? -30.656 33 -7.984 1 32 225 ASP B N 1
ATOM 5321 C CA . ASP B 1 225 ? -31.375 33.562 -9.125 1 32 225 ASP B CA 1
ATOM 5322 C C . ASP B 1 225 ? -31.844 34.969 -8.82 1 32 225 ASP B C 1
ATOM 5324 O O . ASP B 1 225 ? -33.062 35.219 -8.742 1 32 225 ASP B O 1
ATOM 5328 N N . LYS B 1 226 ? -31.531 35.781 -7.941 1 31.48 226 LYS B N 1
ATOM 5329 C CA . LYS B 1 226 ? -32.156 37.094 -8.039 1 31.48 226 LYS B CA 1
ATOM 5330 C C . LYS B 1 226 ? -31.844 37.781 -9.375 1 31.48 226 LYS B C 1
ATOM 5332 O O . LYS B 1 226 ? -30.719 38.219 -9.594 1 31.48 226 LYS B O 1
ATOM 5337 N N . ASP B 1 227 ? -32.562 37.438 -10.57 1 29.72 227 ASP B N 1
ATOM 5338 C CA . ASP B 1 227 ? -32.906 38.469 -11.555 1 29.72 227 ASP B CA 1
ATOM 5339 C C . ASP B 1 227 ? -33.5 39.688 -10.883 1 29.72 227 ASP B C 1
ATOM 5341 O O . ASP B 1 227 ? -34.281 39.562 -9.953 1 29.72 227 ASP B O 1
ATOM 5345 N N . ASP B 1 228 ? -32.938 40.844 -11.031 1 27.47 228 ASP B N 1
ATOM 5346 C CA . ASP B 1 228 ? -33.25 42.25 -10.742 1 27.47 228 ASP B CA 1
ATOM 5347 C C . ASP B 1 228 ? -34.594 42.625 -11.375 1 27.47 228 ASP B C 1
ATOM 5349 O O . ASP B 1 228 ? -34.625 43.156 -12.5 1 27.47 228 ASP B O 1
ATOM 5353 N N . GLU B 1 229 ? -35.719 41.875 -11.633 1 25.81 229 GLU B N 1
ATOM 5354 C CA . GLU B 1 229 ? -36.906 42.656 -12 1 25.81 229 GLU B CA 1
ATOM 5355 C C . GLU B 1 229 ? -37.25 43.625 -10.898 1 25.81 229 GLU B C 1
ATOM 5357 O O . GLU B 1 229 ? -37.656 43.219 -9.805 1 25.81 229 GLU B O 1
ATOM 5362 N N . GLU B 1 230 ? -36.594 44.781 -10.812 1 24.95 230 GLU B N 1
ATOM 5363 C CA . GLU B 1 230 ? -37 46 -10.117 1 24.95 230 GLU B CA 1
ATOM 5364 C C . GLU B 1 230 ? -38.406 46.438 -10.516 1 24.95 230 GLU B C 1
ATOM 5366 O O . GLU B 1 230 ? -38.594 47.125 -11.516 1 24.95 230 GLU B O 1
ATOM 5371 N N . ASP B 1 231 ? -39.406 45.562 -10.781 1 22.03 231 ASP B N 1
ATOM 5372 C CA . ASP B 1 231 ? -40.656 46.281 -10.852 1 22.03 231 ASP B CA 1
ATOM 5373 C C . ASP B 1 231 ? -40.906 47.062 -9.562 1 22.03 231 ASP B C 1
ATOM 5375 O O . ASP B 1 231 ? -40.906 46.5 -8.469 1 22.03 231 ASP B O 1
ATOM 5379 N N . LYS B 1 232 ? -40.625 48.406 -9.656 1 23.5 232 LYS B N 1
ATOM 5380 C CA . LYS B 1 232 ? -41.031 49.438 -8.719 1 23.5 232 LYS B CA 1
ATOM 5381 C C . LYS B 1 232 ? -42.531 49.406 -8.469 1 23.5 232 LYS B C 1
ATOM 5383 O O . LYS B 1 232 ? -43.312 49.938 -9.273 1 23.5 232 LYS B O 1
ATOM 5388 N N . GLN B 1 233 ? -43.156 48.219 -8.148 1 19.77 233 GLN B N 1
ATOM 5389 C CA . GLN B 1 233 ? -44.562 48.438 -7.832 1 19.77 233 GLN B CA 1
ATOM 5390 C C . GLN B 1 233 ? -44.719 49.594 -6.84 1 19.77 233 GLN B C 1
ATOM 5392 O O . GLN B 1 233 ? -43.906 49.719 -5.906 1 19.77 233 GLN B O 1
ATOM 5397 N N . LEU B 1 234 ? -45.625 50.625 -7.246 1 19.31 234 LEU B N 1
ATOM 5398 C CA . LEU B 1 234 ? -46.469 51.719 -6.797 1 19.31 234 LEU B CA 1
ATOM 5399 C C . LEU B 1 234 ? -47.094 51.406 -5.438 1 19.31 234 LEU B C 1
ATOM 5401 O O . LEU B 1 234 ? -47.219 50.25 -5.051 1 19.31 234 LEU B O 1
ATOM 5405 N N . ASP B 1 235 ? -47.625 52.531 -4.801 1 18.45 235 ASP B N 1
ATOM 5406 C CA . ASP B 1 235 ? -47.938 53.062 -3.488 1 18.45 235 ASP B CA 1
ATOM 5407 C C . ASP B 1 235 ? -49.188 52.406 -2.904 1 18.45 235 ASP B C 1
ATOM 5409 O O . ASP B 1 235 ? -50.219 53.031 -2.68 1 18.45 235 ASP B O 1
ATOM 5413 N N . ALA B 1 236 ? -49.312 51.062 -3.129 1 17.53 236 ALA B N 1
ATOM 5414 C CA . ALA B 1 236 ? -50.688 50.781 -2.732 1 17.53 236 ALA B CA 1
ATOM 5415 C C . ALA B 1 236 ? -51 51.312 -1.334 1 17.53 236 ALA B C 1
ATOM 5417 O O . ALA B 1 236 ? -50.219 51.094 -0.405 1 17.53 236 ALA B O 1
ATOM 5418 N N . GLU B 1 237 ? -51.906 52.375 -1.204 1 16.47 237 GLU B N 1
ATOM 5419 C CA . GLU B 1 237 ? -52.688 53.156 -0.25 1 16.47 237 GLU B CA 1
ATOM 5420 C C . GLU B 1 237 ? -53.406 52.25 0.743 1 16.47 237 GLU B C 1
ATOM 5422 O O . GLU B 1 237 ? -54.094 52.75 1.654 1 16.47 237 GLU B O 1
ATOM 5427 N N . GLU B 1 238 ? -53.531 50.969 0.349 1 17.98 238 GLU B N 1
ATOM 5428 C CA . GLU B 1 238 ? -54.844 50.625 0.913 1 17.98 238 GLU B CA 1
ATOM 5429 C C . GLU B 1 238 ? -54.875 50.938 2.406 1 17.98 238 GLU B C 1
ATOM 5431 O O . GLU B 1 238 ? -53.875 50.812 3.105 1 17.98 238 GLU B O 1
ATOM 5436 N N . TYR B 1 239 ? -56 51.438 2.791 1 17.17 239 TYR B N 1
ATOM 5437 C CA . TYR B 1 239 ? -56.969 52 3.711 1 17.17 239 TYR B CA 1
ATOM 5438 C C . TYR B 1 239 ? -57.062 51.156 4.988 1 17.17 239 TYR B C 1
ATOM 5440 O O . TYR B 1 239 ? -56.875 49.938 4.969 1 17.17 239 TYR B O 1
ATOM 5448 N N . GLU B 1 240 ? -57 51.906 6.113 1 15.91 240 GLU B N 1
ATOM 5449 C CA . GLU B 1 240 ? -56.938 52 7.57 1 15.91 240 GLU B CA 1
ATOM 5450 C C . GLU B 1 240 ? -58.156 51.281 8.211 1 15.91 240 GLU B C 1
ATOM 5452 O O . GLU B 1 240 ? -58.375 51.438 9.406 1 15.91 240 GLU B O 1
ATOM 5457 N N . ASP B 1 241 ? -58.75 50.344 7.473 1 15.88 241 ASP B N 1
ATOM 5458 C CA . ASP B 1 241 ? -60.031 50.219 8.133 1 15.88 241 ASP B CA 1
ATOM 5459 C C . ASP B 1 241 ? -59.875 49.906 9.625 1 15.88 241 ASP B C 1
ATOM 5461 O O . ASP B 1 241 ? -59.156 48.969 9.984 1 15.88 241 ASP B O 1
ATOM 5465 N N . GLU B 1 242 ? -60.344 50.844 10.523 1 15.28 242 GLU B N 1
ATOM 5466 C CA . GLU B 1 242 ? -60.438 51.281 11.906 1 15.28 242 GLU B CA 1
ATOM 5467 C C . GLU B 1 242 ? -61.156 50.281 12.789 1 15.28 242 GLU B C 1
ATOM 5469 O O . GLU B 1 242 ? -61.188 50.406 14.008 1 15.28 242 GLU B O 1
ATOM 5474 N N . TYR B 1 243 ? -61.844 49.219 12.281 1 16.44 243 TYR B N 1
ATOM 5475 C CA . TYR B 1 243 ? -63 49.125 13.156 1 16.44 243 TYR B CA 1
ATOM 5476 C C . TYR B 1 243 ? -62.594 48.906 14.602 1 16.44 243 TYR B C 1
ATOM 5478 O O . TYR B 1 243 ? -61.625 48.188 14.867 1 16.44 243 TYR B O 1
ATOM 5486 N N . HIS B 1 244 ? -63.219 49.688 15.68 1 15.24 244 HIS B N 1
ATOM 5487 C CA . HIS B 1 244 ? -63.281 50.188 17.047 1 15.24 244 HIS B CA 1
ATOM 5488 C C . HIS B 1 244 ? -63.656 49.062 18.016 1 15.24 244 HIS B C 1
ATOM 5490 O O . HIS B 1 244 ? -63.469 49.219 19.234 1 15.24 244 HIS B O 1
ATOM 5496 N N . TYR B 1 245 ? -64.312 47.969 17.703 1 15.99 245 TYR B N 1
ATOM 5497 C CA . TYR B 1 245 ? -65.375 47.781 18.703 1 15.99 245 TYR B CA 1
ATOM 5498 C C . TYR B 1 245 ? -64.812 47.594 20.094 1 15.99 245 TYR B C 1
ATOM 5500 O O . TYR B 1 245 ? -63.719 47 20.234 1 15.99 245 TYR B O 1
ATOM 5508 N N . ASP B 1 246 ? -65.5 48.156 21.25 1 14.99 246 ASP B N 1
ATOM 5509 C CA . ASP B 1 246 ? -65.562 48.656 22.625 1 14.99 246 ASP B CA 1
ATOM 5510 C C . ASP B 1 246 ? -65.5 47.531 23.641 1 14.99 246 ASP B C 1
ATOM 5512 O O . ASP B 1 246 ? -65.125 47.719 24.781 1 14.99 246 ASP B O 1
ATOM 5516 N N . GLU B 1 247 ? -66.188 46.375 23.422 1 15.27 247 GLU B N 1
ATOM 5517 C CA . GLU B 1 247 ? -67.125 46.156 24.516 1 15.27 247 GLU B CA 1
ATOM 5518 C C . GLU B 1 247 ? -66.375 45.969 25.844 1 15.27 247 GLU B C 1
ATOM 5520 O O . GLU B 1 247 ? -65.188 45.688 25.859 1 15.27 247 GLU B O 1
ATOM 5525 N N . ASP B 1 248 ? -67.062 45.25 26.734 1 15.84 248 ASP B N 1
ATOM 5526 C CA . ASP B 1 248 ? -67.688 45.344 28.047 1 15.84 248 ASP B CA 1
ATOM 5527 C C . ASP B 1 248 ? -66.75 44.906 29.156 1 15.84 248 ASP B C 1
ATOM 5529 O O . ASP B 1 248 ? -65.75 44.188 28.891 1 15.84 248 ASP B O 1
ATOM 5533 N N . GLY B 1 249 ? -67.25 45.125 30.5 1 15.48 249 GLY B N 1
ATOM 5534 C CA . GLY B 1 249 ? -67.062 45.531 31.875 1 15.48 249 GLY B CA 1
ATOM 5535 C C . GLY B 1 249 ? -66.375 44.469 32.719 1 15.48 249 GLY B C 1
ATOM 5536 O O . GLY B 1 249 ? -65.125 44.406 32.812 1 15.48 249 GLY B O 1
ATOM 5537 N N . HIS B 1 250 ? -67.125 44.094 33.844 1 16.03 250 HIS B N 1
ATOM 5538 C CA . HIS B 1 250 ? -66.938 44.25 35.281 1 16.03 250 HIS B CA 1
ATOM 5539 C C . HIS B 1 250 ? -66.25 43.062 35.906 1 16.03 250 HIS B C 1
ATOM 5541 O O . HIS B 1 250 ? -65.188 43.25 36.5 1 16.03 250 HIS B O 1
ATOM 5547 N N . HIS B 1 251 ? -67 42.219 36.781 1 15.44 251 HIS B N 1
ATOM 5548 C CA . HIS B 1 251 ? -67.062 42.188 38.219 1 15.44 251 HIS B CA 1
ATOM 5549 C C . HIS B 1 251 ? -66.188 41 38.781 1 15.44 251 HIS B C 1
ATOM 5551 O O . HIS B 1 251 ? -65.5 41.156 39.781 1 15.44 251 HIS B O 1
ATOM 5557 N N . HIS B 1 252 ? -66.375 39.781 38.25 1 14.92 252 HIS B N 1
ATOM 5558 C CA . HIS B 1 252 ? -66.812 38.906 39.344 1 14.92 252 HIS B CA 1
ATOM 5559 C C . HIS B 1 252 ? -65.688 38.656 40.312 1 14.92 252 HIS B C 1
ATOM 5561 O O . HIS B 1 252 ? -64.5 38.938 40 1 14.92 252 HIS B O 1
ATOM 5567 N N . ASP B 1 253 ? -65.375 37.344 40.531 1 15.23 253 ASP B N 1
ATOM 5568 C CA . ASP B 1 253 ? -65.75 36.594 41.75 1 15.23 253 ASP B CA 1
ATOM 5569 C C . ASP B 1 253 ? -64.625 36.594 42.75 1 15.23 253 ASP B C 1
ATOM 5571 O O . ASP B 1 253 ? -63.5 37.062 42.469 1 15.23 253 ASP B O 1
ATOM 5575 N N . HIS B 1 254 ? -64.188 35.312 43.188 1 16.09 254 HIS B N 1
ATOM 5576 C CA . HIS B 1 254 ? -64.375 34.562 44.406 1 16.09 254 HIS B CA 1
ATOM 5577 C C . HIS B 1 254 ? -63.156 34.719 45.344 1 16.09 254 HIS B C 1
ATOM 5579 O O . HIS B 1 254 ? -62.094 35.125 44.906 1 16.09 254 HIS B O 1
ATOM 5585 N N . GLU B 1 255 ? -63.156 33.875 46.469 1 15.7 255 GLU B N 1
ATOM 5586 C CA . GLU B 1 255 ? -63.125 33.688 47.906 1 15.7 255 GLU B CA 1
ATOM 5587 C C . GLU B 1 255 ? -61.719 33.375 48.406 1 15.7 255 GLU B C 1
ATOM 5589 O O . GLU B 1 255 ? -61.344 33.688 49.531 1 15.7 255 GLU B O 1
ATOM 5594 N N . GLU B 1 256 ? -60.938 32.531 47.656 1 16.95 256 GLU B N 1
ATOM 5595 C CA . GLU B 1 256 ? -60.625 31.531 48.688 1 16.95 256 GLU B CA 1
ATOM 5596 C C . GLU B 1 256 ? -59.688 32.094 49.75 1 16.95 256 GLU B C 1
ATOM 5598 O O . GLU B 1 256 ? -59 33.094 49.531 1 16.95 256 GLU B O 1
ATOM 5603 N N . ASP B 1 257 ? -59.562 31.266 50.781 1 17.19 257 ASP B N 1
ATOM 5604 C CA . ASP B 1 257 ? -59.344 31.094 52.219 1 17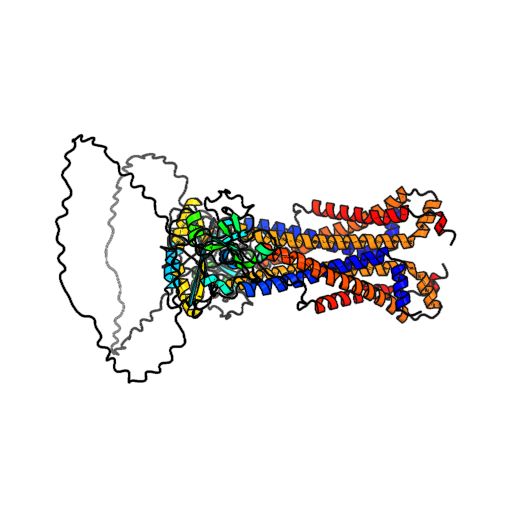.19 257 ASP B CA 1
ATOM 5605 C C . ASP B 1 257 ? -57.875 31.359 52.594 1 17.19 257 ASP B C 1
ATOM 5607 O O . ASP B 1 257 ? -57 31.234 51.781 1 17.19 257 ASP B O 1
ATOM 5611 N N . HIS B 1 258 ? -57.75 31.781 53.781 1 16.83 258 HIS B N 1
ATOM 5612 C CA . HIS B 1 258 ? -56.938 32.531 54.75 1 16.83 258 HIS B CA 1
ATOM 5613 C C . HIS B 1 258 ? -55.688 31.734 55.156 1 16.83 258 HIS B C 1
ATOM 5615 O O . HIS B 1 258 ? -54.812 32.25 55.844 1 16.83 258 HIS B O 1
ATOM 5621 N N . ASP B 1 259 ? -55.5 30.406 54.969 1 17.83 259 ASP B N 1
ATOM 5622 C CA . ASP B 1 259 ? -54.938 29.953 56.25 1 17.83 259 ASP B CA 1
ATOM 5623 C C . ASP B 1 259 ? -53.531 30.5 56.469 1 17.83 259 ASP B C 1
ATOM 5625 O O . ASP B 1 259 ? -52.812 30.766 55.5 1 17.83 259 ASP B O 1
ATOM 5629 N N . HIS B 1 260 ? -53.125 30.781 57.719 1 16.98 260 HIS B N 1
ATOM 5630 C CA . HIS B 1 260 ? -52.281 31.547 58.656 1 16.98 260 HIS B CA 1
ATOM 5631 C C . HIS B 1 260 ? -50.844 31.062 58.594 1 16.98 260 HIS B C 1
ATOM 5633 O O . HIS B 1 260 ? -49.906 31.844 58.812 1 16.98 260 HIS B O 1
ATOM 5639 N N . ASP B 1 261 ? -50.438 29.781 58.438 1 19.31 261 ASP B N 1
ATOM 5640 C CA . ASP B 1 261 ? -49.562 29.453 59.531 1 19.31 261 ASP B CA 1
ATOM 5641 C C . ASP B 1 261 ? -48.188 30.094 59.375 1 19.31 261 ASP B C 1
ATOM 5643 O O . ASP B 1 261 ? -47.781 30.391 58.25 1 19.31 261 ASP B O 1
ATOM 5647 N N . HIS B 1 262 ? -47.469 30.234 60.5 1 17.53 262 HIS B N 1
ATOM 5648 C CA . HIS B 1 262 ? -46.438 31.047 61.125 1 17.53 262 HIS B CA 1
ATOM 5649 C C . HIS B 1 262 ? -45.094 30.859 60.469 1 17.53 262 HIS B C 1
ATOM 5651 O O . HIS B 1 262 ? -44.594 31.75 59.75 1 17.53 262 HIS B O 1
ATOM 5657 N N . GLU B 1 263 ? -44.031 30.266 61.25 1 18.39 263 GLU B N 1
ATOM 5658 C CA . GLU B 1 263 ? -42.938 30.953 61.938 1 18.39 263 GLU B CA 1
ATOM 5659 C C . GLU B 1 263 ? -41.625 30.875 61.156 1 18.39 263 GLU B C 1
ATOM 5661 O O . GLU B 1 263 ? -41 31.906 60.906 1 18.39 263 GLU B O 1
ATOM 5666 N N . GLU B 1 264 ? -40.781 29.812 61.5 1 23.06 264 GLU B N 1
ATOM 5667 C CA . GLU B 1 264 ? -39.438 30.031 62.062 1 23.06 264 GLU B CA 1
ATOM 5668 C C . GLU B 1 264 ? -38.406 30.234 60.938 1 23.06 264 GLU B C 1
ATOM 5670 O O . GLU B 1 264 ? -38.531 29.688 59.844 1 23.06 264 GLU B O 1
ATOM 5675 N N . ALA B 1 265 ? -37.438 31.172 61.125 1 20.97 265 ALA B N 1
ATOM 5676 C CA . ALA B 1 265 ? -36.5 31.938 60.312 1 20.97 265 ALA B CA 1
ATOM 5677 C C . ALA B 1 265 ? -35.25 31.125 60 1 20.97 265 ALA B C 1
ATOM 5679 O O . ALA B 1 265 ? -34.312 31.625 59.406 1 20.97 265 ALA B O 1
ATOM 5680 N N . ASP B 1 266 ? -35.281 29.812 60.125 1 24.16 266 ASP B N 1
ATOM 5681 C CA . ASP B 1 266 ? -33.875 29.391 60.25 1 24.16 266 ASP B CA 1
ATOM 5682 C C . ASP B 1 266 ? -33.062 29.828 59.031 1 24.16 266 ASP B C 1
ATOM 5684 O O . ASP B 1 266 ? -33.531 29.703 57.875 1 24.16 266 ASP B O 1
ATOM 5688 N N . HIS B 1 267 ? -32.125 30.719 59.188 1 22.83 267 HIS B N 1
ATOM 5689 C CA . HIS B 1 267 ? -31.219 31.422 58.281 1 22.83 267 HIS B CA 1
ATOM 5690 C C . HIS B 1 267 ? -30.297 30.438 57.562 1 22.83 267 HIS B C 1
ATOM 5692 O O . HIS B 1 267 ? -29.438 29.812 58.188 1 22.83 267 HIS B O 1
ATOM 5698 N N . HIS B 1 268 ? -30.797 29.516 56.812 1 22.8 268 HIS B N 1
ATOM 5699 C CA . HIS B 1 268 ? -29.828 28.703 56.094 1 22.8 268 HIS B CA 1
ATOM 5700 C C . HIS B 1 268 ? -28.953 29.578 55.188 1 22.8 268 HIS B C 1
ATOM 5702 O O . HIS B 1 268 ? -29.453 30.422 54.438 1 22.8 268 HIS B O 1
ATOM 5708 N N . HIS B 1 269 ? -27.766 29.969 55.719 1 25.64 269 HIS B N 1
ATOM 5709 C CA . HIS B 1 269 ? -26.75 30.594 54.875 1 25.64 269 HIS B CA 1
ATOM 5710 C C . HIS B 1 269 ? -26.5 29.781 53.625 1 25.64 269 HIS B C 1
ATOM 5712 O O . HIS B 1 269 ? -26.203 28.594 53.688 1 25.64 269 HIS B O 1
ATOM 5718 N N . ASP B 1 270 ? -27.156 30.047 52.562 1 23.84 270 ASP B N 1
ATOM 5719 C CA . ASP B 1 270 ? -26.953 29.469 51.25 1 23.84 270 ASP B CA 1
ATOM 5720 C C . ASP B 1 270 ? -25.562 29.828 50.719 1 23.84 270 ASP B C 1
ATOM 5722 O O . ASP B 1 270 ? -25.25 31 50.469 1 23.84 270 ASP B O 1
ATOM 5726 N N . GLU B 1 271 ? -24.484 29.391 51.375 1 30.53 271 GLU B N 1
ATOM 5727 C CA . GLU B 1 271 ? -23.281 29.469 50.562 1 30.53 271 GLU B CA 1
ATOM 5728 C C . GLU B 1 271 ? -23.547 28.969 49.156 1 30.53 271 GLU B C 1
ATOM 5730 O O . GLU B 1 271 ? -24.031 27.844 48.969 1 30.53 271 GLU B O 1
ATOM 5735 N N . ASP B 1 272 ? -23.891 29.875 48.312 1 27.95 272 ASP B N 1
ATOM 5736 C CA . ASP B 1 272 ? -24.047 29.625 46.906 1 27.95 272 ASP B CA 1
ATOM 5737 C C . ASP B 1 272 ? -22.844 28.906 46.312 1 27.95 272 ASP B C 1
ATOM 5739 O O . ASP B 1 272 ? -21.719 29.422 46.344 1 27.95 272 ASP B O 1
ATOM 5743 N N . ASP B 1 273 ? -22.656 27.672 46.688 1 29.44 273 ASP B N 1
ATOM 5744 C CA . ASP B 1 273 ? -21.828 26.875 45.781 1 29.44 273 ASP B CA 1
ATOM 5745 C C . ASP B 1 273 ? -22.141 27.203 44.312 1 29.44 273 ASP B C 1
ATOM 5747 O O . ASP B 1 273 ? -23.219 26.891 43.812 1 29.44 273 ASP B O 1
ATOM 5751 N N . TYR B 1 274 ? -21.797 28.406 43.938 1 30.89 274 TYR B N 1
ATOM 5752 C CA . TYR B 1 274 ? -21.688 28.578 42.5 1 30.89 274 TYR B CA 1
ATOM 5753 C C . TYR B 1 274 ? -21.062 27.344 41.844 1 30.89 274 TYR B C 1
ATOM 5755 O O . TYR B 1 274 ? -19.875 27.078 42.031 1 30.89 274 TYR B O 1
ATOM 5763 N N . ASP B 1 275 ? -21.688 26.266 41.938 1 31.11 275 ASP B N 1
ATOM 5764 C CA . ASP B 1 275 ? -21.375 25.219 40.969 1 31.11 275 ASP B CA 1
ATOM 5765 C C . ASP B 1 275 ? -21.078 25.828 39.594 1 31.11 275 ASP B C 1
ATOM 5767 O O . ASP B 1 275 ? -22 26.297 38.906 1 31.11 275 ASP B O 1
ATOM 5771 N N . HIS B 1 276 ? -20.109 26.656 39.438 1 32.88 276 HIS B N 1
ATOM 5772 C CA . HIS B 1 276 ? -19.531 26.844 38.125 1 32.88 276 HIS B CA 1
ATOM 5773 C C . HIS B 1 276 ? -19.578 25.562 37.312 1 32.88 276 HIS B C 1
ATOM 5775 O O . HIS B 1 276 ? -18.719 24.703 37.438 1 32.88 276 HIS B O 1
ATOM 5781 N N . HIS B 1 277 ? -20.703 25.016 37.188 1 36.12 277 HIS B N 1
ATOM 5782 C CA . HIS B 1 277 ? -20.766 24.156 36.031 1 36.12 277 HIS B CA 1
ATOM 5783 C C . HIS B 1 277 ? -19.969 24.75 34.875 1 36.12 277 HIS B C 1
ATOM 5785 O O . HIS B 1 277 ? -20.281 25.844 34.375 1 36.12 277 HIS B O 1
ATOM 5791 N N 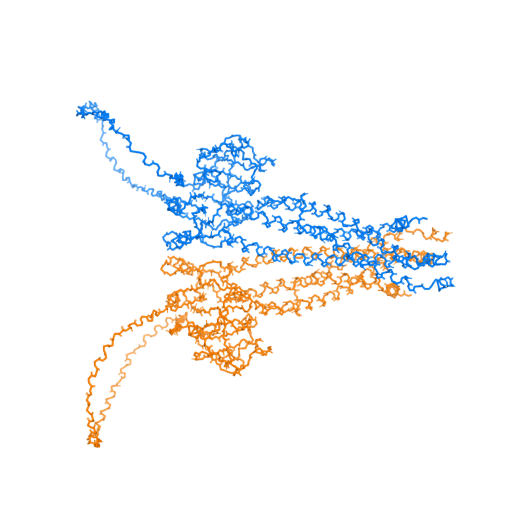. HIS B 1 278 ? -18.766 24.844 34.875 1 38.69 278 HIS B N 1
ATOM 5792 C CA . HIS B 1 278 ? -17.953 25.094 33.719 1 38.69 278 HIS B CA 1
ATOM 5793 C C . HIS B 1 278 ? -18.656 24.656 32.438 1 38.69 278 HIS B C 1
ATOM 5795 O O . HIS B 1 278 ? -18.812 23.469 32.188 1 38.69 278 HIS B O 1
ATOM 5801 N N . ASP B 1 279 ? -19.719 25.234 31.984 1 46.5 279 ASP B N 1
ATOM 5802 C CA . ASP B 1 279 ? -20.344 25.109 30.672 1 46.5 279 ASP B CA 1
ATOM 5803 C C . ASP B 1 279 ? -19.312 24.766 29.609 1 46.5 279 ASP B C 1
ATOM 5805 O O . ASP B 1 279 ? -18.453 25.594 29.281 1 46.5 279 ASP B O 1
ATOM 5809 N N . VAL B 1 280 ? -18.828 23.672 29.578 1 60.69 280 VAL B N 1
ATOM 5810 C CA . VAL B 1 280 ? -17.906 23.203 28.531 1 60.69 280 VAL B CA 1
ATOM 5811 C C . VAL B 1 280 ? -18.453 23.609 27.156 1 60.69 280 VAL B C 1
ATOM 5813 O O . VAL B 1 280 ? -19.641 23.438 26.875 1 60.69 280 VAL B O 1
ATOM 5816 N N . ASP B 1 281 ? -17.812 24.5 26.438 1 75.38 281 ASP B N 1
ATOM 5817 C CA . ASP B 1 281 ? -18.125 24.953 25.094 1 75.38 281 ASP B CA 1
ATOM 5818 C C . ASP B 1 281 ? -18.328 23.781 24.141 1 75.38 281 ASP B C 1
ATOM 5820 O O . ASP B 1 281 ? -17.594 22.797 24.203 1 75.38 281 ASP B O 1
ATOM 5824 N N . PRO B 1 282 ? -19.578 23.875 23.438 1 88.25 282 PRO B N 1
ATOM 5825 C CA . PRO B 1 282 ? -19.828 22.781 22.5 1 88.25 282 PRO B CA 1
ATOM 5826 C C . PRO B 1 282 ? -18.734 22.641 21.438 1 88.25 282 PRO B C 1
ATOM 5828 O O . PRO B 1 282 ? -18.109 23.641 21.062 1 88.25 282 PRO B O 1
ATOM 5831 N N . GLU B 1 283 ? -18.453 21.438 21.141 1 92.69 283 GLU B N 1
ATOM 5832 C CA . GLU B 1 283 ? -17.406 21.141 20.156 1 92.69 283 GLU B CA 1
ATOM 5833 C C . GLU B 1 283 ? -17.953 20.281 19.016 1 92.69 283 GLU B C 1
ATOM 5835 O O . GLU B 1 283 ? -19 19.656 19.156 1 92.69 283 GLU B O 1
ATOM 5840 N N . LEU B 1 284 ? -17.297 20.391 17.938 1 95.81 284 LEU B N 1
ATOM 5841 C CA . LEU B 1 284 ? -17.578 19.562 16.766 1 95.81 284 LEU B CA 1
ATOM 5842 C C . LEU B 1 284 ? -16.328 18.812 16.328 1 95.81 284 LEU B C 1
ATOM 5844 O O . LEU B 1 284 ? -15.203 19.219 16.656 1 95.81 284 LEU B O 1
ATOM 5848 N N . THR B 1 285 ? -16.594 17.75 15.648 1 95.38 285 THR B N 1
ATOM 5849 C CA . THR B 1 285 ? -15.453 16.984 15.141 1 95.38 285 THR B CA 1
ATOM 5850 C C . THR B 1 285 ? -15.039 17.5 13.758 1 95.38 285 THR B C 1
ATOM 5852 O O . THR B 1 285 ? -13.844 17.547 13.453 1 95.38 285 THR B O 1
ATOM 5855 N N . ALA B 1 286 ? -16.047 17.828 12.984 1 97.19 286 ALA B N 1
ATOM 5856 C CA . ALA B 1 286 ? -15.742 18.297 11.633 1 97.19 286 ALA B CA 1
ATOM 5857 C C . ALA B 1 286 ? -16.891 19.141 11.07 1 97.19 286 ALA B C 1
ATOM 5859 O O . ALA B 1 286 ? -18 19.109 11.594 1 97.19 286 ALA B O 1
ATOM 5860 N N . ILE B 1 287 ? -16.547 19.906 10.047 1 97.06 287 ILE B N 1
ATOM 5861 C CA . ILE B 1 287 ? -17.516 20.688 9.273 1 97.06 287 ILE B CA 1
ATOM 5862 C C . ILE B 1 287 ? -17.312 20.422 7.785 1 97.06 287 ILE B C 1
ATOM 5864 O O . ILE B 1 287 ? -16.219 20.625 7.254 1 97.06 287 ILE B O 1
ATOM 5868 N N . LEU B 1 288 ? -18.312 19.906 7.188 1 96.25 288 LEU B N 1
ATOM 5869 C CA . LEU B 1 288 ? -18.297 19.797 5.734 1 96.25 288 LEU B CA 1
ATOM 5870 C C . LEU B 1 288 ? -18.766 21.094 5.082 1 96.25 288 LEU B C 1
ATOM 5872 O O . LEU B 1 288 ? -19.797 21.656 5.477 1 96.25 288 LEU B O 1
ATOM 5876 N N . VAL B 1 289 ? -18.031 21.547 4.047 1 96.25 289 VAL B N 1
ATOM 5877 C CA . VAL B 1 289 ? -18.312 22.875 3.494 1 96.25 289 VAL B CA 1
ATOM 5878 C C . VAL B 1 289 ? -18.469 22.766 1.979 1 96.25 289 VAL B C 1
ATOM 5880 O O . VAL B 1 289 ? -17.672 22.141 1.301 1 96.25 289 VAL B O 1
ATOM 5883 N N . LYS B 1 290 ? -19.516 23.281 1.524 1 93.5 290 LYS B N 1
ATOM 5884 C CA . LYS B 1 290 ? -19.703 23.562 0.106 1 93.5 290 LYS B CA 1
ATOM 5885 C C . LYS B 1 290 ? -19.625 25.062 -0.162 1 93.5 290 LYS B C 1
ATOM 5887 O O . LYS B 1 290 ? -20.328 25.859 0.469 1 93.5 290 LYS B O 1
ATOM 5892 N N . GLY B 1 291 ? -18.734 25.453 -1.069 1 92.69 291 GLY B N 1
ATOM 5893 C CA . GLY B 1 291 ? -18.531 26.875 -1.327 1 92.69 291 GLY B CA 1
ATOM 5894 C C . GLY B 1 291 ? -19.031 27.297 -2.693 1 92.69 291 GLY B C 1
ATOM 5895 O O . GLY B 1 291 ? -19.5 26.484 -3.48 1 92.69 291 GLY B O 1
ATOM 5896 N N . GLN B 1 292 ? -18.938 28.656 -2.85 1 90.81 292 GLN B N 1
ATOM 5897 C CA . GLN B 1 292 ? -19.328 29.234 -4.129 1 90.81 292 GLN B CA 1
ATOM 5898 C C . GLN B 1 292 ? -18.297 28.922 -5.211 1 90.81 292 GLN B C 1
ATOM 5900 O O . GLN B 1 292 ? -18.656 28.547 -6.328 1 90.81 292 GLN B O 1
ATOM 5905 N N . ASP B 1 293 ? -17.062 29.125 -4.852 1 89.94 293 ASP B N 1
ATOM 5906 C CA . ASP B 1 293 ? -15.969 28.766 -5.754 1 89.94 293 ASP B CA 1
ATOM 5907 C C . ASP B 1 293 ? -14.688 28.453 -4.973 1 89.94 293 ASP B C 1
ATOM 5909 O O . ASP B 1 293 ? -14.586 28.781 -3.791 1 89.94 293 ASP B O 1
ATOM 5913 N N . ILE B 1 294 ? -13.828 27.859 -5.633 1 86.62 294 ILE B N 1
ATOM 5914 C CA . ILE B 1 294 ? -12.641 27.312 -4.988 1 86.62 294 ILE B CA 1
ATOM 5915 C C . ILE B 1 294 ? -11.727 28.453 -4.535 1 86.62 294 ILE B C 1
ATOM 5917 O O . ILE B 1 294 ? -11.047 28.344 -3.514 1 86.62 294 ILE B O 1
ATOM 5921 N N . VAL B 1 295 ? -11.672 29.531 -5.301 1 85.38 295 VAL B N 1
ATOM 5922 C CA . VAL B 1 295 ? -10.82 30.672 -4.949 1 85.38 295 VAL B CA 1
ATOM 5923 C C . VAL B 1 295 ? -11.312 31.297 -3.65 1 85.38 295 VAL B C 1
ATOM 5925 O O . VAL B 1 295 ? -10.523 31.578 -2.748 1 85.38 295 VAL B O 1
ATOM 5928 N N . ALA B 1 296 ? -12.586 31.484 -3.541 1 89.75 296 ALA B N 1
ATOM 5929 C CA . ALA B 1 296 ? -13.195 32 -2.324 1 89.75 296 ALA B CA 1
ATOM 5930 C C . ALA B 1 296 ? -12.906 31.094 -1.131 1 89.75 296 ALA B C 1
ATOM 5932 O O . ALA B 1 296 ? -12.562 31.578 -0.047 1 89.75 296 ALA B O 1
ATOM 5933 N N . LEU B 1 297 ? -12.914 29.844 -1.338 1 93.31 297 LEU B N 1
ATOM 5934 C CA . LEU B 1 297 ? -12.695 28.891 -0.257 1 93.31 297 LEU B CA 1
ATOM 5935 C C . LEU B 1 297 ? -11.234 28.859 0.159 1 93.31 297 LEU B C 1
ATOM 5937 O O . LEU B 1 297 ? -10.914 28.609 1.322 1 93.31 297 LEU B O 1
ATOM 5941 N N . SER B 1 298 ? -10.391 29.156 -0.79 1 88.94 298 SER B N 1
ATOM 5942 C CA . SER B 1 298 ? -8.977 29.203 -0.454 1 88.94 298 SER B CA 1
ATOM 5943 C C . SER B 1 298 ? -8.672 30.312 0.54 1 88.94 298 SER B C 1
ATOM 5945 O O . SER B 1 298 ? -7.863 30.141 1.455 1 88.94 298 SER B O 1
ATOM 5947 N N . SER B 1 299 ? -9.336 31.438 0.36 1 89.88 299 SER B N 1
ATOM 5948 C CA . SER B 1 299 ? -9.18 32.531 1.305 1 89.88 299 SER B CA 1
ATOM 5949 C C . SER B 1 299 ? -9.75 32.188 2.67 1 89.88 299 SER B C 1
ATOM 5951 O O . SER B 1 299 ? -9.148 32.469 3.703 1 89.88 299 SER B O 1
ATOM 5953 N N . LEU B 1 300 ? -10.844 31.547 2.619 1 93.5 300 LEU B N 1
ATOM 5954 C CA . LEU B 1 300 ? -11.469 31.125 3.863 1 93.5 300 LEU B CA 1
ATOM 5955 C C . LEU B 1 300 ? -10.594 30.125 4.598 1 93.5 300 LEU B C 1
ATOM 5957 O O . LEU B 1 300 ? -10.469 30.172 5.824 1 93.5 300 LEU B O 1
ATOM 5961 N N . LYS B 1 301 ? -10.07 29.219 3.855 1 90.88 301 LYS B N 1
ATOM 5962 C CA . LYS B 1 301 ? -9.164 28.219 4.43 1 90.88 301 LYS B CA 1
ATOM 5963 C C . LYS B 1 301 ? -8.023 28.891 5.188 1 90.88 301 LYS B C 1
ATOM 5965 O O . LYS B 1 301 ? -7.699 28.5 6.312 1 90.88 301 LYS B O 1
ATOM 5970 N N . ARG B 1 302 ? -7.488 29.875 4.613 1 83.06 302 ARG B N 1
ATOM 5971 C CA . ARG B 1 302 ? -6.383 30.594 5.242 1 83.06 302 ARG B CA 1
ATOM 5972 C C . ARG B 1 302 ? -6.832 31.281 6.527 1 83.06 302 ARG B C 1
ATOM 5974 O O . ARG B 1 302 ? -6.109 31.281 7.523 1 83.06 302 ARG B O 1
ATOM 5981 N N . GLU B 1 303 ? -7.945 31.812 6.48 1 88.12 303 GLU B N 1
ATOM 5982 C CA . GLU B 1 303 ? -8.5 32.5 7.648 1 88.12 303 GLU B CA 1
ATOM 5983 C C . GLU B 1 303 ? -8.758 31.516 8.789 1 88.12 303 GLU B C 1
ATOM 5985 O O . GLU B 1 303 ? -8.445 31.812 9.945 1 88.12 303 GLU B O 1
ATOM 5990 N N . ILE B 1 304 ? -9.266 30.375 8.469 1 91.12 304 ILE B N 1
ATOM 5991 C CA . ILE B 1 304 ? -9.578 29.359 9.461 1 91.12 304 ILE B CA 1
ATOM 5992 C C . ILE B 1 304 ? -8.289 28.844 10.094 1 91.12 304 ILE B C 1
ATOM 5994 O O . ILE B 1 304 ? -8.188 28.734 11.32 1 91.12 304 ILE B O 1
ATOM 5998 N N . GLU B 1 305 ? -7.41 28.562 9.289 1 83.06 305 GLU B N 1
ATOM 5999 C CA . GLU B 1 305 ? -6.16 27.984 9.758 1 83.06 305 GLU B CA 1
ATOM 6000 C C . GLU B 1 305 ? -5.316 29.016 10.508 1 83.06 305 GLU B C 1
ATOM 6002 O O . GLU B 1 305 ? -4.473 28.656 11.328 1 83.06 305 GLU B O 1
ATOM 6007 N N . GLY B 1 306 ? -5.613 30.234 10.234 1 76.31 306 GLY B N 1
ATOM 6008 C CA . GLY B 1 306 ? -4.844 31.312 10.836 1 76.31 306 GLY B CA 1
ATOM 6009 C C . GLY B 1 306 ? -5.371 31.75 12.188 1 76.31 306 GLY B C 1
ATOM 6010 O O . GLY B 1 306 ? -4.688 32.469 12.93 1 76.31 306 GLY B O 1
ATOM 6011 N N . ASP B 1 307 ? -6.586 31.312 12.5 1 81.06 307 ASP B N 1
ATOM 6012 C CA . ASP B 1 307 ? -7.172 31.688 13.789 1 81.06 307 ASP B CA 1
ATOM 6013 C C . ASP B 1 307 ? -6.527 30.891 14.922 1 81.06 307 ASP B C 1
ATOM 6015 O O . ASP B 1 307 ? -6.828 29.703 15.109 1 81.06 307 ASP B O 1
ATOM 6019 N N . LEU B 1 308 ? -5.809 31.5 15.766 1 68 308 LEU B N 1
ATOM 6020 C CA . LEU B 1 308 ? -5.051 30.844 16.828 1 68 308 LEU B CA 1
ATOM 6021 C C . LEU B 1 308 ? -5.93 30.594 18.047 1 68 308 LEU B C 1
ATOM 6023 O O . LEU B 1 308 ? -5.594 29.766 18.906 1 68 308 LEU B O 1
ATOM 6027 N N . ASN B 1 309 ? -6.91 31.391 18.156 1 78.25 309 ASN B N 1
ATOM 6028 C CA . ASN B 1 309 ? -7.805 31.234 19.297 1 78.25 309 ASN B CA 1
ATOM 6029 C C . ASN B 1 309 ? -8.672 29.984 19.172 1 78.25 309 ASN B C 1
ATOM 6031 O O . ASN B 1 309 ? -9.078 29.406 20.172 1 78.25 309 ASN B O 1
ATOM 6035 N N . HIS B 1 310 ? -8.844 29.641 17.938 1 86.12 310 HIS B N 1
ATOM 6036 C CA . HIS B 1 310 ? -9.633 28.438 17.641 1 86.12 310 HIS B CA 1
ATOM 6037 C C . HIS B 1 310 ? -8.93 27.562 16.609 1 86.12 310 HIS B C 1
ATOM 6039 O O . HIS B 1 310 ? -9.328 27.531 15.445 1 86.12 310 HIS B O 1
ATOM 6045 N N . PRO B 1 311 ? -8.055 26.781 17.078 1 81.56 311 PRO B N 1
ATOM 6046 C CA . PRO B 1 311 ? -7.227 26 16.141 1 81.56 311 PRO B CA 1
ATOM 6047 C C . PRO B 1 311 ? -8.031 24.969 15.359 1 81.56 311 PRO B C 1
ATOM 6049 O O . PRO B 1 311 ? -8.828 24.234 15.945 1 81.56 311 PRO B O 1
ATOM 6052 N N . ALA B 1 312 ? -7.844 25 14.016 1 88.31 312 ALA B N 1
ATOM 6053 C CA . ALA B 1 312 ? -8.5 24.047 13.117 1 88.31 312 ALA B CA 1
ATOM 6054 C C . ALA B 1 312 ? -7.75 23.938 11.797 1 88.31 312 ALA B C 1
ATOM 6056 O O . ALA B 1 312 ? -6.875 24.75 11.5 1 88.31 312 ALA B O 1
ATOM 6057 N N . GLN B 1 313 ? -7.969 22.875 11.125 1 86 313 GLN B N 1
ATOM 6058 C CA . GLN B 1 313 ? -7.469 22.734 9.766 1 86 313 GLN B CA 1
ATOM 6059 C C . GLN B 1 313 ? -8.617 22.688 8.758 1 86 313 GLN B C 1
ATOM 6061 O O . GLN B 1 313 ? -9.734 22.297 9.102 1 86 313 GLN B O 1
ATOM 6066 N N . ALA B 1 314 ? -8.289 23.188 7.621 1 91.75 314 ALA B N 1
ATOM 6067 C CA . ALA B 1 314 ? -9.188 23.078 6.477 1 91.75 314 ALA B CA 1
ATOM 6068 C C . ALA B 1 314 ? -8.508 22.375 5.305 1 91.75 314 ALA B C 1
ATOM 6070 O O . ALA B 1 314 ? -7.391 22.75 4.926 1 91.75 314 ALA B O 1
ATOM 6071 N N . ALA B 1 315 ? -9.188 21.359 4.777 1 90.19 315 ALA B N 1
ATOM 6072 C CA . ALA B 1 315 ? -8.602 20.594 3.684 1 90.19 315 ALA B CA 1
ATOM 6073 C C . ALA B 1 315 ? -9.57 20.469 2.516 1 90.19 315 ALA B C 1
ATOM 6075 O O . ALA B 1 315 ? -10.758 20.203 2.719 1 90.19 315 ALA B O 1
ATOM 6076 N N . PHE B 1 316 ? -9.016 20.703 1.339 1 90.75 316 PHE B N 1
ATOM 6077 C CA . PHE B 1 316 ? -9.82 20.453 0.153 1 90.75 316 PHE B CA 1
ATOM 6078 C C . PHE B 1 316 ? -9.984 18.953 -0.079 1 90.75 316 PHE B C 1
ATOM 6080 O O . PHE B 1 316 ? -9 18.234 -0.236 1 90.75 316 PHE B O 1
ATOM 6087 N N . ILE B 1 317 ? -11.164 18.547 -0.223 1 92.81 317 ILE B N 1
ATOM 6088 C CA . ILE B 1 317 ? -11.469 17.125 -0.231 1 92.81 317 ILE B CA 1
ATOM 6089 C C . ILE B 1 317 ? -10.898 16.484 -1.491 1 92.81 317 ILE B C 1
ATOM 6091 O O . ILE B 1 317 ? -10.25 15.438 -1.421 1 92.81 317 ILE B O 1
ATOM 6095 N N . VAL B 1 318 ? -11.047 17.109 -2.619 1 89.56 318 VAL B N 1
ATOM 6096 C CA . VAL B 1 318 ? -10.609 16.547 -3.893 1 89.56 318 VAL B CA 1
ATOM 6097 C C . VAL B 1 318 ? -9.094 16.359 -3.889 1 89.56 318 VAL B C 1
ATOM 6099 O O . VAL B 1 318 ? -8.586 15.367 -4.41 1 89.56 318 VAL B O 1
ATOM 6102 N N . VAL B 1 319 ? -8.367 17.266 -3.309 1 83.81 319 VAL B N 1
ATOM 6103 C CA . VAL B 1 319 ? -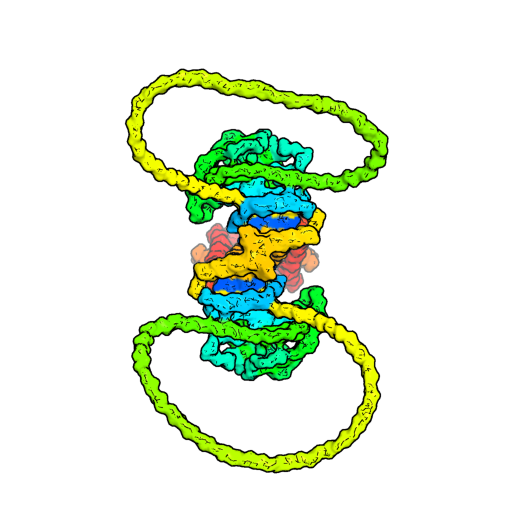6.906 17.219 -3.277 1 83.81 319 VAL B CA 1
ATOM 6104 C C . VAL B 1 319 ? -6.449 16.031 -2.418 1 83.81 319 VAL B C 1
ATOM 6106 O O . VAL B 1 319 ? -5.594 15.25 -2.834 1 83.81 319 VAL B O 1
ATOM 6109 N N . VAL B 1 320 ? -7.043 15.922 -1.261 1 85.69 320 VAL B N 1
ATOM 6110 C CA . VAL B 1 320 ? -6.66 14.852 -0.341 1 85.69 320 VAL B CA 1
ATOM 6111 C C . VAL B 1 320 ? -7.062 13.5 -0.924 1 85.69 320 VAL B C 1
ATOM 6113 O O . VAL B 1 320 ? -6.301 12.531 -0.844 1 85.69 320 VAL B O 1
ATOM 6116 N N . LEU B 1 321 ? -8.195 13.484 -1.558 1 89.62 321 LEU B N 1
ATOM 6117 C CA . LEU B 1 321 ? -8.672 12.234 -2.154 1 89.62 321 LEU B CA 1
ATOM 6118 C C . LEU B 1 321 ? -7.754 11.789 -3.289 1 89.62 321 LEU B C 1
ATOM 6120 O O . LEU B 1 321 ? -7.461 10.602 -3.422 1 89.62 321 LEU B O 1
ATOM 6124 N N . ARG B 1 322 ? -7.352 12.703 -4.062 1 84.5 322 ARG B N 1
ATOM 6125 C CA . ARG B 1 322 ? -6.441 12.375 -5.156 1 84.5 322 ARG B CA 1
ATOM 6126 C C . ARG B 1 322 ? -5.145 11.773 -4.629 1 84.5 322 ARG B C 1
ATOM 6128 O O . ARG B 1 322 ? -4.609 10.828 -5.215 1 84.5 322 ARG B O 1
ATOM 6135 N N . GLN B 1 323 ? -4.723 12.297 -3.607 1 80.06 323 GLN B N 1
ATOM 6136 C CA . GLN B 1 323 ? -3.512 11.766 -2.99 1 80.06 323 GLN B CA 1
ATOM 6137 C C . GLN B 1 323 ? -3.727 10.344 -2.492 1 80.06 323 GLN B C 1
ATOM 6139 O O . GLN B 1 323 ? -2.879 9.469 -2.697 1 80.06 323 GLN B O 1
ATOM 6144 N N . LEU B 1 324 ? -4.797 10.18 -1.854 1 85 324 LEU B N 1
ATOM 6145 C CA . LEU B 1 324 ? -5.133 8.852 -1.343 1 85 324 LEU B CA 1
ATOM 6146 C C . LEU B 1 324 ? -5.285 7.852 -2.482 1 85 324 LEU B C 1
ATOM 6148 O O . LEU B 1 324 ? -4.805 6.719 -2.391 1 85 324 LEU B O 1
ATOM 6152 N N . LEU B 1 325 ? -5.918 8.289 -3.564 1 88.19 325 LEU B N 1
ATOM 6153 C CA . LEU B 1 325 ? -6.156 7.426 -4.711 1 88.19 325 LEU B CA 1
ATOM 6154 C C . LEU B 1 325 ? -4.848 7.098 -5.426 1 88.19 325 LEU B C 1
ATOM 6156 O O . LEU B 1 325 ? -4.691 6.004 -5.977 1 88.19 325 LEU B O 1
ATOM 6160 N N . LYS B 1 326 ? -3.971 8.031 -5.414 1 83.62 326 LYS B N 1
ATOM 6161 C CA . LYS B 1 326 ? -2.648 7.758 -5.965 1 83.62 326 LYS B CA 1
ATOM 6162 C C . LYS B 1 326 ? -1.941 6.656 -5.18 1 83.62 326 LYS B C 1
ATOM 6164 O O . LYS B 1 326 ? -1.357 5.742 -5.766 1 83.62 326 LYS B O 1
ATOM 6169 N N . ILE B 1 327 ? -1.971 6.727 -3.906 1 79.75 327 ILE B N 1
ATOM 6170 C CA . ILE B 1 327 ? -1.377 5.707 -3.051 1 79.75 327 ILE B CA 1
ATOM 6171 C C . ILE B 1 327 ? -2.033 4.355 -3.324 1 79.75 327 ILE B C 1
ATOM 6173 O O . ILE B 1 327 ? -1.347 3.344 -3.48 1 79.75 327 ILE B O 1
ATOM 6177 N N . LEU B 1 328 ? -3.332 4.375 -3.375 1 85.81 328 LEU B N 1
ATOM 6178 C CA . LEU B 1 328 ? -4.082 3.164 -3.68 1 85.81 328 LEU B CA 1
ATOM 6179 C C . LEU B 1 328 ? -3.682 2.6 -5.039 1 85.81 328 LEU B C 1
ATOM 6181 O O . LEU B 1 328 ? -3.518 1.387 -5.188 1 85.81 328 LEU B O 1
ATOM 6185 N N . GLY B 1 329 ? -3.604 3.473 -6.008 1 86.94 329 GLY B N 1
ATOM 6186 C CA . GLY B 1 329 ? -3.191 3.057 -7.336 1 86.94 329 GLY B CA 1
ATOM 6187 C C . GLY B 1 329 ? -1.817 2.414 -7.359 1 86.94 329 GLY B C 1
ATOM 6188 O O . GLY B 1 329 ? -1.612 1.398 -8.031 1 86.94 329 GLY B O 1
ATOM 6189 N N . ASN B 1 330 ? -0.884 2.982 -6.699 1 83.94 330 ASN B N 1
ATOM 6190 C CA . ASN B 1 330 ? 0.447 2.396 -6.582 1 83.94 330 ASN B CA 1
ATOM 6191 C C . ASN B 1 330 ? 0.397 1.015 -5.938 1 83.94 330 ASN B C 1
ATOM 6193 O O . ASN B 1 330 ? 1.079 0.091 -6.383 1 83.94 330 ASN B O 1
ATOM 6197 N N . GLY B 1 331 ? -0.372 0.902 -4.883 1 86.5 331 GLY B N 1
ATOM 6198 C CA . GLY B 1 331 ? -0.561 -0.394 -4.25 1 86.5 331 GLY B CA 1
ATOM 6199 C C . GLY B 1 331 ? -1.162 -1.43 -5.18 1 86.5 331 GLY B C 1
ATOM 6200 O O . GLY B 1 331 ? -0.724 -2.582 -5.203 1 86.5 331 GLY B O 1
ATOM 6201 N N . ALA B 1 332 ? -2.115 -0.978 -5.918 1 89.31 332 ALA B N 1
ATOM 6202 C CA . ALA B 1 332 ? -2.744 -1.869 -6.887 1 89.31 332 ALA B CA 1
ATOM 6203 C C . ALA B 1 332 ? -1.744 -2.318 -7.949 1 89.31 332 ALA B C 1
ATOM 6205 O O . ALA B 1 332 ? -1.784 -3.463 -8.406 1 89.31 332 ALA B O 1
ATOM 6206 N N . ALA B 1 333 ? -0.874 -1.449 -8.367 1 89.5 333 ALA B N 1
ATOM 6207 C CA . ALA B 1 333 ? 0.142 -1.785 -9.359 1 89.5 333 ALA B CA 1
ATOM 6208 C C . ALA B 1 333 ? 1.073 -2.877 -8.844 1 89.5 333 ALA B C 1
ATOM 6210 O O . ALA B 1 333 ? 1.425 -3.803 -9.578 1 89.5 333 ALA B O 1
ATOM 6211 N N . VAL B 1 334 ? 1.417 -2.771 -7.621 1 87.75 334 VAL B N 1
ATOM 6212 C CA . VAL B 1 334 ? 2.27 -3.785 -7.012 1 87.75 334 VAL B CA 1
ATOM 6213 C C . VAL B 1 334 ? 1.527 -5.117 -6.949 1 87.75 334 VAL B C 1
ATOM 6215 O O . VAL B 1 334 ? 2.076 -6.16 -7.32 1 87.75 334 VAL B O 1
ATOM 6218 N N . ALA B 1 335 ? 0.305 -5.043 -6.473 1 91.62 335 ALA B N 1
ATOM 6219 C CA . ALA B 1 335 ? -0.504 -6.254 -6.391 1 91.62 335 ALA B CA 1
ATOM 6220 C C . ALA B 1 335 ? -0.655 -6.906 -7.758 1 91.62 335 ALA B C 1
ATOM 6222 O O . ALA B 1 335 ? -0.539 -8.133 -7.887 1 91.62 335 ALA B O 1
ATOM 6223 N N . ASN B 1 336 ? -0.906 -6.105 -8.75 1 90.88 336 ASN B N 1
ATOM 6224 C CA . ASN B 1 336 ? -1.042 -6.605 -10.117 1 90.88 336 ASN B CA 1
ATOM 6225 C C . ASN B 1 336 ? 0.251 -7.254 -10.609 1 90.88 336 ASN B C 1
ATOM 6227 O O . ASN B 1 336 ? 0.218 -8.297 -11.266 1 90.88 336 ASN B O 1
ATOM 6231 N N . PHE B 1 337 ? 1.336 -6.656 -10.383 1 92.19 337 PHE B N 1
ATOM 6232 C CA . PHE B 1 337 ? 2.631 -7.219 -10.75 1 92.19 337 PHE B CA 1
ATOM 6233 C C . PHE B 1 337 ? 2.811 -8.602 -10.141 1 92.19 337 PHE B C 1
ATOM 6235 O O . PHE B 1 337 ? 3.199 -9.547 -10.828 1 92.19 337 PHE B O 1
ATOM 6242 N N . LEU B 1 338 ? 2.486 -8.688 -8.883 1 92 338 LEU B N 1
ATOM 6243 C CA . LEU B 1 338 ? 2.605 -9.969 -8.188 1 92 338 LEU B CA 1
ATOM 6244 C C . LEU B 1 338 ? 1.63 -10.992 -8.766 1 92 338 LEU B C 1
ATOM 6246 O O . LEU B 1 338 ? 1.966 -12.172 -8.891 1 92 338 LEU B O 1
ATOM 6250 N N . ALA B 1 339 ? 0.44 -10.531 -9.039 1 92.94 339 ALA B N 1
ATOM 6251 C CA . ALA B 1 339 ? -0.55 -11.414 -9.641 1 92.94 339 ALA B CA 1
ATOM 6252 C C . ALA B 1 339 ? -0.071 -11.93 -10.992 1 92.94 339 ALA B C 1
ATOM 6254 O O . ALA B 1 339 ? -0.282 -13.094 -11.336 1 92.94 339 ALA B O 1
ATOM 6255 N N . TYR B 1 340 ? 0.599 -11.125 -11.805 1 93.12 340 TYR B N 1
ATOM 6256 C CA . TYR B 1 340 ? 1.131 -11.555 -13.086 1 93.12 340 TYR B CA 1
ATOM 6257 C C . TYR B 1 340 ? 2.219 -12.609 -12.906 1 93.12 340 TYR B C 1
ATOM 6259 O O . TYR B 1 340 ? 2.338 -13.531 -13.711 1 93.12 340 TYR B O 1
ATOM 6267 N N . ILE B 1 341 ? 3.016 -12.414 -11.898 1 94 341 ILE B N 1
ATOM 6268 C CA . ILE B 1 341 ? 4.016 -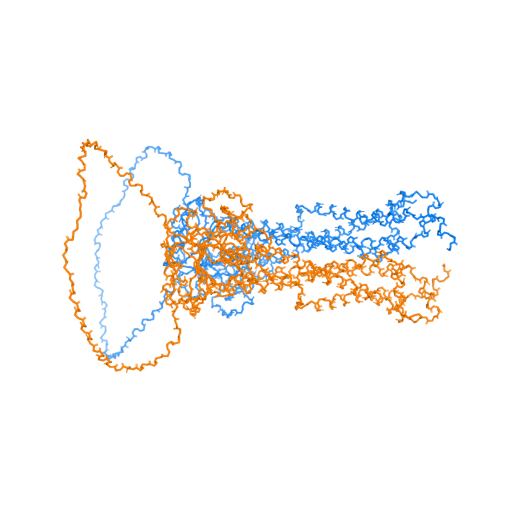13.438 -11.609 1 94 341 ILE B CA 1
ATOM 6269 C C . ILE B 1 341 ? 3.322 -14.766 -11.312 1 94 341 ILE B C 1
ATOM 6271 O O . ILE B 1 341 ? 3.777 -15.82 -11.766 1 94 341 ILE B O 1
ATOM 6275 N N . SER B 1 342 ? 2.238 -14.727 -10.57 1 93.56 342 SER B N 1
ATOM 6276 C CA . SER B 1 342 ? 1.475 -15.938 -10.266 1 93.56 342 SER B CA 1
ATOM 6277 C C . SER B 1 342 ? 0.964 -16.594 -11.539 1 93.56 342 SER B C 1
ATOM 6279 O O . SER B 1 342 ? 0.969 -17.828 -11.648 1 93.56 342 SER B O 1
ATOM 6281 N N . ILE B 1 343 ? 0.565 -15.766 -12.484 1 93.19 343 ILE B N 1
ATOM 6282 C CA . ILE B 1 343 ? 0.073 -16.312 -13.734 1 93.19 343 ILE B CA 1
ATOM 6283 C C . ILE B 1 343 ? 1.229 -16.953 -14.508 1 93.19 343 ILE B C 1
ATOM 6285 O O . ILE B 1 343 ? 1.042 -17.953 -15.203 1 93.19 343 ILE B O 1
ATOM 6289 N N . ILE B 1 344 ? 2.367 -16.406 -14.43 1 95.06 344 ILE B N 1
ATOM 6290 C CA . ILE B 1 344 ? 3.545 -17 -15.055 1 95.06 344 ILE B CA 1
ATOM 6291 C C . ILE B 1 344 ? 3.822 -18.375 -14.445 1 95.06 344 ILE B C 1
ATOM 6293 O O . ILE B 1 344 ? 4.105 -19.328 -15.164 1 95.06 344 ILE B O 1
ATOM 6297 N N . ILE B 1 345 ? 3.709 -18.453 -13.141 1 94.44 345 ILE B N 1
ATOM 6298 C CA . ILE B 1 345 ? 3.889 -19.75 -12.469 1 94.44 345 ILE B CA 1
ATOM 6299 C C . ILE B 1 345 ? 2.818 -20.719 -12.938 1 94.44 345 ILE B C 1
ATOM 6301 O O . ILE B 1 345 ? 3.109 -21.906 -13.188 1 94.44 345 ILE B O 1
ATOM 6305 N N . ALA B 1 346 ? 1.621 -20.219 -13.086 1 94.12 346 ALA B N 1
ATOM 6306 C CA . ALA B 1 346 ? 0.542 -21.062 -13.602 1 94.12 346 ALA B CA 1
ATOM 6307 C C . ALA B 1 346 ? 0.843 -21.531 -15.023 1 94.12 346 ALA B C 1
ATOM 6309 O O . ALA B 1 346 ? 0.564 -22.672 -15.375 1 94.12 346 ALA B O 1
ATOM 6310 N N . ALA B 1 347 ? 1.375 -20.641 -15.797 1 94.5 347 ALA B N 1
ATOM 6311 C CA . ALA B 1 347 ? 1.771 -21 -17.156 1 94.5 347 ALA B CA 1
ATOM 6312 C C . ALA B 1 347 ? 2.83 -22.094 -17.156 1 94.5 347 ALA B C 1
ATOM 6314 O O . ALA B 1 347 ? 2.805 -23 -18 1 94.5 347 ALA B O 1
ATOM 6315 N N . LEU B 1 348 ? 3.705 -22.016 -16.234 1 95 348 LEU B N 1
ATOM 6316 C CA . LEU B 1 348 ? 4.707 -23.078 -16.094 1 95 348 LEU B CA 1
ATOM 6317 C C . LEU B 1 348 ? 4.047 -24.406 -15.75 1 95 348 LEU B C 1
ATOM 6319 O O . LEU B 1 348 ? 4.508 -25.453 -16.188 1 95 348 LEU B O 1
ATOM 6323 N N . SER B 1 349 ? 2.986 -24.328 -14.992 1 94 349 SER B N 1
ATOM 6324 C CA . SER B 1 349 ? 2.252 -25.547 -14.648 1 94 349 SER B CA 1
ATOM 6325 C C . SER B 1 349 ? 1.652 -26.203 -15.891 1 94 349 SER B C 1
ATOM 6327 O O . SER B 1 349 ? 1.629 -27.422 -16.016 1 94 349 SER B O 1
ATOM 6329 N N . ILE B 1 350 ? 1.223 -25.391 -16.781 1 92.88 350 ILE B N 1
ATOM 6330 C CA . ILE B 1 350 ? 0.696 -25.891 -18.047 1 92.88 350 ILE B CA 1
ATOM 6331 C C . ILE B 1 350 ? 1.812 -26.562 -18.844 1 92.88 350 ILE B C 1
ATOM 6333 O O . ILE B 1 350 ? 1.64 -27.688 -19.328 1 92.88 350 ILE B O 1
ATOM 6337 N N . LEU B 1 351 ? 2.9 -25.922 -18.891 1 93.44 351 LEU B N 1
ATOM 6338 C CA . LEU B 1 351 ? 4.062 -26.453 -19.594 1 93.44 351 LEU B CA 1
ATOM 6339 C C . LEU B 1 351 ? 4.477 -27.797 -19.031 1 93.44 351 LEU B C 1
ATOM 6341 O O . LEU B 1 351 ? 4.707 -28.75 -19.781 1 93.44 351 LEU B O 1
ATOM 6345 N N . ILE B 1 352 ? 4.5 -27.859 -17.734 1 92.25 352 ILE B N 1
ATOM 6346 C CA . ILE B 1 352 ? 4.898 -29.078 -17.047 1 92.25 352 ILE B CA 1
ATOM 6347 C C . ILE B 1 352 ? 3.904 -30.203 -17.359 1 92.25 352 ILE B C 1
ATOM 6349 O O . ILE B 1 352 ? 4.305 -31.312 -17.703 1 92.25 352 ILE B O 1
ATOM 6353 N N . SER B 1 353 ? 2.674 -29.891 -17.281 1 90.94 353 SER B N 1
ATOM 6354 C CA . SER B 1 353 ? 1.612 -30.859 -17.531 1 90.94 353 SER B CA 1
ATOM 6355 C C . SER B 1 353 ? 1.678 -31.406 -18.953 1 90.94 353 SER B C 1
ATOM 6357 O O . SER B 1 353 ? 1.611 -32.625 -19.172 1 90.94 353 SER B O 1
ATOM 6359 N N . LEU B 1 354 ? 1.924 -30.547 -19.906 1 89.06 354 LEU B N 1
ATOM 6360 C CA . LEU B 1 354 ? 1.916 -30.953 -21.312 1 89.06 354 LEU B CA 1
ATOM 6361 C C . LEU B 1 354 ? 3.201 -31.688 -21.672 1 89.06 354 LEU B C 1
ATOM 6363 O O . LEU B 1 354 ? 3.176 -32.625 -22.438 1 89.06 354 LEU B O 1
ATOM 6367 N N . MET B 1 355 ? 4.27 -31.25 -21.125 1 87.31 355 MET B N 1
ATOM 6368 C CA . MET B 1 355 ? 5.535 -31.938 -21.375 1 87.31 355 MET B CA 1
ATOM 6369 C C . MET B 1 355 ? 5.492 -33.344 -20.844 1 87.31 355 MET B C 1
ATOM 6371 O O . MET B 1 355 ? 5.941 -34.281 -21.516 1 87.31 355 MET B O 1
ATOM 6375 N N . SER B 1 356 ? 4.922 -33.469 -19.703 1 82.75 356 SER B N 1
ATOM 6376 C CA . SER B 1 356 ? 4.816 -34.781 -19.094 1 82.75 356 SER B CA 1
ATOM 6377 C C . SER B 1 356 ? 3.83 -35.656 -19.859 1 82.75 356 SER B C 1
ATOM 6379 O O . SER B 1 356 ? 4.066 -36.844 -20.031 1 82.75 356 SER B O 1
ATOM 6381 N N . SER B 1 357 ? 2.775 -35.062 -20.312 1 81.94 357 SER B N 1
ATOM 6382 C CA . SER B 1 357 ? 1.785 -35.812 -21.094 1 81.94 357 SER B CA 1
ATOM 6383 C C . SER B 1 357 ? 2.375 -36.312 -22.406 1 81.94 357 SER B C 1
ATOM 6385 O O . SER B 1 357 ? 2.096 -37.438 -22.844 1 81.94 357 SER B O 1
ATOM 6387 N N . MET B 1 358 ? 3.148 -35.531 -22.969 1 81.12 358 MET B N 1
ATOM 6388 C CA . MET B 1 358 ? 3.773 -35.906 -24.25 1 81.12 358 MET B CA 1
ATOM 6389 C C . MET B 1 358 ? 4.77 -37.062 -24.047 1 81.12 358 MET B C 1
ATOM 6391 O O . MET B 1 358 ? 4.898 -37.906 -24.906 1 81.12 358 MET B O 1
ATOM 6395 N N . ALA B 1 359 ? 5.422 -37 -22.953 1 77.62 359 ALA B N 1
ATOM 6396 C CA . ALA B 1 359 ? 6.355 -38.062 -22.641 1 77.62 359 ALA B CA 1
ATOM 6397 C C . ALA B 1 359 ? 5.625 -39.406 -22.469 1 77.62 359 ALA B C 1
ATOM 6399 O O . ALA B 1 359 ? 6.125 -40.469 -22.859 1 77.62 359 ALA B O 1
ATOM 6400 N N . GLU B 1 360 ? 4.441 -39.312 -21.969 1 75.5 360 GLU B N 1
ATOM 6401 C CA . GLU B 1 360 ? 3.627 -40.5 -21.719 1 75.5 360 GLU B CA 1
ATOM 6402 C C . GLU B 1 360 ? 3.072 -41.062 -23.031 1 75.5 360 GLU B C 1
ATOM 6404 O O . GLU B 1 360 ? 2.877 -42.281 -23.156 1 75.5 360 GLU B O 1
ATOM 6409 N N . ARG B 1 361 ? 2.877 -40.125 -23.953 1 77.25 361 ARG B N 1
ATOM 6410 C CA . ARG B 1 361 ? 2.189 -40.594 -25.156 1 77.25 361 ARG B CA 1
ATOM 6411 C C . ARG B 1 361 ? 3.135 -40.625 -26.344 1 77.25 361 ARG B C 1
ATOM 6413 O O . ARG B 1 361 ? 2.691 -40.562 -27.5 1 77.25 361 ARG B O 1
ATOM 6420 N N . ARG B 1 362 ? 4.305 -40.625 -26.078 1 77.44 362 ARG B N 1
ATOM 6421 C CA . ARG B 1 362 ? 5.301 -40.594 -27.141 1 77.44 362 ARG B CA 1
ATOM 6422 C C . ARG B 1 362 ? 5.062 -41.75 -28.141 1 77.44 362 ARG B C 1
ATOM 6424 O O . ARG B 1 362 ? 5.156 -41.562 -29.344 1 77.44 362 ARG B O 1
ATOM 6431 N N . LYS B 1 363 ? 4.758 -42.906 -27.594 1 76.06 363 LYS B N 1
ATOM 6432 C CA . LYS B 1 363 ? 4.52 -44.062 -28.453 1 76.06 363 LYS B CA 1
ATOM 6433 C C . LYS B 1 363 ? 3.238 -43.906 -29.266 1 76.06 363 LYS B C 1
ATOM 6435 O O . LYS B 1 363 ? 3.193 -44.25 -30.453 1 76.06 363 LYS B O 1
ATOM 6440 N N . ASP B 1 364 ? 2.299 -43.344 -28.594 1 78.19 364 ASP B N 1
ATOM 6441 C CA . ASP B 1 364 ? 1.033 -43.094 -29.281 1 78.19 364 ASP B CA 1
ATOM 6442 C C . ASP B 1 364 ? 1.21 -42.094 -30.438 1 78.19 364 ASP B C 1
ATOM 6444 O O . ASP B 1 364 ? 0.635 -42.281 -31.5 1 78.19 364 ASP B O 1
ATOM 6448 N N . VAL B 1 365 ? 2.016 -41.125 -30.234 1 79.62 365 VAL B N 1
ATOM 6449 C CA . VAL B 1 365 ? 2.268 -40.094 -31.25 1 79.62 365 VAL B CA 1
ATOM 6450 C C . VAL B 1 365 ? 3.047 -40.719 -32.406 1 79.62 365 VAL B C 1
ATOM 6452 O O . VAL B 1 365 ? 2.764 -40.406 -33.562 1 79.62 365 VAL B O 1
ATOM 6455 N N . ALA B 1 366 ? 3.961 -41.562 -32.031 1 79.44 366 ALA B N 1
ATOM 6456 C CA . ALA B 1 366 ? 4.73 -42.25 -33.062 1 79.44 366 ALA B CA 1
ATOM 6457 C C . ALA B 1 366 ? 3.822 -43.094 -33.938 1 79.44 366 ALA B C 1
ATOM 6459 O O . ALA B 1 366 ? 3.965 -43.094 -35.188 1 79.44 366 ALA B O 1
ATOM 6460 N N . VAL B 1 367 ? 2.93 -43.75 -33.25 1 82.5 367 VAL B N 1
ATOM 6461 C CA . VAL B 1 367 ? 1.986 -44.594 -33.969 1 82.5 367 VAL B CA 1
ATOM 6462 C C . VAL B 1 367 ? 1.098 -43.75 -34.875 1 82.5 367 VAL B C 1
ATOM 6464 O O . VAL B 1 367 ? 0.842 -44.094 -36.031 1 82.5 367 VAL B O 1
ATOM 6467 N N . MET B 1 368 ? 0.672 -42.625 -34.406 1 82.88 368 MET B N 1
ATOM 6468 C CA . MET B 1 368 ? -0.167 -41.719 -35.188 1 82.88 368 MET B CA 1
ATOM 6469 C C . MET B 1 368 ? 0.585 -41.188 -36.406 1 82.88 368 MET B C 1
ATOM 6471 O O . MET B 1 368 ? 0.012 -41.062 -37.5 1 82.88 368 MET B O 1
ATOM 6475 N N . ARG B 1 369 ? 1.82 -40.906 -36.156 1 84.12 369 ARG B N 1
ATOM 6476 C CA . ARG B 1 369 ? 2.648 -40.406 -37.25 1 84.12 369 ARG B CA 1
ATOM 6477 C C . ARG B 1 369 ? 2.869 -41.469 -38.312 1 84.12 369 ARG B C 1
ATOM 6479 O O . ARG B 1 369 ? 2.869 -41.188 -39.531 1 84.12 369 ARG B O 1
ATOM 6486 N N . MET B 1 370 ? 2.988 -42.625 -37.844 1 85.12 370 MET B N 1
ATOM 6487 C CA . MET B 1 370 ? 3.17 -43.75 -38.75 1 85.12 370 MET B CA 1
ATOM 6488 C C . MET B 1 370 ? 1.897 -44 -39.562 1 85.12 370 MET B C 1
ATOM 6490 O O . MET B 1 370 ? 1.959 -44.438 -40.719 1 85.12 370 MET B O 1
ATOM 6494 N N . LEU B 1 371 ? 0.802 -43.719 -38.969 1 87.19 371 LEU B N 1
ATOM 6495 C CA . LEU B 1 371 ? -0.492 -43.938 -39.594 1 87.19 371 LEU B CA 1
ATOM 6496 C C . LEU B 1 371 ? -0.855 -42.75 -40.5 1 87.19 371 LEU B C 1
ATOM 6498 O O . LEU B 1 371 ? -1.922 -42.719 -41.094 1 87.19 371 LEU B O 1
ATOM 6502 N N . GLY B 1 372 ? 0.001 -41.688 -40.531 1 84.19 372 GLY B N 1
ATOM 6503 C CA . GLY B 1 372 ? -0.179 -40.625 -41.531 1 84.19 372 GLY B CA 1
ATOM 6504 C C . GLY B 1 372 ? -0.5 -39.281 -40.906 1 84.19 372 GLY B C 1
ATOM 6505 O O . GLY B 1 372 ? -0.759 -38.312 -41.625 1 84.19 372 GLY B O 1
ATOM 6506 N N . ALA B 1 373 ? -0.562 -39.281 -39.625 1 84.75 373 ALA B N 1
ATOM 6507 C CA . ALA B 1 373 ? -0.824 -38 -39 1 84.75 373 ALA B CA 1
ATOM 6508 C C . ALA B 1 373 ? 0.319 -37.031 -39.25 1 84.75 373 ALA B C 1
ATOM 6510 O O . ALA B 1 373 ? 1.491 -37.375 -39.094 1 84.75 373 ALA B O 1
ATOM 6511 N N . SER B 1 374 ? -0.024 -35.75 -39.75 1 86.75 374 SER B N 1
ATOM 6512 C CA . SER B 1 374 ? 0.992 -34.719 -40.031 1 86.75 374 SER B CA 1
ATOM 6513 C C . SER B 1 374 ? 1.535 -34.125 -38.75 1 86.75 374 SER B C 1
ATOM 6515 O O . SER B 1 374 ? 0.89 -34.188 -37.719 1 86.75 374 SER B O 1
ATOM 6517 N N . LYS B 1 375 ? 2.656 -33.562 -38.844 1 85.75 375 LYS B N 1
ATOM 6518 C CA . LYS B 1 375 ? 3.27 -32.844 -37.719 1 85.75 375 LYS B CA 1
ATOM 6519 C C . LYS B 1 375 ? 2.385 -31.703 -37.25 1 85.75 375 LYS B C 1
ATOM 6521 O O . LYS B 1 375 ? 2.281 -31.453 -36.062 1 85.75 375 LYS B O 1
ATOM 6526 N N . THR B 1 376 ? 1.73 -31.078 -38.25 1 87.44 376 THR B N 1
ATOM 6527 C CA . THR B 1 376 ? 0.875 -29.938 -37.938 1 87.44 376 THR B CA 1
ATOM 6528 C C . THR B 1 376 ? -0.341 -30.391 -37.125 1 87.44 376 THR B C 1
ATOM 6530 O O . THR B 1 376 ? -0.824 -29.641 -36.25 1 87.44 376 THR B O 1
ATOM 6533 N N . LYS B 1 377 ? -0.796 -31.516 -37.406 1 87.06 377 LYS B N 1
ATOM 6534 C CA . LYS B 1 377 ? -1.946 -32.031 -36.656 1 87.06 377 LYS B CA 1
ATOM 6535 C C . LYS B 1 377 ? -1.592 -32.281 -35.219 1 87.06 377 LYS B C 1
ATOM 6537 O O . LYS B 1 377 ? -2.369 -31.969 -34.312 1 87.06 377 LYS B O 1
ATOM 6542 N N . ILE B 1 378 ? -0.443 -32.844 -35 1 84.25 378 ILE B N 1
ATOM 6543 C CA . ILE B 1 378 ? 0.007 -33.125 -33.656 1 84.25 378 ILE B CA 1
ATOM 6544 C C . ILE B 1 378 ? 0.225 -31.828 -32.875 1 84.25 378 ILE B C 1
ATOM 6546 O O . ILE B 1 378 ? -0.187 -31.703 -31.734 1 84.25 378 ILE B O 1
ATOM 6550 N N . LEU B 1 379 ? 0.851 -30.906 -33.562 1 88 379 LEU B N 1
ATOM 6551 C CA . LEU B 1 379 ? 1.074 -29.594 -33 1 88 379 LEU B CA 1
ATOM 6552 C C . LEU B 1 379 ? -0.246 -28.938 -32.594 1 88 379 LEU B C 1
ATOM 6554 O O . LEU B 1 379 ? -0.358 -28.359 -31.5 1 88 379 LEU B O 1
ATOM 6558 N N . SER B 1 380 ? -1.182 -29.047 -33.438 1 89.25 380 SER B N 1
ATOM 6559 C CA . SER B 1 380 ? -2.48 -28.438 -33.188 1 89.25 380 SER B CA 1
ATOM 6560 C C . SER B 1 380 ? -3.17 -29.078 -31.984 1 89.25 380 SER B C 1
ATOM 6562 O O . SER B 1 380 ? -3.848 -28.391 -31.203 1 89.25 380 SER B O 1
ATOM 6564 N N . ILE B 1 381 ? -3 -30.312 -31.812 1 87.88 381 ILE B N 1
ATOM 6565 C CA . ILE B 1 381 ? -3.625 -31.031 -30.703 1 87.88 381 ILE B CA 1
ATOM 6566 C C . ILE B 1 381 ? -3.049 -30.531 -29.375 1 87.88 381 ILE B C 1
ATOM 6568 O O . ILE B 1 381 ? -3.795 -30.234 -28.438 1 87.88 381 ILE B O 1
ATOM 6572 N N . VAL B 1 382 ? -1.753 -30.422 -29.312 1 88.38 382 VAL B N 1
ATOM 6573 C CA . VAL B 1 382 ? -1.077 -30.016 -28.078 1 88.38 382 VAL B CA 1
ATOM 6574 C C . VAL B 1 382 ? -1.439 -28.562 -27.75 1 88.38 382 VAL B C 1
ATOM 6576 O O . VAL B 1 382 ? -1.78 -28.266 -26.594 1 88.38 382 VAL B O 1
ATOM 6579 N N . VAL B 1 383 ? -1.44 -27.734 -28.719 1 91.25 383 VAL B N 1
ATOM 6580 C CA . VAL B 1 383 ? -1.739 -26.312 -28.516 1 91.25 383 VAL B CA 1
ATOM 6581 C C . VAL B 1 383 ? -3.201 -26.141 -28.109 1 91.25 383 VAL B C 1
ATOM 6583 O O . VAL B 1 383 ? -3.516 -25.344 -27.219 1 91.25 383 VAL B O 1
ATOM 6586 N N . LEU B 1 384 ? -4.043 -26.875 -28.734 1 91.94 384 LEU B N 1
ATOM 6587 C CA . LEU B 1 384 ? -5.465 -26.781 -28.406 1 91.94 384 LEU B CA 1
ATOM 6588 C C . LEU B 1 384 ? -5.742 -27.344 -27.016 1 91.94 384 LEU B C 1
ATOM 6590 O O . LEU B 1 384 ? -6.641 -26.859 -26.328 1 91.94 384 LEU B O 1
ATOM 6594 N N . GLU B 1 385 ? -5.016 -28.328 -26.609 1 92.38 385 GLU B N 1
ATOM 6595 C CA . GLU B 1 385 ? -5.137 -28.844 -25.25 1 92.38 385 GLU B CA 1
ATOM 6596 C C . GLU B 1 385 ? -4.797 -27.75 -24.219 1 92.38 385 GLU B C 1
ATOM 6598 O O . GLU B 1 385 ? -5.504 -27.594 -23.219 1 92.38 385 GLU B O 1
ATOM 6603 N N . ALA B 1 386 ? -3.715 -27.094 -24.516 1 93.81 386 ALA B N 1
ATOM 6604 C CA . ALA B 1 386 ? -3.328 -25.984 -23.656 1 93.81 386 ALA B CA 1
ATOM 6605 C C . ALA B 1 386 ? -4.422 -24.922 -23.594 1 93.81 386 ALA B C 1
ATOM 6607 O O . ALA B 1 386 ? -4.734 -24.391 -22.531 1 93.81 386 ALA B O 1
ATOM 6608 N N . LEU B 1 387 ? -4.984 -24.641 -24.734 1 94.25 387 LEU B N 1
ATOM 6609 C CA . LEU B 1 387 ? -6.02 -23.625 -24.828 1 94.25 387 LEU B CA 1
ATOM 6610 C C . LEU B 1 387 ? -7.273 -24.047 -24.062 1 94.25 387 LEU B C 1
ATOM 6612 O O . LEU B 1 387 ? -7.922 -23.219 -23.422 1 94.25 387 LEU B O 1
ATOM 6616 N N . VAL B 1 388 ? -7.629 -25.281 -24.172 1 94.56 388 VAL B N 1
ATOM 6617 C CA . VAL B 1 388 ? -8.82 -25.781 -23.484 1 94.56 388 VAL B CA 1
ATOM 6618 C C . VAL B 1 388 ? -8.633 -25.672 -21.984 1 94.56 388 VAL B C 1
ATOM 6620 O O . VAL B 1 388 ? -9.508 -25.172 -21.266 1 94.56 388 VAL B O 1
ATOM 6623 N N . VAL B 1 389 ? -7.52 -26.109 -21.484 1 94.94 389 VAL B N 1
ATOM 6624 C CA . VAL B 1 389 ? -7.238 -26.078 -20.062 1 94.94 389 VAL B CA 1
ATOM 6625 C C . VAL B 1 389 ? -7.223 -24.625 -19.578 1 94.94 389 VAL B C 1
ATOM 6627 O O . VAL B 1 389 ? -7.801 -24.312 -18.531 1 94.94 389 VAL B O 1
ATOM 6630 N N . THR B 1 390 ? -6.578 -23.797 -20.328 1 96.62 390 THR B N 1
ATOM 6631 C CA . THR B 1 390 ? -6.488 -22.391 -19.953 1 96.62 390 THR B CA 1
ATOM 6632 C C . THR B 1 390 ? -7.859 -21.719 -20 1 96.62 390 THR B C 1
ATOM 6634 O O . THR B 1 390 ? -8.188 -20.906 -19.141 1 96.62 390 THR B O 1
ATOM 6637 N N . THR B 1 391 ? -8.656 -22.062 -21.016 1 97 391 THR B N 1
ATOM 6638 C CA . THR B 1 391 ? -9.992 -21.484 -21.141 1 97 391 THR B CA 1
ATOM 6639 C C . THR B 1 391 ? -10.875 -21.906 -19.969 1 97 391 THR B C 1
ATOM 6641 O O . THR B 1 391 ? -11.539 -21.062 -19.359 1 97 391 THR B O 1
ATOM 6644 N N . ILE B 1 392 ? -10.852 -23.141 -19.641 1 96.94 392 ILE B N 1
ATOM 6645 C CA . ILE B 1 392 ? -11.648 -23.625 -18.516 1 96.94 392 ILE B CA 1
ATOM 6646 C C . ILE B 1 392 ? -11.156 -22.984 -17.219 1 96.94 392 ILE B C 1
ATOM 6648 O O . ILE B 1 392 ? -11.953 -22.5 -16.406 1 96.94 392 ILE B O 1
ATOM 6652 N N . GLY B 1 393 ? -9.836 -22.984 -17.016 1 97.56 393 GLY B N 1
ATOM 6653 C CA . GLY B 1 393 ? -9.266 -22.328 -15.844 1 97.56 393 GLY B CA 1
ATOM 6654 C C . GLY B 1 393 ? -9.609 -20.859 -15.75 1 97.56 393 GLY B C 1
ATOM 6655 O O . GLY B 1 393 ? -9.898 -20.359 -14.664 1 97.56 393 GLY B O 1
ATOM 6656 N N . SER B 1 394 ? -9.578 -20.219 -16.906 1 97.81 394 SER B N 1
ATOM 6657 C CA . SER B 1 394 ? -9.883 -18.781 -16.953 1 97.81 394 SER B CA 1
ATOM 6658 C C . SER B 1 394 ? -11.352 -18.516 -16.641 1 97.81 394 SER B C 1
ATOM 6660 O O . SER B 1 394 ? -11.68 -17.531 -15.969 1 97.81 394 SER B O 1
ATOM 6662 N N . MET B 1 395 ? -12.234 -19.359 -17.109 1 97.75 395 MET B N 1
ATOM 6663 C CA . MET B 1 395 ? -13.656 -19.203 -16.828 1 97.75 395 MET B CA 1
ATOM 6664 C C . MET B 1 395 ? -13.953 -19.406 -15.352 1 97.75 395 MET B C 1
ATOM 6666 O O . MET B 1 395 ? -14.672 -18.609 -14.742 1 97.75 395 MET B O 1
ATOM 6670 N N . ILE B 1 396 ? -13.391 -20.422 -14.805 1 97.94 396 ILE B N 1
ATOM 6671 C CA . ILE B 1 396 ? -13.531 -20.672 -13.375 1 97.94 396 ILE B CA 1
ATOM 6672 C C . ILE B 1 396 ? -12.93 -19.516 -12.586 1 97.94 396 ILE B C 1
ATOM 6674 O O . ILE B 1 396 ? -13.523 -19.047 -11.609 1 97.94 396 ILE B O 1
ATOM 6678 N N . GLY B 1 397 ? -11.766 -19.094 -13.008 1 97.94 397 GLY B N 1
ATOM 6679 C CA . GLY B 1 397 ? -11.117 -17.969 -12.359 1 97.94 397 GLY B CA 1
ATOM 6680 C C . GLY B 1 397 ? -11.914 -16.688 -12.461 1 97.94 397 GLY B C 1
ATOM 6681 O O . GLY B 1 397 ? -11.945 -15.891 -11.516 1 97.94 397 GLY B O 1
ATOM 6682 N N . PHE B 1 398 ? -12.531 -16.516 -13.648 1 97.44 398 PHE B N 1
ATOM 6683 C CA . PHE B 1 398 ? -13.359 -15.336 -13.867 1 97.44 398 PHE B CA 1
ATOM 6684 C C . PHE B 1 398 ? -14.531 -15.312 -12.883 1 97.44 398 PHE B C 1
ATOM 6686 O O . PHE B 1 398 ? -14.75 -14.305 -12.203 1 97.44 398 PHE B O 1
ATOM 6693 N N . ILE B 1 399 ? -15.203 -16.406 -12.75 1 97.5 399 ILE B N 1
ATOM 6694 C CA . ILE B 1 399 ? -16.328 -16.516 -11.828 1 97.5 399 ILE B CA 1
ATOM 6695 C C . ILE B 1 399 ? -15.82 -16.422 -10.391 1 97.5 399 ILE B C 1
ATOM 6697 O O . ILE B 1 399 ? -16.391 -15.695 -9.57 1 97.5 399 ILE B O 1
ATOM 6701 N N . GLY B 1 400 ? -14.781 -17.125 -10.094 1 97.56 400 GLY B N 1
ATOM 6702 C CA . GLY B 1 400 ? -14.203 -17.078 -8.758 1 97.56 400 GLY B CA 1
ATOM 6703 C C . GLY B 1 400 ? -13.719 -15.695 -8.359 1 97.56 400 GLY B C 1
ATOM 6704 O O . GLY B 1 400 ? -13.852 -15.297 -7.203 1 97.56 400 GLY B O 1
ATOM 6705 N N . GLY B 1 401 ? -13.078 -15 -9.344 1 97.25 401 GLY B N 1
ATOM 6706 C CA . GLY B 1 401 ? -12.648 -13.633 -9.086 1 97.25 401 GLY B CA 1
ATOM 6707 C C . GLY B 1 401 ? -13.781 -12.711 -8.68 1 97.25 401 GLY B C 1
ATOM 6708 O O . GLY B 1 401 ? -13.633 -11.914 -7.75 1 97.25 401 GLY B O 1
ATOM 6709 N N . HIS B 1 402 ? -14.898 -12.859 -9.328 1 96.94 402 HIS B N 1
ATOM 6710 C CA . HIS B 1 402 ? -16.078 -12.07 -8.977 1 96.94 402 HIS B CA 1
ATOM 6711 C C . HIS B 1 402 ? -16.609 -12.453 -7.605 1 96.94 402 HIS B C 1
ATOM 6713 O O . HIS B 1 402 ? -17.047 -11.586 -6.836 1 96.94 402 HIS B O 1
ATOM 6719 N N . VAL B 1 403 ? -16.578 -13.711 -7.32 1 96.56 403 VAL B N 1
ATOM 6720 C CA . VAL B 1 403 ? -17.047 -14.188 -6.027 1 96.56 403 VAL B CA 1
ATOM 6721 C C . VAL B 1 403 ? -16.172 -13.648 -4.91 1 96.56 403 VAL B C 1
ATOM 6723 O O . VAL B 1 403 ? -16.656 -13.133 -3.908 1 96.56 403 VAL B O 1
ATOM 6726 N N . VAL B 1 404 ? -14.906 -13.758 -5.125 1 95.62 404 VAL B N 1
ATOM 6727 C CA . VAL B 1 404 ? -13.961 -13.25 -4.137 1 95.62 404 VAL B CA 1
ATOM 6728 C C . VAL B 1 404 ? -14.125 -11.742 -3.988 1 95.62 404 VAL B C 1
ATOM 6730 O O . VAL B 1 404 ? -14.156 -11.219 -2.871 1 95.62 404 VAL B O 1
ATOM 6733 N N . ALA B 1 405 ? -14.234 -11.031 -5.074 1 95 405 ALA B N 1
ATOM 6734 C CA . ALA B 1 405 ? -14.422 -9.586 -5.059 1 95 405 ALA B CA 1
ATOM 6735 C C . ALA B 1 405 ? -15.703 -9.211 -4.32 1 95 405 ALA B C 1
ATOM 6737 O O . ALA B 1 405 ? -15.75 -8.195 -3.617 1 95 405 ALA B O 1
ATOM 6738 N N . HIS B 1 406 ? -16.719 -10 -4.5 1 92.81 406 HIS B N 1
ATOM 6739 C CA . HIS B 1 406 ? -17.984 -9.742 -3.816 1 92.81 406 HIS B CA 1
ATOM 6740 C C . HIS B 1 406 ? -17.828 -9.852 -2.303 1 92.81 406 HIS B C 1
ATOM 6742 O O . HIS B 1 406 ? -18.297 -8.984 -1.562 1 92.81 406 HIS B O 1
ATOM 6748 N N . TRP B 1 407 ? -17.141 -10.844 -1.923 1 92.12 407 TRP B N 1
ATOM 6749 C CA . TRP B 1 407 ? -16.938 -11.047 -0.49 1 92.12 407 TRP B CA 1
ATOM 6750 C C . TRP B 1 407 ? -16.062 -9.953 0.099 1 92.12 407 TRP B C 1
ATOM 6752 O O . TRP B 1 407 ? -16.359 -9.414 1.167 1 92.12 407 TRP B O 1
ATOM 6762 N N . ILE B 1 408 ? -15.008 -9.602 -0.604 1 90.44 408 ILE B N 1
ATOM 6763 C CA . ILE B 1 408 ? -14.141 -8.516 -0.147 1 90.44 408 ILE B CA 1
ATOM 6764 C C . ILE B 1 408 ? -14.906 -7.199 -0.171 1 90.44 408 ILE B C 1
ATOM 6766 O O . ILE B 1 408 ? -14.758 -6.371 0.73 1 90.44 408 ILE B O 1
ATOM 6770 N N . GLY B 1 409 ? -15.656 -7.008 -1.173 1 87.12 409 GLY B N 1
ATOM 6771 C CA . GLY B 1 409 ? -16.484 -5.816 -1.284 1 87.12 409 GLY B CA 1
ATOM 6772 C C . GLY B 1 409 ? -17.438 -5.641 -0.116 1 87.12 409 GLY B C 1
ATOM 6773 O O . GLY B 1 409 ? -17.625 -4.527 0.376 1 87.12 409 GLY B O 1
ATOM 6774 N N . LYS B 1 410 ? -18.047 -6.723 0.305 1 83.88 410 LYS B N 1
ATOM 6775 C CA . LYS B 1 410 ? -18.938 -6.676 1.457 1 83.88 410 LYS B CA 1
ATOM 6776 C C . LYS B 1 410 ? -18.203 -6.211 2.709 1 83.88 410 LYS B C 1
ATOM 6778 O O . LYS B 1 410 ? -18.719 -5.395 3.477 1 83.88 410 LYS B O 1
ATOM 6783 N N . GLN B 1 411 ? -17.047 -6.727 2.828 1 83.44 411 GLN B N 1
ATOM 6784 C CA . GLN B 1 411 ? -16.25 -6.32 3.979 1 83.44 411 GLN B CA 1
ATOM 6785 C C . GLN B 1 411 ? -15.875 -4.844 3.896 1 83.44 411 GLN B C 1
ATOM 6787 O O . GLN B 1 411 ? -15.891 -4.137 4.906 1 83.44 411 GLN B O 1
ATOM 6792 N N . LEU B 1 412 ? -15.508 -4.383 2.748 1 83.38 412 LEU B N 1
ATOM 6793 C CA . LEU B 1 412 ? -15.141 -2.984 2.539 1 83.38 412 LEU B CA 1
ATOM 6794 C C . LEU B 1 412 ? -16.328 -2.066 2.791 1 83.38 412 LEU B C 1
ATOM 6796 O O . LEU B 1 412 ? -16.172 -0.963 3.316 1 83.38 412 LEU B O 1
ATOM 6800 N N . GLN B 1 413 ? -17.453 -2.494 2.363 1 79.31 413 GLN B N 1
ATOM 6801 C CA . GLN B 1 413 ? -18.656 -1.715 2.613 1 79.31 413 GLN B CA 1
ATOM 6802 C C . GLN B 1 413 ? -18.922 -1.58 4.109 1 79.31 413 GLN B C 1
ATOM 6804 O O . GLN B 1 413 ? -19.25 -0.494 4.594 1 79.31 413 GLN B O 1
ATOM 6809 N N . GLU B 1 414 ? -18.719 -2.613 4.789 1 75.38 414 GLU B N 1
ATOM 6810 C CA . GLU B 1 414 ? -18.969 -2.639 6.227 1 75.38 414 GLU B CA 1
ATOM 6811 C C . GLU B 1 414 ? -17.938 -1.804 6.98 1 75.38 414 GLU B C 1
ATOM 6813 O O . GLU B 1 414 ? -18.281 -1.109 7.941 1 75.38 414 GLU B O 1
ATOM 6818 N N . THR B 1 415 ? -16.734 -1.848 6.465 1 75.19 415 THR B N 1
ATOM 6819 C CA . THR B 1 415 ? -15.656 -1.245 7.242 1 75.19 415 THR B CA 1
ATOM 6820 C C . THR B 1 415 ? -15.359 0.168 6.746 1 75.19 415 THR B C 1
ATOM 6822 O O . THR B 1 415 ? -14.945 1.03 7.527 1 75.19 415 THR B O 1
ATOM 6825 N N . ALA B 1 416 ? -15.57 0.438 5.473 1 74.69 416 ALA B N 1
ATOM 6826 C CA . ALA B 1 416 ? -15.156 1.725 4.914 1 74.69 416 ALA B CA 1
ATOM 6827 C C . ALA B 1 416 ? -16.297 2.373 4.133 1 74.69 416 ALA B C 1
ATOM 6829 O O . ALA B 1 416 ? -16.125 3.451 3.559 1 74.69 416 ALA B O 1
ATOM 6830 N N . GLY B 1 417 ? -17.422 1.709 4.102 1 73.12 417 GLY B N 1
ATOM 6831 C CA . GLY B 1 417 ? -18.578 2.268 3.422 1 73.12 417 GLY B CA 1
ATOM 6832 C C . GLY B 1 417 ? -18.406 2.342 1.916 1 73.12 417 GLY B C 1
ATOM 6833 O O . GLY B 1 417 ? -19.047 3.158 1.252 1 73.12 417 GLY B O 1
ATOM 6834 N N . LEU B 1 418 ? -17.516 1.624 1.427 1 78.5 418 LEU B N 1
ATOM 6835 C CA . LEU B 1 418 ? -17.266 1.652 -0.011 1 78.5 418 LEU B CA 1
ATOM 6836 C C . LEU B 1 418 ? -18.078 0.571 -0.722 1 78.5 418 LEU B C 1
ATOM 6838 O O . LEU B 1 418 ? -18.016 -0.601 -0.344 1 78.5 418 LEU B O 1
ATOM 6842 N N . TYR B 1 419 ? -18.859 1.037 -1.632 1 77.38 419 TYR B N 1
ATOM 6843 C CA . TYR B 1 419 ? -19.688 0.103 -2.375 1 77.38 419 TYR B CA 1
ATOM 6844 C C . TYR B 1 419 ? -18.922 -0.521 -3.531 1 77.38 419 TYR B C 1
ATOM 6846 O O . TYR B 1 419 ? -18.359 0.192 -4.371 1 77.38 419 TYR B O 1
ATOM 6854 N N . VAL B 1 420 ? -18.859 -1.808 -3.525 1 80.81 420 VAL B N 1
ATOM 6855 C CA . VAL B 1 420 ? -18.219 -2.578 -4.582 1 80.81 420 VAL B CA 1
ATOM 6856 C C . VAL B 1 420 ? -19.25 -3.455 -5.285 1 80.81 420 VAL B C 1
ATOM 6858 O O . VAL B 1 420 ? -19.797 -4.395 -4.691 1 80.81 420 VAL B O 1
ATOM 6861 N N . ASN B 1 421 ? -19.609 -3.074 -6.52 1 84.69 421 ASN B N 1
ATOM 6862 C CA . ASN B 1 421 ? -20.438 -3.967 -7.316 1 84.69 421 ASN B CA 1
ATOM 6863 C C . ASN B 1 421 ? -19.609 -5.016 -8.047 1 84.69 421 ASN B C 1
ATOM 6865 O O . ASN B 1 421 ? -19.156 -4.789 -9.172 1 84.69 421 ASN B O 1
ATOM 6869 N N . ALA B 1 422 ? -19.484 -6.105 -7.43 1 88.25 422 ALA B N 1
ATOM 6870 C CA . ALA B 1 422 ? -18.609 -7.145 -7.953 1 88.25 422 ALA B CA 1
ATOM 6871 C C . ALA B 1 422 ? -19.297 -7.93 -9.07 1 88.25 422 ALA B C 1
ATOM 6873 O O . ALA B 1 422 ? -18.656 -8.734 -9.758 1 88.25 422 ALA B O 1
ATOM 6874 N N . LEU B 1 423 ? -20.578 -7.734 -9.312 1 87.19 423 LEU B N 1
ATOM 6875 C CA . LEU B 1 423 ? -21.328 -8.523 -10.281 1 87.19 423 LEU B CA 1
ATOM 6876 C C . LEU B 1 423 ? -21.312 -7.844 -11.648 1 87.19 423 LEU B C 1
ATOM 6878 O O . LEU B 1 423 ? -21.672 -8.461 -12.656 1 87.19 423 LEU B O 1
ATOM 6882 N N . GLN B 1 424 ? -20.891 -6.621 -11.648 1 88.31 424 GLN B N 1
ATOM 6883 C CA . GLN B 1 424 ? -20.797 -5.926 -12.93 1 88.31 424 GLN B CA 1
ATOM 6884 C C . GLN B 1 424 ? -19.453 -6.203 -13.609 1 88.31 424 GLN B C 1
ATOM 6886 O O . GLN B 1 424 ? -18.484 -6.59 -12.945 1 88.31 424 GLN B O 1
ATOM 6891 N N . LEU B 1 425 ? -19.453 -6.012 -14.961 1 91.5 425 LEU B N 1
ATOM 6892 C CA . LEU B 1 425 ? -18.188 -6.105 -15.703 1 91.5 425 LEU B CA 1
ATOM 6893 C C . LEU B 1 425 ? -17.391 -4.812 -15.578 1 91.5 425 LEU B C 1
ATOM 6895 O O . LEU B 1 425 ? -17.938 -3.721 -15.758 1 91.5 425 LEU B O 1
ATOM 6899 N N . TRP B 1 426 ? -16.234 -4.992 -15.172 1 90.75 426 TRP B N 1
ATOM 6900 C CA . TRP B 1 426 ? -15.352 -3.836 -15.031 1 90.75 426 TRP B CA 1
ATOM 6901 C C . TRP B 1 426 ? -14.367 -3.75 -16.188 1 90.75 426 TRP B C 1
ATOM 6903 O O . TRP B 1 426 ? -14.016 -4.77 -16.797 1 90.75 426 TRP B O 1
ATOM 6913 N N . PRO B 1 427 ? -13.977 -2.521 -16.531 1 89.81 427 PRO B N 1
ATOM 6914 C CA . PRO B 1 427 ? -13.016 -2.367 -17.625 1 89.81 427 PRO B CA 1
ATOM 6915 C C . PRO B 1 427 ? -11.695 -3.09 -17.344 1 89.81 427 PRO B C 1
ATOM 6917 O O . PRO B 1 427 ? -11.18 -3.051 -16.234 1 89.81 427 PRO B O 1
ATOM 6920 N N . GLY B 1 428 ? -11.172 -3.797 -18.328 1 93.12 428 GLY B N 1
ATOM 6921 C CA . GLY B 1 428 ? -9.891 -4.48 -18.219 1 93.12 428 GLY B CA 1
ATOM 6922 C C . GLY B 1 428 ? -10.031 -5.98 -18.031 1 93.12 428 GLY B C 1
ATOM 6923 O O . GLY B 1 428 ? -9.07 -6.727 -18.203 1 93.12 428 GLY B O 1
ATOM 6924 N N . GLU B 1 429 ? -11.25 -6.406 -17.609 1 95.12 429 GLU B N 1
ATOM 6925 C CA . GLU B 1 429 ? -11.453 -7.832 -17.359 1 95.12 429 GLU B CA 1
ATOM 6926 C C . GLU B 1 429 ? -11.219 -8.656 -18.625 1 95.12 429 GLU B C 1
ATOM 6928 O O . GLU B 1 429 ? -10.539 -9.688 -18.578 1 95.12 429 GLU B O 1
ATOM 6933 N N . MET B 1 430 ? -11.727 -8.172 -19.734 1 94.94 430 MET B N 1
ATOM 6934 C CA . MET B 1 430 ? -11.594 -8.914 -20.984 1 94.94 430 MET B CA 1
ATOM 6935 C C . MET B 1 430 ? -10.141 -8.93 -21.453 1 94.94 430 MET B C 1
ATOM 6937 O O . MET B 1 430 ? -9.664 -9.938 -21.984 1 94.94 430 MET B O 1
ATOM 6941 N N . THR B 1 431 ? -9.508 -7.828 -21.344 1 94.62 431 THR B N 1
ATOM 6942 C CA . THR B 1 431 ? -8.094 -7.773 -21.703 1 94.62 431 THR B CA 1
ATOM 6943 C C . THR B 1 431 ? -7.273 -8.727 -20.828 1 94.62 431 THR B C 1
ATOM 6945 O O . THR B 1 431 ? -6.332 -9.359 -21.312 1 94.62 431 THR B O 1
ATOM 6948 N N . THR B 1 432 ? -7.641 -8.734 -19.562 1 94.69 432 THR B N 1
ATOM 6949 C CA . THR B 1 432 ? -6.961 -9.656 -18.656 1 94.69 432 THR B CA 1
ATOM 6950 C C . THR B 1 432 ? -7.164 -11.102 -19.094 1 94.69 432 THR B C 1
ATOM 6952 O O . THR B 1 432 ? -6.203 -11.867 -19.172 1 94.69 432 THR B O 1
ATOM 6955 N N . LEU B 1 433 ? -8.352 -11.5 -19.422 1 96.06 433 LEU B N 1
ATOM 6956 C CA . LEU B 1 433 ? -8.648 -12.852 -19.891 1 96.06 433 LEU B CA 1
ATOM 6957 C C . LEU B 1 433 ? -7.91 -13.156 -21.188 1 96.06 433 LEU B C 1
ATOM 6959 O O . LEU B 1 433 ? -7.359 -14.25 -21.344 1 96.06 433 LEU B O 1
ATOM 6963 N N . ALA B 1 434 ? -7.871 -12.195 -22.062 1 96.38 434 ALA B N 1
ATOM 6964 C CA . ALA B 1 434 ? -7.168 -12.367 -23.328 1 96.38 434 ALA B CA 1
ATOM 6965 C C . ALA B 1 434 ? -5.676 -12.609 -23.094 1 96.38 434 ALA B C 1
ATOM 6967 O O . ALA B 1 434 ? -5.066 -13.445 -23.766 1 96.38 434 ALA B O 1
ATOM 6968 N N . THR B 1 435 ? -5.129 -11.914 -22.219 1 95 435 THR B N 1
ATOM 6969 C CA . THR B 1 435 ? -3.713 -12.047 -21.906 1 95 435 THR B CA 1
ATOM 6970 C C . THR B 1 435 ? -3.412 -13.43 -21.328 1 95 435 THR B C 1
ATOM 6972 O O . THR B 1 435 ? -2.414 -14.055 -21.703 1 95 435 THR B O 1
ATOM 6975 N N . VAL B 1 436 ? -4.254 -13.898 -20.422 1 95.94 436 VAL B N 1
ATOM 6976 C CA . VAL B 1 436 ? -4.066 -15.219 -19.828 1 95.94 436 VAL B CA 1
ATOM 6977 C C . VAL B 1 436 ? -4.184 -16.281 -20.922 1 95.94 436 VAL B C 1
ATOM 6979 O O . VAL B 1 436 ? -3.385 -17.219 -20.953 1 95.94 436 VAL B O 1
ATOM 6982 N N . LEU B 1 437 ? -5.125 -16.156 -21.797 1 96.06 437 LEU B N 1
ATOM 6983 C CA . LEU B 1 437 ? -5.309 -17.109 -22.891 1 96.06 437 LEU B CA 1
ATOM 6984 C C . LEU B 1 437 ? -4.105 -17.109 -23.812 1 96.06 437 LEU B C 1
ATOM 6986 O O . LEU B 1 437 ? -3.674 -18.172 -24.281 1 96.06 437 LEU B O 1
ATOM 6990 N N . LEU B 1 438 ? -3.594 -15.953 -24.062 1 95.31 438 LEU B N 1
ATOM 6991 C CA . LEU B 1 438 ? -2.395 -15.844 -24.875 1 95.31 438 LEU B CA 1
ATOM 6992 C C . LEU B 1 438 ? -1.214 -16.547 -24.219 1 95.31 438 LEU B C 1
ATOM 6994 O O . LEU B 1 438 ? -0.442 -17.234 -24.875 1 95.31 438 LEU B O 1
ATOM 6998 N N . LEU B 1 439 ? -1.105 -16.391 -22.938 1 93.31 439 LEU B N 1
ATOM 6999 C CA . LEU B 1 439 ? -0.033 -17.062 -22.203 1 93.31 439 LEU B CA 1
ATOM 7000 C C . LEU B 1 439 ? -0.216 -18.578 -22.234 1 93.31 439 LEU B C 1
ATOM 7002 O O . LEU B 1 439 ? 0.762 -19.312 -22.328 1 93.31 439 LEU B O 1
ATOM 7006 N N . GLY B 1 440 ? -1.445 -18.938 -22.062 1 92.25 440 GLY B N 1
ATOM 7007 C CA . GLY B 1 440 ? -1.737 -20.359 -22.203 1 92.25 440 GLY B CA 1
ATOM 7008 C C . GLY B 1 440 ? -1.361 -20.922 -23.562 1 92.25 440 GLY B C 1
ATOM 7009 O O . GLY B 1 440 ? -0.766 -22 -23.656 1 92.25 440 GLY B O 1
ATOM 7010 N N . LEU B 1 441 ? -1.64 -20.188 -24.578 1 92.31 441 LEU B N 1
ATOM 7011 C CA . LEU B 1 441 ? -1.293 -20.578 -25.938 1 92.31 441 LEU B CA 1
ATOM 7012 C C . LEU B 1 441 ? 0.219 -20.688 -26.109 1 92.31 441 LEU B C 1
ATOM 7014 O O . LEU B 1 441 ? 0.719 -21.656 -26.688 1 92.31 441 LEU B O 1
ATOM 7018 N N . LEU B 1 442 ? 0.901 -19.766 -25.594 1 92.69 442 LEU B N 1
ATOM 7019 C CA . LEU B 1 442 ? 2.357 -19.75 -25.688 1 92.69 442 LEU B CA 1
ATOM 7020 C C . LEU B 1 442 ? 2.963 -20.906 -24.906 1 92.69 442 LEU B C 1
ATOM 7022 O O . LEU B 1 442 ? 3.965 -21.5 -25.328 1 92.69 442 LEU B O 1
ATOM 7026 N N . SER B 1 443 ? 2.324 -21.219 -23.797 1 92.5 443 SER B N 1
ATOM 7027 C CA . SER B 1 443 ? 2.805 -22.312 -22.969 1 92.5 443 SER B CA 1
ATOM 7028 C C . SER B 1 443 ? 2.648 -23.656 -23.688 1 92.5 443 SER B C 1
ATOM 7030 O O . SER B 1 443 ? 3.416 -24.594 -23.453 1 92.5 443 SER B O 1
ATOM 7032 N N . GLY B 1 444 ? 1.717 -23.75 -24.578 1 90.44 444 GLY B N 1
ATOM 7033 C CA . GLY B 1 444 ? 1.491 -24.969 -25.312 1 90.44 444 GLY B CA 1
ATOM 7034 C C . GLY B 1 444 ? 2.434 -25.125 -26.5 1 90.44 444 GLY B C 1
ATOM 7035 O O . GLY B 1 444 ? 2.625 -26.234 -27 1 90.44 444 GLY B O 1
ATOM 7036 N N . LEU B 1 445 ? 3.115 -24.078 -26.891 1 89.62 445 LEU B N 1
ATOM 7037 C CA . LEU B 1 445 ? 3.961 -24.094 -28.078 1 89.62 445 LEU B CA 1
ATOM 7038 C C . LEU B 1 445 ? 5.258 -24.859 -27.812 1 89.62 445 LEU B C 1
ATOM 7040 O O . LEU B 1 445 ? 5.738 -25.594 -28.672 1 89.62 445 LEU B O 1
ATOM 7044 N N . ILE B 1 446 ? 5.789 -24.797 -26.703 1 85.88 446 ILE B N 1
ATOM 7045 C CA . ILE B 1 446 ? 7.078 -25.391 -26.375 1 85.88 446 ILE B CA 1
ATOM 7046 C C . ILE B 1 446 ? 6.953 -26.922 -26.406 1 85.88 446 ILE B C 1
ATOM 7048 O O . ILE B 1 446 ? 7.664 -27.594 -27.141 1 85.88 446 ILE B O 1
ATOM 7052 N N . PRO B 1 447 ? 6.02 -27.469 -25.656 1 85.94 447 PRO B N 1
ATOM 7053 C CA . PRO B 1 447 ? 5.852 -28.922 -25.75 1 85.94 447 PRO B CA 1
ATOM 7054 C C . PRO B 1 447 ? 5.496 -29.391 -27.156 1 85.94 447 PRO B C 1
ATOM 7056 O O . PRO B 1 447 ? 5.922 -30.469 -27.562 1 85.94 447 PRO B O 1
ATOM 7059 N N . ALA B 1 448 ? 4.754 -28.625 -27.859 1 83.5 448 ALA B N 1
ATOM 7060 C CA . ALA B 1 448 ? 4.359 -29 -29.219 1 83.5 448 ALA B CA 1
ATOM 7061 C C . ALA B 1 448 ? 5.574 -29.094 -30.141 1 83.5 448 ALA B C 1
ATOM 7063 O O . ALA B 1 448 ? 5.656 -30 -30.984 1 83.5 448 ALA B O 1
ATOM 7064 N N . LEU B 1 449 ? 6.543 -28.312 -29.906 1 83.12 449 LEU B N 1
ATOM 7065 C CA . LEU B 1 449 ? 7.734 -28.281 -30.75 1 83.12 449 LEU B CA 1
ATOM 7066 C C . LEU B 1 449 ? 8.656 -29.453 -30.422 1 83.12 449 LEU B C 1
ATOM 7068 O O . LEU B 1 449 ? 9.398 -29.922 -31.281 1 83.12 449 LEU B O 1
ATOM 7072 N N . THR B 1 450 ? 8.609 -29.953 -29.219 1 78.12 450 THR B N 1
ATOM 7073 C CA . THR B 1 450 ? 9.445 -31.078 -28.828 1 78.12 450 THR B CA 1
ATOM 7074 C C . THR B 1 450 ? 8.977 -32.375 -29.516 1 78.12 450 THR B C 1
ATOM 7076 O O . THR B 1 450 ? 9.789 -33.219 -29.844 1 78.12 450 THR B O 1
ATOM 7079 N N . VAL B 1 451 ? 7.738 -32.531 -29.703 1 71.94 451 VAL B N 1
ATOM 7080 C CA . VAL B 1 451 ? 7.18 -33.688 -30.344 1 71.94 451 VAL B CA 1
ATOM 7081 C C . VAL B 1 451 ? 7.395 -33.625 -31.859 1 71.94 451 VAL B C 1
ATOM 7083 O O . VAL B 1 451 ? 7.59 -34.625 -32.531 1 71.94 451 VAL B O 1
ATOM 7086 N N . TYR B 1 452 ? 7.328 -32.406 -32.25 1 71.56 452 TYR B N 1
ATOM 7087 C CA . TYR B 1 452 ? 7.5 -32.156 -33.688 1 71.56 452 TYR B CA 1
ATOM 7088 C C . TYR B 1 452 ? 8.844 -32.688 -34.156 1 71.56 452 TYR B C 1
ATOM 7090 O O . TYR B 1 452 ? 8.961 -33.188 -35.281 1 71.56 452 TYR B O 1
ATOM 7098 N N . ARG B 1 453 ? 9.758 -32.75 -33.281 1 69.5 453 ARG B N 1
ATOM 7099 C CA . ARG B 1 453 ? 11.117 -33.094 -33.656 1 69.5 453 ARG B CA 1
ATOM 7100 C C . ARG B 1 453 ? 11.352 -34.594 -33.5 1 69.5 453 ARG B C 1
ATOM 7102 O O . ARG B 1 453 ? 12.391 -35.125 -33.906 1 69.5 453 ARG B O 1
ATOM 7109 N N . THR B 1 454 ? 10.391 -35.281 -32.969 1 64.06 454 THR B N 1
ATOM 7110 C CA . THR B 1 454 ? 10.586 -36.719 -32.719 1 64.06 454 THR B CA 1
ATOM 7111 C C . THR B 1 454 ? 10.367 -37.531 -34 1 64.06 454 THR B C 1
ATOM 7113 O O . THR B 1 454 ? 9.406 -37.281 -34.75 1 64.06 454 THR B O 1
ATOM 7116 N N . GLU B 1 455 ? 11.398 -38.344 -34.375 1 64.5 455 GLU B N 1
ATOM 7117 C CA . GLU B 1 455 ? 11.328 -39.219 -35.531 1 64.5 455 GLU B CA 1
ATOM 7118 C C . GLU B 1 455 ? 10.531 -40.469 -35.219 1 64.5 455 GLU B C 1
ATOM 7120 O O . GLU B 1 455 ? 10.797 -41.156 -34.25 1 64.5 455 GLU B O 1
ATOM 7125 N N . PRO B 1 456 ? 9.398 -40.719 -35.969 1 63.03 456 PRO B N 1
ATOM 7126 C CA . PRO B 1 456 ? 8.508 -41.875 -35.719 1 63.03 456 PRO B CA 1
ATOM 7127 C C . PRO B 1 456 ? 9.266 -43.188 -35.594 1 63.03 456 PRO B C 1
ATOM 7129 O O . PRO B 1 456 ? 8.867 -44.062 -34.844 1 63.03 456 PRO B O 1
ATOM 7132 N N . THR B 1 457 ? 10.328 -43.438 -36.375 1 59.12 457 THR B N 1
ATOM 7133 C CA . THR B 1 457 ? 10.961 -44.75 -36.469 1 59.12 457 THR B CA 1
ATOM 7134 C C . THR B 1 457 ? 11.82 -45.031 -35.219 1 59.12 457 THR B C 1
ATOM 7136 O O . THR B 1 457 ? 12.141 -46.188 -34.938 1 59.12 457 THR B O 1
ATOM 7139 N N . LYS B 1 458 ? 12.211 -44.094 -34.625 1 55.22 458 LYS B N 1
ATOM 7140 C CA . LYS B 1 458 ? 13.172 -44.281 -33.531 1 55.22 458 LYS B CA 1
ATOM 7141 C C . LYS B 1 458 ? 12.523 -45 -32.344 1 55.22 458 LYS B C 1
ATOM 7143 O O . LYS B 1 458 ? 13.188 -45.719 -31.609 1 55.22 458 LYS B O 1
ATOM 7148 N N . PHE B 1 459 ? 11.289 -44.812 -32.125 1 53.78 459 PHE B N 1
ATOM 7149 C CA . PHE B 1 459 ? 10.719 -45.312 -30.875 1 53.78 459 PHE B CA 1
ATOM 7150 C C . PHE B 1 459 ? 10.078 -46.688 -31.078 1 53.78 459 PHE B C 1
ATOM 7152 O O . PHE B 1 459 ? 9.688 -47.344 -30.109 1 53.78 459 PHE B O 1
ATOM 7159 N N . ILE B 1 460 ? 9.992 -47.219 -32.312 1 52.28 460 ILE B N 1
ATOM 7160 C CA . ILE B 1 460 ? 9.43 -48.531 -32.5 1 52.28 460 ILE B CA 1
ATOM 7161 C C . ILE B 1 460 ? 10.508 -49.594 -32.281 1 52.28 460 ILE B C 1
ATOM 7163 O O . ILE B 1 460 ? 10.211 -50.75 -31.938 1 52.28 460 ILE B O 1
ATOM 7167 N N . ASP B 1 461 ? 11.711 -49.344 -32.562 1 46.53 461 ASP B N 1
ATOM 7168 C CA . ASP B 1 461 ? 12.672 -50.438 -32.531 1 46.53 461 ASP B CA 1
ATOM 7169 C C . ASP B 1 461 ? 12.969 -50.844 -31.078 1 46.53 461 ASP B C 1
ATOM 7171 O O . ASP B 1 461 ? 13.414 -51.969 -30.828 1 46.53 461 ASP B O 1
ATOM 7175 N N . ASN B 1 462 ? 13.062 -49.906 -30.188 1 41.16 462 ASN B N 1
ATOM 7176 C CA . ASN B 1 462 ? 13.57 -50.375 -28.906 1 41.16 462 ASN B CA 1
ATOM 7177 C C . ASN B 1 462 ? 12.43 -50.781 -27.953 1 41.16 462 ASN B C 1
ATOM 7179 O O . ASN B 1 462 ? 11.414 -50.062 -27.891 1 41.16 462 ASN B O 1
#

Foldseek 3Di:
DDLVVVLVVLCVVVVPLLVVLLQLLLVLLLLQLLLQQQLVLVLVLLCVQLPDFFKKKFFDDDPLQCCLCPRQVQHAFPDWWFVVLQVVQLPDPFFQDKKFWAWFKADAQATEIATDQVVPDAPPDDSCVFFPDFDDDDDQQEKEAAQVCVVVPVDDQFDKDWMFGDHPPPPDDGDTFPRIHGYGTYGDHPLFLRNRHIYDHLCNVCVSVVQHDDDDGSNPNPDPDPDPPPDPDDDPPPPDDDDDDDDDDPDDDPPDDDDDDDDDCPPPPPPPPPPCPVNPGDITRMMGTHGPDDVSVVVVQCVQCVDPVIHMHMDTSVVSSVVVSVVSVVVSVVSNVVSVVSLVVSLVSLLVSLLVSCVVCLLVLLVCVVVPDDLVSLLCSLLVSLLVSSVSSNVSSNVSSLVVSVVVQVVCCNNRGRHRDSVDDDPPSVVSSVVSSVSSSVSSNVSSVVSSPDDSPVVVPD/DDLVVVLVVLCVVVVVLLVVLLQLLLVLLLLQLLLQQQLVLVLVLLCVQLPDFFKKKFFDDDPLQCCLCPRQVQHAFPDWWFPVLQVVQLPDPFFQDKKFWAWFKADAQATEIATDQVVPDAPPDDSCVFFPDFDDDDDQQEKEAAQVCVVVPVDDQFDKDWMFGDHPPPPDDGDTFPRIHGYGTYGDHPLFLRNRHIYDHLQNVCVSVVAHDDDDGSNPNPDPPPPPPPPVDDDPPDDDPDDDDDDDDDDDDDDDDDDDDDDDDPPPPCPPPPPCPVNPGDITRMMGTHGPDDVSVVVVQCVQCVDPVIHMHMDTSVVSSVVVSVVSVVVSVVSNVVSVVSLVVSLVSLLVSLLVSCVVCLLVLLVCVVVPDDLVSLLVSLLVSLLVSSVSSNVSSNVSSLVVSVVVQVVCCNNRGRHRDSVDDDPPSVVSSVVSSVSSNVSSNVSSVVSSPDDSPPPVPD

Secondary structure (DSSP, 8-state):
--HHHHHHHHHHHTHHHHHHHHHHHHHHHHHHHHHHHHHHHHHHHHHHHHTT-SEEEESSS-HHHHHHHHTS--S-----EEHHHHHHHHH-TTEEEEEEEEEEEEETTEEEEEE-GGGTS-TTS-GGGGEEEE----STTEEEE-HHHHHTTS--TT-EEEEEES-TTS-S---EEEEEEEEEEEEPP-SSGGGG-EEEEHHHHHHHTT-------------S----------------------------------------------------------EESEEEEEES-HHHHHHHHHHHHH-SSS--EEEEHHHHHHHHHHHHHHHHHHHHHHHHHHHHHHHHHHHHHHHHHHHHTHHHHHHHHHTT--HHHHHHHHHHHHHHHHHHHHHHHHHHHHHHHHHHHHHHHHHH-----TTSPPTTHHHHHHHHHHHHHHHHHHHHHHHHT--TTHHHH-/--HHHHHHHHHHHTHHHHHHHHHHHHHHHHHHHHHHHHHHHHHHHHHHHTTT-SEEEESSS-HHHHHHHHTS--S-----EEHHHHHHHHH-TTEEEEEEEEEEEEETTEEEEEE-GGGTS-TTS-GGGGEEEE----STTEEEE-HHHHHTTS--TT-EEEEEES-TTS-S---EEEEEEEEEEEEPP-SSGGGG-EEEEHHHHHHHTT-------------S----------------------------------------------------------EESEEEEEES-HHHHHHHHHHHHH-SSS--EEEEHHHHHHHHHHHHHHHHHHHHHHHHHHHHHHHHHHHHHHHHHHHHTHHHHHHHHHTT--HHHHHHHHHHHHHHHHHHHHHHHHHHHHHHHHHHHHHHHHHH-----TTSPPTTHHHHHHHHHHHHHHHHHHHHHHHHT--TTHHHH-

InterPro domains:
  IPR003838 ABC3 transporter permease, C-terminal [PF02687] (336-456)
  IPR025857 MacB-like periplasmic core domain [PF12704] (18-200)
  IPR051125 ABC-4 integral membrane protein family, HrtB subfamily [PTHR43738] (4-458)